Protein 8HM3 (pdb70)

Secondary structure (DSSP, 8-state):
-EEEEE-TTS-EEEEE--TT-BHHHHHHHHHHHH---TTTEEEEETTEE--TTSBTTTTT--TTPEEEEEETTTT-/--EEEEETTEEEEHHHHHHHHHHHHHTT---SS-HHHHHHHHHHHHHHHHHHHHHTT----HHHHHHHHHHHHHHHHHHHSSHHHHHHHHTS-HHHHHHHHHHHHHHHHHHHHHHHHHHSS----HHHHHHHHHTS-GGGPPEE--EEEEEEEEEPPPPPHHHHHHHHHHHHHHHHHHHTTSS-HHHHHHHH-S-HHHHTTTTB---B-GGGS-HHHHHHHHT--SSSPBPPPEEETTEEEEEEEEEEETTEEEEEEEEE-PPPPHHHHHHHHHHHHHHHHHHHTTSS-HHHHHHHH---TTTGGGTTB---TTTSSS-EEGGGS-HHHHHHHTT--TT-BPPPEEEE-TTT--EEEEEEEEEEEE--EE--TTT-HHHHHHHHHHHHHHHHHHHHHHHHHHTS-EEE-GGGTT---SS-SS-----/-EEE-TTS-EEE------TTSTTHHHHHHHHH---TTTEEEEETTEE--TTS-SGGGT--TTPEEEEEETTTT-/--EEEEETTEEEEHHHHHHHHHHHHHTT---SS-HHHHHHHHHHHHHHHHHHHHHTT----HHHHHHHHHHHHHHHHHHHSSHHHHHHHHTS-HHHHHHHHHHHHHHHHHHHHHHHHHHTT----HHHHHHHHHT--GGGPPEE--EEEEEEEEEPPP--HHHHHHHHHHHHHHHHHHHTTSS-HHHHHHHH---HHHHTTTTEEEEEEGGGS-HHHHHHHHT--SSS-BPPPEEETTEEEEEEEEEEETTEEEEEEEEE-PPPPHHHHHHHHHHHHHHHHHHHTTSS-HHHHHHHH---HHHHTTTTB---SSSSSS-EEGGGS-HHHHHHHTT--TT-BPPPEEEE-TTT--EEEEEEEEEEEE--EE--TTT-HHHHHHHHHHHHHHHHHHHHHHHHHHTS-EEE-GGGTT---SS-SS-----

Sequence (1004 aa):
MQVFIKNRYGWTITLEVSPTDTVENVKQKIQDKEGFPPDKIRLIYGGKQMEDGRTLADYNVQKDSTILICIRDVDCMEVVWVIGDEAILKSDVEEARLAALYEGRKFDGDPYCVIPEELAVQKLYMHQAVLDSIEVPEAEVIQRVDYQINNYIQAMGTREKLEEYFNKTSTQIREAMRENARDGLIVQRMQQKLVGDIKVTPAEVRRYFKELPQDSIPYVPTQVEVQIITQQPKIPVAEIEDVKRRLREYTDRINKGESDFSTLALLYSEDRGSAIKGGETGFMGKGQMVPEYANVAFNLQDTKKISKIVESEYGFHIIQLIEKRGDRINTRHILLKPKVSDKELDEANARLDSIANDIRSDKFTFDQAASALSQDKDTRNNHGLMQNPQNQTAKFEMQDLPQEIAKVVDKMNIGEISKAFTMVNPKDGKEVCAIVKLKSRINGHKATITDDYQNLKEIVLDKRREEALQKWIVEKQKHTYVRINPAWQRCDFKYWSHPQFEKVFIKNRYGWTITLEVSPTDTVENVKQKIQDKEGFPPDKIRLIYGGKQMEDGRTLADYNVQKDSTILICIRDVDCMEVVWVIGDEAILKSDVEEARLAALYEGRKFDGDPYCVIPEELAVQKLYMHQAVLDSIEVPEAEVIQRVDYQINNYIQAMGTREKLEEYFNKTSTQIREAMRENARDGLIVQRMQQKLVGDIKVTPAEVRRYFKELPQDSIPYVPTQVEVQIITQQPKIPVAEIEDVKRRLREYTDRINKGESDFSTLALLYSEDRGSAIKGGETGFMGKGQMVPEYANVAFNLQDTKKISKIVESEYGFHIIQLIEKRGDRINTRHILLKPKVSDKELDEANARLDSIANDIRSDKFTFDQAASALSQDKDTRNNHGLMQNPQNQTAKFEMQDLPQEIAKVVDKMNIGEISKAFTMVNPKDGKEVCAIVKLKSRINGHKATITDDYQNLKEIVLDKRREEALQKWIVEKQKHTYVRINPAWQRCDFKYWSHPQFEK

B-factor: mean 54.54, std 22.42, range [19.85, 169.26]

Nearest PDB structures (foldseek):
  8hm3-assembly1_A  TM=1.013E+00  e=3.138E-17  Bacteroides fragilis
  8hm2-assembly2_B  TM=9.654E-01  e=1.287E-14  Bacteroides fragilis
  5xit-assembly2_F  TM=9.876E-01  e=4.037E-12  Mus musculus
  2xk5-assembly1_B  TM=9.477E-01  e=3.532E-12  Homo sapiens
  2n2k-assembly1_A  TM=9.448E-01  e=4.934E-12  Homo sapiens

Organism: Bacteroides fragilis (strain ATCC 25285 / DSM 2151 / CCUG 4856 / JCM 11019 / LMG 10263 / NCTC 9343 / Onslow / VPI 2553 / EN-2) (NCBI:txid272559)

InterPro domains:
  IPR000626 Ubiquitin-like domain [PF00240] (3-72)
  IPR000626 Ubiquitin-like domain [PS50053] (1-72)
  IPR000626 Ubiquitin-like domain [SM00213] (1-72)
  IPR019956 Ubiquitin domain [PR00348] (11-31)
  IPR019956 Ubiquitin domain [PR00348] (32-52)
  IPR019956 Ubiquitin domain [PR00348] (53-74)
  IPR029071 Ubiquitin-like domain superfamily [SSF54236] (1-72)
  IPR050158 Ubiquitin and ubiquitin-like [PTHR10666] (1-71)

Structure (mmCIF, N/CA/C/O backbone):
data_8HM3
#
_entry.id   8HM3
#
_cell.length_a   61.860
_cell.length_b   100.920
_cell.length_c   106.180
_cell.angle_alpha   90.000
_cell.angle_beta   100.463
_cell.angle_gamma   90.000
#
_symmetry.space_group_name_H-M   'P 1 21 1'
#
loop_
_entity.id
_entity.type
_entity.pdbx_description
1 polymer 'Putative ubiquitin'
2 polymer 'Peptidylprolyl isomerase'
3 non-polymer GLYCEROL
4 non-polymer 'SULFATE ION'
5 non-polymer 'MAGNESIUM ION'
6 water water
#
loop_
_atom_site.group_PDB
_atom_site.id
_atom_site.type_symbol
_atom_site.label_atom_id
_atom_site.label_alt_id
_atom_site.label_comp_id
_atom_site.label_asym_id
_atom_site.label_entity_id
_atom_site.label_seq_id
_atom_site.pdbx_PDB_ins_code
_atom_site.Cartn_x
_atom_site.Cartn_y
_atom_site.Cartn_z
_atom_site.occupancy
_atom_site.B_iso_or_equiv
_atom_site.auth_seq_id
_atom_site.auth_comp_id
_atom_site.auth_asym_id
_atom_site.auth_atom_id
_atom_site.pdbx_PDB_model_num
ATOM 1 N N . MET A 1 1 ? -20.63400 45.49000 24.11400 1.000 110.70000 1 MET A N 1
ATOM 2 C CA . MET A 1 1 ? -20.92900 44.34200 23.27000 1.000 110.04000 1 MET A CA 1
ATOM 3 C C . MET A 1 1 ? -20.47400 44.59500 21.81600 1.000 102.88000 1 MET A C 1
ATOM 4 O O . MET A 1 1 ? -21.28300 44.90100 20.93400 1.000 96.59000 1 MET A O 1
ATOM 9 N N . GLN A 1 2 ? -19.16300 44.44900 21.57500 1.000 101.10000 2 GLN A N 1
ATOM 10 C CA . GLN A 1 2 ? -18.50600 44.90800 20.35300 1.000 97.60000 2 GLN A CA 1
ATOM 11 C C . GLN A 1 2 ? -17.74600 43.77700 19.66200 1.000 102.52000 2 GLN A C 1
ATOM 12 O O . GLN A 1 2 ? -17.22500 42.86900 20.31700 1.000 113.63000 2 GLN A O 1
ATOM 18 N N . VAL A 1 3 ? -17.67100 43.86100 18.32900 1.000 88.70000 3 VAL A N 1
ATOM 19 C CA . VAL A 1 3 ? -16.96000 42.92000 17.47000 1.000 77.97000 3 VAL A CA 1
ATOM 20 C C . VAL A 1 3 ? -16.10600 43.72300 16.49200 1.000 75.27000 3 VAL A C 1
ATOM 21 O O . VAL A 1 3 ? -16.29200 44.92900 16.31900 1.000 72.65000 3 VAL A O 1
ATOM 25 N N . PHE A 1 4 ? -15.13900 43.04500 15.86600 1.000 67.88000 4 PHE A N 1
ATOM 26 C CA . PHE A 1 4 ? -14.31800 43.62800 14.80200 1.000 63.87000 4 PHE A CA 1
ATOM 27 C C . PHE A 1 4 ? -14.83800 43.28100 13.40200 1.000 54.76000 4 PHE A C 1
ATOM 28 O O . PHE A 1 4 ? -15.17000 42.12200 13.12500 1.000 49.23000 4 PHE A O 1
ATOM 36 N N . ILE A 1 5 ? -14.90500 44.28600 12.52400 1.000 51.47000 5 ILE A N 1
ATOM 37 C CA . ILE A 1 5 ? -15.13600 44.08500 11.09200 1.000 50.08000 5 ILE A CA 1
ATOM 38 C C . ILE A 1 5 ? -13.83200 44.32800 10.34500 1.000 51.86000 5 ILE A C 1
ATOM 39 O O . ILE A 1 5 ? -13.18100 45.35800 10.54200 1.000 47.22000 5 ILE A O 1
ATOM 44 N N . LYS A 1 6 ? -13.47000 43.39500 9.47100 1.000 46.20000 6 LYS A N 1
ATOM 45 C CA . LYS A 1 6 ? -12.17700 43.35400 8.80200 1.000 47.47000 6 LYS A CA 1
A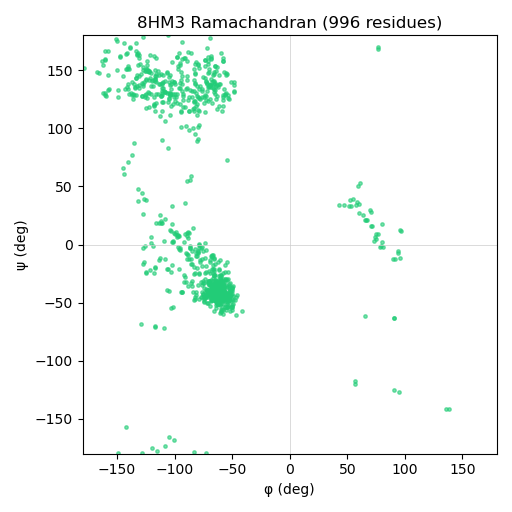TOM 46 C C . LYS A 1 6 ? -12.40200 43.06200 7.32300 1.000 39.90000 6 LYS A C 1
ATOM 47 O O . LYS A 1 6 ? -13.27500 42.25900 6.98800 1.000 39.44000 6 LYS A O 1
ATOM 53 N N . ASN A 1 7 ? -11.67100 43.74900 6.43300 1.000 38.15000 7 ASN A N 1
ATOM 54 C CA . ASN A 1 7 ? -11.55000 43.29000 5.05000 1.000 40.35000 7 ASN A CA 1
ATOM 55 C C . ASN A 1 7 ? -10.13700 42.73800 4.79400 1.000 40.04000 7 ASN A C 1
ATOM 56 O O . ASN A 1 7 ? -9.31200 42.62800 5.70300 1.000 43.77000 7 ASN A O 1
ATOM 61 N N . ARG A 1 8 ? -9.84300 42.41700 3.54100 1.000 39.91000 8 ARG A N 1
ATOM 62 C CA . ARG A 1 8 ? -8.53500 41.81400 3.18000 1.000 51.49000 8 ARG A CA 1
ATOM 63 C C . ARG A 1 8 ? -7.48200 42.88200 2.88400 1.000 52.62000 8 ARG A C 1
ATOM 64 O O . ARG A 1 8 ? -6.40700 42.50200 2.41400 1.000 53.13000 8 ARG A O 1
ATOM 72 N N . TYR A 1 9 ? -7.74700 44.15100 3.18300 1.000 47.04000 9 TYR A N 1
ATOM 73 C CA . TYR A 1 9 ? -6.80900 45.21400 2.74100 1.000 55.68000 9 TYR A CA 1
ATOM 74 C C . TYR A 1 9 ? -6.32500 46.16000 3.85400 1.000 61.09000 9 TYR A C 1
ATOM 75 O O . TYR A 1 9 ? -5.94400 47.28300 3.49600 1.000 71.06000 9 TYR A O 1
ATOM 84 N N . GLY A 1 10 ? -6.28900 45.75200 5.12300 1.000 65.15000 10 GLY A N 1
ATOM 85 C CA . GLY A 1 10 ? -5.70400 46.62000 6.17500 1.000 66.11000 10 GLY A CA 1
ATOM 86 C C . GLY A 1 10 ? -6.74700 47.43600 6.90700 1.000 66.35000 10 GLY A C 1
ATOM 87 O O . GLY A 1 10 ? -6.40200 48.06300 7.91500 1.000 67.84000 10 GLY A O 1
ATOM 88 N N . TRP A 1 11 ? -7.96700 47.46300 6.39500 1.000 59.97000 11 TRP A N 1
ATOM 89 C CA . TRP A 1 11 ? -9.09700 48.13300 7.02700 1.000 54.13000 11 TRP A CA 1
ATOM 90 C C . TRP A 1 11 ? -9.80900 47.26400 8.06800 1.000 51.68000 11 TRP A C 1
ATOM 91 O O . TRP A 1 11 ? -10.17500 46.11800 7.78700 1.000 48.30000 11 TRP A O 1
ATOM 102 N N . THR A 1 12 ? -9.96200 47.79900 9.28200 1.000 51.56000 12 THR A N 1
ATOM 103 C CA . THR A 1 12 ? -10.75000 47.15900 10.33400 1.000 53.92000 12 THR A CA 1
ATOM 104 C C . THR A 1 12 ? -11.37300 48.23200 11.22400 1.000 55.95000 12 THR A C 1
ATOM 105 O O . THR A 1 12 ? -10.69500 49.19000 11.61100 1.000 54.50000 12 THR A O 1
ATOM 109 N N . ILE A 1 13 ? -12.67100 48.08800 11.51000 1.000 57.20000 13 ILE A N 1
ATOM 110 C CA . ILE A 1 13 ? -13.39300 48.91400 12.47300 1.000 54.61000 13 ILE A CA 1
ATOM 111 C C . ILE A 1 13 ? -13.90600 48.03600 13.60200 1.000 57.29000 13 ILE A C 1
ATOM 112 O O . ILE A 1 13 ? -13.99000 46.81800 13.47300 1.000 58.53000 13 ILE A O 1
ATOM 117 N N . THR A 1 14 ? -14.25600 48.68100 14.71700 1.000 65.29000 14 THR A N 1
ATOM 118 C CA . THR A 1 14 ? -15.02900 48.07600 15.79800 1.000 63.62000 14 THR A CA 1
ATOM 119 C C . THR A 1 14 ? -16.46900 48.57500 15.74200 1.000 64.74000 14 THR A C 1
ATOM 120 O O . THR A 1 14 ? -16.70400 49.76500 15.51900 1.000 73.25000 14 THR A O 1
ATOM 124 N N . LEU A 1 15 ? -17.43200 47.66500 15.93400 1.000 70.60000 15 LEU A N 1
ATOM 125 C CA . LEU A 1 15 ? -18.85400 47.97600 15.76700 1.000 63.24000 15 LEU A CA 1
ATOM 126 C C . LEU A 1 15 ? -19.67000 47.43400 16.94300 1.000 78.52000 15 LEU A C 1
ATOM 127 O O . LEU A 1 15 ? -19.61500 46.23500 17.23700 1.000 80.83000 15 LEU A O 1
ATOM 132 N N . GLU A 1 16 ? -20.49000 48.30600 17.55900 1.000 85.47000 16 GLU A N 1
ATOM 133 C CA . GLU A 1 16 ? -21.29900 47.97400 18.74000 1.000 88.04000 16 GLU A CA 1
ATOM 134 C C . GLU A 1 16 ? -22.59400 47.23700 18.37700 1.000 85.14000 16 GLU A C 1
ATOM 135 O O . GLU A 1 16 ? -23.44800 47.76800 17.65500 1.000 76.48000 16 GLU A O 1
ATOM 141 N N . VAL A 1 17 ? -22.74300 46.00900 18.88600 1.000 90.96000 17 VAL A N 1
ATOM 142 C CA . VAL A 1 17 ? -23.83500 45.11900 18.50700 1.000 89.13000 17 VAL A CA 1
ATOM 143 C C . VAL A 1 17 ? -24.46700 44.48900 19.74400 1.000 85.94000 17 VAL A C 1
ATOM 144 O O . VAL A 1 17 ? -23.96600 44.60100 20.86300 1.000 87.24000 17 VAL A O 1
ATOM 148 N N . SER A 1 18 ? -25.56200 43.76500 19.50400 1.000 79.39000 18 SER A N 1
ATOM 149 C CA . SER A 1 18 ? -26.14700 42.89000 20.51000 1.000 87.62000 18 SER A CA 1
ATOM 150 C C . SER A 1 18 ? -26.37800 41.53300 19.85700 1.000 82.29000 18 SER A C 1
ATOM 151 O O . SER A 1 18 ? -26.69900 41.47200 18.66400 1.000 77.15000 18 SER A O 1
ATOM 154 N N . PRO A 1 19 ? -26.21200 40.42800 20.60400 1.000 77.39000 19 PRO A N 1
ATOM 155 C CA . PRO A 1 19 ? -26.49300 39.09900 20.03600 1.000 75.53000 19 PRO A CA 1
ATOM 156 C C . PRO A 1 19 ? -27.88000 38.93300 19.43900 1.000 79.86000 19 PRO A C 1
ATOM 157 O O . PRO A 1 19 ? -28.11300 37.99600 18.67100 1.000 81.00000 19 PRO A O 1
ATOM 161 N N . THR A 1 20 ? -28.76100 39.85000 19.76700 1.000 88.37000 20 THR A N 1
ATOM 162 C CA . THR A 1 20 ? -30.15200 39.78300 19.24000 1.000 89.94000 20 THR A CA 1
ATOM 163 C C . THR A 1 20 ? -30.27000 40.58800 17.94100 1.000 89.89000 20 THR A C 1
ATOM 164 O O . THR A 1 20 ? -31.39000 40.65600 17.39900 1.000 101.47000 20 THR A O 1
ATOM 168 N N . ASP A 1 21 ? -29.16800 41.16800 17.46000 1.000 89.63000 21 ASP A N 1
ATOM 169 C CA . ASP A 1 21 ? -29.20000 41.99900 16.25800 1.000 83.63000 21 ASP A CA 1
ATOM 170 C C . ASP A 1 21 ? -29.29500 41.11700 15.02200 1.000 76.89000 21 ASP A C 1
ATOM 171 O O . ASP A 1 21 ? -28.57800 40.12200 14.90500 1.000 74.84000 21 ASP A O 1
ATOM 176 N N . THR A 1 22 ? -30.21700 41.48100 14.07200 1.000 77.07000 22 THR A N 1
ATOM 177 C CA . THR A 1 22 ? -30.18900 40.73600 12.82800 1.000 77.17000 22 THR A CA 1
ATOM 178 C C . THR A 1 22 ? -28.94900 41.10800 12.00800 1.000 82.99000 22 THR A C 1
ATOM 179 O O . THR A 1 22 ? -28.23100 42.07200 12.29700 1.000 87.86000 22 THR A O 1
ATOM 183 N N . VAL A 1 23 ? -28.71500 40.31900 10.95900 1.000 79.43000 23 VAL A N 1
ATOM 184 C CA . VAL A 1 23 ? -27.54300 40.50200 10.10700 1.000 76.50000 23 VAL A CA 1
ATOM 185 C C . VAL A 1 23 ? -27.68000 41.76800 9.27000 1.000 74.02000 23 VAL A C 1
ATOM 186 O O . VAL A 1 23 ? -26.74800 42.57400 9.17700 1.000 71.49000 23 VAL A O 1
ATOM 190 N N . GLU A 1 24 ? -28.89000 41.97800 8.52000 1.000 78.09000 24 GLU A N 1
ATOM 191 C CA . GLU A 1 24 ? -29.21300 43.20300 7.79700 1.000 80.95000 24 GLU A CA 1
ATOM 192 C C . GLU A 1 24 ? -29.18200 44.44100 8.68900 1.000 77.24000 24 GLU A C 1
ATOM 193 O O . GLU A 1 24 ? -29.11600 45.56200 8.17500 1.000 81.20000 24 GLU A O 1
ATOM 199 N N . ASN A 1 25 ? -29.22800 44.27000 10.01000 1.000 72.68000 25 ASN A N 1
ATOM 200 C CA . ASN A 1 25 ? -29.11100 45.41100 10.90700 1.000 78.58000 25 ASN A CA 1
ATOM 201 C C . ASN A 1 25 ? -27.65200 45.79100 11.13800 1.000 74.95000 25 ASN A C 1
ATOM 202 O O . ASN A 1 25 ? -27.31500 46.98000 11.15800 1.000 75.35000 25 ASN A O 1
ATOM 207 N N . VAL A 1 26 ? -26.72300 44.75700 11.45300 1.000 71.79000 26 VAL A N 1
ATOM 208 C CA . VAL A 1 26 ? -25.29100 45.03800 11.51700 1.000 72.32000 26 VAL A CA 1
ATOM 209 C C . VAL A 1 26 ? -24.83700 45.71400 10.23000 1.000 69.10000 26 VAL A C 1
ATOM 210 O O . VAL A 1 26 ? -24.04200 46.66200 10.25000 1.000 65.04000 26 VAL A O 1
ATOM 214 N N . LYS A 1 27 ? -25.34000 45.23500 9.09000 1.000 65.30000 27 LYS A N 1
ATOM 215 C CA . LYS A 1 27 ? -25.05700 45.87100 7.81100 1.000 65.51000 27 LYS A CA 1
ATOM 216 C C . LYS A 1 27 ? -25.55500 47.31400 7.78800 1.000 69.71000 27 LYS A C 1
ATOM 217 O O . LYS A 1 27 ? -24.99000 48.15100 7.07500 1.000 69.32000 27 LYS A O 1
ATOM 223 N N . GLN A 1 28 ? -26.62600 47.61800 8.53900 1.000 71.90000 28 GLN A N 1
ATOM 224 C CA . GLN A 1 28 ? -27.08400 49.00100 8.67600 1.000 76.75000 28 GLN A CA 1
ATOM 225 C C . GLN A 1 28 ? -26.15500 49.78800 9.59400 1.000 75.76000 28 GLN A C 1
ATOM 226 O O . GLN A 1 28 ? -25.79400 50.93000 9.29400 1.000 76.63000 28 GLN A O 1
ATOM 232 N N . LYS A 1 29 ? -25.76900 49.19100 10.72900 1.000 67.82000 29 LYS A N 1
ATOM 233 C CA . LYS A 1 29 ? -24.81900 49.81400 11.64600 1.000 66.15000 29 LYS A CA 1
ATOM 234 C C . LYS A 1 29 ? -23.50100 50.16000 10.95800 1.000 70.46000 29 LYS A C 1
ATOM 235 O O . LYS A 1 29 ? -22.77200 51.03700 11.43800 1.000 66.08000 29 LYS A O 1
ATOM 241 N N . ILE A 1 30 ? -23.16600 49.48100 9.85700 1.000 72.64000 30 ILE A N 1
ATOM 242 C CA . ILE A 1 30 ? -21.94700 49.81400 9.12400 1.000 68.83000 30 ILE A CA 1
ATOM 243 C C . ILE A 1 30 ? -22.19700 50.99400 8.19300 1.000 69.71000 30 ILE A C 1
ATOM 244 O O . ILE A 1 30 ? -21.40000 51.93900 8.14200 1.000 63.51000 30 ILE A O 1
ATOM 249 N N . GLN A 1 31 ? -23.30800 50.95300 7.44300 1.000 72.71000 31 GLN A N 1
ATOM 250 C CA . GLN A 1 31 ? -23.69800 52.09800 6.62500 1.000 73.20000 31 GLN A CA 1
ATOM 251 C C . GLN A 1 31 ? -23.80800 53.35400 7.47800 1.000 75.77000 31 GLN A C 1
ATOM 252 O O . GLN A 1 31 ? -23.38200 54.43600 7.05800 1.000 77.12000 31 GLN A O 1
ATOM 258 N N . ASP A 1 32 ? -24.39500 53.22600 8.67500 1.000 72.85000 32 ASP A N 1
ATOM 259 C CA . ASP A 1 32 ? -24.50400 54.35300 9.59700 1.000 74.47000 32 ASP A CA 1
ATOM 260 C C . ASP A 1 32 ? -23.14400 54.98400 9.84500 1.000 72.66000 32 ASP A C 1
ATOM 261 O O . ASP A 1 32 ? -23.00300 56.21000 9.83500 1.000 74.60000 32 ASP A O 1
ATOM 266 N N . LYS A 1 33 ? -22.13200 54.15400 10.09200 1.000 65.57000 33 LYS A N 1
ATOM 267 C CA . LYS A 1 33 ? -20.85800 54.62700 10.61200 1.000 77.43000 33 LYS A CA 1
ATOM 268 C C . LYS A 1 33 ? -19.85200 54.95700 9.51600 1.000 74.84000 33 LYS A C 1
ATOM 269 O O . LYS A 1 33 ? -19.02100 55.85500 9.69800 1.000 76.83000 33 LYS A O 1
ATOM 275 N N . GLU A 1 34 ? -19.89200 54.24100 8.39200 1.000 71.95000 34 GLU A N 1
ATOM 276 C CA . GLU A 1 34 ? -18.85400 54.33400 7.36800 1.000 70.83000 34 GLU A CA 1
ATOM 277 C C . GLU A 1 34 ? -19.40400 54.60900 5.96700 1.000 70.01000 34 GLU A C 1
ATOM 278 O O . GLU A 1 34 ? -18.62700 55.01100 5.09000 1.000 64.89000 34 GLU A O 1
ATOM 284 N N . GLY A 1 35 ? -20.70300 54.40300 5.73100 1.000 65.41000 35 GLY A N 1
ATOM 285 C CA . GLY A 1 35 ? -21.39900 54.88900 4.55500 1.000 65.10000 35 GLY A CA 1
ATOM 286 C C . GLY A 1 35 ? -21.56100 53.92200 3.40200 1.000 70.53000 35 GLY A C 1
ATOM 287 O O . GLY A 1 35 ? -21.99600 54.34500 2.32100 1.000 70.30000 35 GLY A O 1
ATOM 288 N N . PHE A 1 36 ? -21.27100 52.62800 3.60600 1.000 66.91000 36 PHE A N 1
ATOM 289 C CA . PHE A 1 36 ? -21.35700 51.64100 2.54100 1.000 68.73000 36 PHE A CA 1
ATOM 290 C C . PHE A 1 36 ? -22.81400 51.18600 2.39400 1.000 71.48000 36 PHE A C 1
ATOM 291 O O . PHE A 1 36 ? -23.54300 51.12500 3.38100 1.000 75.11000 36 PHE A O 1
ATOM 299 N N . PRO A 1 37 ? -23.26200 50.83800 1.18900 1.000 77.45000 37 PRO A N 1
ATOM 300 C CA . PRO A 1 37 ? -24.66200 50.41500 0.99800 1.000 85.03000 37 PRO A CA 1
ATOM 301 C C . PRO A 1 37 ? -24.87700 48.96700 1.39300 1.000 82.36000 37 PRO A C 1
ATOM 302 O O . PRO A 1 37 ? -24.18300 48.06500 0.89700 1.000 80.00000 37 PRO A O 1
ATOM 306 N N . PRO A 1 38 ? -25.87100 48.70100 2.24600 1.000 83.55000 38 PRO A N 1
ATOM 307 C CA . PRO A 1 38 ? -26.01000 47.35800 2.83200 1.000 78.18000 38 PRO A CA 1
ATOM 308 C C . PRO A 1 38 ? -26.52600 46.29900 1.87100 1.000 77.97000 38 PRO A C 1
ATOM 309 O O . PRO A 1 38 ? -26.26800 45.11200 2.10000 1.000 81.82000 38 PRO A O 1
ATOM 313 N N . ASP A 1 39 ? -27.25300 46.66900 0.81500 1.000 83.88000 39 ASP A N 1
ATOM 314 C CA . ASP A 1 39 ? -27.60500 45.69100 -0.21200 1.000 83.54000 39 ASP A CA 1
ATOM 315 C C . ASP A 1 39 ? -26.38000 45.18500 -0.97100 1.000 76.36000 39 ASP A C 1
ATOM 316 O O . ASP A 1 39 ? -26.48800 44.21500 -1.73000 1.000 76.02000 39 ASP A O 1
ATOM 321 N N . LYS A 1 40 ? -25.22500 45.83100 -0.79100 1.000 78.10000 40 LYS A N 1
ATOM 322 C CA . LYS A 1 40 ? -23.97200 45.46800 -1.43200 1.000 74.96000 40 LYS A CA 1
ATOM 323 C C . LYS A 1 40 ? -22.99800 44.80500 -0.46000 1.000 71.66000 40 LYS A C 1
ATOM 324 O O . LYS A 1 40 ? -22.06300 44.13200 -0.90900 1.000 68.10000 40 LYS A O 1
ATOM 330 N N . ILE A 1 41 ? -23.17700 45.02600 0.85100 1.000 65.94000 41 ILE A N 1
ATOM 331 C CA . ILE A 1 41 ? -22.32400 44.44500 1.88200 1.000 64.70000 41 ILE A CA 1
ATOM 332 C C . ILE A 1 41 ? -22.53100 42.93600 1.97500 1.000 72.12000 41 ILE A C 1
ATOM 333 O O . ILE A 1 41 ? -23.66400 42.43100 1.93200 1.000 71.07000 41 ILE A O 1
ATOM 338 N N . ARG A 1 42 ? -21.41600 42.21400 2.10800 1.000 53.86000 42 ARG A N 1
ATOM 339 C CA . ARG A 1 42 ? -21.37600 40.78800 2.40300 1.000 50.78000 42 ARG A CA 1
ATOM 340 C C . ARG A 1 42 ? -20.60700 40.57200 3.70400 1.000 50.92000 42 ARG A C 1
ATOM 341 O O . ARG A 1 42 ? -19.52300 41.13500 3.89000 1.000 50.92000 42 ARG A O 1
ATOM 349 N N . LEU A 1 43 ? -21.19400 39.82100 4.63200 1.000 52.83000 43 LEU A N 1
ATOM 350 C CA . LEU A 1 43 ? -20.55700 39.52800 5.90900 1.000 46.44000 43 LEU A CA 1
ATOM 351 C C . LEU A 1 43 ? -20.31100 38.03100 6.04600 1.000 47.55000 43 LEU A C 1
ATOM 352 O O . LEU A 1 43 ? -21.12200 37.21300 5.60100 1.000 48.62000 43 LEU A O 1
ATOM 357 N N . ILE A 1 44 ? -19.17900 37.67100 6.64800 1.000 49.99000 44 ILE A N 1
ATOM 358 C CA . ILE A 1 44 ? -18.73300 36.28100 6.73300 1.000 46.91000 44 ILE A CA 1
ATOM 359 C C . ILE A 1 44 ? -18.19800 36.02600 8.13200 1.000 43.56000 44 ILE A C 1
ATOM 360 O O . ILE A 1 44 ? -17.37700 36.79900 8.64000 1.000 41.44000 44 ILE A O 1
ATOM 365 N N . TYR A 1 45 ? -18.66500 34.94500 8.75600 1.000 42.59000 45 TYR A N 1
ATOM 366 C CA . TYR A 1 45 ? -18.18900 34.53000 10.07100 1.000 39.43000 45 TYR A CA 1
ATOM 367 C C . TYR A 1 45 ? -17.99600 33.02500 10.06200 1.000 47.59000 45 TYR A C 1
ATOM 368 O O . TYR A 1 45 ? -18.76500 32.31500 9.40700 1.000 45.41000 45 TYR A O 1
ATOM 377 N N . GLY A 1 46 ? -16.91300 32.57200 10.69300 1.000 54.73000 46 GLY A N 1
ATOM 378 C CA . GLY A 1 46 ? -16.49600 31.17100 10.61400 1.000 47.61000 46 GLY A CA 1
ATOM 379 C C . GLY A 1 46 ? -16.58300 30.57800 9.22900 1.000 44.86000 46 GLY A C 1
ATOM 380 O O . GLY A 1 46 ? -16.85800 29.38200 9.08200 1.000 50.11000 46 GLY A O 1
ATOM 381 N N . GLY A 1 47 ? -16.33500 31.38200 8.20400 1.000 46.46000 47 GLY A N 1
ATOM 382 C CA . GLY A 1 47 ? -16.35200 30.90200 6.83700 1.000 42.32000 47 GLY A CA 1
ATOM 383 C C . GLY A 1 47 ? -17.71900 30.77500 6.18800 1.000 44.15000 47 GLY A C 1
ATOM 384 O O . GLY A 1 47 ? -17.78500 30.43600 5.00200 1.000 48.19000 47 GLY A O 1
ATOM 385 N N . LYS A 1 48 ? -18.80900 31.06300 6.90200 1.000 56.40000 48 LYS A N 1
ATOM 386 C CA . LYS A 1 48 ? -20.15300 31.03900 6.33200 1.000 54.13000 48 LYS A CA 1
ATOM 387 C C . LYS A 1 48 ? -20.60300 32.46000 6.01800 1.000 46.43000 48 LYS A C 1
ATOM 388 O O . LYS A 1 48 ? -20.43800 33.36600 6.84000 1.000 49.60000 48 LYS A O 1
ATOM 394 N N . GLN A 1 49 ? -21.27800 32.59000 4.87000 1.000 56.04000 49 GLN A N 1
ATOM 395 C CA . GLN A 1 49 ? -21.87900 33.89600 4.50600 1.000 54.24000 49 GLN A CA 1
ATOM 396 C C . GLN A 1 49 ? -23.11500 34.08300 5.38800 1.000 59.75000 49 GLN A C 1
ATOM 397 O O . GLN A 1 49 ? -23.96700 33.17300 5.40700 1.000 61.30000 49 GLN A O 1
ATOM 403 N N . MET A 1 50 ? -23.20200 35.20600 6.08700 1.000 51.95000 50 MET A N 1
ATOM 404 C CA . MET A 1 50 ? -24.26900 35.51400 7.03000 1.000 58.64000 50 MET A CA 1
ATOM 405 C C . MET A 1 50 ? -25.57000 35.83700 6.28500 1.000 70.48000 50 MET A C 1
ATOM 406 O O . MET A 1 50 ? -25.65200 36.82100 5.53900 1.000 66.89000 50 MET A O 1
ATOM 411 N N . GLU A 1 51 ? -26.57200 34.97300 6.46100 1.000 67.13000 51 GLU A N 1
ATOM 412 C CA . GLU A 1 51 ? -27.91400 35.21000 5.93600 1.000 73.73000 51 GLU A CA 1
ATOM 413 C C . GLU A 1 51 ? -28.54800 36.42900 6.61200 1.000 70.94000 51 GLU A C 1
ATOM 414 O O . GLU A 1 51 ? -28.55600 36.53000 7.84500 1.000 70.78000 51 GLU A O 1
ATOM 420 N N . ASP A 1 52 ? -29.07400 37.35900 5.79500 1.000 70.02000 52 ASP A N 1
ATOM 421 C CA . ASP A 1 52 ? -29.61200 38.62300 6.31200 1.000 77.39000 52 ASP A CA 1
ATOM 422 C C . ASP A 1 52 ? -30.64400 38.41000 7.41300 1.000 78.53000 52 ASP A C 1
ATOM 423 O O . ASP A 1 52 ? -30.61700 39.09400 8.44300 1.000 72.12000 52 ASP A O 1
ATOM 428 N N . GLY A 1 53 ? -31.59000 37.49700 7.19200 1.000 80.46000 53 GLY A N 1
ATOM 429 C CA . GLY A 1 53 ? -32.64600 37.26100 8.15800 1.000 82.34000 53 GLY A CA 1
ATOM 430 C C . GLY A 1 53 ? -32.29200 36.26600 9.24100 1.000 86.34000 53 GLY A C 1
ATOM 431 O O . GLY A 1 53 ? -33.00300 35.27700 9.44700 1.000 103.36000 53 GLY A O 1
ATOM 432 N N . ARG A 1 54 ? -31.19400 36.54000 9.94500 1.000 79.57000 54 ARG A N 1
ATOM 433 C CA . ARG A 1 54 ? -30.75000 35.76000 11.09100 1.000 76.56000 54 ARG A CA 1
ATOM 434 C C . ARG A 1 54 ? -30.02100 36.71600 12.02100 1.000 73.45000 54 ARG A C 1
ATOM 435 O O . ARG A 1 54 ? -29.83200 37.88900 11.70600 1.000 75.24000 54 ARG A O 1
ATOM 443 N N . THR A 1 55 ? -29.61600 36.21600 13.17700 1.000 71.54000 55 THR A N 1
ATOM 444 C CA . THR A 1 55 ? -29.03700 37.06400 14.20700 1.000 76.69000 55 THR A CA 1
ATOM 445 C C . THR A 1 55 ? -27.62800 36.59100 14.55600 1.000 73.23000 55 THR A C 1
ATOM 446 O O . THR A 1 55 ? -27.21400 35.48300 14.20700 1.000 68.01000 55 THR A O 1
ATOM 450 N N . LEU A 1 56 ? -26.87100 37.47700 15.21600 1.000 69.58000 56 LEU A N 1
ATOM 451 C CA . LEU A 1 56 ? -25.51400 37.13300 15.63600 1.000 69.59000 56 LEU A CA 1
ATOM 452 C C . LEU A 1 56 ? -25.51600 35.93400 16.57900 1.000 74.72000 56 LEU A C 1
ATOM 453 O O . LEU A 1 56 ? -24.58200 35.12000 16.55400 1.000 67.22000 56 LEU A O 1
ATOM 458 N N . ALA A 1 57 ? -26.53000 35.83800 17.45000 1.000 76.35000 57 ALA A N 1
ATOM 459 C CA . ALA A 1 57 ? -26.72100 34.64200 18.26400 1.000 74.92000 57 ALA A CA 1
ATOM 460 C C . ALA A 1 57 ? -26.77700 33.40900 17.37500 1.000 67.82000 57 ALA A C 1
ATOM 461 O O . ALA A 1 57 ? -26.10100 32.41100 17.64000 1.000 75.42000 57 ALA A O 1
ATOM 463 N N . ASP A 1 58 ? -27.57800 33.47300 16.30200 1.000 68.32000 58 ASP A N 1
ATOM 464 C CA . ASP A 1 58 ? -27.80000 32.32200 15.42900 1.000 66.91000 58 ASP A CA 1
ATOM 465 C C . ASP A 1 58 ? -26.50800 31.78500 14.82700 1.000 73.84000 58 ASP A C 1
ATOM 466 O O . ASP A 1 58 ? -26.40000 30.58500 14.54600 1.000 81.67000 58 ASP A O 1
ATOM 471 N N . TYR A 1 59 ? -25.52500 32.65800 14.62700 1.000 70.33000 59 TYR A N 1
ATOM 472 C CA . TYR A 1 59 ? -24.20000 32.32100 14.12900 1.000 67.46000 59 TYR A CA 1
ATOM 473 C C . TYR A 1 59 ? -23.18400 32.12100 15.24200 1.000 67.58000 59 TYR A C 1
ATOM 474 O O . TYR A 1 59 ? -22.02800 31.79100 14.95500 1.000 67.91000 59 TYR A O 1
ATOM 483 N N . ASN A 1 60 ? -23.58800 32.36100 16.49400 1.000 70.88000 60 ASN A N 1
ATOM 484 C CA . ASN A 1 60 ? -22.77300 32.16500 17.68700 1.000 68.87000 60 ASN A CA 1
ATOM 485 C C . ASN A 1 60 ? -21.65400 33.19000 17.74900 1.000 70.89000 60 ASN A C 1
ATOM 486 O O . ASN A 1 60 ? -20.57300 32.92700 18.29300 1.000 73.07000 60 ASN A O 1
ATOM 491 N N . VAL A 1 61 ? -21.92400 34.36200 17.17300 1.000 68.71000 61 VAL A N 1
ATOM 492 C CA . VAL A 1 61 ? -20.96500 35.45400 17.18700 1.000 67.97000 61 VAL A CA 1
ATOM 493 C C . VAL A 1 61 ? -20.61600 35.80100 18.62300 1.000 67.60000 61 VAL A C 1
ATOM 494 O O . VAL A 1 61 ? -21.48300 36.17700 19.42100 1.000 66.40000 61 VAL A O 1
ATOM 498 N N . GLN A 1 62 ? -19.32700 35.66000 18.92500 1.000 76.12000 62 GLN A N 1
ATOM 499 C CA . GLN A 1 62 ? -18.85600 35.98200 20.28900 1.000 79.60000 62 GLN A CA 1
ATOM 500 C C . GLN A 1 62 ? -18.36700 37.42700 20.31600 1.000 83.05000 62 GLN A C 1
ATOM 501 O O . GLN A 1 62 ? -18.32900 38.06600 19.24700 1.000 82.52000 62 GLN A O 1
ATOM 507 N N . LYS A 1 63 ? -18.01200 37.91300 21.49900 1.000 82.24000 63 LYS A N 1
ATOM 508 C CA . LYS A 1 63 ? -17.53900 39.27800 21.67600 1.000 83.83000 63 LYS A CA 1
ATOM 509 C C . LYS A 1 63 ? -16.02800 39.32200 21.48800 1.000 81.70000 63 LYS A C 1
ATOM 510 O O . LYS A 1 63 ? -15.31500 38.39900 21.89100 1.000 79.75000 63 LYS A O 1
ATOM 516 N N . ASP A 1 64 ? -15.55400 40.39400 20.84700 1.000 83.04000 64 ASP A N 1
ATOM 517 C CA . ASP A 1 64 ? -14.15900 40.57200 20.43900 1.000 81.60000 64 ASP A CA 1
ATOM 518 C C . ASP A 1 64 ? -13.73500 39.56900 19.36700 1.000 70.11000 64 ASP A C 1
ATOM 519 O O . ASP A 1 64 ? -12.54300 39.29700 19.19300 1.000 60.92000 64 ASP A O 1
ATOM 524 N N . SER A 1 65 ? -14.70600 39.00500 18.66300 1.000 65.32000 65 SER A N 1
ATOM 525 C CA . SER A 1 65 ? -14.49000 38.13900 17.51900 1.000 66.34000 65 SER A CA 1
ATOM 526 C C . SER A 1 65 ? -14.58800 38.96200 16.23400 1.000 63.35000 65 SER A C 1
ATOM 527 O O . SER A 1 65 ? -15.19300 40.04000 16.19700 1.000 60.06000 65 SER A O 1
ATOM 530 N N . THR A 1 66 ? -13.94900 38.45700 15.18200 1.000 60.10000 66 THR A N 1
ATOM 531 C CA . THR A 1 66 ? -13.80100 39.17800 13.92300 1.000 48.55000 66 THR A CA 1
ATOM 532 C C . THR A 1 66 ? -14.80700 38.70400 12.88300 1.000 38.98000 66 THR A C 1
ATOM 533 O O . THR A 1 66 ? -14.93600 37.50300 12.63400 1.000 43.03000 66 THR A O 1
ATOM 537 N N . ILE A 1 67 ? -15.54600 39.65000 12.30600 1.000 42.43000 67 ILE A N 1
ATOM 538 C CA . ILE A 1 67 ? -16.38800 39.40200 11.14100 1.000 33.50000 67 ILE A CA 1
ATOM 539 C C . ILE A 1 67 ? -15.68900 39.94900 9.90000 1.000 43.86000 67 ILE A C 1
ATOM 540 O O . ILE A 1 67 ? -15.10000 41.04100 9.92800 1.000 40.55000 67 ILE A O 1
ATOM 545 N N . LEU A 1 68 ? -15.75200 39.18700 8.80700 1.000 38.77000 68 LEU A N 1
ATOM 546 C CA . LEU A 1 68 ? -15.11900 39.54200 7.54400 1.000 41.80000 68 LEU A CA 1
ATOM 547 C C . LEU A 1 68 ? -16.12100 40.23900 6.63200 1.000 41.34000 68 LEU A C 1
ATOM 548 O O . LEU A 1 68 ? -17.28300 39.83100 6.53300 1.000 37.50000 68 LEU A O 1
ATOM 553 N N . ILE A 1 69 ? -15.66300 41.27900 5.95300 1.000 41.59000 69 ILE A N 1
ATOM 554 C CA . ILE A 1 69 ? -16.50800 42.04400 5.04700 1.000 44.68000 69 ILE A CA 1
ATOM 555 C C . ILE A 1 69 ? -15.88300 42.09900 3.65900 1.000 36.86000 69 ILE A C 1
ATOM 556 O O . ILE A 1 69 ? -14.66400 42.21200 3.51400 1.000 37.47000 69 ILE A O 1
ATOM 561 N N . CYS A 1 70 ? -16.73000 42.00700 2.63900 1.000 46.95000 70 CYS A N 1
ATOM 562 C CA . CYS A 1 70 ? -16.42700 42.47500 1.29700 1.000 43.00000 70 CYS A CA 1
ATOM 563 C C . CYS A 1 70 ? -17.67900 43.15500 0.74400 1.000 48.85000 70 CYS A C 1
ATOM 564 O O . CYS A 1 70 ? -18.75400 43.09500 1.33700 1.000 45.36000 70 CYS A O 1
ATOM 567 N N . ILE A 1 71 ? -17.53500 43.82200 -0.39500 1.000 48.86000 71 ILE A N 1
ATOM 568 C CA . ILE A 1 71 ? -18.60900 44.61400 -0.98000 1.000 50.80000 71 ILE A CA 1
ATOM 569 C C . ILE A 1 71 ? -18.85100 44.16500 -2.41800 1.000 50.48000 71 ILE A C 1
ATOM 570 O O . ILE A 1 71 ? -17.90800 44.09800 -3.21200 1.000 48.06000 71 ILE A O 1
ATOM 575 N N . ARG A 1 72 ? -20.11000 43.83500 -2.73600 1.000 53.64000 72 ARG A N 1
ATOM 576 C CA . ARG A 1 72 ? -20.46800 43.33900 -4.06400 1.000 63.11000 72 ARG A CA 1
ATOM 577 C C . ARG A 1 72 ? -20.06200 44.31600 -5.16000 1.000 57.70000 72 ARG A C 1
ATOM 578 O O . ARG A 1 72 ? -20.34000 45.51600 -5.08600 1.000 57.41000 72 ARG A O 1
ATOM 586 N N . ASP A 1 73 ? -19.37300 43.77600 -6.16900 1.000 58.15000 73 ASP A N 1
ATOM 587 C CA . ASP A 1 73 ? -18.89500 44.47400 -7.36000 1.000 60.76000 73 ASP A CA 1
ATOM 588 C C . ASP A 1 73 ? -17.74300 45.40900 -7.03800 1.000 62.54000 73 ASP A C 1
ATOM 589 O O . ASP A 1 73 ? -17.39900 46.27900 -7.84300 1.000 69.30000 73 ASP A O 1
ATOM 594 N N . VAL A 1 74 ? -17.13200 45.22800 -5.86900 1.000 59.19000 74 VAL A N 1
ATOM 595 C CA . VAL A 1 74 ? -15.87700 45.88100 -5.52500 1.000 54.36000 74 VAL A CA 1
ATOM 596 C C . VAL A 1 74 ? -14.82000 44.80300 -5.32500 1.000 54.30000 74 VAL A C 1
ATOM 597 O O . VAL A 1 74 ? -13.91600 44.64700 -6.15100 1.000 51.41000 74 VAL A O 1
ATOM 601 N N . ASP A 1 75 ? -14.91900 44.04400 -4.23700 1.000 49.26000 75 ASP A N 1
ATOM 602 C CA . ASP A 1 75 ? -13.96700 42.97800 -3.98500 1.000 40.82000 75 ASP A CA 1
ATOM 603 C C . ASP A 1 75 ? -14.60900 41.60100 -3.87600 1.000 47.49000 75 ASP A C 1
ATOM 604 O O . ASP A 1 75 ? -13.89000 40.62300 -3.63100 1.000 51.81000 75 ASP A O 1
ATOM 609 N N . CYS A 1 76 ? -15.93000 41.48900 -4.03700 1.000 44.57000 76 CYS A N 1
ATOM 610 C CA . CYS A 1 76 ? -16.56800 40.17100 -4.17200 1.000 50.18000 76 CYS A CA 1
ATOM 611 C C . CYS A 1 76 ? -17.86300 40.18100 -4.98300 1.000 54.30000 76 CYS A C 1
ATOM 612 O O . CYS A 1 76 ? -18.29500 41.21800 -5.47700 1.000 56.18000 76 CYS A O 1
ATOM 615 N N . MET B 2 1 ? 8.70500 22.22300 0.47000 1.000 52.34000 31 MET B N 1
ATOM 616 C CA . MET B 2 1 ? 8.45000 22.80300 -0.84200 1.000 50.35000 31 MET B CA 1
ATOM 617 C C . MET B 2 1 ? 7.22000 23.69200 -0.87500 1.000 41.78000 31 MET B C 1
ATOM 618 O O . MET B 2 1 ? 6.11000 23.23600 -0.62400 1.000 44.34000 31 MET B O 1
ATOM 623 N N . GLU B 2 2 ? 7.44500 24.96200 -1.21000 1.000 36.11000 32 GLU B N 1
ATOM 624 C CA . GLU B 2 2 ? 6.37100 25.92900 -1.37700 1.000 40.19000 32 GLU B CA 1
ATOM 625 C C . GLU B 2 2 ? 5.77100 25.90300 -2.77000 1.000 31.83000 32 GLU B C 1
ATOM 626 O O . GLU B 2 2 ? 4.69500 26.46800 -2.96800 1.000 31.67000 32 GLU B O 1
ATOM 632 N N . VAL B 2 3 ? 6.42100 25.23100 -3.71600 1.000 32.89000 33 VAL B N 1
ATOM 633 C CA . VAL B 2 3 ? 5.89800 25.08600 -5.07000 1.000 31.65000 33 VAL B CA 1
ATOM 634 C C . VAL B 2 3 ? 4.80700 24.02300 -5.10400 1.000 26.81000 33 VAL B C 1
ATOM 635 O O . VAL B 2 3 ? 5.02600 22.87800 -4.70400 1.000 32.04000 33 VAL B O 1
ATOM 639 N N . VAL B 2 4 ? 3.63800 24.40300 -5.60400 1.000 28.45000 34 VAL B N 1
ATOM 640 C CA . VAL B 2 4 ? 2.51400 23.49000 -5.80400 1.000 27.70000 34 VAL B CA 1
ATOM 641 C C . VAL B 2 4 ? 2.49400 22.90900 -7.21700 1.000 32.28000 34 VAL B C 1
ATOM 642 O O . VAL B 2 4 ? 2.19600 21.72200 -7.39600 1.000 25.03000 34 VAL B O 1
ATOM 646 N N . TRP B 2 5 ? 2.78500 23.74100 -8.23200 1.000 27.52000 35 TRP B N 1
ATOM 647 C CA . TRP B 2 5 ? 2.45800 23.43500 -9.62700 1.000 26.96000 35 TRP B CA 1
ATOM 648 C C . TRP B 2 5 ? 3.33800 24.29700 -10.52600 1.000 26.76000 35 TRP B C 1
ATOM 649 O O . TRP B 2 5 ? 3.40800 25.51400 -10.33400 1.000 30.00000 35 TRP B O 1
ATOM 660 N N . VAL B 2 6 ? 4.02800 23.67800 -11.47700 1.000 28.33000 36 VAL B N 1
ATOM 661 C CA . VAL B 2 6 ? 4.82800 24.39400 -12.47300 1.000 28.04000 36 VAL B CA 1
ATOM 662 C C . VAL B 2 6 ? 4.15000 24.28400 -13.84100 1.000 29.21000 36 VAL B C 1
ATOM 663 O O . VAL B 2 6 ? 3.70000 23.20100 -14.23500 1.000 29.39000 36 VAL B O 1
ATOM 667 N N . ILE B 2 7 ? 4.02000 25.41900 -14.52700 1.000 28.93000 37 ILE B N 1
ATOM 668 C CA . ILE B 2 7 ? 3.56200 25.50700 -15.90900 1.000 24.01000 37 ILE B CA 1
ATOM 669 C C . ILE B 2 7 ? 4.64600 26.25600 -16.68000 1.000 26.59000 37 ILE B C 1
ATOM 670 O O . ILE B 2 7 ? 4.93500 27.42000 -16.37700 1.000 32.84000 37 ILE B O 1
ATOM 675 N N . GLY B 2 8 ? 5.25500 25.60100 -17.66600 1.000 32.87000 38 GLY B N 1
ATOM 676 C CA . GLY B 2 8 ? 6.41100 26.21400 -18.31800 1.000 28.45000 38 GLY B CA 1
ATOM 677 C C . GLY B 2 8 ? 7.48700 26.54000 -17.28900 1.000 39.36000 38 GLY B C 1
ATOM 678 O O . GLY B 2 8 ? 7.95900 25.67000 -16.55000 1.000 32.86000 38 GLY B O 1
ATOM 679 N N . ASP B 2 9 ? 7.83300 27.82900 -17.18800 1.000 37.98000 39 ASP B N 1
ATOM 680 C CA . ASP B 2 9 ? 8.85100 28.27500 -16.19500 1.000 43.66000 39 ASP B CA 1
ATOM 681 C C . ASP B 2 9 ? 8.17700 29.14700 -15.13100 1.000 37.63000 39 ASP B C 1
ATOM 682 O O . ASP B 2 9 ? 8.87600 29.98600 -14.53300 1.000 36.07000 39 ASP B O 1
ATOM 687 N N . GLU B 2 10 ? 6.87400 28.96000 -14.90900 1.000 31.31000 40 GLU B N 1
ATOM 688 C CA . GLU B 2 10 ? 6.12400 29.73300 -13.92600 1.000 36.86000 40 GLU B CA 1
ATOM 689 C C . GLU B 2 10 ? 5.64400 28.81200 -12.80700 1.000 36.26000 40 GLU B C 1
ATOM 690 O O . GLU B 2 10 ? 5.04400 27.76200 -13.06700 1.000 33.38000 40 GLU B O 1
ATOM 696 N N . ALA B 2 11 ? 5.90700 29.19600 -11.56600 1.000 26.19000 41 ALA B N 1
ATOM 697 C CA . ALA B 2 11 ? 5.50900 28.39700 -10.41900 1.000 29.38000 41 ALA B CA 1
ATOM 698 C C . ALA B 2 11 ? 4.25800 28.97600 -9.75400 1.000 33.93000 41 ALA B C 1
ATOM 699 O O . ALA B 2 11 ? 4.08000 30.19800 -9.68300 1.000 33.76000 41 ALA B O 1
ATOM 701 N N . ILE B 2 12 ? 3.37200 28.08800 -9.31600 1.000 33.00000 42 ILE B N 1
ATOM 702 C CA . ILE B 2 12 ? 2.25700 28.42800 -8.43600 1.000 26.60000 42 ILE B CA 1
ATOM 703 C C . ILE B 2 12 ? 2.63800 28.01200 -7.02100 1.000 33.07000 42 ILE B C 1
ATOM 704 O O . ILE B 2 12 ? 2.90400 26.82600 -6.76100 1.000 31.71000 42 ILE B O 1
ATOM 709 N N . LEU B 2 13 ? 2.66200 28.97200 -6.10100 1.000 29.84000 43 LEU B N 1
ATOM 710 C CA . LEU B 2 13 ? 3.11900 28.72400 -4.74200 1.000 31.39000 43 LEU B CA 1
ATOM 711 C C . LEU B 2 13 ? 1.93200 28.47800 -3.80700 1.000 31.24000 43 LEU B C 1
ATOM 712 O O . LEU B 2 13 ? 0.77800 28.81400 -4.10600 1.000 26.87000 43 LEU B O 1
ATOM 717 N N . LYS B 2 14 ? 2.23700 27.87400 -2.65300 1.000 30.14000 44 LYS B N 1
ATOM 718 C CA . LYS B 2 14 ? 1.21000 27.65300 -1.63200 1.000 31.66000 44 LYS B CA 1
ATOM 719 C C . LYS B 2 14 ? 0.54900 28.96200 -1.22100 1.000 25.93000 44 LYS B C 1
ATOM 720 O O . LYS B 2 14 ? -0.65200 28.97800 -0.93700 1.000 24.83000 44 LYS B O 1
ATOM 726 N N . SER B 2 15 ? 1.31200 30.06200 -1.18800 1.000 21.26000 45 SER B N 1
ATOM 727 C CA . SER B 2 15 ? 0.71500 31.35600 -0.87200 1.000 26.56000 45 SER B CA 1
ATOM 728 C C . SER B 2 15 ? -0.28600 31.78700 -1.94400 1.000 27.98000 45 SER B C 1
ATOM 729 O O . SER B 2 15 ? -1.29400 32.42400 -1.61600 1.000 28.93000 45 SER B O 1
ATOM 732 N N . ASP B 2 16 ? -0.02500 31.44800 -3.22200 1.000 27.19000 46 ASP B N 1
ATOM 733 C CA . ASP B 2 16 ? -0.98300 31.73900 -4.29300 1.000 25.75000 46 ASP B CA 1
ATOM 734 C C . ASP B 2 16 ? -2.24900 30.94600 -4.08400 1.000 23.29000 46 ASP B C 1
ATOM 735 O O . ASP B 2 16 ? -3.34500 31.46700 -4.29300 1.000 26.62000 46 ASP B O 1
ATOM 740 N N . VAL B 2 17 ? -2.10600 29.67100 -3.70300 1.000 21.60000 47 VAL B N 1
ATOM 741 C CA . VAL B 2 17 ? -3.26800 28.83500 -3.41700 1.000 23.96000 47 VAL B CA 1
ATOM 742 C C . VAL B 2 17 ? -4.07300 29.43800 -2.27200 1.000 22.88000 47 VAL B C 1
ATOM 743 O O . VAL B 2 17 ? -5.29700 29.57100 -2.36500 1.000 31.87000 47 VAL B O 1
ATOM 747 N N . GLU B 2 18 ? -3.39300 29.84200 -1.18900 1.000 23.87000 48 GLU B N 1
ATOM 748 C CA . GLU B 2 18 ? -4.09500 30.43400 -0.04700 1.000 28.32000 48 GLU B CA 1
ATOM 749 C C . GLU B 2 18 ? -4.87100 31.68500 -0.44600 1.000 26.90000 48 GLU B C 1
ATOM 750 O O . GLU B 2 18 ? -6.01100 31.87400 -0.02300 1.000 26.48000 48 GLU B O 1
ATOM 756 N N . GLU B 2 19 ? -4.26000 32.56000 -1.25000 1.000 30.25000 49 GLU B N 1
ATOM 757 C CA . GLU B 2 19 ? -4.94500 33.78200 -1.65600 1.000 27.22000 49 GLU B CA 1
ATOM 758 C C . GLU B 2 19 ? -6.19500 33.45800 -2.47300 1.000 30.93000 49 GLU B C 1
ATOM 759 O O . GLU B 2 19 ? -7.24800 34.09200 -2.29600 1.000 25.17000 49 GLU B O 1
ATOM 765 N N . ALA B 2 20 ? -6.10300 32.46100 -3.35900 1.000 26.52000 50 ALA B N 1
ATOM 766 C CA . ALA B 2 20 ? -7.24600 32.10800 -4.20000 1.000 29.70000 50 ALA B CA 1
ATOM 767 C C . ALA B 2 20 ? -8.34800 31.45200 -3.37100 1.000 32.52000 50 ALA B C 1
ATOM 768 O O . ALA B 2 20 ? -9.53700 31.62000 -3.67900 1.000 34.68000 50 ALA B O 1
ATOM 770 N N . ARG B 2 21 ? -7.97300 30.72800 -2.30400 1.000 30.20000 51 ARG B N 1
ATOM 771 C CA . ARG B 2 21 ? -8.96600 30.10100 -1.42600 1.000 31.86000 51 ARG B CA 1
ATOM 772 C C . ARG B 2 21 ? -9.69000 31.14800 -0.60400 1.000 29.70000 51 ARG B C 1
ATOM 773 O O . ARG B 2 21 ? -10.89500 31.04800 -0.38800 1.000 31.56000 51 ARG B O 1
ATOM 781 N N . LEU B 2 22 ? -8.95900 32.14000 -0.11200 1.000 24.93000 52 LEU B N 1
ATOM 782 C CA . LEU B 2 22 ? -9.59000 33.23600 0.59700 1.000 27.46000 52 LEU B CA 1
ATOM 783 C C . LEU B 2 22 ? -10.52400 34.02000 -0.32700 1.000 30.77000 52 LEU B C 1
ATOM 784 O O . LEU B 2 22 ? -11.62900 34.40400 0.07700 1.000 34.24000 52 LEU B O 1
ATOM 789 N N . ALA B 2 23 ? -10.08800 34.30400 -1.56100 1.000 32.99000 53 ALA B N 1
ATOM 790 C CA . ALA B 2 23 ? -10.98400 34.95500 -2.51900 1.000 36.54000 53 ALA B CA 1
ATOM 791 C C . ALA B 2 23 ? -12.26400 34.14600 -2.70000 1.000 32.20000 53 ALA B C 1
ATOM 792 O O . ALA B 2 23 ? -13.35900 34.70900 -2.68100 1.000 31.95000 53 ALA B O 1
ATOM 794 N N . ALA B 2 24 ? -12.14300 32.81900 -2.85200 1.000 33.25000 54 ALA B N 1
ATOM 795 C CA . ALA B 2 24 ? -13.32800 31.97000 -2.94800 1.000 27.47000 54 ALA B CA 1
ATOM 796 C C . ALA B 2 24 ? -14.17400 32.07200 -1.68100 1.000 35.82000 54 ALA B C 1
ATOM 797 O O . ALA B 2 24 ? -15.40900 32.07000 -1.75900 1.000 29.17000 54 ALA B O 1
ATOM 799 N N . LEU B 2 25 ? -13.52400 32.16900 -0.50700 1.000 28.85000 55 LEU B N 1
ATOM 800 C CA . LEU B 2 25 ? -14.24500 32.32100 0.75900 1.000 37.27000 55 LEU B CA 1
ATOM 801 C C . LEU B 2 25 ? -15.10800 33.58300 0.76400 1.000 34.55000 55 LEU B C 1
ATOM 802 O O . LEU B 2 25 ? -16.31900 33.50400 0.96900 1.000 32.92000 55 LEU B O 1
ATOM 807 N N . TYR B 2 26 ? -14.49700 34.75900 0.53800 1.000 39.33000 56 TYR B N 1
ATOM 808 C CA . TYR B 2 26 ? -15.24300 36.02100 0.52000 1.000 30.42000 56 TYR B CA 1
ATOM 809 C C . TYR B 2 26 ? -16.33100 36.04400 -0.54900 1.000 44.98000 56 TYR B C 1
ATOM 810 O O . TYR B 2 26 ? -17.37400 36.67500 -0.36000 1.000 51.08000 56 TYR B O 1
ATOM 819 N N . GLU B 2 27 ? -16.10200 35.38500 -1.68900 1.000 36.96000 57 GLU B N 1
ATOM 820 C CA . GLU B 2 27 ? -17.12700 35.27100 -2.71400 1.000 36.12000 57 GLU B CA 1
ATOM 821 C C . GLU B 2 27 ? -18.20800 34.25500 -2.34900 1.000 43.30000 57 GLU B C 1
ATOM 822 O O . GLU B 2 27 ? -19.18200 34.12400 -3.09300 1.000 40.50000 57 GLU B O 1
ATOM 828 N N . GLY B 2 28 ? -18.04200 33.52600 -1.24600 1.000 41.55000 58 GLY B N 1
ATOM 829 C CA . GLY B 2 28 ? -18.95400 32.46600 -0.84600 1.000 38.10000 58 GLY B CA 1
ATOM 830 C C . GLY B 2 28 ? -19.14600 31.34700 -1.84300 1.000 38.64000 58 GLY B C 1
ATOM 831 O O . GLY B 2 28 ? -20.25200 30.80900 -1.96300 1.000 39.20000 58 GLY B O 1
ATOM 832 N N . ARG B 2 29 ? -18.08700 30.96600 -2.54500 1.000 44.47000 59 ARG B N 1
ATOM 833 C CA . ARG B 2 29 ? -18.16500 29.86400 -3.49600 1.000 37.45000 59 ARG B CA 1
ATOM 834 C C . ARG B 2 29 ? -18.44000 28.53900 -2.78800 1.000 39.59000 59 ARG B C 1
ATOM 835 O O . ARG B 2 29 ? -17.88500 28.25500 -1.72700 1.000 36.47000 59 ARG B O 1
ATOM 843 N N . LYS B 2 30 ? -19.27100 27.70100 -3.40100 1.000 46.95000 60 LYS B N 1
ATOM 844 C CA . LYS B 2 30 ? -19.51100 26.34900 -2.91600 1.000 50.21000 60 LYS B CA 1
ATOM 845 C C . LYS B 2 30 ? -18.90900 25.35000 -3.89900 1.000 48.55000 60 LYS B C 1
ATOM 846 O O . LYS B 2 30 ? -19.02300 25.52100 -5.12000 1.000 48.96000 60 LYS B O 1
ATOM 852 N N . PHE B 2 31 ? -18.20800 24.35400 -3.36600 1.000 44.60000 61 PHE B N 1
ATOM 853 C CA . PHE B 2 31 ? -17.37100 23.44700 -4.14200 1.000 49.66000 61 PHE B CA 1
ATOM 854 C C . PHE B 2 31 ? -18.02600 22.06300 -4.15600 1.000 52.93000 61 PHE B C 1
ATOM 855 O O . PHE B 2 31 ? -18.27500 21.49800 -3.08700 1.000 46.07000 61 PHE B O 1
ATOM 863 N N . ASP B 2 32 ? -18.31600 21.51300 -5.34800 1.000 50.87000 62 ASP B N 1
ATOM 864 C CA . ASP B 2 32 ? -18.70600 20.10100 -5.42500 1.000 52.83000 62 ASP B CA 1
ATOM 865 C C . ASP B 2 32 ? -17.52400 19.16900 -5.23500 1.000 51.83000 62 ASP B C 1
ATOM 866 O O . ASP B 2 32 ? -17.68900 18.07200 -4.69000 1.000 57.14000 62 ASP B O 1
ATOM 871 N N . GLY B 2 33 ? -16.33200 19.57100 -5.68500 1.000 53.58000 63 GLY B N 1
ATOM 872 C CA . GLY B 2 33 ? -15.14900 18.76400 -5.49400 1.000 49.17000 63 GLY B CA 1
ATOM 873 C C . GLY B 2 33 ? -14.31900 19.27800 -4.33200 1.000 44.98000 63 GLY B C 1
ATOM 874 O O . GLY B 2 33 ? -14.74400 20.13500 -3.56000 1.000 48.87000 63 GLY B O 1
ATOM 875 N N . ASP B 2 34 ? -13.10100 18.75900 -4.22900 1.000 39.28000 64 ASP B N 1
ATOM 876 C CA . ASP B 2 34 ? -12.21400 19.13900 -3.13400 1.000 34.73000 64 ASP B CA 1
ATOM 877 C C . ASP B 2 34 ? -11.48900 20.44200 -3.46700 1.000 41.77000 64 ASP B C 1
ATOM 878 O O . ASP B 2 34 ? -10.68600 20.46300 -4.40900 1.000 37.65000 64 ASP B O 1
ATOM 883 N N . PRO B 2 35 ? -11.73300 21.54200 -2.72800 1.000 39.04000 65 PRO B N 1
ATOM 884 C CA . PRO B 2 35 ? -11.05400 22.81600 -3.04200 1.000 42.40000 65 PRO B CA 1
ATOM 885 C C . PRO B 2 35 ? -9.53700 22.75300 -2.93300 1.000 34.63000 65 PRO B C 1
ATOM 886 O O . PRO B 2 35 ? -8.84700 23.52000 -3.61600 1.000 41.41000 65 PRO B O 1
ATOM 890 N N . TYR B 2 36 ? -9.00400 21.86700 -2.08900 1.000 41.63000 66 TYR B N 1
ATOM 891 C CA . TYR B 2 36 ? -7.56400 21.61300 -2.04600 1.000 38.67000 66 TYR B CA 1
ATOM 892 C C . TYR B 2 36 ? -7.00500 21.28000 -3.43300 1.000 35.98000 66 TYR B C 1
ATOM 893 O O . TYR B 2 36 ? -5.86200 21.63000 -3.74900 1.000 30.09000 66 TYR B O 1
ATOM 902 N N . CYS B 2 37 ? -7.77700 20.55300 -4.25000 1.000 38.27000 67 CYS B N 1
ATOM 903 C CA . CYS B 2 37 ? -7.37800 20.17200 -5.60500 1.000 37.00000 67 CYS B CA 1
ATOM 904 C C . CYS B 2 37 ? -7.90200 21.15500 -6.64500 1.000 34.33000 67 CYS B C 1
ATOM 905 O O . CYS B 2 37 ? -7.17900 21.51600 -7.58300 1.000 35.72000 67 CYS B O 1
ATOM 908 N N . VAL B 2 38 ? -9.14900 21.60600 -6.49000 1.000 32.58000 68 VAL B N 1
ATOM 909 C CA . VAL B 2 38 ? -9.79900 22.34800 -7.56000 1.000 32.44000 68 VAL B CA 1
ATOM 910 C C . VAL B 2 38 ? -9.09100 23.67700 -7.80300 1.000 39.00000 68 VAL B C 1
ATOM 911 O O . VAL B 2 38 ? -8.92000 24.10100 -8.95700 1.000 36.81000 68 VAL B O 1
ATOM 915 N N . ILE B 2 39 ? -8.66800 24.35400 -6.73300 1.000 33.50000 69 ILE B N 1
ATOM 916 C CA . ILE B 2 39 ? -8.12900 25.70800 -6.84900 1.000 30.73000 69 ILE B CA 1
ATOM 917 C C . ILE B 2 39 ? -6.74900 25.67100 -7.50600 1.000 27.98000 69 ILE B C 1
ATOM 918 O O . ILE B 2 39 ? -6.51600 26.44000 -8.43600 1.000 27.19000 69 ILE B O 1
ATOM 923 N N . PRO B 2 40 ? -5.79000 24.84900 -7.06300 1.000 28.81000 70 PRO B N 1
ATOM 924 C CA . PRO B 2 40 ? -4.48900 24.86300 -7.75500 1.000 30.07000 70 PRO B CA 1
ATOM 925 C C . PRO B 2 40 ? -4.63900 24.55700 -9.22700 1.000 31.20000 70 PRO B C 1
ATOM 926 O O . PRO B 2 40 ? -3.96700 25.19000 -10.04100 1.000 27.05000 70 PRO B O 1
ATOM 930 N N . GLU B 2 41 ? -5.56000 23.64800 -9.58500 1.000 30.80000 71 GLU B N 1
ATOM 931 C CA . GLU B 2 41 ? -5.77300 23.30900 -10.98700 1.000 33.00000 71 GLU B CA 1
ATOM 932 C C . GLU B 2 41 ? -6.28600 24.51600 -11.75400 1.000 28.72000 71 GLU B C 1
ATOM 933 O O . GLU B 2 41 ? -5.84100 24.78700 -12.87500 1.000 33.11000 71 GLU B O 1
ATOM 939 N N . GLU B 2 42 ? -7.21900 25.25700 -11.15600 1.000 25.94000 72 GLU B N 1
ATOM 940 C CA . GLU B 2 42 ? -7.71300 26.47800 -11.78500 1.000 31.92000 72 GLU B CA 1
ATOM 941 C C . GLU B 2 42 ? -6.57800 27.48600 -11.98500 1.000 33.25000 72 GLU B C 1
ATOM 942 O O . GLU B 2 42 ? -6.52500 28.17600 -13.00700 1.000 29.14000 72 GLU B O 1
ATOM 948 N N . LEU B 2 43 ? -5.66600 27.59400 -11.00800 1.000 29.45000 73 LEU B N 1
ATOM 949 C CA . LEU B 2 43 ? -4.52500 28.49000 -11.14900 1.000 27.72000 73 LEU B CA 1
ATOM 950 C C . LEU B 2 43 ? -3.60000 28.02600 -12.28300 1.000 32.01000 73 LEU B C 1
ATOM 951 O O . LEU B 2 43 ? -3.00200 28.85700 -12.98400 1.000 30.35000 73 LEU B O 1
ATOM 956 N N . ALA B 2 44 ? -3.48400 26.70900 -12.48300 1.000 26.52000 74 ALA B N 1
ATOM 957 C CA . ALA B 2 44 ? -2.62900 26.18200 -13.54000 1.000 26.60000 74 ALA B CA 1
ATOM 958 C C . ALA B 2 44 ? -3.27000 26.40600 -14.90400 1.000 28.33000 74 ALA B C 1
ATOM 959 O O . ALA B 2 44 ? -2.59200 26.79600 -15.86000 1.000 29.06000 74 ALA B O 1
ATOM 961 N N . VAL B 2 45 ? -4.58700 26.19800 -14.99500 1.000 26.55000 75 VAL B N 1
ATOM 962 C CA . VAL B 2 45 ? -5.31100 26.46400 -16.23300 1.000 29.05000 75 VAL B CA 1
ATOM 963 C C . VAL B 2 45 ? -5.10800 27.91400 -16.67000 1.000 31.43000 75 VAL B C 1
ATOM 964 O O . VAL B 2 45 ? -4.83900 28.19100 -17.84400 1.000 27.04000 75 VAL B O 1
ATOM 968 N N . GLN B 2 46 ? -5.21300 28.85900 -15.72800 1.000 29.89000 76 GLN B N 1
ATOM 969 C CA . GLN B 2 46 ? -4.94200 30.26000 -16.05000 1.000 34.20000 76 GLN B CA 1
ATOM 970 C C . GLN B 2 46 ? -3.54700 30.43000 -16.65500 1.000 29.15000 76 GLN B C 1
ATOM 971 O O . GLN B 2 46 ? -3.38100 31.17100 -17.62800 1.000 30.92000 76 GLN B O 1
ATOM 977 N N . LYS B 2 47 ? -2.52800 29.78700 -16.06900 1.000 26.64000 77 LYS B N 1
ATOM 978 C CA . LYS B 2 47 ? -1.17400 29.87800 -16.62100 1.000 27.76000 77 LYS B CA 1
ATOM 979 C C . LYS B 2 47 ? -1.08200 29.27800 -18.02400 1.000 29.27000 77 LYS B C 1
ATOM 980 O O . LYS B 2 47 ? -0.36800 29.80900 -18.88200 1.000 31.58000 77 LYS B O 1
ATOM 986 N N . LEU B 2 48 ? -1.83100 28.20900 -18.30000 1.000 28.08000 78 LEU B N 1
ATOM 987 C CA . LEU B 2 48 ? -1.87500 27.68700 -19.66200 1.000 28.60000 78 LEU B CA 1
ATOM 988 C C . LEU B 2 48 ? -2.39400 28.73900 -20.64000 1.000 32.07000 78 LEU B C 1
ATOM 989 O O . LEU B 2 48 ? -1.79400 28.95700 -21.70200 1.000 29.57000 78 LEU B O 1
ATOM 994 N N . TYR B 2 49 ? -3.49400 29.42900 -20.29300 1.000 27.70000 79 TYR B N 1
ATOM 995 C CA . TYR B 2 49 ? -4.00200 30.46900 -21.19100 1.000 26.37000 79 TYR B CA 1
ATOM 996 C C . TYR B 2 49 ? -2.97400 31.57000 -21.42800 1.000 25.91000 79 TYR B C 1
ATOM 997 O O . TYR B 2 49 ? -2.77100 31.99100 -22.57100 1.000 33.82000 79 TYR B O 1
ATOM 1006 N N . MET B 2 50 ? -2.32000 32.04700 -20.36500 1.000 24.82000 80 MET B N 1
ATOM 1007 C CA . MET B 2 50 ? -1.33800 33.11300 -20.52200 1.000 23.99000 80 MET B CA 1
ATOM 1008 C C . MET B 2 50 ? -0.15700 32.62400 -21.36200 1.000 25.67000 80 MET B C 1
ATOM 1009 O O . MET B 2 50 ? 0.40000 33.37500 -22.16800 1.000 29.15000 80 MET B O 1
ATOM 1014 N N . HIS B 2 51 ? 0.24300 31.36700 -21.14500 1.000 29.70000 81 HIS B N 1
ATOM 1015 C CA . HIS B 2 51 ? 1.33800 30.74500 -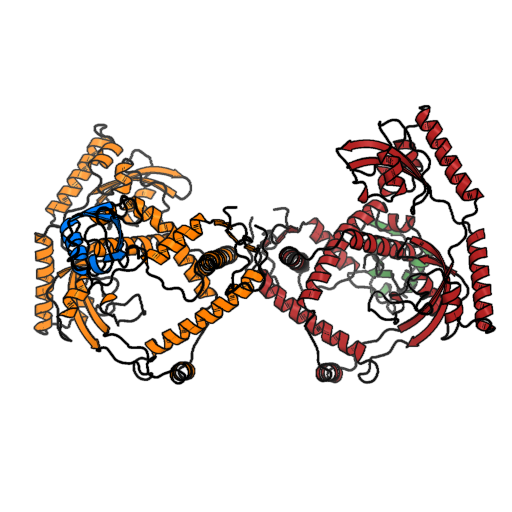21.87900 1.000 29.88000 81 HIS B CA 1
ATOM 1016 C C . HIS B 2 51 ? 1.04700 30.71200 -23.37700 1.000 31.88000 81 HIS B C 1
ATOM 1017 O O . HIS B 2 51 ? 1.87400 31.14300 -24.19300 1.000 29.48000 81 HIS B O 1
ATOM 1024 N N . GLN B 2 52 ? -0.13400 30.19700 -23.75500 1.000 29.92000 82 GLN B N 1
ATOM 1025 C CA . GLN B 2 52 ? -0.53800 30.23400 -25.15600 1.000 28.50000 82 GLN B CA 1
ATOM 1026 C C . GLN B 2 52 ? -0.57800 31.65900 -25.68900 1.000 34.96000 82 GLN B C 1
ATOM 1027 O O . GLN B 2 52 ? -0.29400 31.89000 -26.87300 1.000 31.54000 82 GLN B O 1
ATOM 1033 N N . ALA B 2 53 ? -0.95600 32.62800 -24.84500 1.000 29.83000 83 ALA B N 1
ATOM 1034 C CA . ALA B 2 53 ? -1.06600 34.00100 -25.33100 1.000 30.19000 83 ALA B CA 1
ATOM 1035 C C . ALA B 2 53 ? 0.30300 34.56600 -25.66700 1.000 28.96000 83 ALA B C 1
ATOM 1036 O O . ALA B 2 53 ? 0.44200 35.33600 -26.62600 1.000 34.02000 83 ALA B O 1
ATOM 1038 N N . VAL B 2 54 ? 1.32900 34.17900 -24.90700 1.000 29.19000 84 VAL B N 1
ATOM 1039 C CA . VAL B 2 54 ? 2.69500 34.54400 -25.27500 1.000 32.37000 84 VAL B CA 1
ATOM 1040 C C . VAL B 2 54 ? 3.06100 33.94100 -26.63100 1.000 31.50000 84 VAL B C 1
ATOM 1041 O O . VAL B 2 54 ? 3.53900 34.64500 -27.52300 1.000 37.29000 84 VAL B O 1
ATOM 1045 N N . LEU B 2 55 ? 2.78500 32.64500 -26.82800 1.000 29.36000 85 LEU B N 1
ATOM 1046 C CA . LEU B 2 55 ? 3.13100 31.98300 -28.08900 1.000 31.43000 85 LEU B CA 1
ATOM 1047 C C . LEU B 2 55 ? 2.41200 32.61800 -29.27800 1.000 39.11000 85 LEU B C 1
ATOM 1048 O O . LEU B 2 55 ? 2.96500 32.66000 -30.38100 1.000 38.43000 85 LEU B O 1
ATOM 1053 N N . ASP B 2 56 ? 1.18800 33.11600 -29.07900 1.000 35.59000 86 ASP B N 1
ATOM 1054 C CA . ASP B 2 56 ? 0.36300 33.63900 -30.16000 1.000 31.69000 86 ASP B CA 1
ATOM 1055 C C . ASP B 2 56 ? 0.44400 35.16000 -30.25100 1.000 31.47000 86 ASP B C 1
ATOM 1056 O O . ASP B 2 56 ? -0.30700 35.77100 -31.01500 1.000 35.98000 86 ASP B O 1
ATOM 1061 N N . SER B 2 57 ? 1.34300 35.78100 -29.48700 1.000 33.66000 87 SER B N 1
ATOM 1062 C CA . SER B 2 57 ? 1.51100 37.23600 -29.49000 1.000 43.72000 87 SER B CA 1
ATOM 1063 C C . SER B 2 57 ? 0.18100 37.95200 -29.25100 1.000 49.16000 87 SER B C 1
ATOM 1064 O O . SER B 2 57 ? -0.07700 39.01400 -29.82100 1.000 52.36000 87 SER B O 1
ATOM 1067 N N . ILE B 2 58 ? -0.66100 37.40200 -28.37800 1.000 39.24000 88 ILE B N 1
ATOM 1068 C CA . ILE B 2 58 ? -1.89700 38.09500 -28.03700 1.000 42.17000 88 ILE B CA 1
ATOM 1069 C C . ILE B 2 58 ? -1.59100 39.18100 -27.02000 1.000 57.94000 88 ILE B C 1
ATOM 1070 O O . ILE B 2 58 ? -1.14800 38.90300 -25.90100 1.000 60.39000 88 ILE B O 1
ATOM 1075 N N . GLU B 2 59 ? -1.80900 40.42500 -27.42600 1.000 57.84000 89 GLU B N 1
ATOM 1076 C CA . GLU B 2 59 ? -1.48200 41.58600 -26.62600 1.000 62.17000 89 GLU B CA 1
ATOM 1077 C C . GLU B 2 59 ? -2.71400 42.47400 -26.52200 1.000 59.67000 89 GLU B C 1
ATOM 1078 O O . GLU B 2 59 ? -3.59600 42.45500 -27.38900 1.000 52.66000 89 GLU B O 1
ATOM 1084 N N . VAL B 2 60 ? -2.77400 43.22100 -25.42700 1.000 59.93000 90 VAL B N 1
ATOM 1085 C CA . VAL B 2 60 ? -3.86700 44.13600 -25.12000 1.000 60.50000 90 VAL B CA 1
ATOM 1086 C C . VAL B 2 60 ? -3.30100 45.54700 -25.09300 1.000 53.70000 90 VAL B C 1
ATOM 1087 O O . VAL B 2 60 ? -2.39100 45.82800 -24.30500 1.000 60.20000 90 VAL B O 1
ATOM 1091 N N . PRO B 2 61 ? -3.80100 46.47500 -25.91200 1.000 56.17000 91 PRO B N 1
ATOM 1092 C CA . PRO B 2 61 ? -3.24400 47.83200 -25.89400 1.000 57.62000 91 PRO B CA 1
ATOM 1093 C C . PRO B 2 61 ? -3.44400 48.46700 -24.52700 1.000 60.76000 91 PRO B C 1
ATOM 1094 O O . PRO B 2 61 ? -4.51700 48.36400 -23.93400 1.000 57.78000 91 PRO B O 1
ATOM 1098 N N . GLU B 2 62 ? -2.38800 49.12300 -24.03100 1.000 62.74000 92 GLU B N 1
ATOM 1099 C CA . GLU B 2 62 ? -2.45500 49.75900 -22.72000 1.000 59.19000 92 GLU B CA 1
ATOM 1100 C C . GLU B 2 62 ? -3.69200 50.63100 -22.59100 1.000 62.42000 92 GLU B C 1
ATOM 1101 O O . GLU B 2 62 ? -4.30900 50.69000 -21.52000 1.000 66.34000 92 GLU B O 1
ATOM 1107 N N . ALA B 2 63 ? -4.07900 51.30400 -23.68000 1.000 57.76000 93 ALA B N 1
ATOM 1108 C CA . ALA B 2 63 ? -5.28400 52.12600 -23.67400 1.000 58.03000 93 ALA B CA 1
ATOM 1109 C C . ALA B 2 63 ? -6.47200 51.35900 -23.11100 1.000 53.82000 93 ALA B C 1
ATOM 1110 O O . ALA B 2 63 ? -7.16500 51.85200 -22.21700 1.000 59.00000 93 ALA B O 1
ATOM 1112 N N . GLU B 2 64 ? -6.72900 50.15100 -23.63600 1.000 52.00000 94 GLU B N 1
ATOM 1113 C CA . GLU B 2 64 ? -7.91800 49.38900 -23.25200 1.000 56.39000 94 GLU B CA 1
ATOM 1114 C C . GLU B 2 64 ? -7.86200 48.98700 -21.78000 1.000 54.80000 94 GLU B C 1
ATOM 1115 O O . GLU B 2 64 ? -8.90600 48.87300 -21.12900 1.000 55.00000 94 GLU B O 1
ATOM 1121 N N . VAL B 2 65 ? -6.65400 48.74800 -21.26100 1.000 50.68000 95 VAL B N 1
ATOM 1122 C CA . VAL B 2 65 ? -6.46300 48.36700 -19.86400 1.000 54.55000 95 VAL B CA 1
ATOM 1123 C C . VAL B 2 65 ? -6.84200 49.51700 -18.93800 1.000 57.52000 95 VAL B C 1
ATOM 1124 O O . VAL B 2 65 ? -7.51600 49.32500 -17.91400 1.000 46.08000 95 VAL B O 1
ATOM 1128 N N . ILE B 2 66 ? -6.36300 50.72200 -19.26500 1.000 53.99000 96 ILE B N 1
ATOM 1129 C CA . ILE B 2 66 ? -6.61700 51.90900 -18.45800 1.000 53.89000 96 ILE B CA 1
ATOM 1130 C C . ILE B 2 66 ? -8.09700 52.25700 -18.48300 1.000 50.32000 96 ILE B C 1
ATOM 1131 O O . ILE B 2 66 ? -8.66400 52.69300 -17.47300 1.000 49.31000 96 ILE B O 1
ATOM 1136 N N . GLN B 2 67 ? -8.74400 52.06900 -19.64100 1.000 54.35000 97 GLN B N 1
ATOM 1137 C CA . GLN B 2 67 ? -10.18900 52.27300 -19.74200 1.000 45.83000 97 GLN B CA 1
ATOM 1138 C C . GLN B 2 67 ? -10.96200 51.31400 -18.83700 1.000 51.55000 97 GLN B C 1
ATOM 1139 O O . GLN B 2 67 ? -11.94600 51.71600 -18.20100 1.000 45.86000 97 GLN B O 1
ATOM 1145 N N . ARG B 2 68 ? -10.56200 50.03400 -18.79100 1.000 43.82000 98 ARG B N 1
ATOM 1146 C CA . ARG B 2 68 ? -11.25500 49.08800 -17.91700 1.000 45.58000 98 ARG B CA 1
ATOM 1147 C C . ARG B 2 68 ? -11.03100 49.46800 -16.45000 1.000 44.67000 98 ARG B C 1
ATOM 1148 O O . ARG B 2 68 ? -11.97600 49.49300 -15.65100 1.000 47.88000 98 ARG B O 1
ATOM 1156 N N . VAL B 2 69 ? -9.77700 49.77600 -16.08400 1.000 35.76000 99 VAL B N 1
ATOM 1157 C CA . VAL B 2 69 ? -9.45800 50.21500 -14.72700 1.000 40.59000 99 VAL B CA 1
ATOM 1158 C C . VAL B 2 69 ? -10.32300 51.41100 -14.33300 1.000 47.87000 99 VAL B C 1
ATOM 1159 O O . VAL B 2 69 ? -10.97000 51.40200 -13.28000 1.000 39.59000 99 VAL B O 1
ATOM 1163 N N . ASP B 2 70 ? -10.32200 52.47100 -15.15800 1.000 44.77000 100 ASP B N 1
ATOM 1164 C CA . ASP B 2 70 ? -11.12600 53.65400 -14.83700 1.000 49.76000 100 ASP B CA 1
ATOM 1165 C C . ASP B 2 70 ? -12.60700 53.29600 -14.70400 1.000 51.24000 100 ASP B C 1
ATOM 1166 O O . ASP B 2 70 ? -13.30300 53.79200 -13.80800 1.000 44.51000 100 ASP B O 1
ATOM 1171 N N . TYR B 2 71 ? -13.10400 52.42900 -15.58200 1.000 45.99000 101 TYR B N 1
ATOM 1172 C CA . TYR B 2 71 ? -14.48800 51.97900 -15.47600 1.000 47.51000 101 TYR B CA 1
ATOM 1173 C C . TYR B 2 71 ? -14.74700 51.31900 -14.11300 1.000 47.08000 101 TYR B C 1
ATOM 1174 O O . TYR B 2 71 ? -15.72600 51.63900 -13.42900 1.000 43.98000 101 TYR B O 1
ATOM 1183 N N . GLN B 2 72 ? -13.87200 50.39500 -13.70300 1.000 41.97000 102 GLN B N 1
ATOM 1184 C CA . GLN B 2 72 ? -14.02900 49.71700 -12.41300 1.000 46.38000 102 GLN B CA 1
ATOM 1185 C C . GLN B 2 72 ? -13.97300 50.70400 -11.24300 1.000 49.59000 102 GLN B C 1
ATOM 1186 O O . GLN B 2 72 ? -14.82300 50.66700 -10.34500 1.000 44.75000 102 GLN B O 1
ATOM 1192 N N . ILE B 2 73 ? -12.96700 51.58100 -11.25200 1.000 41.81000 103 ILE B N 1
ATOM 1193 C CA . ILE B 2 73 ? -12.81600 52.57800 -10.15000 1.000 45.98000 103 ILE B CA 1
ATOM 1194 C C . ILE B 2 73 ? -14.12800 53.35300 -10.00400 1.000 50.05000 103 ILE B C 1
ATOM 1195 O O . ILE B 2 73 ? -14.59200 53.51900 -8.85900 1.000 55.87000 103 ILE B O 1
ATOM 1200 N N . ASN B 2 74 ? -14.70300 53.80500 -11.12100 1.000 46.35000 104 ASN B N 1
ATOM 1201 C CA . ASN B 2 74 ? -15.94700 54.56800 -11.08800 1.000 50.15000 104 ASN B CA 1
ATOM 1202 C C . ASN B 2 74 ? -17.09100 53.73400 -10.52900 1.000 50.35000 104 ASN B C 1
ATOM 1203 O O . ASN B 2 74 ? -17.90600 54.23300 -9.74500 1.000 52.21000 104 ASN B O 1
ATOM 1208 N N . ASN B 2 75 ? -17.20700 52.47400 -10.96200 1.000 50.15000 105 ASN B N 1
ATOM 1209 C CA . ASN B 2 75 ? -18.16400 51.57600 -10.32000 1.000 53.53000 105 ASN B CA 1
ATOM 1210 C C . ASN B 2 75 ? -17.86500 51.43600 -8.83100 1.000 55.16000 105 ASN B C 1
ATOM 1211 O O . ASN B 2 75 ? -18.78700 51.44500 -8.00700 1.000 57.31000 105 ASN B O 1
ATOM 1216 N N . TYR B 2 76 ? -16.58000 51.31900 -8.46500 1.000 53.57000 106 TYR B N 1
ATOM 1217 C CA . TYR B 2 76 ? -16.20400 51.21100 -7.05100 1.000 57.26000 106 TYR B CA 1
ATOM 1218 C C . TYR B 2 76 ? -16.66700 52.42500 -6.25500 1.000 58.33000 106 TYR B C 1
ATOM 1219 O O . TYR B 2 76 ? -17.15900 52.28300 -5.13200 1.000 51.90000 106 TYR B O 1
ATOM 1228 N N . ILE B 2 77 ? -16.49300 53.62800 -6.80800 1.000 56.80000 107 ILE B N 1
ATOM 1229 C CA . ILE B 2 77 ? -16.89600 54.84000 -6.09700 1.000 58.94000 107 ILE B CA 1
ATOM 1230 C C . ILE B 2 77 ? -18.41400 54.88200 -5.93600 1.000 58.65000 107 ILE B C 1
ATOM 1231 O O . ILE B 2 77 ? -18.92500 55.28100 -4.88400 1.000 63.71000 107 ILE B O 1
ATOM 1236 N N . GLN B 2 78 ? -19.15100 54.44700 -6.96300 1.000 59.64000 108 GLN B N 1
ATOM 1237 C CA . GLN B 2 78 ? -20.60600 54.31700 -6.87000 1.000 66.28000 108 GLN B CA 1
ATOM 1238 C C . GLN B 2 78 ? -20.99900 53.38700 -5.73000 1.000 67.55000 108 GLN B C 1
ATOM 1239 O O . GLN B 2 78 ? -21.88400 53.69600 -4.92200 1.000 66.59000 108 GLN B O 1
ATOM 1245 N N . ALA B 2 79 ? -20.35300 52.22400 -5.66800 1.000 73.57000 109 ALA B N 1
ATOM 1246 C CA . ALA B 2 79 ? -20.66700 51.26400 -4.62300 1.000 71.58000 109 ALA B CA 1
ATOM 1247 C C . ALA B 2 79 ? -20.29100 51.81100 -3.25800 1.000 65.68000 109 ALA B C 1
ATOM 1248 O O . ALA B 2 79 ? -21.00900 51.59400 -2.28900 1.000 72.81000 109 ALA B O 1
ATOM 1250 N N . MET B 2 80 ? -19.18000 52.52600 -3.15500 1.000 58.09000 110 MET B N 1
ATOM 1251 C CA . MET B 2 80 ? -18.68400 52.94800 -1.85400 1.000 61.24000 110 MET B CA 1
ATOM 1252 C C . MET B 2 80 ? -19.25100 54.29500 -1.43300 1.000 69.78000 110 MET B C 1
ATOM 1253 O O . MET B 2 80 ? -19.03300 54.72000 -0.29400 1.000 75.48000 110 MET B O 1
ATOM 1258 N N . GLY B 2 81 ? -19.96300 54.97000 -2.33300 1.000 79.20000 111 GLY B N 1
ATOM 1259 C CA . GLY B 2 81 ? -20.44400 56.32000 -2.11500 1.000 73.41000 111 GLY B CA 1
ATOM 1260 C C . GLY B 2 81 ? -19.47300 57.38600 -2.58500 1.000 66.99000 111 GLY B C 1
ATOM 1261 O O . GLY B 2 81 ? -19.77900 58.13500 -3.52300 1.000 66.85000 111 GLY B O 1
ATOM 1262 N N . THR B 2 82 ? -18.28700 57.45000 -1.97400 1.000 64.01000 112 THR B N 1
ATOM 1263 C CA . THR B 2 82 ? -17.31900 58.49400 -2.28200 1.000 69.17000 112 THR B CA 1
ATOM 1264 C C . THR B 2 82 ? -15.94600 57.89400 -2.55400 1.000 71.35000 112 THR B C 1
ATOM 1265 O O . THR B 2 82 ? -15.62200 56.79500 -2.09200 1.000 75.71000 112 THR B O 1
ATOM 1269 N N . ARG B 2 83 ? -15.14800 58.64100 -3.32600 1.000 68.65000 113 ARG B N 1
ATOM 1270 C CA . ARG B 2 83 ? -13.73200 58.33700 -3.51300 1.000 67.08000 113 ARG B CA 1
ATOM 1271 C C . ARG B 2 83 ? -13.00700 58.16700 -2.18200 1.000 66.51000 113 ARG B C 1
ATOM 1272 O O . ARG B 2 83 ? -12.14600 57.29000 -2.04100 1.000 63.40000 113 ARG B O 1
ATOM 1280 N N . GLU B 2 84 ? -13.33300 59.01100 -1.20000 1.000 68.10000 114 GLU B N 1
ATOM 1281 C CA . GLU B 2 84 ? -12.59100 59.03200 0.05800 1.000 70.15000 114 GLU B CA 1
ATOM 1282 C C . GLU B 2 84 ? -12.78900 57.73700 0.84500 1.000 71.45000 114 GLU B C 1
ATOM 1283 O O . GLU B 2 84 ? -11.84700 57.23800 1.47200 1.000 67.06000 114 GLU B O 1
ATOM 1289 N N . LYS B 2 85 ? -14.00800 57.18000 0.82300 1.000 67.35000 115 LYS B N 1
ATOM 1290 C CA . LYS B 2 85 ? -14.25200 55.86500 1.41600 1.000 69.62000 115 LYS B CA 1
ATOM 1291 C C . LYS B 2 85 ? -13.46300 54.78000 0.68500 1.000 70.58000 115 LYS B C 1
ATOM 1292 O O . LYS B 2 85 ? -12.74000 53.99700 1.31600 1.000 65.77000 115 LYS B O 1
ATOM 1298 N N . LEU B 2 86 ? -13.58900 54.72400 -0.65200 1.000 69.48000 116 LEU B N 1
ATOM 1299 C CA . LEU B 2 86 ? -12.87100 53.73300 -1.45600 1.000 61.32000 116 LEU B CA 1
ATOM 1300 C C . LEU B 2 86 ? -11.40400 53.68400 -1.06400 1.000 56.28000 116 LEU B C 1
ATOM 1301 O O . LEU B 2 86 ? -10.83600 52.60800 -0.85000 1.000 56.52000 116 LEU B O 1
ATOM 1306 N N . GLU B 2 87 ? -10.78400 54.86000 -0.96100 1.000 62.07000 117 GLU B N 1
ATOM 1307 C CA . GLU B 2 87 ? -9.39600 54.96900 -0.53500 1.000 60.20000 117 GLU B CA 1
ATOM 1308 C C . GLU B 2 87 ? -9.18200 54.39800 0.86400 1.000 57.42000 117 GLU B C 1
ATOM 1309 O O . GLU B 2 87 ? -8.15600 53.75900 1.12400 1.000 60.03000 117 GLU B O 1
ATOM 1315 N N . GLU B 2 88 ? -10.12800 54.62800 1.78600 1.000 62.90000 118 GLU B N 1
ATOM 1316 C CA . GLU B 2 88 ? -9.98300 54.09900 3.14600 1.000 70.84000 118 GLU B CA 1
ATOM 1317 C C . GLU B 2 88 ? -10.08600 52.58000 3.15700 1.000 57.75000 118 GLU B C 1
ATOM 1318 O O . GLU B 2 88 ? -9.33500 51.90100 3.87000 1.000 52.66000 118 GLU B O 1
ATOM 1324 N N . TYR B 2 89 ? -11.03700 52.04800 2.38500 1.000 52.19000 119 TYR B N 1
ATOM 1325 C CA . TYR B 2 89 ? -11.33100 50.61800 2.36300 1.000 57.13000 119 TYR B CA 1
ATOM 1326 C C . TYR B 2 89 ? -10.15700 49.80700 1.83400 1.000 53.95000 119 TYR B C 1
ATOM 1327 O O . TYR B 2 89 ? -9.77600 48.78500 2.42100 1.000 52.65000 119 TYR B O 1
ATOM 1336 N N . PHE B 2 90 ? -9.59200 50.22500 0.69900 1.000 56.68000 120 PHE B N 1
ATOM 1337 C CA . PHE B 2 90 ? -8.37700 49.59400 0.20100 1.000 52.26000 120 PHE B CA 1
ATOM 1338 C C . PHE B 2 90 ? -7.15300 50.08000 0.95100 1.000 54.10000 120 PHE B C 1
ATOM 1339 O O . PHE B 2 90 ? -6.09300 49.44000 0.86600 1.000 58.01000 120 PHE B O 1
ATOM 1347 N N . ASN B 2 91 ? -7.29700 51.18500 1.69500 1.000 52.76000 121 ASN B N 1
ATOM 1348 C CA . ASN B 2 91 ? -6.22000 51.79600 2.47200 1.000 56.70000 121 ASN B CA 1
ATOM 1349 C C . ASN B 2 91 ? -5.07200 52.23000 1.54500 1.000 61.19000 121 ASN B C 1
ATOM 1350 O O . ASN B 2 91 ? -3.90900 51.86100 1.72200 1.000 60.29000 121 ASN B O 1
ATOM 1355 N N . LYS B 2 92 ? -5.43400 53.00600 0.52200 1.000 63.72000 122 LYS B N 1
ATOM 1356 C CA . LYS B 2 92 ? -4.55100 53.38900 -0.57600 1.000 56.04000 122 LYS B CA 1
ATOM 1357 C C . LYS B 2 92 ? -5.17700 54.59500 -1.26500 1.000 49.27000 122 LYS B C 1
ATOM 1358 O O . LYS B 2 92 ? -6.39500 54.77200 -1.22800 1.000 53.56000 122 LYS B O 1
ATOM 1364 N N . THR B 2 93 ? -4.34700 55.40700 -1.92200 1.000 57.53000 123 THR B N 1
ATOM 1365 C CA . THR B 2 93 ? -4.87800 56.50100 -2.72800 1.000 55.84000 123 THR B CA 1
ATOM 1366 C C . THR B 2 93 ? -5.48700 55.95600 -4.01400 1.000 55.35000 123 THR B C 1
ATOM 1367 O O . THR B 2 93 ? -5.16700 54.84900 -4.46200 1.000 51.39000 123 THR B O 1
ATOM 1371 N N . SER B 2 94 ? -6.38100 56.75100 -4.61200 1.000 50.53000 124 SER B N 1
ATOM 1372 C CA . SER B 2 94 ? -6.95600 56.38400 -5.90400 1.000 52.56000 124 SER B CA 1
ATOM 1373 C C . SER B 2 94 ? -5.89000 56.04000 -6.93900 1.000 54.58000 124 SER B C 1
ATOM 1374 O O . SER B 2 94 ? -6.10800 55.17000 -7.79000 1.000 48.34000 124 SER B O 1
ATOM 1377 N N . THR B 2 95 ? -4.73000 56.69200 -6.88300 1.000 51.81000 125 THR B N 1
ATOM 1378 C CA . THR B 2 95 ? -3.73500 56.39900 -7.90200 1.000 55.90000 125 THR B CA 1
ATOM 1379 C C . THR B 2 95 ? -2.98100 55.10900 -7.57400 1.000 56.69000 125 THR B C 1
ATOM 1380 O O . THR B 2 95 ? -2.58700 54.37500 -8.49000 1.000 56.83000 125 THR B O 1
ATOM 1384 N N . GLN B 2 96 ? -2.73700 54.83400 -6.28400 1.000 49.83000 126 GLN B N 1
ATOM 1385 C CA . GLN B 2 96 ? -2.18100 53.53800 -5.89600 1.000 54.42000 126 GLN B CA 1
ATOM 1386 C C . GLN B 2 96 ? -3.11000 52.40200 -6.30300 1.000 51.07000 126 GLN B C 1
ATOM 1387 O O . GLN B 2 96 ? -2.65700 51.35500 -6.77500 1.000 51.31000 126 GLN B O 1
ATOM 1393 N N . ILE B 2 97 ? -4.41800 52.60100 -6.14100 1.000 48.01000 127 ILE B N 1
ATOM 1394 C CA . ILE B 2 97 ? -5.39100 51.57400 -6.50400 1.000 52.61000 127 ILE B CA 1
ATOM 1395 C C . ILE B 2 97 ? -5.36400 51.32800 -8.01200 1.000 48.09000 127 ILE B C 1
ATOM 1396 O O . ILE B 2 97 ? -5.39200 50.17900 -8.46600 1.000 48.29000 127 ILE B O 1
ATOM 1401 N N . ARG B 2 98 ? -5.31700 52.40700 -8.80700 1.000 47.77000 128 ARG B N 1
ATOM 1402 C CA . ARG B 2 98 ? -5.25300 52.28700 -10.26500 1.000 52.36000 128 ARG B CA 1
ATOM 1403 C C . ARG B 2 98 ? -4.05300 51.44700 -10.69600 1.000 45.48000 128 ARG B C 1
ATOM 1404 O O . ARG B 2 98 ? -4.17200 50.56900 -11.56000 1.000 42.67000 128 ARG B O 1
ATOM 1412 N N . GLU B 2 99 ? -2.88700 51.70500 -10.09100 1.000 52.03000 129 GLU B N 1
ATOM 1413 C CA . GLU B 2 99 ? -1.68000 50.92200 -10.35800 1.000 52.44000 129 GLU B CA 1
ATOM 1414 C C . GLU B 2 99 ? -1.88800 49.44100 -10.05700 1.000 51.76000 129 GLU B C 1
ATOM 1415 O O . GLU B 2 99 ? -1.56900 48.57600 -10.88200 1.000 50.84000 129 GLU B O 1
ATOM 1421 N N . ALA B 2 100 ? -2.39300 49.12500 -8.86100 1.000 49.39000 130 ALA B N 1
ATOM 1422 C CA . ALA B 2 100 ? -2.58300 47.72700 -8.48300 1.000 52.78000 130 ALA B CA 1
ATOM 1423 C C . ALA B 2 100 ? -3.55900 47.03700 -9.42600 1.000 43.91000 130 ALA B C 1
ATOM 1424 O O . ALA B 2 100 ? -3.36800 45.87800 -9.80300 1.000 53.01000 130 ALA B O 1
ATOM 1426 N N . MET B 2 101 ? -4.61300 47.74100 -9.82100 1.000 41.30000 131 MET B N 1
ATOM 1427 C CA . MET B 2 101 ? -5.66500 47.13100 -10.61800 1.000 46.85000 131 MET B CA 1
ATOM 1428 C C . MET B 2 101 ? -5.25000 46.85000 -12.05300 1.000 46.61000 131 MET B C 1
ATOM 1429 O O . MET B 2 101 ? -5.92100 46.05900 -12.72000 1.000 48.51000 131 MET B O 1
ATOM 1434 N N . ARG B 2 102 ? -4.19000 47.48900 -12.56300 1.000 42.47000 132 ARG B N 1
ATOM 1435 C CA . ARG B 2 102 ? -3.92100 47.37400 -13.99400 1.000 52.88000 132 ARG B CA 1
ATOM 1436 C C . ARG B 2 102 ? -3.41500 45.97800 -14.36600 1.000 49.46000 132 ARG B C 1
ATOM 1437 O O . ARG B 2 102 ? -3.83200 45.43200 -15.39300 1.000 44.95000 132 ARG B O 1
ATOM 1445 N N . GLU B 2 103 ? -2.51100 45.39100 -13.56600 1.000 51.44000 133 GLU B N 1
ATOM 1446 C CA . GLU B 2 103 ? -2.06200 44.01900 -13.82000 1.000 56.90000 133 GLU B CA 1
ATOM 1447 C C . GLU B 2 103 ? -3.24500 43.07100 -14.01300 1.000 58.46000 133 GLU B C 1
ATOM 1448 O O . GLU B 2 103 ? -3.35300 42.39700 -15.04600 1.000 51.35000 133 GLU B O 1
ATOM 1454 N N . ASN B 2 104 ? -4.15000 43.02200 -13.02400 1.000 52.15000 134 ASN B N 1
ATOM 1455 C CA . ASN B 2 104 ? -5.29000 42.10300 -13.07400 1.000 51.48000 134 ASN B CA 1
ATOM 1456 C C . ASN B 2 104 ? -6.19300 42.38900 -14.26000 1.000 42.82000 134 ASN B C 1
ATOM 1457 O O . ASN B 2 104 ? -6.77100 41.46700 -14.84300 1.000 44.37000 134 ASN B O 1
ATOM 1462 N N . ALA B 2 105 ? -6.36400 43.66200 -14.61100 1.000 43.93000 135 ALA B N 1
ATOM 1463 C CA . ALA B 2 105 ? -7.23200 43.98700 -15.73600 1.000 47.24000 135 ALA B CA 1
ATOM 1464 C C . ALA B 2 105 ? -6.60200 43.53100 -17.05000 1.000 43.20000 135 ALA B C 1
ATOM 1465 O O . ALA B 2 105 ? -7.29900 42.99900 -17.92300 1.000 38.98000 135 ALA B O 1
ATOM 1467 N N . ARG B 2 106 ? -5.29000 43.74400 -17.20800 1.000 42.13000 136 ARG B N 1
ATOM 1468 C CA . ARG B 2 106 ? -4.58500 43.30800 -18.40800 1.000 37.43000 136 ARG B CA 1
ATOM 1469 C C . ARG B 2 106 ? -4.70500 41.79900 -18.58500 1.000 38.70000 136 ARG B C 1
ATOM 1470 O O . ARG B 2 106 ? -5.10400 41.31300 -19.65200 1.000 34.85000 136 ARG B O 1
ATOM 1478 N N . ASP B 2 107 ? -4.29600 41.04300 -17.55400 1.000 42.17000 137 ASP B N 1
ATOM 1479 C CA . ASP B 2 107 ? -4.34000 39.58100 -17.58900 1.000 39.91000 137 ASP B CA 1
ATOM 1480 C C . ASP B 2 107 ? -5.74000 39.06300 -17.90000 1.000 40.07000 137 ASP B C 1
ATOM 1481 O O . ASP B 2 107 ? -5.89800 38.16200 -18.72900 1.000 38.25000 137 ASP B O 1
ATOM 1486 N N . GLY B 2 108 ? -6.76100 39.58500 -17.19800 1.000 35.34000 138 GLY B N 1
ATOM 1487 C CA . GLY B 2 108 ? -8.14500 39.26200 -17.52700 1.000 30.20000 138 GLY B CA 1
ATOM 1488 C C . GLY B 2 108 ? -8.46500 39.44800 -19.00400 1.000 39.84000 138 GLY B C 1
ATOM 1489 O O . GLY B 2 108 ? -9.09700 38.59300 -19.63100 1.000 35.19000 138 GLY B O 1
ATOM 1490 N N . LEU B 2 109 ? -8.04600 40.58400 -19.57900 1.000 33.38000 139 LEU B N 1
ATOM 1491 C CA . LEU B 2 109 ? -8.30700 40.87300 -20.99000 1.000 36.94000 139 LEU B CA 1
ATOM 1492 C C . LEU B 2 109 ? -7.47000 39.98300 -21.91600 1.000 39.08000 139 LEU B C 1
ATOM 1493 O O . LEU B 2 109 ? -7.92000 39.62900 -23.00900 1.000 34.64000 139 LEU B O 1
ATOM 1498 N N . ILE B 2 110 ? -6.25700 39.60700 -21.49700 1.000 38.89000 140 ILE B N 1
ATOM 1499 C CA . ILE B 2 110 ? -5.45700 38.67500 -22.29100 1.000 42.89000 140 ILE B CA 1
ATOM 1500 C C . ILE B 2 110 ? -6.14800 37.31600 -22.36400 1.000 37.01000 140 ILE B C 1
ATOM 1501 O O . ILE B 2 110 ? -6.28800 36.72400 -23.44300 1.000 31.43000 140 ILE B O 1
ATOM 1506 N N . VAL B 2 111 ? -6.57300 36.79300 -21.20800 1.000 30.59000 141 VAL B N 1
ATOM 1507 C CA . VAL B 2 111 ? -7.20200 35.47800 -21.18800 1.000 31.13000 141 VAL B CA 1
ATOM 1508 C C . VAL B 2 111 ? -8.46300 35.49500 -22.04200 1.000 36.96000 141 VAL B C 1
ATOM 1509 O O . VAL B 2 111 ? -8.73900 34.54800 -22.79000 1.000 33.72000 141 VAL B O 1
ATOM 1513 N N . GLN B 2 112 ? -9.24700 36.57000 -21.94100 1.000 31.48000 142 GLN B N 1
ATOM 1514 C CA . GLN B 2 112 ? -10.47500 36.65900 -22.72000 1.000 40.77000 142 GLN B CA 1
ATOM 1515 C C . GLN B 2 112 ? -10.17300 36.65600 -24.22100 1.000 40.52000 142 GLN B C 1
ATOM 1516 O O . GLN B 2 112 ? -10.82400 35.93800 -24.98900 1.000 38.08000 142 GLN B O 1
ATOM 1522 N N . ARG B 2 113 ? -9.16700 37.42800 -24.65700 1.000 34.33000 143 ARG B N 1
ATOM 1523 C CA . ARG B 2 113 ? -8.78300 37.38800 -26.06900 1.000 42.75000 143 ARG B CA 1
ATOM 1524 C C . ARG B 2 113 ? -8.26900 36.00300 -26.46900 1.000 40.43000 143 ARG B C 1
ATOM 1525 O O . ARG B 2 113 ? -8.65800 35.47100 -27.51700 1.000 36.10000 143 ARG B O 1
ATOM 1533 N N . MET B 2 114 ? -7.43500 35.38100 -25.62900 1.000 33.59000 144 MET B N 1
ATOM 1534 C CA . MET B 2 114 ? -6.98500 34.02100 -25.92800 1.000 33.17000 144 MET B CA 1
ATOM 1535 C C . MET B 2 114 ? -8.17400 33.07400 -26.10100 1.000 35.35000 144 MET B C 1
ATOM 1536 O O . MET B 2 114 ? -8.20800 32.27100 -27.04000 1.000 31.44000 144 MET B O 1
ATOM 1541 N N . GLN B 2 115 ? -9.16400 33.15500 -25.20000 1.000 29.54000 145 GLN B N 1
ATOM 1542 C CA . GLN B 2 115 ? -10.29700 32.23500 -25.26600 1.000 38.22000 145 GLN B CA 1
ATOM 1543 C C . GLN B 2 115 ? -11.17200 32.49300 -26.49700 1.000 40.81000 145 GLN B C 1
ATOM 1544 O O . GLN B 2 115 ? -11.63900 31.54200 -27.13300 1.000 40.32000 145 GLN B O 1
ATOM 1550 N N . GLN B 2 116 ? -11.38700 33.76600 -26.86200 1.000 40.89000 146 GLN B N 1
ATOM 1551 C CA . GLN B 2 116 ? -12.19000 34.08100 -28.04600 1.000 43.01000 146 GLN B CA 1
ATOM 1552 C C . GLN B 2 116 ? -11.54400 33.50600 -29.29600 1.000 47.16000 146 GLN B C 1
ATOM 1553 O O . GLN B 2 116 ? -12.23200 32.95900 -30.17300 1.000 43.46000 146 GLN B O 1
ATOM 1559 N N . LYS B 2 117 ? -10.21500 33.62900 -29.38900 1.000 35.09000 147 LYS B N 1
ATOM 1560 C CA . LYS B 2 117 ? -9.47000 33.04200 -30.49400 1.000 39.97000 147 LYS B CA 1
ATOM 1561 C C . LYS B 2 117 ? -9.68700 31.53900 -30.54800 1.000 40.83000 147 LYS B C 1
ATOM 1562 O O . LYS B 2 117 ? -10.00500 30.98100 -31.60400 1.000 45.95000 147 LYS B O 1
ATOM 1568 N N . LEU B 2 118 ? -9.57500 30.87600 -29.40100 1.000 37.85000 148 LEU B N 1
ATOM 1569 C CA . LEU B 2 118 ? -9.65600 29.42500 -29.37200 1.000 38.52000 148 LEU B CA 1
ATOM 1570 C C . LEU B 2 118 ? -11.06000 28.93400 -29.71000 1.000 46.24000 148 LEU B C 1
ATOM 1571 O O . LEU B 2 118 ? -11.20500 27.89000 -30.35800 1.000 37.21000 148 LEU B O 1
ATOM 1576 N N . VAL B 2 119 ? -12.08800 29.62200 -29.19600 1.000 38.40000 149 VAL B N 1
ATOM 1577 C CA . VAL B 2 119 ? -13.47800 29.09000 -29.34600 1.000 45.65000 149 VAL B CA 1
ATOM 1578 C C . VAL B 2 119 ? -14.44000 30.17300 -29.85300 1.000 56.50000 149 VAL B C 1
ATOM 1579 O O . VAL B 2 119 ? -15.61000 30.18300 -29.42000 1.000 50.38000 149 VAL B O 1
ATOM 1583 N N . GLY B 2 120 ? -13.98600 31.03800 -30.76000 1.000 57.39000 150 GLY B N 1
ATOM 1584 C CA . GLY B 2 120 ? -14.88400 32.02600 -31.33700 1.000 57.16000 150 GLY B CA 1
ATOM 1585 C C . GLY B 2 120 ? -15.67200 31.60300 -32.54800 1.000 59.81000 150 GLY B C 1
ATOM 1586 O O . GLY B 2 120 ? -16.61600 32.30600 -32.90900 1.000 63.15000 150 GLY B O 1
ATOM 1587 N N . ASP B 2 121 ? -15.34600 30.48000 -33.17400 1.000 61.92000 151 ASP B N 1
ATOM 1588 C CA . ASP B 2 121 ? -16.03900 30.08000 -34.38700 1.000 67.05000 151 ASP B CA 1
ATOM 1589 C C . ASP B 2 121 ? -17.16600 29.09500 -34.09900 1.000 76.19000 151 ASP B C 1
ATOM 1590 O O . ASP B 2 121 ? -17.77000 28.55800 -35.03600 1.000 79.29000 151 ASP B O 1
ATOM 1595 N N . ILE B 2 122 ? -17.45400 28.85700 -32.81900 1.000 64.72000 152 ILE B N 1
ATOM 1596 C CA . ILE B 2 122 ? -18.53900 27.97400 -32.40100 1.000 58.87000 152 ILE B CA 1
ATOM 1597 C C . ILE B 2 122 ? -19.87900 28.65000 -32.66800 1.000 58.91000 152 ILE B C 1
ATOM 1598 O O . ILE B 2 122 ? -20.09300 29.80600 -32.29100 1.000 57.97000 152 ILE B O 1
ATOM 1603 N N . LYS B 2 123 ? -20.76800 27.94900 -33.36800 1.000 54.14000 153 LYS B N 1
ATOM 1604 C CA . LYS B 2 123 ? -22.09400 28.43900 -33.70500 1.000 55.94000 153 LYS B CA 1
ATOM 1605 C C . LYS B 2 123 ? -23.12000 27.43500 -33.19000 1.000 53.63000 153 LYS B C 1
ATOM 1606 O O . LYS B 2 123 ? -22.80000 26.26300 -32.99600 1.000 44.74000 153 LYS B O 1
ATOM 1612 N N . VAL B 2 124 ? -24.34300 27.90000 -32.91600 1.000 46.39000 154 VAL B N 1
ATOM 1613 C CA . VAL B 2 124 ? -25.44700 26.99700 -32.60000 1.000 50.41000 154 VAL B CA 1
ATOM 1614 C C . VAL B 2 124 ? -26.65600 27.32800 -33.47200 1.000 44.50000 154 VAL B C 1
ATOM 1615 O O . VAL B 2 124 ? -26.90700 28.49100 -33.81100 1.000 33.80000 154 VAL B O 1
ATOM 1619 N N . THR B 2 125 ? -27.46900 26.22400 -33.83900 1.000 39.16000 155 THR B N 1
ATOM 1620 C CA . THR B 2 125 ? -28.69700 26.41300 -34.61200 1.000 38.45000 155 THR B CA 1
ATOM 1621 C C . THR B 2 125 ? -29.91400 26.45700 -33.69000 1.000 39.87000 155 THR B C 1
ATOM 1622 O O . THR B 2 125 ? -29.88100 25.90900 -32.58100 1.000 39.73000 155 THR B O 1
ATOM 1626 N N . PRO B 2 126 ? -30.98600 27.13800 -34.11300 1.000 39.27000 156 PRO B N 1
ATOM 1627 C CA . PRO B 2 126 ? -32.24900 27.04900 -33.36100 1.000 35.02000 156 PRO B CA 1
ATOM 1628 C C . PRO B 2 126 ? -32.63600 25.62600 -32.99300 1.000 32.20000 156 PRO B C 1
ATOM 1629 O O . PRO B 2 126 ? -33.04000 25.38000 -31.85000 1.000 33.39000 156 PRO B O 1
ATOM 1633 N N . ALA B 2 127 ? -32.52700 24.68200 -33.93000 1.000 30.53000 157 ALA B N 1
ATOM 1634 C CA . ALA B 2 127 ? -32.86200 23.29800 -33.61900 1.000 33.41000 157 ALA B CA 1
ATOM 1635 C C . ALA B 2 127 ? -32.03000 22.78600 -32.44700 1.000 34.46000 157 ALA B C 1
ATOM 1636 O O . ALA B 2 127 ? -32.54600 22.08500 -31.57300 1.000 36.21000 157 ALA B O 1
ATOM 1638 N N . GLU B 2 128 ? -30.73900 23.13600 -32.41700 1.000 38.07000 158 GLU B N 1
ATOM 1639 C CA . GLU B 2 128 ? -29.85200 22.72600 -31.33300 1.000 38.67000 158 GLU B CA 1
ATOM 1640 C C . GLU B 2 128 ? -30.28100 23.34100 -30.00400 1.000 36.77000 158 GLU B C 1
ATOM 1641 O O . GLU B 2 128 ? -30.22800 22.67200 -28.96800 1.000 38.14000 158 GLU B O 1
ATOM 1647 N N . VAL B 2 129 ? -30.69700 24.61600 -30.01700 1.000 34.01000 159 VAL B N 1
ATOM 1648 C CA . VAL B 2 129 ? -31.15300 25.28100 -28.79500 1.000 36.42000 159 VAL B CA 1
ATOM 1649 C C . VAL B 2 129 ? -32.39000 24.58200 -28.24500 1.000 40.41000 159 VAL B C 1
ATOM 1650 O O . VAL B 2 129 ? -32.45700 24.23400 -27.05900 1.000 44.80000 159 VAL B O 1
ATOM 1654 N N . ARG B 2 130 ? -33.39100 24.37400 -29.10600 1.000 40.35000 160 ARG B N 1
ATOM 1655 C CA . ARG B 2 130 ? -34.60700 23.66600 -28.72000 1.000 41.55000 160 ARG B CA 1
ATOM 1656 C C . ARG B 2 130 ? -34.27800 22.32400 -28.08500 1.000 44.17000 160 ARG B C 1
ATOM 1657 O O . ARG B 2 130 ? -34.83900 21.96100 -27.04400 1.000 43.15000 160 ARG B O 1
ATOM 1665 N N . ARG B 2 131 ? -33.35700 21.57900 -28.70500 1.000 39.77000 161 ARG B N 1
ATOM 1666 C CA . ARG B 2 131 ? -32.99100 20.25200 -28.21500 1.000 43.21000 161 ARG B CA 1
ATOM 1667 C C . ARG B 2 131 ? -32.40800 20.33900 -26.80900 1.000 57.33000 161 ARG B C 1
ATOM 1668 O O . ARG B 2 131 ? -32.82300 19.60800 -25.90000 1.000 56.46000 161 ARG B O 1
ATOM 1676 N N . TYR B 2 132 ? -31.44100 21.23800 -26.61500 1.000 45.29000 162 TYR B N 1
ATOM 1677 C CA . TYR B 2 132 ? -30.80200 21.38600 -25.31500 1.000 53.98000 162 TYR B CA 1
ATOM 1678 C C . TYR B 2 132 ? -31.84700 21.53800 -24.21900 1.000 58.69000 162 TYR B C 1
ATOM 1679 O O . TYR B 2 132 ? -31.72900 20.95400 -23.13700 1.000 65.07000 162 TYR B O 1
ATOM 1688 N N . PHE B 2 133 ? -32.86700 22.34500 -24.47400 1.000 56.75000 163 PHE B N 1
ATOM 1689 C CA . PHE B 2 133 ? -33.86100 22.60900 -23.44400 1.000 61.95000 163 PHE B CA 1
ATOM 1690 C C . PHE B 2 133 ? -34.94000 21.53300 -23.37100 1.000 69.80000 163 PHE B C 1
ATOM 1691 O O . PHE B 2 133 ? -35.38100 21.17900 -22.27000 1.000 74.06000 163 PHE B O 1
ATOM 1699 N N . LYS B 2 134 ? -35.42500 21.03700 -24.51500 1.000 65.76000 164 LYS B N 1
ATOM 1700 C CA . LYS B 2 134 ? -36.38100 19.93300 -24.47000 1.000 75.13000 164 LYS B CA 1
ATOM 1701 C C . LYS B 2 134 ? -35.84300 18.82300 -23.56600 1.000 76.63000 164 LYS B C 1
ATOM 1702 O O . LYS B 2 134 ? -36.59700 18.20300 -22.80500 1.000 79.03000 164 LYS B O 1
ATOM 1708 N N . GLU B 2 135 ? -34.52600 18.59000 -23.62300 1.000 79.79000 165 GLU B N 1
ATOM 1709 C CA . GLU B 2 135 ? -33.82800 17.50400 -22.93100 1.000 79.29000 165 GLU B CA 1
ATOM 1710 C C . GLU B 2 135 ? -33.37800 17.92500 -21.52100 1.000 80.54000 165 GLU B C 1
ATOM 1711 O O . GLU B 2 135 ? -32.18500 17.88300 -21.20100 1.000 81.38000 165 GLU B O 1
ATOM 1717 N N . LEU B 2 136 ? -34.31200 18.40700 -20.69500 1.000 79.95000 166 LEU B N 1
ATOM 1718 C CA . LEU B 2 136 ? -33.95300 18.74600 -19.28600 1.000 81.21000 166 LEU B CA 1
ATOM 1719 C C . LEU B 2 136 ? -35.22400 18.80500 -18.43100 1.000 88.27000 166 LEU B C 1
ATOM 1720 O O . LEU B 2 136 ? -36.32300 18.83600 -19.01800 1.000 78.43000 166 LEU B O 1
ATOM 1725 N N . PRO B 2 137 ? -35.13700 18.82700 -17.08100 1.000 93.65000 167 PRO B N 1
ATOM 1726 C CA . PRO B 2 137 ? -36.34200 18.75400 -16.23500 1.000 100.80000 167 PRO B CA 1
ATOM 1727 C C . PRO B 2 137 ? -37.23200 19.99100 -16.27700 1.000 104.20000 167 PRO B C 1
ATOM 1728 O O . PRO B 2 137 ? -36.93800 21.02500 -16.88700 1.000 99.03000 167 PRO B O 1
ATOM 1732 N N . GLN B 2 138 ? -38.34700 19.90500 -15.55100 1.000 111.72000 168 GLN B N 1
ATOM 1733 C CA . GLN B 2 138 ? -39.29600 21.04600 -15.52600 1.000 123.70000 168 GLN B CA 1
ATOM 1734 C C . GLN B 2 138 ? -38.71400 22.19200 -14.69500 1.000 140.44000 168 GLN B C 1
ATOM 1735 O O . GLN B 2 138 ? -38.76900 23.34100 -15.16800 1.000 151.95000 168 GLN B O 1
ATOM 1741 N N . ASP B 2 139 ? -38.15300 21.90000 -13.51800 1.000 141.23000 169 ASP B N 1
ATOM 1742 C CA . ASP B 2 139 ? -37.71700 22.99500 -12.66100 1.000 130.94000 169 ASP B CA 1
ATOM 1743 C C . ASP B 2 139 ? -36.44800 23.68000 -13.16200 1.000 121.36000 169 ASP B C 1
ATOM 1744 O O . ASP B 2 139 ? -35.96100 24.60800 -12.50500 1.000 124.64000 169 ASP B O 1
ATOM 1749 N N . SER B 2 140 ? -35.89600 23.24900 -14.29800 1.000 110.55000 170 SER B N 1
ATOM 1750 C CA . SER B 2 140 ? -34.63300 23.76300 -14.80800 1.000 101.62000 170 SER B CA 1
ATOM 1751 C C . SER B 2 140 ? -34.82000 24.63700 -16.04600 1.000 95.29000 170 SER B C 1
ATOM 1752 O O . SER B 2 140 ? -33.89200 24.77900 -16.85200 1.000 79.72000 170 SER B O 1
ATOM 1755 N N . ILE B 2 141 ? -36.01200 25.18900 -16.23500 1.000 100.52000 171 ILE B N 1
ATOM 1756 C CA . ILE B 2 141 ? -36.23300 26.19300 -17.28000 1.000 93.99000 171 ILE B CA 1
ATOM 1757 C C . ILE B 2 141 ? -35.65400 27.52200 -16.80000 1.000 83.23000 171 ILE B C 1
ATOM 1758 O O . ILE B 2 141 ? -35.88800 27.90400 -15.64200 1.000 78.68000 171 ILE B O 1
ATOM 1763 N N . PRO B 2 142 ? -34.86400 28.22500 -17.61300 1.000 68.88000 172 PRO B N 1
ATOM 1764 C CA . PRO B 2 142 ? -34.30900 29.51200 -17.16000 1.000 60.17000 172 PRO B CA 1
ATOM 1765 C C . PRO B 2 142 ? -35.37500 30.60300 -17.08200 1.000 55.04000 172 PRO B C 1
ATOM 1766 O O . PRO B 2 142 ? -36.19600 30.76500 -17.99000 1.000 56.53000 172 PRO B O 1
ATOM 1770 N N . TYR B 2 143 ? -35.38300 31.30900 -15.95200 1.000 57.83000 173 TYR B N 1
ATOM 1771 C CA . TYR B 2 143 ? -36.20500 32.49600 -15.73600 1.000 55.97000 173 TYR B CA 1
ATOM 1772 C C . TYR B 2 143 ? -35.53800 33.72300 -16.34700 1.000 49.11000 173 TYR B C 1
ATOM 1773 O O . TYR B 2 143 ? -34.34800 33.96200 -16.12900 1.000 52.97000 173 TYR B O 1
ATOM 1782 N N . VAL B 2 144 ? -36.28900 34.48500 -17.14000 1.000 48.65000 174 VAL B N 1
ATOM 1783 C CA . VAL B 2 144 ? -35.82300 35.75000 -17.68800 1.000 42.58000 174 VAL B CA 1
ATOM 1784 C C . VAL B 2 144 ? -36.30000 36.86800 -16.73500 1.000 48.45000 174 VAL B C 1
ATOM 1785 O O . VAL B 2 144 ? -37.51700 37.08300 -16.63200 1.000 41.11000 174 VAL B O 1
ATOM 1789 N N . PRO B 2 145 ? -35.39300 37.56500 -16.05200 1.000 44.56000 175 PRO B N 1
ATOM 1790 C CA . PRO B 2 145 ? -35.84100 38.62300 -15.13200 1.000 47.44000 175 PRO B CA 1
ATOM 1791 C C . PRO B 2 145 ? -36.43400 39.79300 -15.90500 1.000 47.43000 175 PRO B C 1
ATOM 1792 O O . PRO B 2 145 ? -36.23400 39.94100 -17.11100 1.000 45.76000 175 PRO B O 1
ATOM 1796 N N . THR B 2 146 ? -37.19500 40.62100 -15.19000 1.000 49.90000 176 THR B N 1
ATOM 1797 C CA . THR B 2 146 ? -37.68000 41.87800 -15.75200 1.000 44.75000 176 THR B CA 1
ATOM 1798 C C . THR B 2 146 ? -36.53800 42.63500 -16.42500 1.000 49.19000 176 THR B C 1
ATOM 1799 O O . THR B 2 146 ? -35.45600 42.80200 -15.84700 1.000 55.21000 176 THR B O 1
ATOM 1803 N N . GLN B 2 147 ? -36.82200 43.08600 -17.64200 1.000 52.70000 177 GLN B N 1
ATOM 1804 C CA . GLN B 2 147 ? -35.81400 43.82300 -18.42800 1.000 55.96000 177 GLN B CA 1
ATOM 1805 C C . GLN B 2 147 ? -36.45900 45.08200 -18.99900 1.000 52.95000 177 GLN B C 1
ATOM 1806 O O . GLN B 2 147 ? -37.59200 45.00400 -19.48300 1.000 51.38000 177 GLN B O 1
ATOM 1812 N N . VAL B 2 148 ? -35.74400 46.19300 -18.92900 1.000 53.92000 178 VAL B N 1
ATOM 1813 C CA . VAL B 2 148 ? -36.23800 47.47100 -19.41400 1.000 48.58000 178 VAL B CA 1
ATOM 1814 C C . VAL B 2 148 ? -35.34400 47.94300 -20.54400 1.000 47.32000 178 VAL B C 1
ATOM 1815 O O . VAL B 2 148 ? -34.16500 47.59800 -20.60500 1.000 51.83000 178 VAL B O 1
ATOM 1819 N N . GLU B 2 149 ? -35.93100 48.69400 -21.47000 1.000 43.90000 179 GLU B N 1
ATOM 1820 C CA . GLU B 2 149 ? -35.19600 49.55200 -22.38600 1.000 39.62000 179 GLU B CA 1
ATOM 1821 C C . GLU B 2 149 ? -35.35000 51.00800 -21.94200 1.000 46.30000 179 GLU B C 1
ATOM 1822 O O . GLU B 2 149 ? -36.43000 51.42400 -21.50900 1.000 41.96000 179 GLU B O 1
ATOM 1828 N N . VAL B 2 150 ? -34.25900 51.77600 -22.02400 1.000 46.95000 180 VAL B N 1
ATOM 1829 C CA . VAL B 2 150 ? -34.19600 53.12900 -21.47000 1.000 35.11000 180 VAL B CA 1
ATOM 1830 C C . VAL B 2 150 ? -33.51700 54.06000 -22.46900 1.000 41.35000 180 VAL B C 1
ATOM 1831 O O . VAL B 2 150 ? -32.43900 53.74500 -22.98900 1.000 36.40000 180 VAL B O 1
ATOM 1835 N N . GLN B 2 151 ? -34.15300 55.19900 -22.74500 1.000 38.79000 181 GLN B N 1
ATOM 1836 C CA . GLN B 2 151 ? -33.55000 56.28400 -23.51200 1.000 35.60000 181 GLN B CA 1
ATOM 1837 C C . GLN B 2 151 ? -33.14300 57.41600 -22.56600 1.000 33.57000 181 GLN B C 1
ATOM 1838 O O . GLN B 2 151 ? -33.79500 57.66700 -21.54700 1.000 30.57000 181 GLN B O 1
ATOM 1844 N N . ILE B 2 152 ? -32.04100 58.08400 -22.88900 1.000 29.53000 182 ILE B N 1
ATOM 1845 C CA . ILE B 2 152 ? -31.44900 59.07500 -21.99800 1.000 28.52000 182 ILE B CA 1
ATOM 1846 C C . ILE B 2 152 ? -31.12400 60.33400 -22.79300 1.000 33.15000 182 ILE B C 1
ATOM 1847 O O . ILE B 2 152 ? -30.86300 60.26400 -23.99700 1.000 34.79000 182 ILE B O 1
ATOM 1852 N N . ILE B 2 153 ? -31.25600 61.49200 -22.14400 1.000 31.07000 183 ILE B N 1
ATOM 1853 C CA . ILE B 2 153 ? -30.70500 62.75500 -22.63000 1.000 37.74000 183 ILE B CA 1
ATOM 1854 C C . ILE B 2 153 ? -29.84100 63.33400 -21.51100 1.000 33.52000 183 ILE B C 1
ATOM 1855 O O . ILE B 2 153 ? -30.28700 63.41000 -20.36300 1.000 34.43000 183 ILE B O 1
ATOM 1860 N N . THR B 2 154 ? -28.59600 63.70100 -21.82700 1.000 35.08000 184 THR B N 1
ATOM 1861 C CA . THR B 2 154 ? -27.67300 64.17900 -20.80400 1.000 36.79000 184 THR B CA 1
ATOM 1862 C C . THR B 2 154 ? -27.17800 65.57100 -21.15300 1.000 40.24000 184 THR B C 1
ATOM 1863 O O . THR B 2 154 ? -27.04300 65.92700 -22.33000 1.000 40.74000 184 THR B O 1
ATOM 1867 N N . GLN B 2 155 ? -26.90300 66.36000 -20.11700 1.000 38.86000 185 GLN B N 1
ATOM 1868 C CA . GLN B 2 155 ? -26.22200 67.63300 -20.29700 1.000 44.76000 185 GLN B CA 1
ATOM 1869 C C . GLN B 2 155 ? -25.26000 67.89100 -19.14900 1.000 46.38000 185 GLN B C 1
ATOM 1870 O O . GLN B 2 155 ? -25.61600 67.72500 -17.98000 1.000 38.41000 185 GLN B O 1
ATOM 1876 N N . GLN B 2 156 ? -24.05600 68.30500 -19.50800 1.000 40.83000 186 GLN B N 1
ATOM 1877 C CA . GLN B 2 156 ? -23.06600 68.74200 -18.54600 1.000 51.61000 186 GLN B CA 1
ATOM 1878 C C . GLN B 2 156 ? -23.53800 70.04900 -17.92000 1.000 43.29000 186 GLN B C 1
ATOM 1879 O O . GLN B 2 156 ? -24.12100 70.88400 -18.61700 1.000 43.59000 186 GLN B O 1
ATOM 1885 N N . PRO B 2 157 ? -23.31600 70.25900 -16.62600 1.000 41.24000 187 PRO B N 1
ATOM 1886 C CA . PRO B 2 157 ? -23.57900 71.58600 -16.05900 1.000 39.53000 187 PRO B CA 1
ATOM 1887 C C . PRO B 2 157 ? -22.63900 72.60900 -16.68500 1.000 43.34000 187 PRO B C 1
ATOM 1888 O O . PRO B 2 157 ? -21.52400 72.28200 -17.09300 1.000 36.28000 187 PRO B O 1
ATOM 1892 N N . LYS B 2 158 ? -23.11700 73.84800 -16.78700 1.000 37.11000 188 LYS B N 1
ATOM 1893 C CA . LYS B 2 158 ? -22.33800 74.95900 -17.32600 1.000 40.79000 188 LYS B CA 1
ATOM 1894 C C . LYS B 2 158 ? -21.46700 75.58100 -16.23100 1.000 40.22000 188 LYS B C 1
ATOM 1895 O O . LYS B 2 158 ? -21.96000 75.89500 -15.14500 1.000 42.46000 188 LYS B O 1
ATOM 1901 N N . ILE B 2 159 ? -20.18500 75.78800 -16.52700 1.000 44.53000 189 ILE B N 1
ATOM 1902 C CA . ILE B 2 159 ? -19.25900 76.48300 -15.62900 1.000 33.66000 189 ILE B CA 1
ATOM 1903 C C . ILE B 2 159 ? -19.40400 77.98500 -15.81500 1.000 36.25000 189 ILE B C 1
ATOM 1904 O O . ILE B 2 159 ? -19.25600 78.46800 -16.94600 1.000 38.44000 189 ILE B O 1
ATOM 1909 N N . PRO B 2 160 ? -19.69200 78.76100 -14.77000 1.000 36.85000 190 PRO B N 1
ATOM 1910 C CA . PRO B 2 160 ? -19.79700 80.22000 -14.95700 1.000 43.15000 190 PRO B CA 1
ATOM 1911 C C . PRO B 2 160 ? -18.47500 80.82000 -15.44800 1.000 43.20000 190 PRO B C 1
ATOM 1912 O O . PRO B 2 160 ? -17.38300 80.37600 -15.06400 1.000 39.19000 190 PRO B O 1
ATOM 1916 N N . VAL B 2 161 ? -18.58900 81.86000 -16.29200 1.000 43.52000 191 VAL B N 1
ATOM 1917 C CA . VAL B 2 161 ? -17.41300 82.50000 -16.89000 1.000 36.41000 191 VAL B CA 1
ATOM 1918 C C . VAL B 2 161 ? -16.43800 82.97400 -15.82000 1.000 42.00000 191 VAL B C 1
ATOM 1919 O O . VAL B 2 161 ? -15.21900 82.85900 -15.98300 1.000 39.29000 191 VAL B O 1
ATOM 1923 N N . ALA B 2 162 ? -16.95800 83.54700 -14.72600 1.000 33.15000 192 ALA B N 1
ATOM 1924 C CA . ALA B 2 162 ? -16.09500 84.07400 -13.67500 1.000 38.76000 192 ALA B CA 1
ATOM 1925 C C . ALA B 2 162 ? -15.21600 82.98500 -13.05900 1.000 42.24000 192 ALA B C 1
ATOM 1926 O O . ALA B 2 162 ? -14.10700 83.27300 -12.59100 1.000 32.30000 192 ALA B O 1
ATOM 1928 N N . GLU B 2 163 ? -15.70800 81.74300 -13.01900 1.000 39.72000 193 GLU B N 1
ATOM 1929 C CA . GLU B 2 163 ? -14.94400 80.63900 -12.45200 1.000 36.81000 193 GLU B CA 1
ATOM 1930 C C . GLU B 2 163 ? -13.84600 80.19000 -13.41100 1.000 33.74000 193 GLU B C 1
ATOM 1931 O O . GLU B 2 163 ? -12.71000 79.95900 -12.98400 1.000 36.02000 193 GLU B O 1
ATOM 1937 N N . ILE B 2 164 ? -14.15700 80.09400 -14.71000 1.000 33.57000 194 ILE B N 1
ATOM 1938 C CA . ILE B 2 164 ? -13.13200 79.77300 -15.70000 1.000 32.54000 194 ILE B CA 1
ATOM 1939 C C . ILE B 2 164 ? -12.05200 80.83700 -15.67900 1.000 41.08000 194 ILE B C 1
ATOM 1940 O O . ILE B 2 164 ? -10.85100 80.54100 -15.78800 1.000 36.99000 194 ILE B O 1
ATOM 1945 N N . GLU B 2 165 ? -12.47800 82.09100 -15.53300 1.000 33.81000 195 GLU B N 1
ATOM 1946 C CA . GLU B 2 165 ? -11.51800 83.21600 -15.52100 1.000 38.86000 195 GLU B CA 1
ATOM 1947 C C . GLU B 2 165 ? -10.63200 83.12400 -14.27600 1.000 37.55000 195 GLU B C 1
ATOM 1948 O O . GLU B 2 165 ? -9.44900 83.43400 -14.38800 1.000 35.45000 195 GLU B O 1
ATOM 1954 N N . ASP B 2 166 ? -11.20900 82.71300 -13.14900 1.000 31.07000 196 ASP B N 1
ATOM 1955 C CA . ASP B 2 166 ? -10.42200 82.60900 -11.92200 1.000 37.49000 196 ASP B CA 1
ATOM 1956 C C . ASP B 2 166 ? -9.33900 81.54500 -12.06400 1.000 33.27000 196 ASP B C 1
ATOM 1957 O O . ASP B 2 166 ? -8.22200 81.71500 -11.56100 1.000 37.04000 196 ASP B O 1
ATOM 1962 N N . VAL B 2 167 ? -9.66300 80.43800 -12.73400 1.000 29.23000 197 VAL B N 1
ATOM 1963 C CA . VAL B 2 167 ? -8.68000 79.38900 -12.97600 1.000 29.10000 197 VAL B CA 1
ATOM 1964 C C . VAL B 2 167 ? -7.55100 79.91800 -13.85600 1.000 34.82000 197 VAL B C 1
ATOM 1965 O O . VAL B 2 167 ? -6.36600 79.74400 -13.54300 1.000 30.77000 197 VAL B O 1
ATOM 1969 N N . LYS B 2 168 ? -7.91000 80.57000 -14.97100 1.000 31.38000 198 LYS B N 1
ATOM 1970 C CA . LYS B 2 168 ? -6.92200 81.11800 -15.89600 1.000 33.24000 198 LYS B CA 1
ATOM 1971 C C . LYS B 2 168 ? -6.04700 82.17500 -15.21600 1.000 35.03000 198 LYS B C 1
ATOM 1972 O O . LYS B 2 168 ? -4.83800 82.24000 -15.46500 1.000 36.17000 198 LYS B O 1
ATOM 1978 N N . ARG B 2 169 ? -6.64900 83.02600 -14.37800 1.000 35.63000 199 ARG B N 1
ATOM 1979 C CA . ARG B 2 16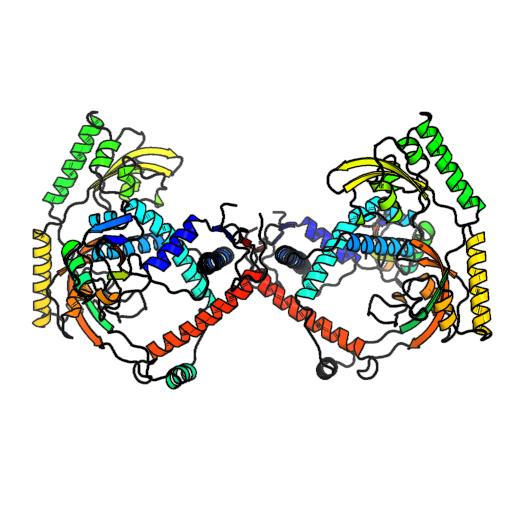9 ? -5.89800 84.00900 -13.59100 1.000 38.68000 199 ARG B CA 1
ATOM 1980 C C . ARG B 2 169 ? -4.79400 83.34500 -12.76700 1.000 36.55000 199 ARG B C 1
ATOM 1981 O O . ARG B 2 169 ? -3.63400 83.77600 -12.79400 1.000 35.49000 199 ARG B O 1
ATOM 1989 N N . ARG B 2 170 ? -5.14800 82.30200 -12.00600 1.000 31.76000 200 ARG B N 1
ATOM 1990 C CA . ARG B 2 170 ? -4.16200 81.63300 -11.16600 1.000 29.84000 200 ARG B CA 1
ATOM 1991 C C . ARG B 2 170 ? -3.04400 81.02200 -12.00000 1.000 33.50000 200 ARG B C 1
ATOM 1992 O O . ARG B 2 170 ? -1.86400 81.12500 -11.63000 1.000 28.45000 200 ARG B O 1
ATOM 2000 N N . LEU B 2 171 ? -3.39300 80.40000 -13.13900 1.000 27.76000 201 LEU B N 1
ATOM 2001 C CA . LEU B 2 171 ? -2.38200 79.75600 -13.97400 1.000 28.38000 201 LEU B CA 1
ATOM 2002 C C . LEU B 2 171 ? -1.43100 80.78100 -14.58400 1.000 26.52000 201 LEU B C 1
ATOM 2003 O O . LEU B 2 171 ? -0.23100 80.51400 -14.69900 1.000 26.45000 201 LEU B O 1
ATOM 2008 N N . ARG B 2 172 ? -1.93500 81.96600 -14.95600 1.000 28.74000 202 ARG B N 1
ATOM 2009 C CA . ARG B 2 172 ? -1.02300 83.02100 -15.41700 1.000 34.65000 202 ARG B CA 1
ATOM 2010 C C . ARG B 2 172 ? -0.14300 83.54500 -14.27200 1.000 29.03000 202 ARG B C 1
ATOM 2011 O O . ARG B 2 172 ? 1.02200 83.88200 -14.49900 1.000 34.50000 202 ARG B O 1
ATOM 2019 N N . GLU B 2 173 ? -0.68300 83.61300 -13.04500 1.000 30.87000 203 GLU B N 1
ATOM 2020 C CA . GLU B 2 173 ? 0.10200 84.02800 -11.88000 1.000 29.89000 203 GLU B CA 1
ATOM 2021 C C . GLU B 2 173 ? 1.16900 82.99400 -11.53100 1.000 25.61000 203 GLU B C 1
ATOM 2022 O O . GLU B 2 173 ? 2.32600 83.34900 -11.29600 1.000 26.67000 203 GLU B O 1
ATOM 2028 N N . TYR B 2 174 ? 0.80100 81.70700 -11.47600 1.000 26.66000 204 TYR B N 1
ATOM 2029 C CA . TYR B 2 174 ? 1.82000 80.67400 -11.30200 1.000 26.62000 204 TYR B CA 1
ATOM 2030 C C . TYR B 2 174 ? 2.88100 80.78300 -12.40100 1.000 30.47000 204 TYR B C 1
ATOM 2031 O O . TYR B 2 174 ? 4.08900 80.76700 -12.12300 1.000 26.00000 204 TYR B O 1
ATOM 2040 N N . THR B 2 175 ? 2.44000 80.92200 -13.65800 1.000 25.54000 205 THR B N 1
ATOM 2041 C CA . THR B 2 175 ? 3.37800 81.06100 -14.76600 1.000 28.08000 205 THR B CA 1
ATOM 2042 C C . THR B 2 175 ? 4.31600 82.24300 -14.53100 1.000 30.45000 205 THR B C 1
ATOM 2043 O O . THR B 2 175 ? 5.53300 82.13400 -14.71000 1.000 29.80000 205 THR B O 1
ATOM 2047 N N . ASP B 2 176 ? 3.75200 83.39200 -14.14600 1.000 25.93000 206 ASP B N 1
ATOM 2048 C CA . ASP B 2 176 ? 4.55000 84.59500 -13.94600 1.000 26.29000 206 ASP B CA 1
ATOM 2049 C C . ASP B 2 176 ? 5.58100 84.38400 -12.84100 1.000 31.87000 206 ASP B C 1
ATOM 2050 O O . ASP B 2 176 ? 6.77000 84.67300 -13.02200 1.000 36.48000 206 ASP B O 1
ATOM 2055 N N . ARG B 2 177 ? 5.14600 83.88300 -11.68400 1.000 27.34000 207 ARG B N 1
ATOM 2056 C CA . ARG B 2 177 ? 6.07800 83.76300 -10.57300 1.000 27.80000 207 ARG B CA 1
ATOM 2057 C C . ARG B 2 177 ? 7.17800 82.75800 -10.87000 1.000 29.85000 207 ARG B C 1
ATOM 2058 O O . ARG B 2 177 ? 8.31300 82.95900 -10.43400 1.000 30.12000 207 ARG B O 1
ATOM 2066 N N . ILE B 2 178 ? 6.87100 81.66000 -11.57900 1.000 28.81000 208 ILE B N 1
ATOM 2067 C CA . ILE B 2 178 ? 7.93200 80.70300 -11.89300 1.000 25.64000 208 ILE B CA 1
ATOM 2068 C C . ILE B 2 178 ? 8.93000 81.32200 -12.86400 1.000 30.63000 208 ILE B C 1
ATOM 2069 O O . ILE B 2 178 ? 10.15000 81.17900 -12.68800 1.000 31.17000 208 ILE B O 1
ATOM 2074 N N . ASN B 2 179 ? 8.43100 82.04100 -13.87900 1.000 28.72000 209 ASN B N 1
ATOM 2075 C CA . ASN B 2 179 ? 9.31700 82.68000 -14.85300 1.000 33.44000 209 ASN B CA 1
ATOM 2076 C C . ASN B 2 179 ? 10.25300 83.65900 -14.17100 1.000 32.01000 209 ASN B C 1
ATOM 2077 O O . ASN B 2 179 ? 11.41900 83.76600 -14.54500 1.000 28.11000 209 ASN B O 1
ATOM 2082 N N . LYS B 2 180 ? 9.75500 84.37300 -13.16000 1.000 34.27000 210 LYS B N 1
ATOM 2083 C CA . LYS B 2 180 ? 10.49300 85.43700 -12.50600 1.000 29.47000 210 LYS B CA 1
ATOM 2084 C C . LYS B 2 180 ? 11.35000 84.94200 -11.34700 1.000 34.84000 210 LYS B C 1
ATOM 2085 O O . LYS B 2 180 ? 11.96200 85.76700 -10.66700 1.000 28.78000 210 LYS B O 1
ATOM 2091 N N . GLY B 2 181 ? 11.42700 83.62400 -11.12300 1.000 28.93000 211 GLY B N 1
ATOM 2092 C CA . GLY B 2 181 ? 12.24700 83.05100 -10.06500 1.000 32.31000 211 GLY B CA 1
ATOM 2093 C C . GLY B 2 181 ? 11.67600 83.16100 -8.66300 1.000 35.39000 211 GLY B C 1
ATOM 2094 O O . GLY B 2 181 ? 12.38700 82.85300 -7.70200 1.000 39.99000 211 GLY B O 1
ATOM 2095 N N . GLU B 2 182 ? 10.41700 83.59000 -8.52100 1.000 29.35000 212 GLU B N 1
ATOM 2096 C CA . GLU B 2 182 ? 9.73400 83.79700 -7.24300 1.000 32.89000 212 GLU B CA 1
ATOM 2097 C C . GLU B 2 182 ? 9.14600 82.52300 -6.64300 1.000 40.69000 212 GLU B C 1
ATOM 2098 O O . GLU B 2 182 ? 8.93200 82.46900 -5.42100 1.000 36.95000 212 GLU B O 1
ATOM 2104 N N . SER B 2 183 ? 8.85500 81.54200 -7.50400 1.000 36.80000 213 SER B N 1
ATOM 2105 C CA . SER B 2 183 ? 8.30200 80.23800 -7.05200 1.000 32.73000 213 SER B CA 1
ATOM 2106 C C . SER B 2 183 ? 8.77600 79.15700 -8.02700 1.000 32.09000 213 SER B C 1
ATOM 2107 O O . SER B 2 183 ? 8.99400 79.49400 -9.20700 1.000 32.50000 213 SER B O 1
ATOM 2110 N N . ASP B 2 184 ? 8.93900 77.91500 -7.56300 1.000 40.42000 214 ASP B N 1
ATOM 2111 C CA . ASP B 2 184 ? 9.45600 76.88700 -8.44200 1.000 36.62000 214 ASP B CA 1
ATOM 2112 C C . ASP B 2 184 ? 8.21300 76.09500 -8.83400 1.000 33.32000 214 ASP B C 1
ATOM 2113 O O . ASP B 2 184 ? 7.16600 76.12900 -8.16300 1.000 28.62000 214 ASP B O 1
ATOM 2118 N N . PHE B 2 185 ? 8.33300 75.41800 -9.97900 1.000 26.01000 215 PHE B N 1
ATOM 2119 C CA . PHE B 2 185 ? 7.19800 74.69800 -10.54200 1.000 29.79000 215 PHE B CA 1
ATOM 2120 C C . PHE B 2 185 ? 6.70600 73.61700 -9.58600 1.000 28.79000 215 PHE B C 1
ATOM 2121 O O . PHE B 2 185 ? 5.49300 73.47000 -9.38300 1.000 31.10000 215 PHE B O 1
ATOM 2129 N N . SER B 2 186 ? 7.63600 72.85900 -8.98300 1.000 28.07000 216 SER B N 1
ATOM 2130 C CA . SER B 2 186 ? 7.25600 71.73000 -8.13900 1.000 31.29000 216 SER B CA 1
ATOM 2131 C C . SER B 2 186 ? 6.49500 72.18400 -6.89600 1.000 26.66000 216 SER B C 1
ATOM 2132 O O . SER B 2 186 ? 5.53200 71.52900 -6.49500 1.000 32.31000 216 SER B O 1
ATOM 2135 N N . THR B 2 187 ? 6.90400 73.30200 -6.28000 1.000 29.54000 217 THR B N 1
ATOM 2136 C CA . THR B 2 187 ? 6.21600 73.80000 -5.08800 1.000 28.33000 217 THR B CA 1
ATOM 2137 C C . THR B 2 187 ? 4.79000 74.22800 -5.42100 1.000 28.13000 217 THR B C 1
ATOM 2138 O O . THR B 2 187 ? 3.84400 73.90600 -4.69100 1.000 27.65000 217 THR B O 1
ATOM 2142 N N . LEU B 2 188 ? 4.61400 74.95500 -6.51800 1.000 25.96000 218 LEU B N 1
ATOM 2143 C CA . LEU B 2 188 ? 3.26400 75.34900 -6.89300 1.000 27.20000 218 LEU B CA 1
ATOM 2144 C C . LEU B 2 188 ? 2.40000 74.13900 -7.26000 1.000 24.36000 218 LEU B C 1
ATOM 2145 O O . LEU B 2 188 ? 1.19800 74.12500 -6.97200 1.000 24.19000 218 LEU B O 1
ATOM 2150 N N . ALA B 2 189 ? 2.98300 73.10800 -7.85400 1.000 24.20000 219 ALA B N 1
ATOM 2151 C CA . ALA B 2 189 ? 2.20400 71.90500 -8.14700 1.000 23.83000 219 ALA B CA 1
ATOM 2152 C C . ALA B 2 189 ? 1.81200 71.17200 -6.86500 1.000 24.97000 219 ALA B C 1
ATOM 2153 O O . ALA B 2 189 ? 0.65700 70.74400 -6.71700 1.000 29.21000 219 ALA B O 1
ATOM 2155 N N . LEU B 2 190 ? 2.77100 70.99000 -5.94300 1.000 24.82000 220 LEU B N 1
ATOM 2156 C CA . LEU B 2 190 ? 2.48100 70.41500 -4.62600 1.000 25.66000 220 LEU B CA 1
ATOM 2157 C C . LEU B 2 190 ? 1.36000 71.17600 -3.93200 1.000 29.79000 220 LEU B C 1
ATOM 2158 O O . LEU B 2 190 ? 0.40700 70.57400 -3.42900 1.000 24.53000 220 LEU B O 1
ATOM 2163 N N . LEU B 2 191 ? 1.44400 72.51000 -3.91900 1.000 23.73000 221 LEU B N 1
ATOM 2164 C CA . LEU B 2 191 ? 0.42500 73.29300 -3.23200 1.000 25.90000 221 LEU B CA 1
ATOM 2165 C C . LEU B 2 191 ? -0.92000 73.23900 -3.94400 1.000 30.60000 221 LEU B C 1
ATOM 2166 O O . LEU B 2 191 ? -1.96000 73.13000 -3.28200 1.000 32.12000 221 LEU B O 1
ATOM 2171 N N . TYR B 2 192 ? -0.93700 73.33900 -5.28300 1.000 24.73000 222 TYR B N 1
ATOM 2172 C CA . TYR B 2 192 ? -2.16100 73.73300 -5.97300 1.000 25.10000 222 TYR B CA 1
ATOM 2173 C C . TYR B 2 192 ? -2.65700 72.77000 -7.05200 1.000 27.18000 222 TYR B C 1
ATOM 2174 O O . TYR B 2 192 ? -3.85000 72.80200 -7.35700 1.000 33.09000 222 TYR B O 1
ATOM 2183 N N . SER B 2 193 ? -1.80400 71.94200 -7.64800 1.000 24.32000 223 SER B N 1
ATOM 2184 C CA . SER B 2 193 ? -2.28400 71.04900 -8.69300 1.000 26.06000 223 SER B CA 1
ATOM 2185 C C . SER B 2 193 ? -3.35200 70.11100 -8.15600 1.000 26.26000 223 SER B C 1
ATOM 2186 O O . SER B 2 193 ? -3.22900 69.57100 -7.06200 1.000 26.01000 223 SER B O 1
ATOM 2189 N N . GLU B 2 194 ? -4.40500 69.90300 -8.94600 1.000 32.21000 224 GLU B N 1
ATOM 2190 C CA . GLU B 2 194 ? -5.48500 69.00300 -8.56300 1.000 34.08000 224 GLU B CA 1
ATOM 2191 C C . GLU B 2 194 ? -5.39400 67.63900 -9.24200 1.000 37.78000 224 GLU B C 1
ATOM 2192 O O . GLU B 2 194 ? -6.26900 66.79500 -9.02200 1.000 37.58000 224 GLU B O 1
ATOM 2198 N N . ASP B 2 195 ? -4.36000 67.40200 -10.05100 1.000 34.68000 225 ASP B N 1
ATOM 2199 C CA . ASP B 2 195 ? -3.97900 66.03800 -10.43300 1.000 36.41000 225 ASP B CA 1
ATOM 2200 C C . ASP B 2 195 ? -3.18900 65.41900 -9.28100 1.000 38.65000 225 ASP B C 1
ATOM 2201 O O . ASP B 2 195 ? -1.96400 65.56400 -9.19300 1.000 37.33000 225 ASP B O 1
ATOM 2206 N N . ARG B 2 196 ? -3.91500 64.75600 -8.37100 1.000 39.01000 226 ARG B N 1
ATOM 2207 C CA . ARG B 2 196 ? -3.34200 64.24100 -7.12400 1.000 52.02000 226 ARG B CA 1
ATOM 2208 C C . ARG B 2 196 ? -2.10000 63.37900 -7.35800 1.000 47.86000 226 ARG B C 1
ATOM 2209 O O . ARG B 2 196 ? -1.07900 63.53500 -6.66600 1.000 39.20000 226 ARG B O 1
ATOM 2217 N N . GLY B 2 197 ? -2.16900 62.48700 -8.35100 1.000 42.73000 227 GLY B N 1
ATOM 2218 C CA . GLY B 2 197 ? -1.08600 61.54700 -8.59400 1.000 43.83000 227 GLY B CA 1
ATOM 2219 C C . GLY B 2 197 ? 0.21800 62.19400 -9.02400 1.000 46.36000 227 GLY B C 1
ATOM 2220 O O . GLY B 2 197 ? 1.29700 61.70200 -8.68500 1.000 45.31000 227 GLY B O 1
ATOM 2221 N N . SER B 2 198 ? 0.14800 63.26800 -9.81000 1.000 36.05000 228 SER B N 1
ATOM 2222 C CA . SER B 2 198 ? 1.37800 63.93100 -10.21300 1.000 31.84000 228 SER B CA 1
ATOM 2223 C C . SER B 2 198 ? 1.76800 65.04200 -9.23900 1.000 34.53000 228 SER B C 1
ATOM 2224 O O . SER B 2 198 ? 2.96500 65.33400 -9.09100 1.000 32.96000 228 SER B O 1
ATOM 2227 N N . ALA B 2 199 ? 0.78500 65.65600 -8.56300 1.000 32.35000 229 ALA B N 1
ATOM 2228 C CA . ALA B 2 199 ? 1.06300 66.78000 -7.67400 1.000 30.66000 229 ALA B CA 1
ATOM 2229 C C . ALA B 2 199 ? 2.07800 66.39500 -6.59900 1.000 36.33000 229 ALA B C 1
ATOM 2230 O O . ALA B 2 199 ? 3.00100 67.16800 -6.30900 1.000 31.21000 229 ALA B O 1
ATOM 2232 N N . ILE B 2 200 ? 1.93200 65.19800 -6.00300 1.000 33.07000 230 ILE B N 1
ATOM 2233 C CA . ILE B 2 200 ? 2.80200 64.78700 -4.89700 1.000 26.67000 230 ILE B CA 1
ATOM 2234 C C . ILE B 2 200 ? 4.21600 64.54600 -5.38800 1.000 39.02000 230 ILE B C 1
ATOM 2235 O O . ILE B 2 200 ? 5.15800 64.46900 -4.58100 1.000 43.36000 230 ILE B O 1
ATOM 2240 N N . LYS B 2 201 ? 4.39300 64.43400 -6.70500 1.000 34.54000 231 LYS B N 1
ATOM 2241 C CA . LYS B 2 201 ? 5.70200 64.31200 -7.31600 1.000 32.02000 231 LYS B CA 1
ATOM 2242 C C . LYS B 2 201 ? 6.13300 65.64200 -7.92500 1.000 24.62000 231 LYS B C 1
ATOM 2243 O O . LYS B 2 201 ? 6.84300 65.67500 -8.92900 1.000 34.54000 231 LYS B O 1
ATOM 2249 N N . GLY B 2 202 ? 5.71800 66.74700 -7.30500 1.000 32.11000 232 GLY B N 1
ATOM 2250 C CA . GLY B 2 202 ? 5.93400 68.09600 -7.82900 1.000 31.03000 232 GLY B CA 1
ATOM 2251 C C . GLY B 2 202 ? 5.45200 68.31500 -9.24800 1.000 34.67000 232 GLY B C 1
ATOM 2252 O O . GLY B 2 202 ? 6.04300 69.12100 -9.97900 1.000 25.89000 232 GLY B O 1
ATOM 2253 N N . GLY B 2 203 ? 4.36400 67.63800 -9.64500 1.000 26.55000 233 GLY B N 1
ATOM 2254 C CA . GLY B 2 203 ? 3.77300 67.78800 -10.96100 1.000 30.18000 233 GLY B CA 1
ATOM 2255 C C . GLY B 2 203 ? 4.24600 66.78300 -12.00300 1.000 28.17000 233 GLY B C 1
ATOM 2256 O O . GLY B 2 203 ? 3.66400 66.72600 -13.08600 1.000 29.39000 233 GLY B O 1
ATOM 2257 N N . GLU B 2 204 ? 5.24700 65.96300 -11.69100 1.000 28.87000 234 GLU B N 1
ATOM 2258 C CA . GLU B 2 204 ? 5.87300 65.08900 -12.68900 1.000 34.00000 234 GLU B CA 1
ATOM 2259 C C . GLU B 2 204 ? 4.95800 63.92400 -13.08500 1.000 34.89000 234 GLU B C 1
ATOM 2260 O O . GLU B 2 204 ? 4.51000 63.15500 -12.23100 1.000 33.79000 234 GLU B O 1
ATOM 2266 N N . THR B 2 205 ? 4.69600 63.79700 -14.39100 1.000 32.16000 235 THR B N 1
ATOM 2267 C CA . THR B 2 205 ? 3.85600 62.73600 -14.93900 1.000 33.95000 235 THR B CA 1
ATOM 2268 C C . THR B 2 205 ? 4.57200 61.39500 -15.05600 1.000 49.15000 235 THR B C 1
ATOM 2269 O O . THR B 2 205 ? 3.90900 60.34800 -15.07000 1.000 46.79000 235 THR B O 1
ATOM 2273 N N . GLY B 2 206 ? 5.90500 61.40200 -15.16600 1.000 47.59000 236 GLY B N 1
ATOM 2274 C CA . GLY B 2 206 ? 6.66500 60.25000 -15.63200 1.000 36.67000 236 GLY B CA 1
ATOM 2275 C C . GLY B 2 206 ? 6.57400 60.08000 -17.13600 1.000 34.42000 236 GLY B C 1
ATOM 2276 O O . GLY B 2 206 ? 5.77200 60.76300 -17.77500 1.000 39.75000 236 GLY B O 1
ATOM 2277 N N . PHE B 2 207 ? 7.38100 59.18900 -17.72400 1.000 37.87000 237 PHE B N 1
ATOM 2278 C CA . PHE B 2 207 ? 7.47100 59.13400 -19.17800 1.000 45.89000 237 PHE B CA 1
ATOM 2279 C C . PHE B 2 207 ? 6.17700 58.57200 -19.77400 1.000 51.18000 237 PHE B C 1
ATOM 2280 O O . PHE B 2 207 ? 5.50900 57.72500 -19.17300 1.000 52.67000 237 PHE B O 1
ATOM 2288 N N . MET B 2 208 ? 5.83400 59.05100 -20.97300 1.000 44.04000 238 MET B N 1
ATOM 2289 C CA . MET B 2 208 ? 4.52200 58.82100 -21.56800 1.000 47.00000 238 MET B CA 1
ATOM 2290 C C . MET B 2 208 ? 4.63700 58.99000 -23.07500 1.000 51.42000 238 MET B C 1
ATOM 2291 O O . MET B 2 208 ? 5.24000 59.96500 -23.54200 1.000 43.32000 238 MET B O 1
ATOM 2296 N N . GLY B 2 209 ? 4.06900 58.04000 -23.82700 1.000 60.24000 239 GLY B N 1
ATOM 2297 C CA . GLY B 2 209 ? 3.97500 58.17700 -25.28000 1.000 46.81000 239 GLY B CA 1
ATOM 2298 C C . GLY B 2 209 ? 2.80300 59.04600 -25.69700 1.000 49.02000 239 GLY B C 1
ATOM 2299 O O . GLY B 2 209 ? 1.83000 59.19800 -24.96400 1.000 59.69000 239 GLY B O 1
ATOM 2300 N N . LYS B 2 210 ? 2.89600 59.62100 -26.90500 1.000 51.85000 240 LYS B N 1
ATOM 2301 C CA . LYS B 2 210 ? 1.91600 60.62300 -27.34800 1.000 61.11000 240 LYS B CA 1
ATOM 2302 C C . LYS B 2 210 ? 0.48000 60.12100 -27.26600 1.000 65.05000 240 LYS B C 1
ATOM 2303 O O . LYS B 2 210 ? -0.43600 60.88300 -26.92400 1.000 68.11000 240 LYS B O 1
ATOM 2309 N N . GLY B 2 211 ? 0.26200 58.84300 -27.56600 1.000 64.73000 241 GLY B N 1
ATOM 2310 C CA . GLY B 2 211 ? -1.09200 58.30500 -27.58400 1.000 73.00000 241 GLY B CA 1
ATOM 2311 C C . GLY B 2 211 ? -1.64400 57.97800 -26.22200 1.000 66.81000 241 GLY B C 1
ATOM 2312 O O . GLY B 2 211 ? -2.82500 57.64700 -26.09900 1.000 69.37000 241 GLY B O 1
ATOM 2313 N N . GLN B 2 212 ? -0.79800 58.07900 -25.20100 1.000 59.63000 242 GLN B N 1
ATOM 2314 C CA . GLN B 2 212 ? -1.10700 57.75800 -23.81800 1.000 56.21000 242 GLN B CA 1
ATOM 2315 C C . GLN B 2 212 ? -1.52700 59.01000 -23.03900 1.000 57.49000 242 GLN B C 1
ATOM 2316 O O . GLN B 2 212 ? -1.90400 58.91600 -21.86400 1.000 49.72000 242 GLN B O 1
ATOM 2322 N N . MET B 2 213 ? -1.48000 60.17100 -23.69300 1.000 61.04000 243 MET B N 1
ATOM 2323 C CA . MET B 2 213 ? -1.87900 61.46900 -23.16400 1.000 54.37000 243 MET B CA 1
ATOM 2324 C C . MET B 2 213 ? -3.15200 61.90000 -23.87500 1.000 43.23000 243 MET B C 1
ATOM 2325 O O . MET B 2 213 ? -3.33200 61.60100 -25.05900 1.000 66.82000 243 MET B O 1
ATOM 2330 N N . VAL B 2 214 ? -4.03700 62.59900 -23.17700 1.000 43.51000 244 VAL B N 1
ATOM 2331 C CA . VAL B 2 214 ? -5.17300 63.21900 -23.86000 1.000 43.31000 244 VAL B CA 1
ATOM 2332 C C . VAL B 2 214 ? -4.62800 64.14200 -24.95000 1.000 47.08000 244 VAL B C 1
ATOM 2333 O O . VAL B 2 214 ? -3.52800 64.69200 -24.80900 1.000 42.83000 244 VAL B O 1
ATOM 2337 N N . PRO B 2 215 ? -5.33800 64.32400 -26.06500 1.000 51.55000 245 PRO B N 1
ATOM 2338 C CA . PRO B 2 215 ? -4.68300 64.92700 -27.23900 1.000 51.47000 245 PRO B CA 1
ATOM 2339 C C . PRO B 2 215 ? -4.30600 66.38400 -27.04300 1.000 43.07000 245 PRO B C 1
ATOM 2340 O O . PRO B 2 215 ? -3.25500 66.80800 -27.54600 1.000 42.45000 245 PRO B O 1
ATOM 2344 N N . GLU B 2 216 ? -5.13500 67.16700 -26.33700 1.000 43.08000 246 GLU B N 1
ATOM 2345 C CA . GLU B 2 216 ? -4.83200 68.58600 -26.14400 1.000 42.47000 246 GLU B CA 1
ATOM 2346 C C . GLU B 2 216 ? -3.50300 68.75900 -25.41300 1.000 47.11000 246 GLU B C 1
ATOM 2347 O O . GLU B 2 216 ? -2.74000 69.68900 -25.70100 1.000 44.97000 246 GLU B O 1
ATOM 2353 N N . TYR B 2 217 ? -3.21000 67.85400 -24.47300 1.000 41.61000 247 TYR B N 1
ATOM 2354 C CA . TYR B 2 217 ? -1.97000 67.87800 -23.70100 1.000 44.76000 247 TYR B CA 1
ATOM 2355 C C . TYR B 2 217 ? -0.79500 67.41700 -24.56200 1.000 44.83000 247 TYR B C 1
ATOM 2356 O O . TYR B 2 217 ? 0.27400 68.03800 -24.55900 1.000 40.17000 247 TYR B O 1
ATOM 2365 N N . ALA B 2 218 ? -0.98800 66.32000 -25.30600 1.000 43.76000 248 ALA B N 1
ATOM 2366 C CA . ALA B 2 218 ? 0.05000 65.79400 -26.18900 1.000 43.01000 248 ALA B CA 1
ATOM 2367 C C . ALA B 2 218 ? 0.50100 66.85300 -27.18700 1.000 40.04000 248 ALA B C 1
ATOM 2368 O O . ALA B 2 218 ? 1.69800 67.12200 -27.31600 1.000 50.91000 248 ALA B O 1
ATOM 2370 N N . ASN B 2 219 ? -0.44600 67.44200 -27.92400 1.000 42.88000 249 ASN B N 1
ATOM 2371 C CA . ASN B 2 219 ? -0.15900 68.55600 -28.82400 1.000 54.62000 249 ASN B CA 1
ATOM 2372 C C . ASN B 2 219 ? 0.80800 69.54900 -28.18500 1.000 56.12000 249 ASN B C 1
ATOM 2373 O O . ASN B 2 219 ? 1.87500 69.84700 -28.73400 1.000 47.82000 249 ASN B O 1
ATOM 2378 N N . VAL B 2 220 ? 0.43700 70.07500 -27.01700 1.000 45.34000 250 VAL B N 1
ATOM 2379 C CA . VAL B 2 220 ? 1.22200 71.14700 -26.43000 1.000 41.83000 250 VAL B CA 1
ATOM 2380 C C . VAL B 2 220 ? 2.55700 70.62700 -25.90900 1.000 43.33000 250 VAL B C 1
ATOM 2381 O O . VAL B 2 220 ? 3.60000 71.26400 -26.10300 1.000 40.69000 250 VAL B O 1
ATOM 2385 N N . ALA B 2 221 ? 2.55800 69.44100 -25.29900 1.000 36.94000 251 ALA B N 1
ATOM 2386 C CA . ALA B 2 221 ? 3.75800 68.94500 -24.63200 1.000 38.15000 251 ALA B CA 1
ATOM 2387 C C . ALA B 2 221 ? 4.87900 68.60000 -25.60800 1.000 42.71000 251 ALA B C 1
ATOM 2388 O O . ALA B 2 221 ? 6.05800 68.77900 -25.27800 1.000 42.31000 251 ALA B O 1
ATOM 2390 N N . PHE B 2 222 ? 4.55600 68.07000 -26.79100 1.000 46.19000 252 PHE B N 1
ATOM 2391 C CA . PHE B 2 222 ? 5.62300 67.67300 -27.70600 1.000 43.12000 252 PHE B CA 1
ATOM 2392 C C . PHE B 2 222 ? 6.17400 68.85400 -28.49400 1.000 43.94000 252 PHE B C 1
ATOM 2393 O O . PHE B 2 222 ? 7.21400 68.71500 -29.14400 1.000 50.92000 252 PHE B O 1
ATOM 2401 N N . ASN B 2 223 ? 5.55100 70.02500 -28.37900 1.000 44.96000 253 ASN B N 1
ATOM 2402 C CA . ASN B 2 223 ? 6.02200 71.25200 -29.00700 1.000 39.57000 253 ASN B CA 1
ATOM 2403 C C . ASN B 2 223 ? 6.96700 72.02200 -28.11300 1.000 45.20000 253 ASN B C 1
ATOM 2404 O O . ASN B 2 223 ? 7.56900 73.00300 -28.57000 1.000 39.66000 253 ASN B O 1
ATOM 2409 N N . LEU B 2 224 ? 7.12700 71.58100 -26.86600 1.000 37.76000 254 LEU B N 1
ATOM 2410 C CA . LEU B 2 224 ? 8.00900 72.26300 -25.92900 1.000 41.93000 254 LEU B CA 1
ATOM 2411 C C . LEU B 2 224 ? 9.46800 71.98600 -26.28400 1.000 38.34000 254 LEU B C 1
ATOM 2412 O O . LEU B 2 224 ? 9.86200 70.83200 -26.45200 1.000 35.49000 254 LEU B O 1
ATOM 2417 N N . GLN B 2 225 ? 10.25600 73.06000 -26.40100 1.000 36.26000 255 GLN B N 1
ATOM 2418 C CA . GLN B 2 225 ? 11.60300 73.06900 -26.96500 1.000 47.71000 255 GLN B CA 1
ATOM 2419 C C . GLN B 2 225 ? 12.70500 72.96600 -25.92100 1.000 45.91000 255 GLN B C 1
ATOM 2420 O O . GLN B 2 225 ? 13.84200 72.63200 -26.27800 1.000 44.82000 255 GLN B O 1
ATOM 2426 N N . ASP B 2 226 ? 12.42200 73.30000 -24.66000 1.000 33.84000 256 ASP B N 1
ATOM 2427 C CA . ASP B 2 226 ? 13.42400 73.23500 -23.60600 1.000 35.70000 256 ASP B CA 1
ATOM 2428 C C . ASP B 2 226 ? 12.72600 72.94700 -22.27700 1.000 38.43000 256 ASP B C 1
ATOM 2429 O O . ASP B 2 226 ? 11.50000 72.82900 -22.21200 1.000 36.41000 256 ASP B O 1
ATOM 2434 N N . THR B 2 227 ? 13.52200 72.78600 -21.21600 1.000 31.99000 257 THR B N 1
ATOM 2435 C CA . THR B 2 227 ? 13.01500 72.44700 -19.89200 1.000 30.11000 257 THR B CA 1
ATOM 2436 C C . THR B 2 227 ? 12.71300 73.67900 -19.03500 1.000 31.84000 257 THR B C 1
ATOM 2437 O O . THR B 2 227 ? 12.46100 73.53200 -17.83500 1.000 33.68000 257 THR B O 1
ATOM 2441 N N . LYS B 2 228 ? 12.74900 74.87500 -19.61400 1.000 31.58000 258 LYS B N 1
ATOM 2442 C CA . LYS B 2 228 ? 12.48500 76.12100 -18.90500 1.000 38.79000 258 LYS B CA 1
ATOM 2443 C C . LYS B 2 228 ? 11.11400 76.69300 -19.23500 1.000 35.46000 258 LYS B C 1
ATOM 2444 O O . LYS B 2 228 ? 10.43900 77.22000 -18.34200 1.000 36.70000 258 LYS B O 1
ATOM 2450 N N . LYS B 2 229 ? 10.73800 76.60300 -20.51300 1.000 34.15000 259 LYS B N 1
ATOM 2451 C CA . LYS B 2 229 ? 9.48500 77.24500 -20.98600 1.000 32.78000 259 LYS B CA 1
ATOM 2452 C C . LYS B 2 229 ? 8.23300 76.62300 -20.37600 1.000 36.27000 259 LYS B C 1
ATOM 2453 O O . LYS B 2 229 ? 8.14000 75.38400 -20.33600 1.000 30.77000 259 LYS B O 1
ATOM 2459 N N . ILE B 2 230 ? 7.31300 77.46400 -19.90800 1.000 26.60000 260 ILE B N 1
ATOM 2460 C CA . ILE B 2 230 ? 6.02700 76.98400 -19.43800 1.000 25.19000 260 ILE B CA 1
ATOM 2461 C C . ILE B 2 230 ? 5.04000 77.17500 -20.57800 1.000 33.23000 260 ILE B C 1
ATOM 2462 O O . ILE B 2 230 ? 4.98300 78.25200 -21.18500 1.000 31.74000 260 ILE B O 1
ATOM 2467 N N . SER B 2 231 ? 4.30900 76.10800 -20.90300 1.000 28.45000 261 SER B N 1
ATOM 2468 C CA . SER B 2 231 ? 3.30800 76.12000 -21.95700 1.000 23.67000 261 SER B CA 1
ATOM 2469 C C . SER B 2 231 ? 2.25300 77.18200 -21.69300 1.000 31.96000 261 SER B C 1
ATOM 2470 O O . SER B 2 231 ? 2.06900 77.65900 -20.55800 1.000 34.08000 261 SER B O 1
ATOM 2473 N N . LYS B 2 232 ? 1.58000 77.57600 -22.77600 1.000 30.30000 262 LYS B N 1
ATOM 2474 C CA . LYS B 2 232 ? 0.31600 78.29100 -22.67900 1.000 34.42000 262 LYS B CA 1
ATOM 2475 C C . LYS B 2 232 ? -0.71200 77.47000 -21.89900 1.000 27.06000 262 LYS B C 1
ATOM 2476 O O . LYS B 2 232 ? -0.60400 76.24900 -21.77800 1.000 25.61000 262 LYS B O 1
ATOM 2482 N N . ILE B 2 233 ? -1.74100 78.16300 -21.39800 1.000 28.51000 263 ILE B N 1
ATOM 2483 C CA . ILE B 2 233 ? -2.86800 77.48600 -20.75500 1.000 32.01000 263 ILE B CA 1
ATOM 2484 C C . ILE B 2 233 ? -3.59100 76.62100 -21.78600 1.000 34.23000 263 ILE B C 1
ATOM 2485 O O . ILE B 2 233 ? -4.00300 77.10300 -22.85000 1.000 34.71000 263 ILE B O 1
ATOM 2490 N N . VAL B 2 234 ? -3.74100 75.33400 -21.48400 1.000 34.37000 264 VAL B N 1
ATOM 2491 C CA . VAL B 2 234 ? -4.37000 74.38300 -22.38900 1.000 33.69000 264 VAL B CA 1
ATOM 2492 C C . VAL B 2 234 ? -5.45500 73.63000 -21.63000 1.000 36.72000 264 VAL B C 1
ATOM 2493 O O . VAL B 2 234 ? -5.21500 73.12400 -20.52500 1.000 31.72000 264 VAL B O 1
ATOM 2497 N N . GLU B 2 235 ? -6.66600 73.62000 -22.19700 1.000 34.89000 265 GLU B N 1
ATOM 2498 C CA . GLU B 2 235 ? -7.81600 72.91200 -21.64700 1.000 29.72000 265 GLU B CA 1
ATOM 2499 C C . GLU B 2 235 ? -7.89200 71.48100 -22.16600 1.000 33.61000 265 GLU B C 1
ATOM 2500 O O . GLU B 2 235 ? -7.73300 71.23600 -23.36600 1.000 46.49000 265 GLU B O 1
ATOM 2506 N N . SER B 2 236 ? -8.14300 70.54700 -21.25900 1.000 31.52000 266 SER B N 1
ATOM 2507 C CA . SER B 2 236 ? -8.38400 69.14100 -21.54600 1.000 33.31000 266 SER B CA 1
ATOM 2508 C C . SER B 2 236 ? -9.69300 68.73000 -20.87000 1.000 32.04000 266 SER B C 1
ATOM 2509 O O . SER B 2 236 ? -10.35400 69.53500 -20.21000 1.000 37.76000 266 SER B O 1
ATOM 2512 N N . GLU B 2 237 ? -10.08800 67.47000 -21.05000 1.000 35.24000 267 GLU B N 1
ATOM 2513 C CA . GLU B 2 237 ? -11.26100 66.97900 -20.33400 1.000 40.97000 267 GLU B CA 1
ATOM 2514 C C . GLU B 2 237 ? -11.06100 67.02500 -18.82900 1.000 45.64000 267 GLU B C 1
ATOM 2515 O O . GLU B 2 237 ? -12.05200 67.04400 -18.08700 1.000 43.42000 267 GLU B O 1
ATOM 2521 N N . TYR B 2 238 ? -9.80000 67.06800 -18.35800 1.000 41.63000 268 TYR B N 1
ATOM 2522 C CA . TYR B 2 238 ? -9.53700 67.09400 -16.92000 1.000 30.54000 268 TYR B CA 1
ATOM 2523 C C . TYR B 2 238 ? -9.59000 68.50100 -16.34100 1.000 28.25000 268 TYR B C 1
ATOM 2524 O O . TYR B 2 238 ? -9.65700 68.64700 -15.11800 1.000 37.41000 268 TYR B O 1
ATOM 2533 N N . GLY B 2 239 ? -9.51300 69.53400 -17.17200 1.000 31.27000 269 GLY B N 1
ATOM 2534 C CA . GLY B 2 239 ? -9.47400 70.89900 -16.67600 1.000 28.41000 269 GLY B CA 1
ATOM 2535 C C . GLY B 2 239 ? -8.42700 71.73600 -17.38600 1.000 33.82000 269 GLY B C 1
ATOM 2536 O O . GLY B 2 239 ? -8.25500 71.58500 -18.59900 1.000 31.95000 269 GLY B O 1
ATOM 2537 N N . PHE B 2 240 ? -7.73100 72.62300 -16.66600 1.000 29.88000 270 PHE B N 1
ATOM 2538 C CA . PHE B 2 240 ? -6.77300 73.55100 -17.26600 1.000 27.32000 270 PHE B CA 1
ATOM 2539 C C . PHE B 2 240 ? -5.35200 73.28600 -16.75900 1.000 31.14000 270 PHE B C 1
ATOM 2540 O O . PHE B 2 240 ? -5.12800 73.16700 -15.54400 1.000 27.54000 270 PHE B O 1
ATOM 2548 N N . HIS B 2 241 ? -4.40800 73.16600 -17.70700 1.000 27.64000 271 HIS B N 1
ATOM 2549 C CA . HIS B 2 241 ? -3.01200 72.81100 -17.49000 1.000 26.62000 271 HIS B CA 1
ATOM 2550 C C . HIS B 2 241 ? -2.06900 73.94200 -17.87900 1.000 32.02000 271 HIS B C 1
ATOM 2551 O O . HIS B 2 241 ? -2.32500 74.67800 -18.84000 1.000 30.22000 271 HIS B O 1
ATOM 2558 N N . ILE B 2 242 ? -0.95100 74.04700 -17.15100 1.000 26.13000 272 ILE B N 1
ATOM 2559 C CA . ILE B 2 242 ? 0.30500 74.57600 -17.68000 1.000 24.53000 272 ILE B CA 1
ATOM 2560 C C . ILE B 2 242 ? 1.35500 73.47200 -17.56500 1.000 24.49000 272 ILE B C 1
ATOM 2561 O O . ILE B 2 242 ? 1.37200 72.72600 -16.57900 1.000 23.84000 272 ILE B O 1
ATOM 2566 N N . ILE B 2 243 ? 2.21200 73.35800 -18.58300 1.000 26.80000 273 ILE B N 1
ATOM 2567 C CA . ILE B 2 243 ? 3.08600 72.20300 -18.78400 1.000 23.89000 273 ILE B CA 1
ATOM 2568 C C . ILE B 2 243 ? 4.52200 72.67200 -18.95200 1.000 23.18000 273 ILE B C 1
ATOM 2569 O O . ILE B 2 243 ? 4.78800 73.67600 -19.62700 1.000 24.77000 273 ILE B O 1
ATOM 2574 N N . GLN B 2 244 ? 5.44400 71.95000 -18.32300 1.000 25.94000 274 GLN B N 1
ATOM 2575 C CA . GLN B 2 244 ? 6.87300 72.15000 -18.53300 1.000 30.23000 274 GLN B CA 1
ATOM 2576 C C . GLN B 2 244 ? 7.52800 70.81800 -18.88900 1.000 28.47000 274 GLN B C 1
ATOM 2577 O O . GLN B 2 244 ? 7.26000 69.78500 -18.25900 1.000 23.69000 274 GLN B O 1
ATOM 2583 N N . LEU B 2 245 ? 8.40100 70.86000 -19.89000 1.000 29.04000 275 LEU B N 1
ATOM 2584 C CA . LEU B 2 245 ? 9.16600 69.68700 -20.29900 1.000 29.81000 275 LEU B CA 1
ATOM 2585 C C . LEU B 2 245 ? 10.20100 69.30200 -19.24300 1.000 30.35000 275 LEU B C 1
ATOM 2586 O O . LEU B 2 245 ? 10.89100 70.16100 -18.68500 1.000 29.89000 275 LEU B O 1
ATOM 2591 N N . ILE B 2 246 ? 10.31300 67.99600 -18.97100 1.000 31.37000 276 ILE B N 1
ATOM 2592 C CA . ILE B 2 246 ? 11.42900 67.47400 -18.18000 1.000 25.90000 276 ILE B CA 1
ATOM 2593 C C . ILE B 2 246 ? 12.45800 66.81500 -19.09000 1.000 31.76000 276 ILE B C 1
ATOM 2594 O O . ILE B 2 246 ? 13.64700 67.14800 -19.04300 1.000 36.61000 276 ILE B O 1
ATOM 2599 N N . GLU B 2 247 ? 12.07500 65.88000 -19.90500 1.000 30.16000 277 GLU B N 1
ATOM 2600 C CA . GLU B 2 247 ? 13.03300 65.09700 -20.68000 1.000 34.32000 277 GLU B CA 1
ATOM 2601 C C . GLU B 2 247 ? 12.32900 64.41700 -21.84400 1.000 33.67000 277 GLU B C 1
ATOM 2602 O O . GLU B 2 247 ? 11.26300 63.82400 -21.65700 1.000 33.12000 277 GLU B O 1
ATOM 2608 N N . LYS B 2 248 ? 12.89300 64.55200 -23.04300 1.000 35.90000 278 LYS B N 1
ATOM 2609 C CA . LYS B 2 248 ? 12.54900 63.68800 -24.17600 1.000 36.89000 278 LYS B CA 1
ATOM 2610 C C . LYS B 2 248 ? 13.54900 62.54200 -24.17000 1.000 36.76000 278 LYS B C 1
ATOM 2611 O O . LYS B 2 248 ? 14.75200 62.76100 -24.29300 1.000 46.58000 278 LYS B O 1
ATOM 2617 N N . ARG B 2 249 ? 13.06300 61.31600 -24.01400 1.000 44.25000 279 ARG B N 1
ATOM 2618 C CA . ARG B 2 249 ? 13.93600 60.15000 -23.90700 1.000 39.43000 279 ARG B CA 1
ATOM 2619 C C . ARG B 2 249 ? 13.37200 59.03900 -24.78400 1.000 50.69000 279 ARG B C 1
ATOM 2620 O O . ARG B 2 249 ? 12.55700 58.22800 -24.33300 1.000 56.93000 279 ARG B O 1
ATOM 2628 N N . GLY B 2 250 ? 13.74000 59.02500 -26.04400 1.000 57.30000 280 GLY B N 1
ATOM 2629 C CA . GLY B 2 250 ? 13.24300 58.09200 -27.04300 1.000 56.62000 280 GLY B CA 1
ATOM 2630 C C . GLY B 2 250 ? 12.08600 58.69500 -27.79900 1.000 63.23000 280 GLY B C 1
ATOM 2631 O O . GLY B 2 250 ? 12.19300 59.79600 -28.33300 1.000 61.92000 280 GLY B O 1
ATOM 2632 N N . ASP B 2 251 ? 10.97700 57.96900 -27.83700 1.000 77.49000 281 ASP B N 1
ATOM 2633 C CA . ASP B 2 251 ? 9.74600 58.42400 -28.45900 1.000 74.32000 281 ASP B CA 1
ATOM 2634 C C . ASP B 2 251 ? 8.77900 59.02500 -27.43900 1.000 65.32000 281 ASP B C 1
ATOM 2635 O O . ASP B 2 251 ? 7.71100 59.52200 -27.81800 1.000 59.22000 281 ASP B O 1
ATOM 2640 N N . ARG B 2 252 ? 9.12000 58.98200 -26.16100 1.000 62.37000 282 ARG B N 1
ATOM 2641 C CA . ARG B 2 252 ? 8.29800 59.34000 -25.01300 1.000 61.84000 282 ARG B CA 1
ATOM 2642 C C . ARG B 2 252 ? 8.83900 60.57500 -24.29200 1.000 50.73000 282 ARG B C 1
ATOM 2643 O O . ARG B 2 252 ? 10.05500 60.80400 -24.26300 1.000 51.69000 282 ARG B O 1
ATOM 2651 N N . ILE B 2 253 ? 7.93700 61.39600 -23.74400 1.000 46.82000 283 ILE B N 1
ATOM 2652 C CA . ILE B 2 253 ? 8.31500 62.59600 -22.99900 1.000 39.95000 283 ILE B CA 1
ATOM 2653 C C . ILE B 2 253 ? 7.83100 62.50700 -21.55700 1.000 43.00000 283 ILE B C 1
ATOM 2654 O O . ILE B 2 253 ? 6.75600 61.97000 -21.27700 1.000 46.77000 283 ILE B O 1
ATOM 2659 N N . ASN B 2 254 ? 8.71300 63.02600 -20.64400 1.000 37.45000 284 ASN B N 1
ATOM 2660 C CA . ASN B 2 254 ? 8.37400 63.25300 -19.24600 1.000 34.00000 284 ASN B CA 1
ATOM 2661 C C . ASN B 2 254 ? 8.13500 64.74800 -19.05900 1.000 33.73000 284 ASN B C 1
ATOM 2662 O O . ASN B 2 254 ? 8.94000 65.56400 -19.51700 1.000 29.87000 284 ASN B O 1
ATOM 2667 N N . THR B 2 255 ? 7.00700 65.10700 -18.45200 1.000 26.10000 285 THR B N 1
ATOM 2668 C CA . THR B 2 255 ? 6.66600 66.50100 -18.20300 1.000 26.02000 285 THR B CA 1
ATOM 2669 C C . THR B 2 255 ? 6.19200 66.64800 -16.76900 1.000 27.78000 285 THR B C 1
ATOM 2670 O O . THR B 2 255 ? 5.90600 65.66500 -16.08400 1.000 29.54000 285 THR B O 1
ATOM 2674 N N . ARG B 2 256 ? 6.10900 67.89600 -16.32300 1.000 26.71000 286 ARG B N 1
ATOM 2675 C CA . ARG B 2 256 ? 5.41200 68.24500 -15.09600 1.000 26.57000 286 ARG B CA 1
ATOM 2676 C C . ARG B 2 256 ? 4.31900 69.26400 -15.42600 1.000 28.40000 286 ARG B C 1
ATOM 2677 O O . ARG B 2 256 ? 4.44700 70.06200 -16.36900 1.000 26.42000 286 ARG B O 1
ATOM 2685 N N . HIS B 2 257 ? 3.22700 69.23400 -14.66500 1.000 27.10000 287 HIS B N 1
ATOM 2686 C CA . HIS B 2 257 ? 2.12800 70.13300 -14.97600 1.000 25.46000 287 HIS B CA 1
ATOM 2687 C C . HIS B 2 257 ? 1.42600 70.53800 -13.69100 1.000 28.78000 287 HIS B C 1
ATOM 2688 O O . HIS B 2 257 ? 1.60800 69.93100 -12.63200 1.000 23.12000 287 HIS B O 1
ATOM 2695 N N . ILE B 2 258 ? 0.66700 71.62600 -13.79700 1.000 27.21000 288 ILE B N 1
ATOM 2696 C CA . ILE B 2 258 ? -0.27500 72.06200 -12.77000 1.000 28.65000 288 ILE B CA 1
ATOM 2697 C C . ILE B 2 258 ? -1.66500 72.03800 -13.39500 1.000 26.80000 288 ILE B C 1
ATOM 2698 O O . ILE B 2 258 ? -1.90300 72.68600 -14.41900 1.000 26.77000 288 ILE B O 1
ATOM 2703 N N . LEU B 2 259 ? -2.55500 71.25300 -12.80500 1.000 31.76000 289 LEU B N 1
ATOM 2704 C CA . LEU B 2 259 ? -3.93100 71.10200 -13.25100 1.000 30.47000 289 LEU B CA 1
ATOM 2705 C C . LEU B 2 259 ? -4.86000 71.83700 -12.29200 1.000 30.31000 289 LEU B C 1
ATOM 2706 O O . LEU B 2 259 ? -4.86300 71.54600 -11.09400 1.000 28.57000 289 LEU B O 1
ATOM 2711 N N . LEU B 2 260 ? -5.64500 72.77800 -12.82100 1.000 28.25000 290 LEU B N 1
ATOM 2712 C CA . LEU B 2 260 ? -6.72800 73.41800 -12.08200 1.000 29.59000 290 LEU B CA 1
ATOM 2713 C C . LEU B 2 260 ? -8.07100 73.03000 -12.69600 1.000 31.68000 290 LEU B C 1
ATOM 2714 O O . LEU B 2 260 ? -8.21600 72.97500 -13.92200 1.000 31.75000 290 LEU B O 1
ATOM 2719 N N . LYS B 2 261 ? -9.04100 72.74200 -11.82800 1.000 32.93000 291 LYS B N 1
ATOM 2720 C CA . LYS B 2 261 ? -10.37400 72.27500 -12.20800 1.000 36.07000 291 LYS B CA 1
ATOM 2721 C C . LYS B 2 261 ? -11.37300 73.37300 -11.89200 1.000 29.53000 291 LYS B C 1
ATOM 2722 O O . LYS B 2 261 ? -11.46300 73.78000 -10.72600 1.000 34.47000 291 LYS B O 1
ATOM 2728 N N . PRO B 2 262 ? -12.14700 73.86800 -12.84700 1.000 40.21000 292 PRO B N 1
ATOM 2729 C CA . PRO B 2 262 ? -13.24300 74.78000 -12.49600 1.000 32.99000 292 PRO B CA 1
ATOM 2730 C C . PRO B 2 262 ? -14.29500 74.07100 -11.65800 1.000 33.53000 292 PRO B C 1
ATOM 2731 O O . PRO B 2 262 ? -14.61600 72.90800 -11.89900 1.000 37.26000 292 PRO B O 1
ATOM 2735 N N . LYS B 2 263 ? -14.80000 74.77200 -10.63800 1.000 35.28000 293 LYS B N 1
ATOM 2736 C CA . LYS B 2 263 ? -15.77300 74.19300 -9.71000 1.000 41.05000 293 LYS B CA 1
ATOM 2737 C C . LYS B 2 263 ? -17.18000 74.15400 -10.31000 1.000 45.00000 293 LYS B C 1
ATOM 2738 O O . LYS B 2 263 ? -17.62900 75.11400 -10.94700 1.000 39.36000 293 LYS B O 1
ATOM 2744 N N . VAL B 2 264 ? -17.86600 73.02400 -10.12400 1.000 48.12000 294 VAL B N 1
ATOM 2745 C CA . VAL B 2 264 ? -19.31200 72.92200 -10.31500 1.000 43.36000 294 VAL B CA 1
ATOM 2746 C C . VAL B 2 264 ? -20.00700 73.03700 -8.96300 1.000 44.97000 294 VAL B C 1
ATOM 2747 O O . VAL B 2 264 ? -19.75900 72.22800 -8.06300 1.000 50.72000 294 VAL B O 1
ATOM 2751 N N . SER B 2 265 ? -20.89500 74.01300 -8.81300 1.000 42.00000 295 SER B N 1
ATOM 2752 C CA . SER B 2 265 ? -21.70700 74.14000 -7.60500 1.000 50.03000 295 SER B CA 1
ATOM 2753 C C . SER B 2 265 ? -23.08500 73.49200 -7.78300 1.000 41.62000 295 SER B C 1
ATOM 2754 O O . SER B 2 265 ? -23.53300 73.21200 -8.89900 1.000 42.94000 295 SER B O 1
ATOM 2757 N N . ASP B 2 266 ? -23.76500 73.28800 -6.64700 1.000 43.77000 296 ASP B N 1
ATOM 2758 C CA . ASP B 2 266 ? -25.19900 72.99100 -6.64200 1.000 46.23000 296 ASP B CA 1
ATOM 2759 C C . ASP B 2 266 ? -25.99400 73.96700 -7.51100 1.000 39.07000 296 ASP B C 1
ATOM 2760 O O . ASP B 2 266 ? -26.98800 73.58300 -8.13900 1.000 39.19000 296 ASP B O 1
ATOM 2765 N N . LYS B 2 267 ? -25.59700 75.23400 -7.54500 1.000 37.60000 297 LYS B N 1
ATOM 2766 C CA . LYS B 2 267 ? -26.35400 76.19100 -8.34300 1.000 37.73000 297 LYS B CA 1
ATOM 2767 C C . LYS B 2 267 ? -26.34600 75.78700 -9.82000 1.000 41.78000 297 LYS B C 1
ATOM 2768 O O . LYS B 2 267 ? -27.38300 75.83800 -10.49700 1.000 39.47000 297 LYS B O 1
ATOM 2774 N N . GLU B 2 268 ? -25.18700 75.37700 -10.34500 1.000 40.19000 298 GLU B N 1
ATOM 2775 C CA . GLU B 2 268 ? -25.13900 75.01500 -11.75700 1.000 38.31000 298 GLU B CA 1
ATOM 2776 C C . GLU B 2 268 ? -25.77500 73.65100 -12.01700 1.000 33.57000 298 GLU B C 1
ATOM 2777 O O . GLU B 2 268 ? -26.35000 73.43600 -13.09000 1.000 36.76000 298 GLU B O 1
ATOM 2783 N N . LEU B 2 269 ? -25.69000 72.72800 -11.05400 1.000 32.46000 299 LEU B N 1
ATOM 2784 C CA . LEU B 2 269 ? -26.38800 71.45300 -11.18800 1.000 40.57000 299 LEU B CA 1
ATOM 2785 C C . LEU B 2 269 ? -27.90200 71.66100 -11.24000 1.000 38.69000 299 LEU B C 1
ATOM 2786 O O . LEU B 2 269 ? -28.59100 71.05500 -12.07000 1.000 31.80000 299 LEU B O 1
ATOM 2791 N N . ASP B 2 270 ? -28.42800 72.53100 -10.36100 1.000 36.08000 300 ASP B N 1
ATOM 2792 C CA . ASP B 2 270 ? -29.85300 72.85100 -10.35600 1.000 37.46000 300 ASP B CA 1
ATOM 2793 C C . ASP B 2 270 ? -30.29400 73.47400 -11.67500 1.000 32.03000 300 ASP B C 1
ATOM 2794 O O . ASP B 2 270 ? -31.33000 73.09300 -12.22900 1.000 32.88000 300 ASP B O 1
ATOM 2799 N N . GLU B 2 271 ? -29.50000 74.41600 -12.20000 1.000 36.91000 301 GLU B N 1
ATOM 2800 C CA . GLU B 2 271 ? -29.82400 75.09600 -13.45500 1.000 39.32000 301 GLU B CA 1
ATOM 2801 C C . GLU B 2 271 ? -29.80600 74.12100 -14.63500 1.000 38.55000 301 GLU B C 1
ATOM 2802 O O . GLU B 2 271 ? -30.63000 74.22900 -15.55300 1.000 35.51000 301 GLU B O 1
ATOM 2808 N N . ALA B 2 272 ? -28.86200 73.17500 -14.63800 1.000 34.58000 302 ALA B N 1
ATOM 2809 C CA . ALA B 2 272 ? -28.80500 72.18700 -15.71100 1.000 36.13000 302 ALA B CA 1
ATOM 2810 C C . ALA B 2 272 ? -30.00900 71.25400 -15.64700 1.000 30.43000 302 ALA B C 1
ATOM 2811 O O . ALA B 2 272 ? -30.66200 70.99600 -16.66900 1.000 28.33000 302 ALA B O 1
ATOM 2813 N N . ASN B 2 273 ? -30.32100 70.73900 -14.45400 1.000 29.60000 303 ASN B N 1
ATOM 2814 C CA . ASN B 2 273 ? -31.53300 69.93300 -14.30400 1.000 32.03000 303 ASN B CA 1
ATOM 2815 C C . ASN B 2 273 ? -32.79100 70.71400 -14.71100 1.000 33.65000 303 ASN B C 1
ATOM 2816 O O . ASN B 2 273 ? -33.74600 70.12000 -15.22600 1.000 33.91000 303 ASN B O 1
ATOM 2821 N N . ALA B 2 274 ? -32.80900 72.03800 -14.50700 1.000 30.75000 304 ALA B N 1
ATOM 2822 C CA . ALA B 2 274 ? -33.97700 72.82600 -14.89900 1.000 34.01000 304 ALA B CA 1
ATOM 2823 C C . ALA B 2 274 ? -34.10200 72.93900 -16.42100 1.000 33.13000 304 ALA B C 1
ATOM 2824 O O . ALA B 2 274 ? -35.21500 72.87400 -16.95800 1.000 34.34000 304 ALA B O 1
ATOM 2826 N N . ARG B 2 275 ? -32.98000 73.10800 -17.13400 1.000 30.92000 305 ARG B N 1
ATOM 2827 C CA . ARG B 2 275 ? -33.02300 73.09100 -18.59700 1.000 28.25000 305 ARG B CA 1
ATOM 2828 C C . ARG B 2 275 ? -33.53200 71.74700 -19.10600 1.000 29.20000 305 ARG B C 1
ATOM 2829 O O . ARG B 2 275 ? -34.31000 71.68700 -20.06800 1.000 31.79000 305 ARG B O 1
ATOM 2837 N N . LEU B 2 276 ? -33.09200 70.65100 -18.47300 1.000 27.13000 306 LEU B N 1
ATOM 2838 C CA . LEU B 2 276 ? -33.57200 69.32800 -18.85700 1.000 28.13000 306 LEU B CA 1
ATOM 2839 C C . LEU B 2 276 ? -35.05100 69.13400 -18.50200 1.000 25.95000 306 LEU B C 1
ATOM 2840 O O . LEU B 2 276 ? -35.79800 68.51200 -19.26800 1.000 26.24000 306 LEU B O 1
ATOM 2845 N N . ASP B 2 277 ? -35.50000 69.63900 -17.34400 1.000 28.05000 307 ASP B N 1
ATOM 2846 C CA . ASP B 2 277 ? -36.93300 69.52700 -17.02200 1.000 27.73000 307 ASP B CA 1
ATOM 2847 C C . ASP B 2 277 ? -37.79000 70.32600 -18.00700 1.000 26.83000 307 ASP B C 1
ATOM 2848 O O . ASP B 2 277 ? -38.90100 69.91300 -18.34700 1.000 22.92000 307 ASP B O 1
ATOM 2853 N N . SER B 2 278 ? -37.27600 71.46400 -18.48600 1.000 27.78000 308 SER B N 1
ATOM 2854 C CA . SER B 2 278 ? -37.96300 72.23500 -19.51500 1.000 25.40000 308 SER B CA 1
ATOM 2855 C C . SER B 2 278 ? -38.03700 71.46900 -20.83600 1.000 30.31000 308 SER B C 1
ATOM 2856 O O . SER B 2 278 ? -39.07400 71.48400 -21.51000 1.000 30.88000 308 SER B O 1
ATOM 2859 N N . ILE B 2 279 ? -36.93200 70.82700 -21.24100 1.000 27.27000 309 ILE B N 1
ATOM 2860 C CA . ILE B 2 279 ? -36.94900 69.94900 -22.40900 1.000 30.98000 309 ILE B CA 1
ATOM 2861 C C . ILE B 2 279 ? -37.99000 68.84500 -22.22700 1.000 30.01000 309 ILE B C 1
ATOM 2862 O O . ILE B 2 279 ? -38.77000 68.54500 -23.14100 1.000 30.28000 309 ILE B O 1
ATOM 2867 N N . ALA B 2 280 ? -38.00400 68.21100 -21.05000 1.000 26.39000 310 ALA B N 1
ATOM 2868 C CA . ALA B 2 280 ? -38.98100 67.15800 -20.80300 1.000 26.65000 310 ALA B CA 1
ATOM 2869 C C . ALA B 2 280 ? -40.39500 67.70400 -20.95600 1.000 30.93000 310 ALA B C 1
ATOM 2870 O O . ALA B 2 280 ? -41.27300 67.03400 -21.51300 1.000 29.29000 310 ALA B O 1
ATOM 2872 N N . ASN B 2 281 ? -40.62400 68.93300 -20.48100 1.000 27.74000 311 ASN B N 1
ATOM 2873 C CA . ASN B 2 281 ? -41.95600 69.51900 -20.55600 1.000 25.88000 311 ASN B CA 1
ATOM 2874 C C . ASN B 2 281 ? -42.37200 69.74800 -22.00700 1.000 28.63000 311 ASN B C 1
ATOM 2875 O O . ASN B 2 281 ? -43.52800 69.50400 -22.37200 1.000 27.61000 311 ASN B O 1
ATOM 2880 N N . ASP B 2 282 ? -41.43100 70.16700 -22.86400 1.000 29.18000 312 ASP B N 1
ATOM 2881 C CA . ASP B 2 282 ? -41.75900 70.30100 -24.27900 1.000 29.48000 312 ASP B CA 1
ATOM 2882 C C . ASP B 2 282 ? -42.09700 68.95400 -24.89600 1.000 30.75000 312 ASP B C 1
ATOM 2883 O O . ASP B 2 282 ? -42.95900 68.88200 -25.78400 1.000 32.76000 312 ASP B O 1
ATOM 2888 N N . ILE B 2 283 ? -41.44200 67.88000 -24.45400 1.000 26.42000 313 ILE B N 1
ATOM 2889 C CA . ILE B 2 283 ? -41.74600 66.57400 -25.03600 1.000 31.69000 313 ILE B CA 1
ATOM 2890 C C . ILE B 2 283 ? -43.12400 66.11200 -24.56600 1.000 33.85000 313 ILE B C 1
ATOM 2891 O O . ILE B 2 283 ? -43.91400 65.54700 -25.34000 1.000 31.35000 313 ILE B O 1
ATOM 2896 N N . ARG B 2 284 ? -43.43800 66.34600 -23.28800 1.000 29.45000 314 ARG B N 1
ATOM 2897 C CA . ARG B 2 284 ? -44.76000 65.99300 -22.78300 1.000 33.66000 314 ARG B CA 1
ATOM 2898 C C . ARG B 2 284 ? -45.83000 66.80900 -23.49300 1.000 32.94000 314 ARG B C 1
ATOM 2899 O O . ARG B 2 284 ? -46.94100 66.31600 -23.70500 1.000 29.02000 314 ARG B O 1
ATOM 2907 N N . SER B 2 285 ? -45.49800 68.04300 -23.89500 1.000 28.07000 315 SER B N 1
ATOM 2908 C CA . SER B 2 285 ? -46.39600 68.89000 -24.67100 1.000 26.37000 315 SER B CA 1
ATOM 2909 C C . SER B 2 285 ? -46.46800 68.48600 -26.14800 1.000 31.31000 315 SER B C 1
ATOM 2910 O O . SER B 2 285 ? -47.24300 69.07900 -26.89900 1.000 36.90000 315 SER B O 1
ATOM 2913 N N . ASP B 2 286 ? -45.68400 67.49000 -26.57100 1.000 35.13000 316 ASP B N 1
ATOM 2914 C CA . ASP B 2 286 ? -45.56500 67.08500 -27.97400 1.000 31.68000 316 ASP B CA 1
ATOM 2915 C C . ASP B 2 286 ? -45.11800 68.23900 -28.87400 1.000 31.07000 316 ASP B C 1
ATOM 2916 O O . ASP B 2 286 ? -45.53600 68.34700 -30.02400 1.000 32.67000 316 ASP B O 1
ATOM 2921 N N . LYS B 2 287 ? -44.27500 69.13000 -28.35300 1.000 31.71000 317 LYS B N 1
ATOM 2922 C CA . LYS B 2 287 ? -43.60500 70.05500 -29.26100 1.000 32.94000 317 LYS B CA 1
ATOM 2923 C C . LYS B 2 287 ? -42.61100 69.31500 -30.15800 1.000 33.11000 317 LYS B C 1
ATOM 2924 O O . LYS B 2 287 ? -42.39400 69.72800 -31.30000 1.000 31.82000 317 LYS B O 1
ATOM 2930 N N . PHE B 2 288 ? -41.96900 68.26200 -29.64300 1.000 28.51000 318 PHE B N 1
ATOM 2931 C CA . PHE B 2 288 ? -41.06700 67.38500 -30.38800 1.000 31.45000 318 PHE B CA 1
ATOM 2932 C C . PHE B 2 288 ? -40.99800 66.04300 -29.64900 1.000 30.59000 318 PHE B C 1
ATOM 2933 O O . PHE B 2 288 ? -41.48200 65.91200 -28.52300 1.000 30.91000 318 PHE B O 1
ATOM 2941 N N . THR B 2 289 ? -40.45000 65.02600 -30.30300 1.000 28.70000 319 THR B N 1
ATOM 2942 C CA . THR B 2 289 ? -40.37500 63.73300 -29.63000 1.000 27.64000 319 THR B CA 1
ATOM 2943 C C . THR B 2 289 ? -39.09700 63.57200 -28.79600 1.000 27.76000 319 THR B C 1
ATOM 2944 O O . THR B 2 289 ? -38.13400 64.33100 -28.93500 1.000 29.58000 319 THR B O 1
ATOM 2948 N N . PHE B 2 290 ? -39.10200 62.55700 -27.91700 1.000 25.86000 320 PHE B N 1
ATOM 2949 C CA . PHE B 2 290 ? -37.88800 62.21700 -27.16500 1.000 25.03000 320 PHE B CA 1
ATOM 2950 C C . PHE B 2 290 ? -36.74300 61.83000 -28.11000 1.000 29.19000 320 PHE B C 1
ATOM 2951 O O . PHE B 2 290 ? -35.58200 62.18800 -27.87000 1.000 32.21000 320 PHE B O 1
ATOM 2959 N N . ASP B 2 291 ? -37.05100 61.09000 -29.18200 1.000 29.50000 321 ASP B N 1
ATOM 2960 C CA . ASP B 2 291 ? -36.02400 60.70600 -30.15200 1.000 36.48000 321 ASP B CA 1
ATOM 2961 C C . ASP B 2 291 ? -35.34900 61.94600 -30.72700 1.000 35.44000 321 ASP B C 1
ATOM 2962 O O . ASP B 2 291 ? -34.11800 62.03100 -30.78300 1.000 36.63000 321 ASP B O 1
ATOM 2967 N N . GLN B 2 292 ? -36.15200 62.92900 -31.13700 1.000 28.92000 322 GLN B N 1
ATOM 2968 C CA . GLN B 2 292 ? -35.60000 64.13300 -31.74000 1.000 35.04000 322 GLN B CA 1
ATOM 2969 C C . GLN B 2 292 ? -34.80900 64.91800 -30.70600 1.000 28.96000 322 GLN B C 1
ATOM 2970 O O . GLN B 2 292 ? -33.74800 65.46600 -31.01700 1.000 37.07000 322 GLN B O 1
ATOM 2976 N N . ALA B 2 293 ? -35.32000 64.99000 -29.47000 1.000 35.21000 323 ALA B N 1
ATOM 2977 C CA . ALA B 2 293 ? -34.63100 65.72700 -28.41700 1.000 29.69000 323 ALA B CA 1
ATOM 2978 C C . ALA B 2 293 ? -33.28300 65.09700 -28.10300 1.000 28.00000 323 ALA B C 1
ATOM 2979 O O . ALA B 2 293 ? -32.29800 65.80900 -27.91200 1.000 33.45000 323 ALA B O 1
ATOM 2981 N N . ALA B 2 294 ? -33.20700 63.76400 -28.07400 1.000 28.16000 324 ALA B N 1
ATOM 2982 C CA . ALA B 2 294 ? -31.92100 63.11100 -27.83500 1.000 28.48000 324 ALA B CA 1
ATOM 2983 C C . ALA B 2 294 ? -30.94900 63.39200 -28.98000 1.000 33.60000 324 ALA B C 1
ATOM 2984 O O . ALA B 2 294 ? -29.78800 63.74800 -28.75100 1.000 35.71000 324 ALA B O 1
ATOM 2986 N N . SER B 2 295 ? -31.41700 63.27700 -30.22800 1.000 31.60000 325 SER B N 1
ATOM 2987 C CA . SER B 2 295 ? -30.50000 63.39000 -31.36200 1.000 39.74000 325 SER B CA 1
ATOM 2988 C C . SER B 2 295 ? -29.99100 64.82200 -31.52000 1.000 36.37000 325 SER B C 1
ATOM 2989 O O . SER B 2 295 ? -28.84600 65.03800 -31.92700 1.000 42.36000 325 SER B O 1
ATOM 2992 N N . ALA B 2 296 ? -30.83200 65.80900 -31.21400 1.000 33.42000 326 ALA B N 1
ATOM 2993 C CA . ALA B 2 296 ? -30.51300 67.22700 -31.32700 1.000 30.50000 326 ALA B CA 1
ATOM 2994 C C . ALA B 2 296 ? -29.86300 67.81000 -30.07300 1.000 36.26000 326 ALA B C 1
ATOM 2995 O O . ALA B 2 296 ? -29.03100 68.71000 -30.17800 1.000 41.78000 326 ALA B O 1
ATOM 2997 N N . LEU B 2 297 ? -30.26200 67.37000 -28.87800 1.000 34.01000 327 LEU B N 1
ATOM 2998 C CA . LEU B 2 297 ? -29.96300 68.10400 -27.65600 1.000 35.95000 327 LEU B CA 1
ATOM 2999 C C . LEU B 2 297 ? -29.07800 67.35000 -26.66700 1.000 35.58000 327 LEU B C 1
ATOM 3000 O O . LEU B 2 297 ? -28.50700 67.98500 -25.77800 1.000 35.79000 327 LEU B O 1
ATOM 3005 N N . SER B 2 298 ? -28.99100 66.02600 -26.75700 1.000 35.52000 328 SER B N 1
ATOM 3006 C CA . SER B 2 298 ? -28.22100 65.24900 -25.78900 1.000 37.55000 328 SER B CA 1
ATOM 3007 C C . SER B 2 298 ? -26.71500 65.40200 -26.00500 1.000 42.14000 328 SER B C 1
ATOM 3008 O O . SER B 2 298 ? -26.24200 65.49200 -27.13500 1.000 39.78000 328 SER B O 1
ATOM 3011 N N . GLN B 2 299 ? -25.95500 65.43000 -24.91000 1.000 39.80000 329 GLN B N 1
ATOM 3012 C CA . GLN B 2 299 ? -24.50300 65.41100 -24.98800 1.000 43.53000 329 GLN B CA 1
ATOM 3013 C C . GLN B 2 299 ? -23.92100 64.02000 -24.76700 1.000 46.22000 329 GLN B C 1
ATOM 3014 O O . GLN B 2 299 ? -22.70400 63.88600 -24.63000 1.000 49.90000 329 GLN B O 1
ATOM 3020 N N . ASP B 2 300 ? -24.74900 62.98000 -24.74700 1.000 38.55000 330 ASP B N 1
ATOM 3021 C CA . ASP B 2 300 ? -24.23900 61.63400 -24.49800 1.000 43.09000 330 ASP B CA 1
ATOM 3022 C C . ASP B 2 300 ? -23.72800 61.04200 -25.80600 1.000 46.21000 330 ASP B C 1
ATOM 3023 O O . ASP B 2 300 ? -24.50600 60.54600 -26.62400 1.000 46.24000 330 ASP B O 1
ATOM 3028 N N . LYS B 2 301 ? -22.39600 61.08800 -25.98600 1.000 44.33000 331 LYS B N 1
ATOM 3029 C CA . LYS B 2 301 ? -21.76600 60.64800 -27.22900 1.000 45.77000 331 LYS B CA 1
ATOM 3030 C C . LYS B 2 301 ? -22.18900 59.23800 -27.60300 1.000 45.25000 331 LYS B C 1
ATOM 3031 O O . LYS B 2 301 ? -22.43100 58.95200 -28.77800 1.000 47.97000 331 LYS B O 1
ATOM 3037 N N . ASP B 2 302 ? -22.24600 58.33200 -26.61600 1.000 41.34000 332 ASP B N 1
ATOM 3038 C CA . ASP B 2 302 ? -22.51600 56.92200 -26.89700 1.000 45.64000 332 ASP B CA 1
ATOM 3039 C C . ASP B 2 302 ? -23.91300 56.68700 -27.46300 1.000 46.26000 332 ASP B C 1
ATOM 3040 O O . ASP B 2 302 ? -24.08400 55.77900 -28.27900 1.000 42.84000 332 ASP B O 1
ATOM 3045 N N . THR B 2 303 ? -24.91700 57.49000 -27.07400 1.000 41.82000 333 THR B N 1
ATOM 3046 C CA . THR B 2 303 ? -26.30600 57.19600 -27.42300 1.000 46.03000 333 THR B CA 1
ATOM 3047 C C . THR B 2 303 ? -26.97800 58.24300 -28.30100 1.000 42.19000 333 THR B C 1
ATOM 3048 O O . THR B 2 303 ? -27.98400 57.91800 -28.94300 1.000 42.45000 333 THR B O 1
ATOM 3052 N N . ARG B 2 304 ? -26.46000 59.47500 -28.35800 1.000 44.09000 334 ARG B N 1
ATOM 3053 C CA . ARG B 2 304 ? -27.15200 60.54700 -29.07200 1.000 37.94000 334 ARG B CA 1
ATOM 3054 C C . ARG B 2 304 ? -27.36300 60.24900 -30.56100 1.000 45.91000 334 ARG B C 1
ATOM 3055 O O . ARG B 2 304 ? -28.29600 60.79000 -31.16700 1.000 44.99000 334 ARG B O 1
ATOM 3063 N N . ASN B 2 305 ? -26.52000 59.42300 -31.18100 1.000 48.14000 335 ASN B N 1
ATOM 3064 C CA . ASN B 2 305 ? -26.73900 59.11000 -32.59500 1.000 47.93000 335 ASN B CA 1
ATOM 3065 C C . ASN B 2 305 ? -27.77400 58.00300 -32.82000 1.000 48.03000 335 ASN B C 1
ATOM 3066 O O . ASN B 2 305 ? -28.09300 57.70800 -33.97800 1.000 52.77000 335 ASN B O 1
ATOM 3071 N N . ASN B 2 306 ? -28.30400 57.38300 -31.76400 1.000 43.24000 336 ASN B N 1
ATOM 3072 C CA . ASN B 2 306 ? -29.34400 56.36000 -31.87900 1.000 44.66000 336 ASN B CA 1
ATOM 3073 C C . ASN B 2 306 ? -30.53400 56.69000 -30.96700 1.000 43.29000 336 ASN B C 1
ATOM 3074 O O . ASN B 2 306 ? -31.07400 55.82100 -30.27400 1.000 40.89000 336 ASN B O 1
ATOM 3079 N N . HIS B 2 307 ? -30.96700 57.95800 -30.95700 1.000 41.57000 337 HIS B N 1
ATOM 3080 C CA . HIS B 2 307 ? -32.18000 58.37700 -30.23300 1.000 39.01000 337 HIS B CA 1
ATOM 3081 C C . HIS B 2 307 ? -32.06300 58.19500 -28.72100 1.000 35.72000 337 HIS B C 1
ATOM 3082 O O . HIS B 2 307 ? -33.06400 57.99400 -28.03700 1.000 43.63000 337 HIS B O 1
ATOM 3089 N N . GLY B 2 308 ? -30.84300 58.21600 -28.19400 1.000 35.89000 338 GLY B N 1
ATOM 3090 C CA . GLY B 2 308 ? -30.63200 58.10000 -26.76800 1.000 30.74000 338 GLY B CA 1
ATOM 3091 C C . GLY B 2 308 ? -30.81100 56.71300 -26.20000 1.000 38.60000 338 GLY B C 1
ATOM 3092 O O . GLY B 2 308 ? -30.72200 56.55600 -24.97700 1.000 34.66000 338 GLY B O 1
ATOM 3093 N N . LEU B 2 309 ? -31.05200 55.70400 -27.04500 1.000 40.07000 339 LEU B N 1
ATOM 3094 C CA . LEU B 2 309 ? -31.22000 54.32600 -26.57500 1.000 40.22000 339 LEU B CA 1
ATOM 3095 C C . LEU B 2 309 ? -29.93700 53.80700 -25.92100 1.000 42.50000 339 LEU B C 1
ATOM 3096 O O . LEU B 2 309 ? -28.90400 53.68000 -26.58500 1.000 45.50000 339 LEU B O 1
ATOM 3101 N N . MET B 2 310 ? -30.01000 53.49300 -24.62900 1.000 37.02000 340 MET B N 1
ATOM 3102 C CA . MET B 2 310 ? -28.85500 53.00000 -23.89300 1.000 44.09000 340 MET B CA 1
ATOM 3103 C C . MET B 2 310 ? -28.50800 51.56700 -24.29200 1.000 51.57000 340 MET B C 1
ATOM 3104 O O . MET B 2 310 ? -29.39100 50.72700 -24.50100 1.000 50.37000 340 MET B O 1
ATOM 3109 N N . GLN B 2 311 ? -27.21400 51.28400 -24.41100 1.000 59.10000 341 GLN B N 1
ATOM 3110 C CA . GLN B 2 311 ? -26.74000 49.95300 -24.78100 1.000 61.68000 341 GLN B CA 1
ATOM 3111 C C . GLN B 2 311 ? -26.20100 49.24600 -23.54500 1.000 55.48000 341 GLN B C 1
ATOM 3112 O O . GLN B 2 311 ? -25.42800 49.82900 -22.77700 1.000 59.31000 341 GLN B O 1
ATOM 3118 N N . ASN B 2 312 ? -26.66000 48.01600 -23.33000 1.000 54.94000 342 ASN B N 1
ATOM 3119 C CA . ASN B 2 312 ? -26.20800 47.20400 -22.19500 1.000 67.80000 342 ASN B CA 1
ATOM 3120 C C . ASN B 2 312 ? -24.89300 46.51200 -22.54900 1.000 72.50000 342 ASN B C 1
ATOM 3121 O O . ASN B 2 312 ? -24.86800 45.69000 -23.47700 1.000 72.35000 342 ASN B O 1
ATOM 3126 N N . PRO B 2 313 ? -23.78800 46.80000 -21.85000 1.000 74.29000 343 PRO B N 1
ATOM 3127 C CA . PRO B 2 313 ? -22.53200 46.09300 -22.15000 1.000 76.02000 343 PRO B CA 1
ATOM 3128 C C . PRO B 2 313 ? -22.58200 44.60200 -21.83500 1.000 80.82000 343 PRO B C 1
ATOM 3129 O O . PRO B 2 313 ? -21.78300 43.84500 -22.39700 1.000 87.39000 343 PRO B O 1
ATOM 3133 N N . GLN B 2 314 ? -23.47400 44.17200 -20.94000 1.000 78.26000 344 GLN B N 1
ATOM 3134 C CA . GLN B 2 314 ? -23.63900 42.75400 -20.61300 1.000 79.37000 344 GLN B CA 1
ATOM 3135 C C . GLN B 2 314 ? -24.05400 41.88800 -21.79700 1.000 83.27000 344 GLN B C 1
ATOM 3136 O O . GLN B 2 314 ? -23.34800 40.93600 -22.15600 1.000 94.65000 344 GLN B O 1
ATOM 3142 N N . ASN B 2 315 ? -25.18800 42.19800 -22.41300 1.000 78.44000 345 ASN B N 1
ATOM 3143 C CA . ASN B 2 315 ? -25.72700 41.33000 -23.44300 1.000 81.47000 345 ASN B CA 1
ATOM 3144 C C . ASN B 2 315 ? -25.64200 41.87900 -24.85900 1.000 82.31000 345 ASN B C 1
ATOM 3145 O O . ASN B 2 315 ? -26.14700 41.22400 -25.78300 1.000 82.68000 345 ASN B O 1
ATOM 3150 N N . GLN B 2 316 ? -25.04800 43.05300 -25.05900 1.000 80.20000 346 GLN B N 1
ATOM 3151 C CA . GLN B 2 316 ? -24.88300 43.73800 -26.33300 1.000 80.22000 346 GLN B CA 1
ATOM 3152 C C . GLN B 2 316 ? -26.16000 44.37000 -26.88200 1.000 76.93000 346 GLN B C 1
ATOM 3153 O O . GLN B 2 316 ? -26.11600 44.91700 -27.99300 1.000 81.95000 346 GLN B O 1
ATOM 3159 N N . THR B 2 317 ? -27.26500 44.38200 -26.14700 1.000 76.60000 347 THR B N 1
ATOM 3160 C CA . THR B 2 317 ? -28.54200 44.87300 -26.66000 1.000 75.95000 347 THR B CA 1
ATOM 3161 C C . THR B 2 317 ? -29.01500 46.05600 -25.81800 1.000 66.39000 347 THR B C 1
ATOM 3162 O O . THR B 2 317 ? -28.31100 46.53500 -24.92700 1.000 68.47000 347 THR B O 1
ATOM 3166 N N . ALA B 2 318 ? -30.22300 46.52800 -26.12300 1.000 67.50000 348 ALA B N 1
ATOM 3167 C CA . ALA B 2 318 ? -30.86300 47.60000 -25.37000 1.000 62.11000 348 ALA B CA 1
ATOM 3168 C C . ALA B 2 318 ? -31.53900 47.12200 -24.08500 1.000 60.26000 348 ALA B C 1
ATOM 3169 O O . ALA B 2 318 ? -31.96900 47.95900 -23.28400 1.000 58.90000 348 ALA B O 1
ATOM 3171 N N . LYS B 2 319 ? -31.65500 45.81300 -23.87500 1.000 62.61000 349 LYS B N 1
ATOM 3172 C CA . LYS B 2 319 ? -32.38700 45.27000 -22.73500 1.000 58.77000 349 LYS B CA 1
ATOM 3173 C C . LYS B 2 319 ? -31.49000 45.25600 -21.49800 1.000 58.68000 349 LYS B C 1
ATOM 3174 O O . LYS B 2 319 ? -30.41500 44.65500 -21.51700 1.000 58.65000 349 LYS B O 1
ATOM 3180 N N . PHE B 2 320 ? -31.91600 45.92200 -20.42600 1.000 57.66000 350 PHE B N 1
ATOM 3181 C CA . PHE B 2 320 ? -31.20700 45.88500 -19.15400 1.000 54.77000 350 PHE B CA 1
ATOM 3182 C C . PHE B 2 320 ? -32.03000 45.12800 -18.12500 1.000 59.63000 350 PHE B C 1
ATOM 3183 O O . PHE B 2 320 ? -33.23300 45.35800 -18.00600 1.000 58.09000 350 PHE B O 1
ATOM 3191 N N . GLU B 2 321 ? -31.37600 44.28400 -17.33200 1.000 60.08000 351 GLU B N 1
ATOM 3192 C CA . GLU B 2 321 ? -31.93100 43.96000 -16.02900 1.000 57.99000 351 GLU B CA 1
ATOM 3193 C C . GLU B 2 321 ? -31.62500 45.11800 -15.09000 1.000 60.89000 351 GLU B C 1
ATOM 3194 O O . GLU B 2 321 ? -30.62600 45.82000 -15.25800 1.000 70.58000 351 GLU B O 1
ATOM 3200 N N . MET B 2 322 ? -32.48100 45.30500 -14.08200 1.000 63.55000 352 MET B N 1
ATOM 3201 C CA . MET B 2 322 ? -32.38900 46.50600 -13.25400 1.000 58.13000 352 MET B CA 1
ATOM 3202 C C . MET B 2 322 ? -31.00700 46.66700 -12.63300 1.000 66.54000 352 MET B C 1
ATOM 3203 O O . MET B 2 322 ? -30.55600 47.79600 -12.41300 1.000 60.47000 352 MET B O 1
ATOM 3208 N N . GLN B 2 323 ? -30.30600 45.56200 -12.37100 1.000 73.04000 353 GLN B N 1
ATOM 3209 C CA . GLN B 2 323 ? -29.01600 45.65000 -11.69900 1.000 75.62000 353 GLN B CA 1
ATOM 3210 C C . GLN B 2 323 ? -27.89700 46.02000 -12.65700 1.000 67.45000 353 GLN B C 1
ATOM 3211 O O . GLN B 2 323 ? -26.84400 46.47400 -12.20200 1.000 69.77000 353 GLN B O 1
ATOM 3217 N N . ASP B 2 324 ? -28.09800 45.81500 -13.96200 1.000 65.56000 354 ASP B N 1
ATOM 3218 C CA . ASP B 2 324 ? -27.15200 46.20700 -14.99800 1.000 57.78000 354 ASP B CA 1
ATOM 3219 C C . ASP B 2 324 ? -27.20400 47.69400 -15.33100 1.000 63.64000 354 ASP B C 1
ATOM 3220 O O . ASP B 2 324 ? -26.48600 48.12800 -16.24300 1.000 54.63000 354 ASP B O 1
ATOM 3225 N N . LEU B 2 325 ? -28.07200 48.46400 -14.67200 1.000 62.68000 355 LEU B N 1
ATOM 3226 C CA . LEU B 2 325 ? -28.22600 49.89100 -14.92000 1.000 56.78000 355 LEU B CA 1
ATOM 3227 C C . LEU B 2 325 ? -27.34300 50.68200 -13.95800 1.000 58.32000 355 LEU B C 1
ATOM 3228 O O . LEU B 2 325 ? -27.16100 50.27000 -12.80700 1.000 55.34000 355 LEU B O 1
ATOM 3233 N N . PRO B 2 326 ? -26.79300 51.80900 -14.40900 1.000 56.37000 356 PRO B N 1
ATOM 3234 C CA . PRO B 2 326 ? -26.19200 52.75600 -13.46700 1.000 46.92000 356 PRO B CA 1
ATOM 3235 C C . PRO B 2 326 ? -27.15100 53.02400 -12.32000 1.000 59.87000 356 PRO B C 1
ATOM 3236 O O . PRO B 2 326 ? -28.36400 53.16600 -12.51100 1.000 49.37000 356 PRO B O 1
ATOM 3240 N N . GLN B 2 327 ? -26.59100 53.05000 -11.11100 1.000 49.05000 357 GLN B N 1
ATOM 3241 C CA . GLN B 2 327 ? -27.41300 52.98300 -9.91200 1.000 61.11000 357 GLN B CA 1
ATOM 3242 C C . GLN B 2 327 ? -28.38400 54.15800 -9.81000 1.000 56.77000 357 GLN B C 1
ATOM 3243 O O . GLN B 2 327 ? -29.51600 53.99300 -9.34100 1.000 56.29000 357 GLN B O 1
ATOM 3249 N N . GLU B 2 328 ? -27.99100 55.33800 -10.28800 1.000 51.12000 358 GLU B N 1
ATOM 3250 C CA . GLU B 2 328 ? -28.90900 56.47200 -10.23400 1.000 51.55000 358 GLU B CA 1
ATOM 3251 C C . GLU B 2 328 ? -30.06500 56.30200 -11.21400 1.000 48.40000 358 GLU B C 1
ATOM 3252 O O . GLU B 2 328 ? -31.17600 56.78200 -10.95500 1.000 50.68000 358 GLU B O 1
ATOM 3258 N N . ILE B 2 329 ? -29.82700 55.62600 -12.33900 1.000 48.38000 359 ILE B N 1
ATOM 3259 C CA . ILE B 2 329 ? -30.87300 55.43100 -13.34100 1.000 43.24000 359 ILE B CA 1
ATOM 3260 C C . ILE B 2 329 ? -31.83900 54.34000 -12.89400 1.000 50.93000 359 ILE B C 1
ATOM 3261 O O . ILE B 2 329 ? -33.06400 54.49100 -12.99500 1.000 48.07000 359 ILE B O 1
ATOM 3266 N N . ALA B 2 330 ? -31.29300 53.22200 -12.40100 1.000 50.75000 360 ALA B N 1
ATOM 3267 C CA . ALA B 2 330 ? -32.10300 52.14400 -11.83700 1.000 52.87000 360 ALA B CA 1
ATOM 3268 C C . ALA B 2 330 ? -33.11800 52.66800 -10.82200 1.000 52.89000 360 ALA B C 1
ATOM 3269 O O . ALA B 2 330 ? -34.28800 52.27100 -10.83300 1.000 58.28000 360 ALA B O 1
ATOM 3271 N N . LYS B 2 331 ? -32.68200 53.56400 -9.93600 1.000 50.30000 361 LYS B N 1
ATOM 3272 C CA . LYS B 2 331 ? -33.54100 54.02600 -8.85500 1.000 46.60000 361 LYS B CA 1
ATOM 3273 C C . LYS B 2 331 ? -34.67200 54.89600 -9.39200 1.000 57.24000 361 LYS B C 1
ATOM 3274 O O . LYS B 2 331 ? -35.78400 54.91300 -8.84100 1.000 52.48000 361 LYS B O 1
ATOM 3280 N N . VAL B 2 332 ? -34.39000 55.65300 -10.45100 1.000 49.24000 362 VAL B N 1
ATOM 3281 C CA . VAL B 2 332 ? -35.41400 56.47000 -11.08600 1.000 53.95000 362 VAL B CA 1
ATOM 3282 C C . VAL B 2 332 ? -36.35600 55.59000 -11.90500 1.000 48.04000 362 VAL B C 1
ATOM 3283 O O . VAL B 2 332 ? -37.58400 55.68800 -11.79300 1.000 43.44000 362 VAL B O 1
ATOM 3287 N N . VAL B 2 333 ? -35.78000 54.71000 -12.73100 1.000 46.72000 363 VAL B N 1
ATOM 3288 C CA . VAL B 2 333 ? -36.56200 53.85800 -13.62300 1.000 42.76000 363 VAL B CA 1
ATOM 3289 C C . VAL B 2 333 ? -37.52400 52.98100 -12.82100 1.000 48.43000 363 VAL B C 1
ATOM 3290 O O . VAL B 2 333 ? -38.65900 52.73000 -13.24500 1.000 47.30000 363 VAL B O 1
ATOM 3294 N N . ASP B 2 334 ? -37.08400 52.50300 -11.64800 1.000 45.41000 364 ASP B N 1
ATOM 3295 C CA . ASP B 2 334 ? -37.89100 51.58600 -10.84400 1.000 48.02000 364 ASP B CA 1
ATOM 3296 C C . ASP B 2 334 ? -39.28500 52.13200 -10.54600 1.000 50.96000 364 ASP B C 1
ATOM 3297 O O . ASP B 2 334 ? -40.23900 51.36000 -10.43500 1.000 54.22000 364 ASP B O 1
ATOM 3302 N N . LYS B 2 335 ? -39.43500 53.45200 -10.44200 1.000 55.81000 365 LYS B N 1
ATOM 3303 C CA . LYS B 2 335 ? -40.68900 54.06700 -10.02400 1.000 54.31000 365 LYS B CA 1
ATOM 3304 C C . LYS B 2 335 ? -41.52900 54.52000 -11.21100 1.000 47.85000 365 LYS B C 1
ATOM 3305 O O . LYS B 2 335 ? -42.56800 55.15800 -11.01200 1.000 57.88000 365 LYS B O 1
ATOM 3311 N N . MET B 2 336 ? -41.11500 54.17500 -12.43200 1.000 40.93000 366 MET B N 1
ATOM 3312 C CA . MET B 2 336 ? -41.60100 54.77600 -13.66700 1.000 36.99000 366 MET B CA 1
ATOM 3313 C C . MET B 2 336 ? -42.53000 53.83700 -14.42300 1.000 41.68000 366 MET B C 1
ATOM 3314 O O . MET B 2 336 ? -42.36400 52.61300 -14.40000 1.000 46.56000 366 MET B O 1
ATOM 3319 N N . ASN B 2 337 ? -43.49900 54.42600 -15.11300 1.000 36.46000 367 ASN B N 1
ATOM 3320 C CA . ASN B 2 337 ? -44.30400 53.69400 -16.07500 1.000 40.18000 367 ASN B CA 1
ATOM 3321 C C . ASN B 2 337 ? -43.74000 53.80800 -17.48600 1.000 42.65000 367 ASN B C 1
ATOM 3322 O O . ASN B 2 337 ? -42.97300 54.71900 -17.81100 1.000 42.17000 367 ASN B O 1
ATOM 3327 N N . ILE B 2 338 ? -44.14100 52.85000 -18.32500 1.000 41.59000 368 ILE B N 1
ATOM 3328 C CA . ILE B 2 338 ? -43.74500 52.83300 -19.72300 1.000 40.54000 368 ILE B CA 1
ATOM 3329 C C . ILE B 2 338 ? -44.13000 54.15500 -20.36600 1.000 47.25000 368 ILE B C 1
ATOM 3330 O O . ILE B 2 338 ? -45.26200 54.63400 -20.22400 1.000 44.59000 368 ILE B O 1
ATOM 3335 N N . GLY B 2 339 ? -43.17500 54.76800 -21.05500 1.000 35.38000 369 GLY B N 1
ATOM 3336 C CA . GLY B 2 339 ? -43.43500 56.00300 -21.75600 1.000 31.69000 369 GLY B CA 1
ATOM 3337 C C . GLY B 2 339 ? -43.20600 57.23900 -20.91900 1.000 37.69000 369 GLY B C 1
ATOM 3338 O O . GLY B 2 339 ? -43.16500 58.34500 -21.47000 1.000 36.08000 369 GLY B O 1
ATOM 3339 N N . GLU B 2 340 ? -43.04600 57.08400 -19.61000 1.000 29.35000 370 GLU B N 1
ATOM 3340 C CA . GLU B 2 340 ? -42.83000 58.22800 -18.74000 1.000 37.40000 370 GLU B CA 1
ATOM 3341 C C . GLU B 2 340 ? -41.44300 58.82100 -18.99000 1.000 33.21000 370 GLU B C 1
ATOM 3342 O O . GLU B 2 340 ? -40.51300 58.13000 -19.40400 1.000 32.17000 370 GLU B O 1
ATOM 3348 N N . ILE B 2 341 ? -41.32200 60.12100 -18.76900 1.000 31.51000 371 ILE B N 1
ATOM 3349 C CA . ILE B 2 341 ? -40.03900 60.80300 -18.73300 1.000 30.04000 371 ILE B CA 1
ATOM 3350 C C . ILE B 2 341 ? -39.76000 61.25100 -17.30400 1.000 36.77000 371 ILE B C 1
ATOM 3351 O O . ILE B 2 341 ? -40.60000 61.90200 -16.66300 1.000 34.57000 371 ILE B O 1
ATOM 3356 N N . SER B 2 342 ? -38.56800 60.93000 -16.82200 1.000 29.55000 372 SER B N 1
ATOM 3357 C CA . SER B 2 342 ? -38.18400 61.21500 -15.45600 1.000 25.95000 372 SER B CA 1
ATOM 3358 C C . SER B 2 342 ? -37.98300 62.71500 -15.24100 1.000 32.26000 372 SER B C 1
ATOM 3359 O O . SER B 2 342 ? -37.65100 63.47500 -16.16500 1.000 32.68000 372 SER B O 1
ATOM 3362 N N . LYS B 2 343 ? -38.13900 63.12400 -13.98200 1.000 32.40000 373 LYS B N 1
ATOM 3363 C CA . LYS B 2 343 ? -37.53600 64.35700 -13.50200 1.000 36.78000 373 LYS B CA 1
ATOM 3364 C C . LYS B 2 343 ? -36.03000 64.30300 -13.76000 1.000 32.31000 373 LYS B C 1
ATOM 3365 O O . LYS B 2 343 ? -35.42200 63.22500 -13.78700 1.000 24.90000 373 LYS B O 1
ATOM 3371 N N . ALA B 2 344 ? -35.43800 65.47000 -14.03000 1.000 32.32000 374 ALA B N 1
ATOM 3372 C CA . ALA B 2 344 ? -33.99600 65.56400 -14.25000 1.000 36.66000 374 ALA B CA 1
ATOM 3373 C C . ALA B 2 344 ? -33.23300 65.22000 -12.97800 1.000 34.00000 374 ALA B C 1
ATOM 3374 O O . ALA B 2 344 ? -33.61300 65.64200 -11.89000 1.000 35.18000 374 ALA B O 1
ATOM 3376 N N . PHE B 2 345 ? -32.14500 64.46100 -13.11300 1.000 33.96000 375 PHE B N 1
ATOM 3377 C CA . PHE B 2 345 ? -31.34700 64.09900 -11.94500 1.000 33.70000 375 PHE B CA 1
ATOM 3378 C C . PHE B 2 345 ? -29.86500 64.17700 -12.27400 1.000 42.14000 375 PHE B C 1
ATOM 3379 O O . PHE B 2 345 ? -29.45400 63.96900 -13.42200 1.000 35.18000 375 PHE B O 1
ATOM 3387 N N . THR B 2 346 ? -29.06600 64.47200 -11.24100 1.000 41.21000 376 THR B N 1
ATOM 3388 C CA . THR B 2 346 ? -27.61500 64.41700 -11.35000 1.000 40.10000 376 THR B CA 1
ATOM 3389 C C . THR B 2 346 ? -27.11900 62.98600 -11.17800 1.000 49.21000 376 THR B C 1
ATOM 3390 O O . THR B 2 346 ? -27.61300 62.23900 -10.32700 1.000 50.09000 376 THR B O 1
ATOM 3394 N N . MET B 2 347 ? -26.15300 62.60100 -12.01200 1.000 43.53000 377 MET B N 1
ATOM 3395 C CA . MET B 2 347 ? -25.46800 61.32600 -11.88000 1.000 52.01000 377 MET B CA 1
ATOM 3396 C C . MET B 2 347 ? -23.98900 61.50700 -12.21200 1.000 56.50000 377 MET B C 1
ATOM 3397 O O . MET B 2 347 ? -23.58100 62.51600 -12.79400 1.000 50.38000 377 MET B O 1
ATOM 3402 N N . VAL B 2 348 ? -23.18000 60.52300 -11.81800 1.000 64.10000 378 VAL B N 1
ATOM 3403 C CA . VAL B 2 348 ? -21.78200 60.44000 -12.23600 1.000 69.02000 378 VAL B CA 1
ATOM 3404 C C . VAL B 2 348 ? -21.67000 59.35400 -13.29800 1.000 59.56000 378 VAL B C 1
ATOM 3405 O O . VAL B 2 348 ? -21.88600 58.17100 -13.01100 1.000 73.04000 378 VAL B O 1
ATOM 3409 N N . ASN B 2 349 ? -21.38100 59.76500 -14.53800 1.000 64.74000 379 ASN B N 1
ATOM 3410 C CA . ASN B 2 349 ? -21.22600 58.78700 -15.64900 1.000 67.51000 379 ASN B CA 1
ATOM 3411 C C . ASN B 2 349 ? -20.01200 57.90700 -15.35200 1.000 72.26000 379 ASN B C 1
ATOM 3412 O O . ASN B 2 349 ? -18.95500 58.46900 -15.00100 1.000 73.18000 379 ASN B O 1
ATOM 3417 N N . PRO B 2 350 ? -20.09600 56.56400 -15.47500 1.000 75.74000 380 PRO B N 1
ATOM 3418 C CA . PRO B 2 350 ? -18.96600 55.70300 -15.09100 1.000 58.94000 380 PRO B CA 1
ATOM 3419 C C . PRO B 2 350 ? -17.82500 55.67800 -16.09700 1.000 67.69000 380 PRO B C 1
ATOM 3420 O O . PRO B 2 350 ? -16.75500 55.15600 -15.76400 1.000 63.21000 380 PRO B O 1
ATOM 3424 N N . LYS B 2 351 ? -18.01600 56.18900 -17.32000 1.000 76.19000 381 LYS B N 1
ATOM 3425 C CA . LYS B 2 351 ? -16.93900 56.13800 -18.30300 1.000 75.87000 381 LYS B CA 1
ATOM 3426 C C . LYS B 2 351 ? -15.86700 57.19500 -18.02300 1.000 72.09000 381 LYS B C 1
ATOM 3427 O O . LYS B 2 351 ? -14.68100 56.95000 -18.28000 1.000 72.00000 381 LYS B O 1
ATOM 3433 N N . ASP B 2 352 ? -16.25000 58.38600 -17.52000 1.000 71.00000 382 ASP B N 1
ATOM 3434 C CA . ASP B 2 352 ? -15.26800 59.44400 -17.27800 1.000 65.45000 382 ASP B CA 1
ATOM 3435 C C . ASP B 2 352 ? -15.22200 60.05100 -15.87700 1.000 68.03000 382 ASP B C 1
ATOM 3436 O O . ASP B 2 352 ? -14.41700 60.96400 -15.65300 1.000 70.24000 382 ASP B O 1
ATOM 3441 N N . GLY B 2 353 ? -16.06600 59.62800 -14.94500 1.000 62.87000 383 GLY B N 1
ATOM 3442 C CA . GLY B 2 353 ? -16.04000 60.23500 -13.62200 1.000 49.89000 383 GLY B CA 1
ATOM 3443 C C . GLY B 2 353 ? -16.73600 61.58200 -13.48800 1.000 56.28000 383 GLY B C 1
ATOM 3444 O O . GLY B 2 353 ? -16.80400 62.11000 -12.36700 1.000 56.12000 383 GLY B O 1
ATOM 3445 N N . LYS B 2 354 ? -17.30500 62.13800 -14.56600 1.000 62.45000 384 LYS B N 1
ATOM 3446 C CA . LYS B 2 354 ? -17.88200 63.48800 -14.52900 1.000 65.32000 384 LYS B CA 1
ATOM 3447 C C . LYS B 2 354 ? -19.36300 63.47900 -14.14300 1.000 64.25000 384 LYS B C 1
ATOM 3448 O O . LYS B 2 354 ? -20.14500 62.65900 -14.63900 1.000 54.09000 384 LYS B O 1
ATOM 3454 N N . GLU B 2 355 ? -19.72600 64.38200 -13.22800 1.000 56.90000 385 GLU B N 1
ATOM 3455 C CA . GLU B 2 355 ? -21.11800 64.72600 -12.96600 1.000 52.07000 385 GLU B CA 1
ATOM 3456 C C . GLU B 2 355 ? -21.81200 65.22800 -14.23400 1.000 52.74000 385 GLU B C 1
ATOM 3457 O O . GLU B 2 355 ? -21.35400 66.18400 -14.87500 1.000 45.08000 385 GLU B O 1
ATOM 3463 N N . VAL B 2 356 ? -22.92600 64.58500 -14.59200 1.000 43.67000 386 VAL B N 1
ATOM 3464 C CA . VAL B 2 356 ? -23.79500 65.06100 -15.65500 1.000 43.42000 386 VAL B CA 1
ATOM 3465 C C . VAL B 2 356 ? -25.22800 65.05200 -15.14100 1.000 43.17000 386 VAL B C 1
ATOM 3466 O O . VAL B 2 356 ? -25.56000 64.41300 -14.14300 1.000 36.39000 386 VAL B O 1
ATOM 3470 N N . CYS B 2 357 ? -26.07800 65.77700 -15.85200 1.000 35.19000 387 CYS B N 1
ATOM 3471 C CA . CYS B 2 357 ? -27.49800 65.85000 -15.57300 1.000 35.80000 387 CYS B CA 1
ATOM 3472 C C . CYS B 2 357 ? -28.23300 65.14200 -16.69600 1.000 31.35000 387 CYS B C 1
ATOM 3473 O O . CYS B 2 357 ? -27.82500 65.23000 -17.85400 1.000 39.49000 387 CYS B O 1
ATOM 3476 N N . ALA B 2 358 ? -29.26400 64.37600 -16.34300 1.000 34.49000 388 ALA B N 1
ATOM 3477 C CA . ALA B 2 358 ? -29.96200 63.52600 -17.29800 1.000 36.05000 388 ALA B CA 1
ATOM 3478 C C . ALA B 2 358 ? -31.46700 63.50800 -17.03100 1.000 30.95000 388 ALA B C 1
ATOM 3479 O O . ALA B 2 358 ? -31.91500 63.68900 -15.89800 1.000 32.81000 388 ALA B O 1
ATOM 3481 N N . ILE B 2 359 ? -32.24500 63.29400 -18.09900 1.000 31.49000 389 ILE B N 1
ATOM 3482 C CA . ILE B 2 359 ? -33.60000 62.75400 -18.01300 1.000 28.66000 389 ILE B CA 1
ATOM 3483 C C . ILE B 2 359 ? -33.61600 61.41600 -18.73600 1.000 31.56000 389 ILE B C 1
ATOM 3484 O O . ILE B 2 359 ? -32.91200 61.22700 -19.73500 1.000 31.56000 389 ILE B O 1
ATOM 3489 N N . VAL B 2 360 ? -34.40700 60.47200 -18.23000 1.000 31.34000 390 VAL B N 1
ATOM 3490 C CA . VAL B 2 360 ? -34.58200 59.20400 -18.93200 1.000 28.23000 390 VAL B CA 1
ATOM 3491 C C . VAL B 2 360 ? -36.05300 58.95600 -19.24500 1.000 27.70000 390 VAL B C 1
ATOM 3492 O O . VAL B 2 360 ? -36.95000 59.38400 -18.51100 1.000 35.32000 390 VAL B O 1
ATOM 3496 N N . LYS B 2 361 ? -36.29000 58.25800 -20.35500 1.000 29.67000 391 LYS B N 1
ATOM 3497 C CA . LYS B 2 361 ? -37.59600 57.73000 -20.73300 1.000 27.20000 391 LYS B CA 1
ATOM 3498 C C . LYS B 2 361 ? -37.57100 56.20900 -20.62900 1.000 33.77000 391 LYS B C 1
ATOM 3499 O O . LYS B 2 361 ? -36.62900 55.56300 -21.11200 1.000 33.95000 391 LYS B O 1
ATOM 3505 N N . LEU B 2 362 ? -38.58700 55.63500 -19.98900 1.000 36.16000 392 LEU B N 1
ATOM 3506 C CA . LEU B 2 362 ? -38.76300 54.17800 -20.00300 1.000 39.18000 392 LEU B CA 1
ATOM 3507 C C . LEU B 2 362 ? -39.41900 53.77300 -21.32400 1.000 37.68000 392 LEU B C 1
ATOM 3508 O O . LEU B 2 362 ? -40.63500 53.90200 -21.49300 1.000 40.40000 392 LEU B O 1
ATOM 3513 N N . LYS B 2 363 ? -38.61200 53.27300 -22.26900 1.000 37.18000 393 LYS B N 1
ATOM 3514 C CA . LYS B 2 363 ? -39.15400 52.84900 -23.56000 1.000 38.35000 393 LYS B CA 1
ATOM 3515 C C . LYS B 2 363 ? -40.06200 51.63300 -23.41700 1.000 44.08000 393 LYS B C 1
ATOM 3516 O O . LYS B 2 363 ? -41.07200 51.52100 -24.12300 1.000 40.04000 393 LYS B O 1
ATOM 3522 N N . SER B 2 364 ? -39.70500 50.69700 -22.53600 1.000 41.03000 394 SER B N 1
ATOM 3523 C CA . SER B 2 364 ? -40.40100 49.41900 -22.46000 1.000 42.81000 394 SER B CA 1
ATOM 3524 C C . SER B 2 364 ? -39.99200 48.70500 -21.18100 1.000 46.35000 394 SER B C 1
ATOM 3525 O O . SER B 2 364 ? -38.87300 48.87700 -20.68700 1.000 48.29000 394 SER B O 1
ATOM 3528 N N . ARG B 2 365 ? -40.92600 47.92900 -20.63800 1.000 47.53000 395 ARG B N 1
ATOM 3529 C CA . ARG B 2 365 ? -40.64000 47.02300 -19.53700 1.000 44.45000 395 ARG B CA 1
ATOM 3530 C C . ARG B 2 365 ? -41.32200 45.70100 -19.85600 1.000 53.73000 395 ARG B C 1
ATOM 3531 O O . ARG B 2 365 ? -42.53100 45.66500 -20.11700 1.000 51.04000 395 ARG B O 1
ATOM 3539 N N . ILE B 2 366 ? -40.54400 44.62500 -19.85000 1.000 52.32000 396 ILE B N 1
ATOM 3540 C CA . ILE B 2 366 ? -41.05100 43.26500 -19.97600 1.000 46.25000 396 ILE B CA 1
ATOM 3541 C C . ILE B 2 366 ? -40.84000 42.58000 -18.63400 1.000 47.05000 396 ILE B C 1
ATOM 3542 O O . ILE B 2 366 ? -39.70500 42.42200 -18.17000 1.000 48.44000 396 ILE B O 1
ATOM 3547 N N . ASN B 2 367 ? -41.94300 42.23800 -17.98500 1.000 44.93000 397 ASN B N 1
ATOM 3548 C CA . ASN B 2 367 ? -41.91600 41.59500 -16.68500 1.000 52.87000 397 ASN B CA 1
ATOM 3549 C C . ASN B 2 367 ? -41.24700 40.22500 -16.78200 1.000 48.45000 397 ASN B C 1
ATOM 3550 O O . ASN B 2 367 ? -41.28600 39.55200 -17.82200 1.000 50.14000 397 ASN B O 1
ATOM 3555 N N . GLY B 2 368 ? -40.66900 39.79400 -15.66200 1.000 43.86000 398 GLY B N 1
ATOM 3556 C CA . GLY B 2 368 ? -40.10900 38.45800 -15.52100 1.000 46.72000 398 GLY B CA 1
ATOM 3557 C C . GLY B 2 368 ? -40.99200 37.30700 -15.96300 1.000 47.29000 398 GLY B C 1
ATOM 3558 O O . GLY B 2 368 ? -42.20200 37.32600 -15.72100 1.000 44.24000 398 GLY B O 1
ATOM 3559 N N . HIS B 2 369 ? -40.39000 36.30700 -16.61300 1.000 40.67000 399 HIS B N 1
ATOM 3560 C CA . HIS B 2 369 ? -41.12400 35.18600 -17.18400 1.000 45.68000 399 HIS B CA 1
ATOM 3561 C C . HIS B 2 369 ? -40.18200 34.01100 -17.42400 1.000 47.77000 399 HIS B C 1
ATOM 3562 O O . HIS B 2 369 ? -38.96700 34.17600 -17.53400 1.000 43.84000 399 HIS B O 1
ATOM 3569 N N . LYS B 2 370 ? -40.76600 32.81900 -17.52000 1.000 52.45000 400 LYS B N 1
ATOM 3570 C CA . LYS B 2 370 ? -40.02600 31.65800 -17.99500 1.000 52.93000 400 LYS B CA 1
ATOM 3571 C C . LYS B 2 370 ? -39.73800 31.81700 -19.48400 1.000 49.27000 400 LYS B C 1
ATOM 3572 O O . LYS B 2 370 ? -40.60400 32.22900 -20.26300 1.000 44.30000 400 LYS B O 1
ATOM 3578 N N . ALA B 2 371 ? -38.50400 31.51600 -19.87900 1.000 45.59000 401 ALA B N 1
ATOM 3579 C CA . ALA B 2 371 ? -38.08700 31.73700 -21.26000 1.000 42.85000 401 ALA B CA 1
ATOM 3580 C C . ALA B 2 371 ? -38.81700 30.81600 -22.23300 1.000 42.61000 401 ALA B C 1
ATOM 3581 O O . ALA B 2 371 ? -39.12300 29.66000 -21.92600 1.000 40.64000 401 ALA B O 1
ATOM 3583 N N . THR B 2 372 ? -39.07300 31.34600 -23.43100 1.000 41.8700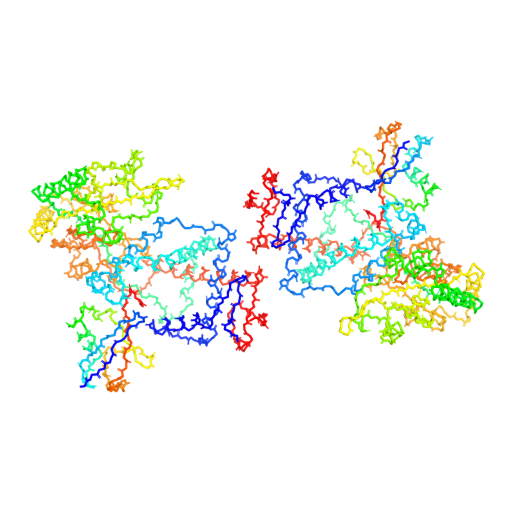0 402 THR B N 1
ATOM 3584 C CA . THR B 2 372 ? -39.58500 30.59300 -24.56700 1.000 42.97000 402 THR B CA 1
ATOM 3585 C C . THR B 2 372 ? -38.65000 30.76200 -25.75200 1.000 41.91000 402 THR B C 1
ATOM 3586 O O . THR B 2 372 ? -37.99800 31.80000 -25.90500 1.000 46.80000 402 THR B O 1
ATOM 3590 N N . ILE B 2 373 ? -38.61300 29.73900 -26.60900 1.000 42.64000 403 ILE B N 1
ATOM 3591 C CA . ILE B 2 373 ? -37.80600 29.80000 -27.82200 1.000 41.87000 403 ILE B CA 1
ATOM 3592 C C . ILE B 2 373 ? -38.34100 30.85800 -28.78100 1.000 39.86000 403 ILE B C 1
ATOM 3593 O O . ILE B 2 373 ? -37.58100 31.42600 -29.57100 1.000 48.33000 403 ILE B O 1
ATOM 3598 N N . THR B 2 374 ? -39.64100 31.15600 -28.72800 1.000 43.67000 404 THR B N 1
ATOM 3599 C CA . THR B 2 374 ? -40.20300 32.12600 -29.66300 1.000 48.19000 404 THR B CA 1
ATOM 3600 C C . THR B 2 374 ? -39.77000 33.54200 -29.31300 1.000 48.76000 404 THR B C 1
ATOM 3601 O O . THR B 2 374 ? -39.38000 34.31700 -30.19900 1.000 44.23000 404 THR B O 1
ATOM 3605 N N . ASP B 2 375 ? -39.82000 33.89400 -28.02100 1.000 49.67000 405 ASP B N 1
ATOM 3606 C CA . ASP B 2 375 ? -39.67300 35.27200 -27.57200 1.000 44.03000 405 ASP B CA 1
ATOM 3607 C C . ASP B 2 375 ? -38.40700 35.53400 -26.76600 1.000 43.97000 405 ASP B C 1
ATOM 3608 O O . ASP B 2 375 ? -38.05600 36.70200 -26.56800 1.000 42.55000 405 ASP B O 1
ATOM 3613 N N . ASP B 2 376 ? -37.70600 34.49900 -26.30400 1.000 43.76000 406 ASP B N 1
ATOM 3614 C CA . ASP B 2 376 ? -36.46300 34.67300 -25.54900 1.000 42.36000 406 ASP B CA 1
ATOM 3615 C C . ASP B 2 376 ? -35.34000 33.86400 -26.16400 1.000 43.28000 406 ASP B C 1
ATOM 3616 O O . ASP B 2 376 ? -34.52800 33.26000 -25.45500 1.000 39.38000 406 ASP B O 1
ATOM 3621 N N . TYR B 2 377 ? -35.29200 33.82400 -27.49700 1.000 42.33000 407 TYR B N 1
ATOM 3622 C CA . TYR B 2 377 ? -34.31700 32.98400 -28.18100 1.000 41.71000 407 TYR B CA 1
ATOM 3623 C C . TYR B 2 377 ? -32.89600 33.35300 -27.76800 1.000 42.26000 407 TYR B C 1
ATOM 3624 O O . TYR B 2 377 ? -32.13400 32.49900 -27.31100 1.000 39.61000 407 TYR B O 1
ATOM 3633 N N . GLN B 2 378 ? -32.52600 34.62900 -27.94000 1.000 42.60000 408 GLN B N 1
ATOM 3634 C CA . GLN B 2 378 ? -31.17600 35.09800 -27.62400 1.000 42.71000 408 GLN B CA 1
ATOM 3635 C C . GLN B 2 378 ? -30.75000 34.67300 -26.22100 1.000 49.31000 408 GLN B C 1
ATOM 3636 O O . GLN B 2 378 ? -29.58800 34.31200 -25.99300 1.000 44.75000 408 GLN B O 1
ATOM 3642 N N . ASN B 2 379 ? -31.68000 34.73000 -25.26200 1.000 45.64000 409 ASN B N 1
ATOM 3643 C CA . ASN B 2 379 ? -31.38500 34.29900 -23.90600 1.000 38.93000 409 ASN B CA 1
ATOM 3644 C C . ASN B 2 379 ? -31.04900 32.81000 -23.88200 1.000 44.04000 409 ASN B C 1
ATOM 3645 O O . ASN B 2 379 ? -30.03300 32.40000 -23.31300 1.000 43.71000 409 ASN B O 1
ATOM 3650 N N . LEU B 2 380 ? -31.90800 31.97900 -24.48600 1.000 43.09000 410 LEU B N 1
ATOM 3651 C CA . LEU B 2 380 ? -31.65800 30.54000 -24.50700 1.000 41.56000 410 LEU B CA 1
ATOM 3652 C C . LEU B 2 380 ? -30.42400 30.20100 -25.34500 1.000 41.96000 410 LEU B C 1
ATOM 3653 O O . LEU B 2 380 ? -29.65600 29.29800 -24.99400 1.000 41.88000 410 LEU B O 1
ATOM 3658 N N . LYS B 2 381 ? -30.22300 30.92200 -26.45000 1.000 36.65000 411 LYS B N 1
ATOM 3659 C CA . LYS B 2 381 ? -29.08500 30.67000 -27.32500 1.000 46.67000 411 LYS B CA 1
ATOM 3660 C C . LYS B 2 381 ? -27.76900 30.91400 -26.60200 1.000 46.11000 411 LYS B C 1
ATOM 3661 O O . LYS B 2 381 ? -26.82600 30.13200 -26.74600 1.000 39.86000 411 LYS B O 1
ATOM 3667 N N . GLU B 2 382 ? -27.68100 32.00400 -25.83300 1.000 48.37000 412 GLU B N 1
ATOM 3668 C CA . GLU B 2 382 ? -26.43800 32.32000 -25.13800 1.000 47.02000 412 GLU B CA 1
ATOM 3669 C C . GLU B 2 382 ? -26.08700 31.21800 -24.14200 1.000 46.97000 412 GLU B C 1
ATOM 3670 O O . GLU B 2 382 ? -24.91700 30.84400 -24.00800 1.000 44.32000 412 GLU B O 1
ATOM 3676 N N . ILE B 2 383 ? -27.09600 30.65600 -23.46400 1.000 45.37000 413 ILE B N 1
ATOM 3677 C CA . ILE B 2 383 ? -26.84900 29.56400 -22.52500 1.000 37.63000 413 ILE B CA 1
ATOM 3678 C C . ILE B 2 383 ? -26.15700 28.41500 -23.24300 1.000 42.61000 413 ILE B C 1
ATOM 3679 O O . ILE B 2 383 ? -25.13900 27.88800 -22.78100 1.000 39.53000 413 ILE B O 1
ATOM 3684 N N . VAL B 2 384 ? -26.68300 28.04500 -24.41400 1.000 41.92000 414 VAL B N 1
ATOM 3685 C CA . VAL B 2 384 ? -26.19100 26.87100 -25.12600 1.000 47.44000 414 VAL B CA 1
ATOM 3686 C C . VAL B 2 384 ? -24.81000 27.16000 -25.70300 1.000 44.00000 414 VAL B C 1
ATOM 3687 O O . VAL B 2 384 ? -23.89700 26.32900 -25.62000 1.000 39.88000 414 VAL B O 1
ATOM 3691 N N . LEU B 2 385 ? -24.65100 28.34100 -26.31000 1.000 41.34000 415 LEU B N 1
ATOM 3692 C CA . LEU B 2 385 ? -23.35400 28.79900 -26.79100 1.000 44.62000 415 LEU B CA 1
ATOM 3693 C C . LEU B 2 385 ? -22.30300 28.67900 -25.69700 1.000 45.58000 415 LEU B C 1
ATOM 3694 O O . LEU B 2 385 ? -21.24500 28.07200 -25.89400 1.000 44.63000 415 LEU B O 1
ATOM 3699 N N . ASP B 2 386 ? -22.58300 29.26700 -24.53100 1.000 42.97000 416 ASP B N 1
ATOM 3700 C CA . ASP B 2 386 ? -21.60400 29.24900 -23.44800 1.000 48.20000 416 ASP B CA 1
ATOM 3701 C C . ASP B 2 386 ? -21.22800 27.82600 -23.05200 1.000 39.90000 416 ASP B C 1
ATOM 3702 O O . ASP B 2 386 ? -20.05200 27.55200 -22.79300 1.000 35.41000 416 ASP B O 1
ATOM 3707 N N . LYS B 2 387 ? -22.19100 26.89500 -23.04900 1.000 35.79000 417 LYS B N 1
ATOM 3708 C CA . LYS B 2 387 ? -21.83600 25.51200 -22.73300 1.000 37.70000 417 LYS B CA 1
ATOM 3709 C C . LYS B 2 387 ? -20.93100 24.90900 -23.80900 1.000 49.80000 417 LYS B C 1
ATOM 3710 O O . LYS B 2 387 ? -19.95400 24.22200 -23.48300 1.000 42.02000 417 LYS B O 1
ATOM 3716 N N . ARG B 2 388 ? -21.21600 25.16300 -25.09800 1.000 42.94000 418 ARG B N 1
ATOM 3717 C CA . ARG B 2 388 ? -20.35900 24.60400 -26.14400 1.000 51.37000 418 ARG B CA 1
ATOM 3718 C C . ARG B 2 388 ? -18.97700 25.25400 -26.14700 1.000 42.21000 418 ARG B C 1
ATOM 3719 O O . ARG B 2 388 ? -17.97600 24.56200 -26.35800 1.000 35.95000 418 ARG B O 1
ATOM 3727 N N . ARG B 2 389 ? -18.89600 26.56900 -25.93700 1.000 33.86000 419 ARG B N 1
ATOM 3728 C CA . ARG B 2 389 ? -17.59400 27.20600 -25.73900 1.000 40.77000 419 ARG B CA 1
ATOM 3729 C C . ARG B 2 389 ? -16.80200 26.53500 -24.60800 1.000 42.27000 419 ARG B C 1
ATOM 3730 O O . ARG B 2 389 ? -15.61200 26.22600 -24.76300 1.000 37.54000 419 ARG B O 1
ATOM 3738 N N . GLU B 2 390 ? -17.45600 26.31700 -23.45500 1.000 35.17000 420 GLU B N 1
ATOM 3739 C CA . GLU B 2 390 ? -16.79300 25.73500 -22.28800 1.000 38.42000 420 GLU B CA 1
ATOM 3740 C C . GLU B 2 390 ? -16.23900 24.36000 -22.61100 1.000 39.89000 420 GLU B C 1
ATOM 3741 O O . GLU B 2 390 ? -15.11800 24.02500 -22.21300 1.000 29.98000 420 GLU B O 1
ATOM 3747 N N . GLU B 2 391 ? -17.02600 23.54900 -23.32800 1.000 33.13000 421 GLU B N 1
ATOM 3748 C CA . GLU B 2 391 ? -16.60800 22.20900 -23.70500 1.000 36.21000 421 GLU B CA 1
ATOM 3749 C C . GLU B 2 391 ? -15.40600 22.26100 -24.63500 1.000 38.42000 421 GLU B C 1
ATOM 3750 O O . GLU B 2 391 ? -14.51900 21.40500 -24.55900 1.000 37.01000 421 GLU B O 1
ATOM 3756 N N . ALA B 2 392 ? -15.37600 23.24200 -25.54200 1.000 36.56000 422 ALA B N 1
ATOM 3757 C CA . ALA B 2 392 ? -14.22900 23.38600 -26.43100 1.000 43.70000 422 ALA B CA 1
ATOM 3758 C C . ALA B 2 392 ? -12.96700 23.75900 -25.65000 1.000 34.44000 422 ALA B C 1
ATOM 3759 O O . ALA B 2 392 ? -11.90500 23.16400 -25.85500 1.000 37.20000 422 ALA B O 1
ATOM 3761 N N . LEU B 2 393 ? -13.08000 24.72000 -24.72500 1.000 33.00000 423 LEU B N 1
ATOM 3762 C CA . LEU B 2 393 ? -11.93800 25.14400 -23.92000 1.000 33.95000 423 LEU B CA 1
ATOM 3763 C C . LEU B 2 393 ? -11.40900 24.00400 -23.06100 1.000 31.25000 423 LEU B C 1
ATOM 3764 O O . LEU B 2 393 ? -10.19500 23.88900 -22.85900 1.000 32.69000 423 LEU B O 1
ATOM 3769 N N . GLN B 2 394 ? -12.29700 23.14100 -22.57000 1.000 31.45000 424 GLN B N 1
ATOM 3770 C CA . GLN B 2 394 ? -11.85600 22.00400 -21.77500 1.000 33.72000 424 GLN B CA 1
ATOM 3771 C C . GLN B 2 394 ? -11.06100 21.03400 -22.62700 1.000 38.87000 424 GLN B C 1
ATOM 3772 O O . GLN B 2 394 ? -10.00100 20.55000 -22.20800 1.000 34.82000 424 GLN B O 1
ATOM 3778 N N . LYS B 2 395 ? -11.56500 20.73400 -23.82900 1.000 36.15000 425 LYS B N 1
ATOM 3779 C CA . LYS B 2 395 ? -10.81800 19.90500 -24.76100 1.000 38.35000 425 LYS B CA 1
ATOM 3780 C C . LYS B 2 395 ? -9.47400 20.54200 -25.10500 1.000 35.01000 425 LYS B C 1
ATOM 3781 O O . LYS B 2 395 ? -8.45300 19.84800 -25.17000 1.000 40.49000 425 LYS B O 1
ATOM 3787 N N . TRP B 2 396 ? -9.45400 21.86000 -25.34100 1.000 30.57000 426 TRP B N 1
ATOM 3788 C CA . TRP B 2 396 ? -8.19400 22.55200 -25.63400 1.000 31.54000 426 TRP B CA 1
ATOM 3789 C C . TRP B 2 396 ? -7.18300 22.41400 -24.47400 1.000 31.85000 426 TRP B C 1
ATOM 3790 O O . TRP B 2 396 ? -5.98000 22.23400 -24.70700 1.000 27.73000 426 TRP B O 1
ATOM 3801 N N . ILE B 2 397 ? -7.65100 22.52000 -23.22000 1.000 29.62000 427 ILE B N 1
ATOM 3802 C CA . ILE B 2 397 ? -6.74700 22.47200 -22.06900 1.000 32.38000 427 ILE B CA 1
ATOM 3803 C C . ILE B 2 397 ? -6.01500 21.14300 -22.03800 1.000 29.62000 427 ILE B C 1
ATOM 3804 O O . ILE B 2 397 ? -4.80900 21.08500 -21.76700 1.000 32.69000 427 ILE B O 1
ATOM 3809 N N . VAL B 2 398 ? -6.73900 20.06200 -22.31200 1.000 30.09000 428 VAL B N 1
ATOM 3810 C CA . VAL B 2 398 ? -6.16600 18.72600 -22.30300 1.000 31.14000 428 VAL B CA 1
ATOM 3811 C C . VAL B 2 398 ? -5.10200 18.58600 -23.39500 1.000 36.52000 428 VAL B C 1
ATOM 3812 O O . VAL B 2 398 ? -4.03400 18.00800 -23.15500 1.000 40.47000 428 VAL B O 1
ATOM 3816 N N . GLU B 2 399 ? -5.36600 19.11500 -24.60300 1.000 32.83000 429 GLU B N 1
ATOM 3817 C CA . GLU B 2 399 ? -4.35100 19.11000 -25.66700 1.000 34.76000 429 GLU B CA 1
ATOM 3818 C C . GLU B 2 399 ? -3.14400 19.97500 -25.29600 1.000 34.71000 429 GLU B C 1
ATOM 3819 O O . GLU B 2 399 ? -1.99300 19.56300 -25.47900 1.000 37.88000 429 GLU B O 1
ATOM 3825 N N . LYS B 2 400 ? -3.38800 21.17300 -24.75200 1.000 30.67000 430 LYS B N 1
ATOM 3826 C CA . LYS B 2 400 ? -2.29600 22.09800 -24.46600 1.000 29.37000 430 LYS B CA 1
ATOM 3827 C C . LYS B 2 400 ? -1.35000 21.53400 -23.40600 1.000 31.32000 430 LYS B C 1
ATOM 3828 O O . LYS B 2 400 ? -0.12100 21.63100 -23.53900 1.000 28.37000 430 LYS B O 1
ATOM 3834 N N . GLN B 2 401 ? -1.89500 20.93500 -22.34600 1.000 32.73000 431 GLN B N 1
ATOM 3835 C CA . GLN B 2 401 ? -1.00700 20.47000 -21.28700 1.000 33.70000 431 GLN B CA 1
ATOM 3836 C C . GLN B 2 401 ? -0.11100 19.32700 -21.77000 1.000 31.61000 431 GLN B C 1
ATOM 3837 O O . GLN B 2 401 ? 1.02400 19.20100 -21.29700 1.000 32.65000 431 GLN B O 1
ATOM 3843 N N . LYS B 2 402 ? -0.57000 18.52800 -22.74000 1.000 29.46000 432 LYS B N 1
ATOM 3844 C CA . LYS B 2 402 ? 0.28900 17.50800 -23.33500 1.000 33.27000 432 LYS B CA 1
ATOM 3845 C C . LYS B 2 402 ? 1.45100 18.11900 -24.12100 1.000 36.80000 432 LYS B C 1
ATOM 3846 O O . LYS B 2 402 ? 2.43400 17.42000 -24.40000 1.000 33.59000 432 LYS B O 1
ATOM 3852 N N . HIS B 2 403 ? 1.37300 19.40400 -24.47700 1.000 31.44000 433 HIS B N 1
ATOM 3853 C CA . HIS B 2 403 ? 2.42700 20.06900 -25.23700 1.000 30.58000 433 HIS B CA 1
ATOM 3854 C C . HIS B 2 403 ? 3.13700 21.12300 -24.40000 1.000 26.18000 433 HIS B C 1
ATOM 3855 O O . HIS B 2 403 ? 3.79900 22.01000 -24.94000 1.000 25.15000 433 HIS B O 1
ATOM 3862 N N . THR B 2 404 ? 3.00800 21.04000 -23.08000 1.000 28.13000 434 THR B N 1
ATOM 3863 C CA . THR B 2 404 ? 3.56600 22.02600 -22.17000 1.000 25.80000 434 THR B CA 1
ATOM 3864 C C . THR B 2 404 ? 4.27500 21.31300 -21.02800 1.000 26.88000 434 THR B C 1
ATOM 3865 O O . THR B 2 404 ? 3.82600 20.26300 -20.55700 1.000 27.75000 434 THR B O 1
ATOM 3869 N N . TYR B 2 405 ? 5.39100 21.88600 -20.58600 1.000 28.01000 435 TYR B N 1
ATOM 3870 C CA . TYR B 2 405 ? 6.06100 21.36700 -19.39800 1.000 36.97000 435 TYR B CA 1
ATOM 3871 C C . TYR B 2 405 ? 5.20200 21.59100 -18.14000 1.000 32.18000 435 TYR B C 1
ATOM 3872 O O . TYR B 2 405 ? 4.89400 22.72800 -17.77500 1.000 29.58000 435 TYR B O 1
ATOM 3881 N N . VAL B 2 406 ? 4.87300 20.50800 -17.43900 1.000 29.94000 436 VAL B N 1
ATOM 3882 C CA . VAL B 2 406 ? 4.06500 20.57300 -16.22800 1.000 32.52000 436 VAL B CA 1
ATOM 3883 C C . VAL B 2 406 ? 4.70500 19.68700 -15.16000 1.000 39.12000 436 VAL B C 1
ATOM 3884 O O . VAL B 2 406 ? 5.09500 18.54900 -15.44000 1.000 41.37000 436 VAL B O 1
ATOM 3888 N N . ARG B 2 407 ? 4.78600 20.19900 -13.93200 1.000 33.59000 437 ARG B N 1
ATOM 3889 C CA . ARG B 2 407 ? 5.16800 19.40700 -12.76700 1.000 40.26000 437 ARG B CA 1
ATOM 3890 C C . ARG B 2 407 ? 4.31700 19.82100 -11.57700 1.000 42.01000 437 ARG B C 1
ATOM 3891 O O . ARG B 2 407 ? 4.07700 21.01700 -11.37100 1.000 34.41000 437 ARG B O 1
ATOM 3899 N N . ILE B 2 408 ? 3.86000 18.82800 -10.80700 1.000 38.59000 438 ILE B N 1
ATOM 3900 C CA . ILE B 2 408 ? 2.96200 19.03100 -9.67700 1.000 36.65000 438 ILE B CA 1
ATOM 3901 C C . ILE B 2 408 ? 3.61500 18.51700 -8.39400 1.000 40.31000 438 ILE B C 1
ATOM 3902 O O . ILE B 2 408 ? 4.23000 17.44200 -8.37300 1.000 37.65000 438 ILE B O 1
ATOM 3907 N N . ASN B 2 409 ? 3.49100 19.30200 -7.33100 1.000 38.14000 439 ASN B N 1
ATOM 3908 C CA . ASN B 2 409 ? 3.91400 18.87800 -6.00300 1.000 33.67000 439 ASN B CA 1
ATOM 3909 C C . ASN B 2 409 ? 3.27200 17.53600 -5.63900 1.000 36.31000 439 ASN B C 1
ATOM 3910 O O . ASN B 2 409 ? 2.03500 17.40200 -5.68800 1.000 33.67000 439 ASN B O 1
ATOM 3915 N N . PRO B 2 410 ? 4.065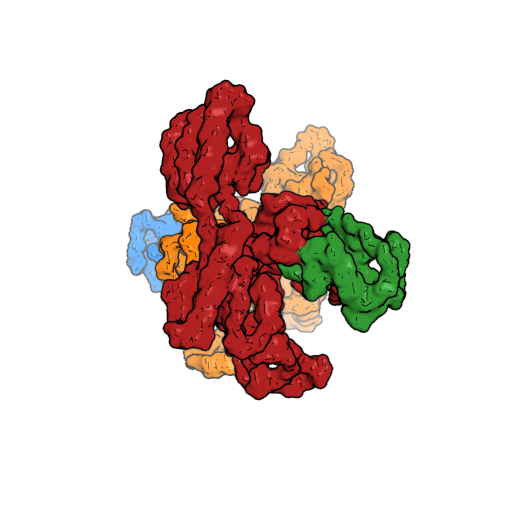00 16.53300 -5.25000 1.000 37.09000 440 PRO B N 1
ATOM 3916 C CA . PRO B 2 410 ? 3.50700 15.19100 -5.00200 1.000 44.07000 440 PRO B CA 1
ATOM 3917 C C . PRO B 2 410 ? 2.57100 15.11600 -3.79700 1.000 44.98000 440 PRO B C 1
ATOM 3918 O O . PRO B 2 410 ? 1.91600 14.08600 -3.61900 1.000 40.36000 440 PRO B O 1
ATOM 3922 N N . ALA B 2 411 ? 2.48000 16.16000 -2.96900 1.000 35.79000 441 ALA B N 1
ATOM 3923 C CA . ALA B 2 411 ? 1.44300 16.18100 -1.94300 1.000 42.26000 441 ALA B CA 1
ATOM 3924 C C . ALA B 2 411 ? 0.04700 16.28900 -2.53800 1.000 38.02000 441 ALA B C 1
ATOM 3925 O O . ALA B 2 411 ? -0.93500 16.12800 -1.80900 1.000 40.72000 441 ALA B O 1
ATOM 3927 N N . TRP B 2 412 ? -0.07100 16.56500 -3.83200 1.000 31.98000 442 TRP B N 1
ATOM 3928 C CA . TRP B 2 412 ? -1.36500 16.60700 -4.49400 1.000 33.16000 442 TRP B CA 1
ATOM 3929 C C . TRP B 2 412 ? -1.63700 15.36100 -5.32800 1.000 48.97000 442 TRP B C 1
ATOM 3930 O O . TRP B 2 412 ? -2.61800 15.34100 -6.08500 1.000 44.84000 442 TRP B O 1
ATOM 3941 N N . GLN B 2 413 ? -0.81800 14.30600 -5.18800 1.000 40.97000 443 GLN B N 1
ATOM 3942 C CA . GLN B 2 413 ? -0.98800 13.14400 -6.05500 1.000 52.37000 443 GLN B CA 1
ATOM 3943 C C . GLN B 2 413 ? -2.29600 12.40000 -5.80600 1.000 49.03000 443 GLN B C 1
ATOM 3944 O O . GLN B 2 413 ? -2.78200 11.73300 -6.71700 1.000 54.26000 443 GLN B O 1
ATOM 3950 N N . ARG B 2 414 ? -2.88400 12.49800 -4.61700 1.000 39.86000 444 ARG B N 1
ATOM 3951 C CA . ARG B 2 414 ? -4.17400 11.86700 -4.36200 1.000 43.94000 444 ARG B CA 1
ATOM 3952 C C . ARG B 2 414 ? -5.35300 12.57300 -5.03900 1.000 43.34000 444 ARG B C 1
ATOM 3953 O O . ARG B 2 414 ? -6.48300 12.09100 -4.92300 1.000 44.77000 444 ARG B O 1
ATOM 3961 N N . CYS B 2 415 ? -5.14600 13.71400 -5.69300 1.000 41.43000 445 CYS B N 1
ATOM 3962 C CA . CYS B 2 415 ? -6.25400 14.48500 -6.25200 1.000 42.28000 445 CYS B CA 1
ATOM 3963 C C . CYS B 2 415 ? -6.83000 13.86000 -7.52500 1.000 44.55000 445 CYS B C 1
ATOM 3964 O O . CYS B 2 415 ? -6.10900 13.25300 -8.32700 1.000 39.28000 445 CYS B O 1
ATOM 3967 N N . ASP B 2 416 ? -8.14900 13.98700 -7.67700 1.000 40.27000 446 ASP B N 1
ATOM 3968 C CA . ASP B 2 416 ? -8.84200 13.75000 -8.94400 1.000 48.52000 446 ASP B CA 1
ATOM 3969 C C . ASP B 2 416 ? -8.88300 15.06600 -9.70400 1.000 46.10000 446 ASP B C 1
ATOM 3970 O O . ASP B 2 416 ? -9.64900 15.96700 -9.35300 1.000 47.93000 446 ASP B O 1
ATOM 3975 N N . PHE B 2 417 ? -8.01100 15.21400 -10.69600 1.000 42.11000 447 PHE B N 1
ATOM 3976 C CA . PHE B 2 417 ? -7.97600 16.43500 -11.48400 1.000 41.95000 447 PHE B CA 1
ATOM 3977 C C . PHE B 2 417 ? -8.91600 16.34600 -12.68400 1.000 47.58000 447 PHE B C 1
ATOM 3978 O O . PHE B 2 417 ? -9.06700 15.28800 -13.30500 1.000 49.85000 447 PHE B O 1
ATOM 3986 N N . LYS B 2 418 ? -9.51900 17.48900 -13.02600 1.000 44.55000 448 LYS B N 1
ATOM 3987 C CA . LYS B 2 418 ? -10.36900 17.57700 -14.21300 1.000 45.39000 448 LYS B CA 1
ATOM 3988 C C . LYS B 2 418 ? -9.58100 17.33600 -15.49600 1.000 41.67000 448 LYS B C 1
ATOM 3989 O O . LYS B 2 418 ? -9.99500 16.55100 -16.35400 1.000 40.72000 448 LYS B O 1
ATOM 3995 N N . TYR B 2 419 ? -8.44400 18.00600 -15.65100 1.000 39.80000 449 TYR B N 1
ATOM 3996 C CA . TYR B 2 419 ? -7.79700 18.09900 -16.94900 1.000 36.24000 449 TYR B CA 1
ATOM 3997 C C . TYR B 2 419 ? -6.51400 17.27800 -17.06100 1.000 41.30000 449 TYR B C 1
ATOM 3998 O O . TYR B 2 419 ? -5.95700 17.19400 -18.16000 1.000 36.34000 449 TYR B O 1
ATOM 4007 N N . TRP B 2 420 ? -5.96300 16.78000 -15.95200 1.000 42.27000 450 TRP B N 1
ATOM 4008 C CA . TRP B 2 420 ? -4.74700 15.96900 -15.96200 1.000 46.87000 450 TRP B CA 1
ATOM 4009 C C . TRP B 2 420 ? -5.05300 14.56500 -15.44800 1.000 56.42000 450 TRP B C 1
ATOM 4010 O O . TRP B 2 420 ? -5.44500 14.39900 -14.28600 1.000 50.47000 450 TRP B O 1
ATOM 4021 N N . SER B 2 421 ? -4.92000 13.56000 -16.31800 1.000 55.89000 451 SER B N 1
ATOM 4022 C CA . SER B 2 421 ? -5.20100 12.18500 -15.91400 1.000 57.39000 451 SER B CA 1
ATOM 4023 C C . SER B 2 421 ? -4.00600 11.48800 -15.27300 1.000 69.45000 451 SER B C 1
ATOM 4024 O O . SER B 2 421 ? -4.20000 10.64300 -14.39300 1.000 75.32000 451 SER B O 1
ATOM 4027 N N . HIS B 2 422 ? -2.77900 11.79900 -15.68900 1.000 67.76000 452 HIS B N 1
ATOM 4028 C CA . HIS B 2 422 ? -1.57400 11.17000 -15.13600 1.000 77.38000 452 HIS B CA 1
ATOM 4029 C C . HIS B 2 422 ? -0.43200 12.18200 -15.07300 1.000 76.88000 452 HIS B C 1
ATOM 4030 O O . HIS B 2 422 ? 0.58200 12.05700 -15.77400 1.000 77.85000 452 HIS B O 1
ATOM 4037 N N . PRO B 2 423 ? -0.56800 13.21600 -14.24000 1.000 66.27000 453 PRO B N 1
ATOM 4038 C CA . PRO B 2 423 ? 0.44100 14.27800 -14.20600 1.000 61.63000 453 PRO B CA 1
ATOM 4039 C C . PRO B 2 423 ? 1.75500 13.76800 -13.63200 1.000 59.87000 453 PRO B C 1
ATOM 4040 O O . PRO B 2 423 ? 1.82000 12.73400 -12.96400 1.000 57.22000 453 PRO B O 1
ATOM 4044 N N . GLN B 2 424 ? 2.81900 14.49800 -13.94200 1.000 50.84000 454 GLN B N 1
ATOM 4045 C CA . GLN B 2 424 ? 4.15400 14.14700 -13.48300 1.000 56.51000 454 GLN B CA 1
ATOM 4046 C C . GLN B 2 424 ? 4.42900 14.87400 -12.16600 1.000 63.24000 454 GLN B C 1
ATOM 4047 O O . GLN B 2 424 ? 4.35100 16.10600 -12.10100 1.000 54.04000 454 GLN B O 1
ATOM 4053 N N . PHE B 2 425 ? 4.77800 14.11900 -11.12700 1.000 60.02000 455 PHE B N 1
ATOM 4054 C CA . PHE B 2 425 ? 4.96700 14.66500 -9.78300 1.000 61.16000 455 PHE B CA 1
ATOM 4055 C C . PHE B 2 425 ? 6.45500 14.72300 -9.45800 1.000 68.24000 455 PHE B C 1
ATOM 4056 O O . PHE B 2 425 ? 6.99600 13.80400 -8.84500 1.000 69.74000 455 PHE B O 1
ATOM 4064 N N . GLU B 2 426 ? 7.12200 15.79100 -9.90800 1.000 61.14000 456 GLU B N 1
ATOM 4065 C CA . GLU B 2 426 ? 8.48600 16.08300 -9.47600 1.000 78.36000 456 GLU B CA 1
ATOM 4066 C C . GLU B 2 426 ? 8.50100 17.31200 -8.57000 1.000 80.09000 456 GLU B C 1
ATOM 4067 O O . GLU B 2 426 ? 8.68600 17.17000 -7.36000 1.000 74.86000 456 GLU B O 1
ATOM 4073 N N . LYS B 2 427 ? 8.29100 18.50300 -9.13000 1.000 76.17000 457 LYS B N 1
ATOM 4074 C CA . LYS B 2 427 ? 8.47700 19.77000 -8.42800 1.000 77.45000 457 LYS B CA 1
ATOM 4075 C C . LYS B 2 427 ? 7.28400 20.12900 -7.55300 1.000 79.51000 457 LYS B C 1
ATOM 4076 O O . LYS B 2 427 ? 7.41400 20.92400 -6.61800 1.000 79.42000 457 LYS B O 1
ATOM 4082 N N . VAL C 1 3 ? 38.04800 12.14300 -65.44400 1.000 106.38000 3 VAL C N 1
ATOM 4083 C CA . VAL C 1 3 ? 37.09100 12.86700 -64.61300 1.000 100.45000 3 VAL C CA 1
ATOM 4084 C C . VAL C 1 3 ? 37.48600 12.77400 -63.13800 1.000 98.28000 3 VAL C C 1
ATOM 4085 O O . VAL C 1 3 ? 38.26900 11.90300 -62.74900 1.000 96.80000 3 VAL C O 1
ATOM 4089 N N . PHE C 1 4 ? 36.96000 13.68900 -62.32000 1.000 95.85000 4 PHE C N 1
ATOM 4090 C CA . PHE C 1 4 ? 37.06600 13.61000 -60.86400 1.000 91.62000 4 PHE C CA 1
ATOM 4091 C C . PHE C 1 4 ? 35.82300 12.94600 -60.27300 1.000 80.99000 4 PHE C C 1
ATOM 4092 O O . PHE C 1 4 ? 34.69400 13.28500 -60.64800 1.000 73.17000 4 PHE C O 1
ATOM 4100 N N . ILE C 1 5 ? 36.03100 12.01400 -59.34200 1.000 79.56000 5 ILE C N 1
ATOM 4101 C CA . ILE C 1 5 ? 34.97000 11.52100 -58.46800 1.000 73.27000 5 ILE C CA 1
ATOM 4102 C C . ILE C 1 5 ? 35.17100 12.15400 -57.09700 1.000 68.67000 5 ILE C C 1
ATOM 4103 O O . ILE C 1 5 ? 36.28500 12.14000 -56.55900 1.000 66.31000 5 ILE C O 1
ATOM 4108 N N . LYS C 1 6 ? 34.09600 12.72400 -56.54400 1.000 68.29000 6 LYS C N 1
ATOM 4109 C CA . LYS C 1 6 ? 34.12700 13.55700 -55.34300 1.000 62.46000 6 LYS C CA 1
ATOM 4110 C C . LYS C 1 6 ? 32.99500 13.14300 -54.41200 1.000 55.09000 6 LYS C C 1
ATOM 4111 O O . LYS C 1 6 ? 31.85700 12.98600 -54.87000 1.000 50.44000 6 LYS C O 1
ATOM 4117 N N . ASN C 1 7 ? 33.29000 12.99300 -53.10900 1.000 57.24000 7 ASN C N 1
ATOM 4118 C CA . ASN C 1 7 ? 32.23200 12.89900 -52.10800 1.000 50.53000 7 ASN C CA 1
ATOM 4119 C C . ASN C 1 7 ? 32.14600 14.20900 -51.32700 1.000 54.72000 7 ASN C C 1
ATOM 4120 O O . ASN C 1 7 ? 32.90000 15.15500 -51.56500 1.000 58.60000 7 ASN C O 1
ATOM 4125 N N . ARG C 1 8 ? 31.21600 14.26100 -50.37700 1.000 54.56000 8 ARG C N 1
ATOM 4126 C CA . ARG C 1 8 ? 30.92900 15.50300 -49.67100 1.000 62.49000 8 ARG C CA 1
ATOM 4127 C C . ARG C 1 8 ? 31.92600 15.83800 -48.55700 1.000 60.28000 8 ARG C C 1
ATOM 4128 O O . ARG C 1 8 ? 31.79200 16.90500 -47.94700 1.000 56.63000 8 ARG C O 1
ATOM 4136 N N . TYR C 1 9 ? 32.88000 14.95600 -48.23700 1.000 57.87000 9 TYR C N 1
ATOM 4137 C CA . TYR C 1 9 ? 33.87300 15.21700 -47.19600 1.000 57.99000 9 TYR C CA 1
ATOM 4138 C C . TYR C 1 9 ? 35.24600 15.61900 -47.73100 1.000 68.79000 9 TYR C C 1
ATOM 4139 O O . TYR C 1 9 ? 36.23200 15.53800 -46.99100 1.000 70.19000 9 TYR C O 1
ATOM 4148 N N . GLY C 1 10 ? 35.34300 16.04200 -48.99100 1.000 66.71000 10 GLY C N 1
ATOM 4149 C CA . GLY C 1 10 ? 36.63800 16.40500 -49.54700 1.000 73.71000 10 GLY C CA 1
ATOM 4150 C C . GLY C 1 10 ? 37.51500 15.26000 -50.00800 1.000 75.93000 10 GLY C C 1
ATOM 4151 O O . GLY C 1 10 ? 38.72700 15.44300 -50.17100 1.000 74.66000 10 GLY C O 1
ATOM 4152 N N . TRP C 1 11 ? 36.94300 14.07900 -50.21100 1.000 71.75000 11 TRP C N 1
ATOM 4153 C CA . TRP C 1 11 ? 37.64700 12.94000 -50.78200 1.000 61.93000 11 TRP C CA 1
ATOM 4154 C C . TRP C 1 11 ? 37.42500 12.95300 -52.29000 1.000 69.61000 11 TRP C C 1
ATOM 4155 O O . TRP C 1 11 ? 36.27800 13.03500 -52.75100 1.000 63.56000 11 TRP C O 1
ATOM 4166 N N . THR C 1 12 ? 38.52000 12.88900 -53.05200 1.000 68.63000 12 THR C N 1
ATOM 4167 C CA . THR C 1 12 ? 38.46700 12.89100 -54.51000 1.000 75.11000 12 THR C CA 1
ATOM 4168 C C . THR C 1 12 ? 39.49800 11.93700 -55.08900 1.000 78.97000 12 THR C C 1
ATOM 4169 O O . THR C 1 12 ? 40.64400 11.90800 -54.63100 1.000 73.29000 12 THR C O 1
ATOM 4173 N N . ILE C 1 13 ? 39.08100 11.15000 -56.08300 1.000 79.72000 13 ILE C N 1
ATOM 4174 C CA . ILE C 1 13 ? 39.99700 10.37300 -56.90500 1.000 80.31000 13 ILE C CA 1
ATOM 4175 C C . ILE C 1 13 ? 39.89100 10.89300 -58.32900 1.000 92.23000 13 ILE C C 1
ATOM 4176 O O . ILE C 1 13 ? 38.90500 11.52700 -58.71000 1.000 90.15000 13 ILE C O 1
ATOM 4181 N N . THR C 1 14 ? 40.91700 10.60500 -59.12800 1.000 99.44000 14 THR C N 1
ATOM 4182 C CA . THR C 1 14 ? 40.87300 10.83600 -60.57000 1.000 100.37000 14 THR C CA 1
ATOM 4183 C C . THR C 1 14 ? 40.68600 9.52700 -61.31900 1.000 94.13000 14 THR C C 1
ATOM 4184 O O . THR C 1 14 ? 41.46400 8.58500 -61.13100 1.000 94.50000 14 THR C O 1
ATOM 4188 N N . LEU C 1 15 ? 39.66000 9.47700 -62.17900 1.000 91.00000 15 LEU C N 1
ATOM 4189 C CA . LEU C 1 15 ? 39.34100 8.25500 -62.93600 1.000 100.49000 15 LEU C CA 1
ATOM 4190 C C . LEU C 1 15 ? 38.92900 8.64600 -64.36200 1.000 114.16000 15 LEU C C 1
ATOM 4191 O O . LEU C 1 15 ? 37.75300 8.58100 -64.72100 1.000 127.55000 15 LEU C O 1
ATOM 4196 N N . GLU C 1 16 ? 39.89500 9.09800 -65.16700 1.000 135.70000 16 GLU C N 1
ATOM 4197 C CA . GLU C 1 16 ? 39.60000 9.33200 -66.61100 1.000 135.57000 16 GLU C CA 1
ATOM 4198 C C . GLU C 1 16 ? 39.93200 8.01800 -67.30800 1.000 132.70000 16 GLU C C 1
ATOM 4199 O O . GLU C 1 16 ? 41.09400 7.59100 -67.24400 1.000 129.51000 16 GLU C O 1
ATOM 4205 N N . VAL C 1 17 ? 38.93900 7.39600 -67.92100 1.000 135.06000 17 VAL C N 1
ATOM 4206 C CA . VAL C 1 17 ? 39.09900 6.06900 -68.49800 1.000 132.57000 17 VAL C CA 1
ATOM 4207 C C . VAL C 1 17 ? 38.59500 6.11100 -69.93500 1.000 139.01000 17 VAL C C 1
ATOM 4208 O O . VAL C 1 17 ? 39.39200 6.04700 -70.87900 1.000 169.26000 17 VAL C O 1
ATOM 4212 N N . SER C 1 18 ? 37.28300 6.27000 -70.11000 1.000 120.22000 18 SER C N 1
ATOM 4213 C CA . SER C 1 18 ? 36.64300 6.41400 -71.41400 1.000 118.59000 18 SER C CA 1
ATOM 4214 C C . SER C 1 18 ? 35.15200 6.61500 -71.19600 1.000 109.36000 18 SER C C 1
ATOM 4215 O O . SER C 1 18 ? 34.63200 6.16100 -70.16500 1.000 111.89000 18 SER C O 1
ATOM 4218 N N . PRO C 1 19 ? 34.42900 7.31000 -72.08800 1.000 104.31000 19 PRO C N 1
ATOM 4219 C CA . PRO C 1 19 ? 32.96800 7.20900 -72.02700 1.000 109.08000 19 PRO C CA 1
ATOM 4220 C C . PRO C 1 19 ? 32.52400 5.75100 -72.08800 1.000 113.06000 19 PRO C C 1
ATOM 4221 O O . PRO C 1 19 ? 32.08300 5.29100 -73.14500 1.000 120.52000 19 PRO C O 1
ATOM 4225 N N . THR C 1 20 ? 32.75400 5.02600 -70.97900 1.000 113.62000 20 THR C N 1
ATOM 4226 C CA . THR C 1 20 ? 32.18900 3.66600 -70.80600 1.000 113.09000 20 THR C CA 1
ATOM 4227 C C . THR C 1 20 ? 30.80600 4.04600 -70.32000 1.000 111.24000 20 THR C C 1
ATOM 4228 O O . THR C 1 20 ? 30.65200 4.28400 -69.10700 1.000 105.84000 20 THR C O 1
ATOM 4232 N N . ASP C 1 21 ? 29.84500 4.11000 -71.22600 1.000 116.38000 21 ASP C N 1
ATOM 4233 C CA . ASP C 1 21 ? 28.56600 4.72200 -70.92200 1.000 120.05000 21 ASP C CA 1
ATOM 4234 C C . ASP C 1 21 ? 27.57900 3.79400 -70.22700 1.000 123.76000 21 ASP C C 1
ATOM 4235 O O . ASP C 1 21 ? 26.42200 4.17600 -70.10200 1.000 126.95000 21 ASP C O 1
ATOM 4240 N N . THR C 1 22 ? 28.04100 2.64900 -69.71200 1.000 125.94000 22 THR C N 1
ATOM 4241 C CA . THR C 1 22 ? 27.14200 1.67000 -69.03400 1.000 127.47000 22 THR C CA 1
ATOM 4242 C C . THR C 1 22 ? 26.72600 2.18900 -67.65300 1.000 133.41000 22 THR C C 1
ATOM 4243 O O . THR C 1 22 ? 25.80800 1.58500 -67.07500 1.000 168.15000 22 THR C O 1
ATOM 4247 N N . VAL C 1 23 ? 27.37100 3.24600 -67.15100 1.000 124.85000 23 VAL C N 1
ATOM 4248 C CA . VAL C 1 23 ? 27.08200 3.84500 -65.84700 1.000 122.50000 23 VAL C CA 1
ATOM 4249 C C . VAL C 1 23 ? 27.43800 2.78600 -64.80500 1.000 113.08000 23 VAL C C 1
ATOM 4250 O O . VAL C 1 23 ? 28.32000 3.00700 -63.96800 1.000 108.54000 23 VAL C O 1
ATOM 4254 N N . GLU C 1 24 ? 26.76200 1.63000 -64.83800 1.000 109.04000 24 GLU C N 1
ATOM 4255 C CA . GLU C 1 24 ? 27.16000 0.50200 -63.99500 1.000 98.29000 24 GLU C CA 1
ATOM 4256 C C . GLU C 1 24 ? 28.56400 -0.01000 -64.31200 1.000 97.11000 24 GLU C C 1
ATOM 4257 O O . GLU C 1 24 ? 29.11500 -0.78200 -63.51600 1.000 90.84000 24 GLU C O 1
ATOM 4263 N N . ASN C 1 25 ? 29.14300 0.37900 -65.45900 1.000 97.11000 25 ASN C N 1
ATOM 4264 C CA . ASN C 1 25 ? 30.53000 0.03700 -65.77000 1.000 96.42000 25 ASN C CA 1
ATOM 4265 C C . ASN C 1 25 ? 31.50000 0.98600 -65.07500 1.000 89.55000 25 ASN C C 1
ATOM 4266 O O . ASN C 1 25 ? 32.53500 0.55400 -64.55500 1.000 87.13000 25 ASN C O 1
ATOM 4271 N N . VAL C 1 26 ? 31.20700 2.28700 -65.09400 1.000 92.20000 26 VAL C N 1
ATOM 4272 C CA . VAL C 1 26 ? 31.99400 3.21500 -64.28700 1.000 91.27000 26 VAL C CA 1
ATOM 4273 C C . VAL C 1 26 ? 31.94700 2.79400 -62.82000 1.000 84.13000 26 VAL C C 1
ATOM 4274 O O . VAL C 1 26 ? 32.96000 2.83900 -62.11300 1.000 83.68000 26 VAL C O 1
ATOM 4278 N N . LYS C 1 27 ? 30.76400 2.37700 -62.34500 1.000 85.02000 27 LYS C N 1
ATOM 4279 C CA . LYS C 1 27 ? 30.62100 1.84700 -60.99100 1.000 85.55000 27 LYS C CA 1
ATOM 4280 C C . LYS C 1 27 ? 31.49400 0.61400 -60.77800 1.000 89.95000 27 LYS C C 1
ATOM 4281 O O . LYS C 1 27 ? 31.93400 0.34900 -59.65300 1.000 94.34000 27 LYS C O 1
ATOM 4287 N N . GLN C 1 28 ? 31.77200 -0.11000 -61.86500 1.000 97.32000 28 GLN C N 1
ATOM 4288 C CA . GLN C 1 28 ? 32.70500 -1.26200 -61.76600 1.000 97.47000 28 GLN C CA 1
ATOM 4289 C C . GLN C 1 28 ? 34.12800 -0.70200 -61.74400 1.000 93.67000 28 GLN C C 1
ATOM 4290 O O . GLN C 1 28 ? 34.91900 -1.13400 -60.88300 1.000 93.45000 28 GLN C O 1
ATOM 4296 N N . LYS C 1 29 ? 34.43300 0.23200 -62.65200 1.000 82.94000 29 LYS C N 1
ATOM 4297 C CA . LYS C 1 29 ? 35.75200 0.85500 -62.66200 1.000 86.03000 29 LYS C CA 1
ATOM 4298 C C . LYS C 1 29 ? 36.10900 1.44600 -61.30200 1.000 94.02000 29 LYS C C 1
ATOM 4299 O O . LYS C 1 29 ? 37.29900 1.60800 -61.00100 1.000 95.44000 29 LYS C O 1
ATOM 4305 N N . ILE C 1 30 ? 35.11000 1.77700 -60.47500 1.000 84.88000 30 ILE C N 1
ATOM 4306 C CA . ILE C 1 30 ? 35.39300 2.27600 -59.13300 1.000 90.15000 30 ILE C CA 1
ATOM 4307 C C . ILE C 1 30 ? 35.65700 1.11500 -58.18300 1.000 88.96000 30 ILE C C 1
ATOM 4308 O O . ILE C 1 30 ? 36.59500 1.15300 -57.37800 1.000 83.56000 30 ILE C O 1
ATOM 4313 N N . GLN C 1 31 ? 34.81900 0.07700 -58.25400 1.000 86.26000 31 GLN C N 1
ATOM 4314 C CA . GLN C 1 31 ? 35.06000 -1.13600 -57.48200 1.000 92.94000 31 GLN C CA 1
ATOM 4315 C C . GLN C 1 31 ? 36.43800 -1.71600 -57.78500 1.000 94.36000 31 GLN C C 1
ATOM 4316 O O . GLN C 1 31 ? 37.13600 -2.18400 -56.87700 1.000 91.59000 31 GLN C O 1
ATOM 4322 N N . ASP C 1 32 ? 36.84000 -1.70300 -59.06100 1.000 93.08000 32 ASP C N 1
ATOM 4323 C CA . ASP C 1 32 ? 38.18400 -2.14400 -59.43200 1.000 101.33000 32 ASP C CA 1
ATOM 4324 C C . ASP C 1 32 ? 39.25000 -1.38900 -58.64000 1.000 97.29000 32 ASP C C 1
ATOM 4325 O O . ASP C 1 32 ? 40.17000 -1.99300 -58.07600 1.000 107.23000 32 ASP C O 1
ATOM 4330 N N . LYS C 1 33 ? 39.12500 -0.06200 -58.56500 1.000 87.53000 33 LYS C N 1
ATOM 4331 C CA . LYS C 1 33 ? 40.21300 0.79400 -58.10600 1.000 89.64000 33 LYS C CA 1
ATOM 4332 C C . LYS C 1 33 ? 40.20200 1.02700 -56.60100 1.000 86.51000 33 LYS C C 1
ATOM 4333 O O . LYS C 1 33 ? 41.27100 1.18700 -56.00000 1.000 85.93000 33 LYS C O 1
ATOM 4339 N N . GLU C 1 34 ? 39.02600 1.06600 -55.97500 1.000 89.84000 34 GLU C N 1
ATOM 4340 C CA . GLU C 1 34 ? 38.90000 1.46400 -54.57700 1.000 85.75000 34 GLU C CA 1
ATOM 4341 C C . GLU C 1 34 ? 38.15900 0.44300 -53.72300 1.000 87.23000 34 GLU C C 1
ATOM 4342 O O . GLU C 1 34 ? 38.21600 0.54600 -52.49000 1.000 94.64000 34 GLU C O 1
ATOM 4348 N N . GLY C 1 35 ? 37.45100 -0.51200 -54.32800 1.000 89.97000 35 GLY C N 1
ATOM 4349 C CA . GLY C 1 35 ? 36.94900 -1.68100 -53.62600 1.000 89.96000 35 GLY C CA 1
ATOM 4350 C C . GLY C 1 35 ? 35.52400 -1.59100 -53.13000 1.000 92.72000 35 GLY C C 1
ATOM 4351 O O . GLY C 1 35 ? 35.11300 -2.43400 -52.32400 1.000 93.85000 35 GLY C O 1
ATOM 4352 N N . PHE C 1 36 ? 34.75700 -0.59300 -53.57800 1.000 86.43000 36 PHE C N 1
ATOM 4353 C CA . PHE C 1 36 ? 33.38200 -0.38700 -53.14000 1.000 87.26000 36 PHE C CA 1
ATOM 4354 C C . PHE C 1 36 ? 32.41900 -1.28800 -53.91700 1.000 91.02000 36 PHE C C 1
ATOM 4355 O O . PHE C 1 36 ? 32.63000 -1.55400 -55.09800 1.000 91.84000 36 PHE C O 1
ATOM 4363 N N . PRO C 1 37 ? 31.34100 -1.74900 -53.28700 1.000 89.71000 37 PRO C N 1
ATOM 4364 C CA . PRO C 1 37 ? 30.36500 -2.59200 -54.00200 1.000 93.78000 37 PRO C CA 1
ATOM 4365 C C . PRO C 1 37 ? 29.43800 -1.75700 -54.87400 1.000 97.44000 37 PRO C C 1
ATOM 4366 O O . PRO C 1 37 ? 28.81000 -0.79400 -54.40200 1.000 88.30000 37 PRO C O 1
ATOM 4370 N N . PRO C 1 38 ? 29.33600 -2.08800 -56.16900 1.000 98.55000 38 PRO C N 1
ATOM 4371 C CA . PRO C 1 38 ? 28.62400 -1.20700 -57.11200 1.000 96.45000 38 PRO C CA 1
ATOM 4372 C C . PRO C 1 38 ? 27.10700 -1.20800 -56.96700 1.000 93.84000 38 PRO C C 1
ATOM 4373 O O . PRO C 1 38 ? 26.47700 -0.23300 -57.39100 1.000 89.53000 38 PRO C O 1
ATOM 4377 N N . ASP C 1 39 ? 26.48500 -2.26100 -56.41500 1.000 103.07000 39 ASP C N 1
ATOM 4378 C CA . ASP C 1 39 ? 25.06000 -2.14300 -56.09600 1.000 102.23000 39 ASP C CA 1
ATOM 4379 C C . ASP C 1 39 ? 24.82300 -1.12500 -54.98500 1.000 102.49000 39 ASP C C 1
ATOM 4380 O O . ASP C 1 39 ? 23.66600 -0.79500 -54.69500 1.000 103.87000 39 ASP C O 1
ATOM 4385 N N . LYS C 1 40 ? 25.89200 -0.64200 -54.34500 1.000 98.30000 40 LYS C N 1
ATOM 4386 C CA . LYS C 1 40 ? 25.82400 0.37400 -53.30300 1.000 96.54000 40 LYS C CA 1
ATOM 4387 C C . LYS C 1 40 ? 26.24400 1.75100 -53.80500 1.000 87.81000 40 LYS C C 1
ATOM 4388 O O . LYS C 1 40 ? 25.84900 2.76100 -53.21100 1.000 84.52000 40 LYS C O 1
ATOM 4394 N N . ILE C 1 41 ? 27.04500 1.80600 -54.87500 1.000 82.74000 41 ILE C N 1
ATOM 4395 C CA . ILE C 1 41 ? 27.52100 3.07600 -55.41800 1.000 76.97000 41 ILE C CA 1
ATOM 4396 C C . ILE C 1 41 ? 26.36400 3.85200 -56.03000 1.000 77.07000 41 ILE C C 1
ATOM 4397 O O . ILE C 1 41 ? 25.53400 3.29500 -56.76200 1.000 72.78000 41 ILE C O 1
ATOM 4402 N N . ARG C 1 42 ? 26.30700 5.15100 -55.73800 1.000 71.26000 42 ARG C N 1
ATOM 4403 C CA . ARG C 1 42 ? 25.40500 6.07500 -56.40800 1.000 70.60000 42 ARG C CA 1
ATOM 4404 C C . ARG C 1 42 ? 26.26700 7.17500 -57.02700 1.000 66.69000 42 ARG C C 1
ATOM 4405 O O . ARG C 1 42 ? 27.17000 7.69800 -56.36600 1.000 56.97000 42 ARG C O 1
ATOM 4413 N N . LEU C 1 43 ? 26.05000 7.47400 -58.30700 1.000 63.24000 43 LEU C N 1
ATOM 4414 C CA . LEU C 1 43 ? 26.80100 8.51000 -59.00800 1.000 67.83000 43 LEU C CA 1
ATOM 4415 C C . LEU C 1 43 ? 25.86200 9.63000 -59.44800 1.000 75.98000 43 LEU C C 1
ATOM 4416 O O . LEU C 1 43 ? 24.72200 9.36900 -59.84600 1.000 78.80000 43 LEU C O 1
ATOM 4421 N N . ILE C 1 44 ? 26.34000 10.87900 -59.38300 1.000 71.11000 44 ILE C N 1
ATOM 4422 C CA . ILE C 1 44 ? 25.50400 12.05900 -59.60600 1.000 74.21000 44 ILE C CA 1
ATOM 4423 C C . ILE C 1 44 ? 26.22700 13.05500 -60.51300 1.000 71.22000 44 ILE C C 1
ATOM 4424 O O . ILE C 1 44 ? 27.37800 13.41600 -60.24300 1.000 65.41000 44 ILE C O 1
ATOM 4429 N N . TYR C 1 45 ? 25.55600 13.50100 -61.58300 1.000 71.73000 45 TYR C N 1
ATOM 4430 C CA . TYR C 1 45 ? 26.04900 14.60400 -62.40700 1.000 78.62000 45 TYR C CA 1
ATOM 4431 C C . TYR C 1 45 ? 24.86900 15.43400 -62.89700 1.000 77.76000 45 TYR C C 1
ATOM 4432 O O . TYR C 1 45 ? 23.77700 14.90900 -63.15200 1.000 78.95000 45 TYR C O 1
ATOM 4441 N N . GLY C 1 46 ? 25.10000 16.74400 -62.99500 1.000 74.24000 46 GLY C N 1
ATOM 4442 C CA . GLY C 1 46 ? 24.05800 17.72600 -63.23500 1.000 86.90000 46 GLY C CA 1
ATOM 4443 C C . GLY C 1 46 ? 22.83500 17.55000 -62.35800 1.000 94.83000 46 GLY C C 1
ATOM 4444 O O . GLY C 1 46 ? 21.70100 17.80800 -62.78000 1.000 102.13000 46 GLY C O 1
ATOM 4445 N N . GLY C 1 47 ? 23.06100 17.10500 -61.12200 1.000 91.05000 47 GLY C N 1
ATOM 4446 C CA . GLY C 1 47 ? 22.00200 16.98000 -60.14300 1.000 86.25000 47 GLY C CA 1
ATOM 4447 C C . GLY C 1 47 ? 21.11500 15.76500 -60.29300 1.000 88.48000 47 GLY C C 1
ATOM 4448 O O . GLY C 1 47 ? 20.20500 15.58400 -59.47500 1.000 89.82000 47 GLY C O 1
ATOM 4449 N N . LYS C 1 48 ? 21.32700 14.93600 -61.31200 1.000 101.04000 48 LYS C N 1
ATOM 4450 C CA . LYS C 1 48 ? 20.55500 13.71300 -61.49200 1.000 104.51000 48 LYS C CA 1
ATOM 4451 C C . LYS C 1 48 ? 21.37400 12.49500 -61.06900 1.000 90.11000 48 LYS C C 1
ATOM 4452 O O . LYS C 1 48 ? 22.56000 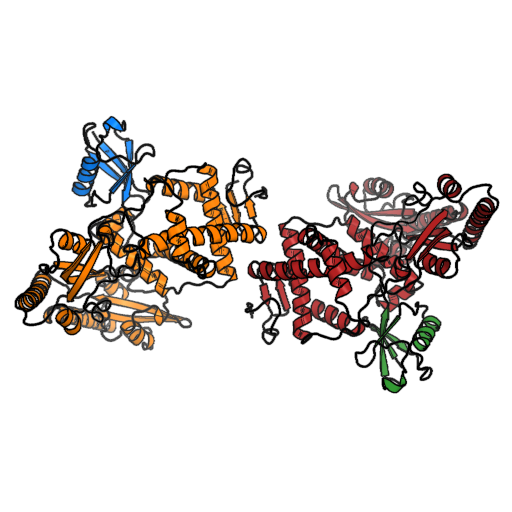12.38700 -61.41000 1.000 81.11000 48 LYS C O 1
ATOM 4458 N N . GLN C 1 49 ? 20.74300 11.60000 -60.30000 1.000 89.36000 49 GLN C N 1
ATOM 4459 C CA . GLN C 1 49 ? 21.24000 10.23700 -60.12000 1.000 84.47000 49 GLN C CA 1
ATOM 4460 C C . GLN C 1 49 ? 21.39200 9.55400 -61.47200 1.000 95.43000 49 GLN C C 1
ATOM 4461 O O . GLN C 1 49 ? 20.45300 9.53500 -62.27400 1.000 104.52000 49 GLN C O 1
ATOM 4467 N N . MET C 1 50 ? 22.56400 8.97600 -61.72700 1.000 101.29000 50 MET C N 1
ATOM 4468 C CA . MET C 1 50 ? 22.79600 8.30900 -63.00400 1.000 101.28000 50 MET C CA 1
ATOM 4469 C C . MET C 1 50 ? 22.17900 6.91100 -62.98800 1.000 105.30000 50 MET C C 1
ATOM 4470 O O . MET C 1 50 ? 22.63600 6.02600 -62.25100 1.000 98.06000 50 MET C O 1
ATOM 4475 N N . GLU C 1 51 ? 21.12800 6.71800 -63.78900 1.000 112.50000 51 GLU C N 1
ATOM 4476 C CA . GLU C 1 51 ? 20.57000 5.38500 -63.98700 1.000 114.44000 51 GLU C CA 1
ATOM 4477 C C . GLU C 1 51 ? 21.55600 4.48300 -64.71600 1.000 113.18000 51 GLU C C 1
ATOM 4478 O O . GLU C 1 51 ? 22.19400 4.89200 -65.69200 1.000 111.82000 51 GLU C O 1
ATOM 4484 N N . ASP C 1 52 ? 21.69400 3.26100 -64.19900 1.000 110.41000 52 ASP C N 1
ATOM 4485 C CA . ASP C 1 52 ? 22.58700 2.26100 -64.77400 1.000 114.83000 52 ASP C CA 1
ATOM 4486 C C . ASP C 1 52 ? 22.35300 2.08000 -66.27400 1.000 124.66000 52 ASP C C 1
ATOM 4487 O O . ASP C 1 52 ? 23.29000 2.14000 -67.07200 1.000 131.74000 52 ASP C O 1
ATOM 4492 N N . GLY C 1 53 ? 21.10500 1.91600 -66.68500 1.000 131.07000 53 GLY C N 1
ATOM 4493 C CA . GLY C 1 53 ? 20.82000 1.71800 -68.09700 1.000 130.61000 53 GLY C CA 1
ATOM 4494 C C . GLY C 1 53 ? 20.66600 2.99800 -68.90100 1.000 129.69000 53 GLY C C 1
ATOM 4495 O O . GLY C 1 53 ? 19.61800 3.22300 -69.51600 1.000 128.38000 53 GLY C O 1
ATOM 4496 N N . ARG C 1 54 ? 21.70800 3.83500 -68.91200 1.000 127.56000 54 ARG C N 1
ATOM 4497 C CA . ARG C 1 54 ? 21.75100 5.09400 -69.66000 1.000 128.37000 54 ARG C CA 1
ATOM 4498 C C . ARG C 1 54 ? 23.20200 5.33600 -70.06700 1.000 120.64000 54 ARG C C 1
ATOM 4499 O O . ARG C 1 54 ? 24.07000 4.51800 -69.77400 1.000 117.69000 54 ARG C O 1
ATOM 4507 N N . THR C 1 55 ? 23.48000 6.44700 -70.76200 1.000 121.78000 55 THR C N 1
ATOM 4508 C CA . THR C 1 55 ? 24.82700 6.68700 -71.28000 1.000 124.37000 55 THR C CA 1
ATOM 4509 C C . THR C 1 55 ? 25.46300 7.91900 -70.64600 1.000 124.01000 55 THR C C 1
ATOM 4510 O O . THR C 1 55 ? 24.79100 8.92300 -70.38700 1.000 119.76000 55 THR C O 1
ATOM 4514 N N . LEU C 1 56 ? 26.78600 7.82900 -70.44500 1.000 121.98000 56 LEU C N 1
ATOM 4515 C CA . LEU C 1 56 ? 27.57000 8.92500 -69.87700 1.000 119.53000 56 LEU C CA 1
ATOM 4516 C C . LEU C 1 56 ? 27.62200 10.12300 -70.81600 1.000 124.82000 56 LEU C C 1
ATOM 4517 O O . LEU C 1 56 ? 27.65000 11.27400 -70.36400 1.000 127.30000 56 LEU C O 1
ATOM 4522 N N . ALA C 1 57 ? 27.70200 9.86700 -72.12600 1.000 126.16000 57 ALA C N 1
ATOM 4523 C CA . ALA C 1 57 ? 27.68400 10.94000 -73.11700 1.000 128.14000 57 ALA C CA 1
ATOM 4524 C C . ALA C 1 57 ? 26.46400 11.83600 -72.95400 1.000 133.80000 57 ALA C C 1
ATOM 4525 O O . ALA C 1 57 ? 26.59100 13.05900 -72.85500 1.000 132.20000 57 ALA C O 1
ATOM 4527 N N . ASP C 1 58 ? 25.26500 11.24500 -72.94900 1.000 147.20000 58 ASP C N 1
ATOM 4528 C CA . ASP C 1 58 ? 24.01700 12.00800 -72.91300 1.000 150.49000 58 ASP C CA 1
ATOM 4529 C C . ASP C 1 58 ? 23.81000 12.78900 -71.61700 1.000 138.69000 58 ASP C C 1
ATOM 4530 O O . ASP C 1 58 ? 22.88200 13.60500 -71.55200 1.000 123.81000 58 ASP C O 1
ATOM 4535 N N . TYR C 1 59 ? 24.60400 12.53000 -70.57600 1.000 129.16000 59 TYR C N 1
ATOM 4536 C CA . TYR C 1 59 ? 24.59200 13.39500 -69.40400 1.000 122.32000 59 TYR C CA 1
ATOM 4537 C C . TYR C 1 59 ? 25.52400 14.57600 -69.61500 1.000 126.44000 59 TYR C C 1
ATOM 4538 O O . TYR C 1 59 ? 25.58600 15.47100 -68.76300 1.000 126.35000 59 TYR C O 1
ATOM 4547 N N . ASN C 1 60 ? 26.24800 14.56100 -70.73900 1.000 129.11000 60 ASN C N 1
ATOM 4548 C CA . ASN C 1 60 ? 27.15800 15.61000 -71.19600 1.000 134.87000 60 ASN C CA 1
ATOM 4549 C C . ASN C 1 60 ? 28.40300 15.67800 -70.31900 1.000 130.76000 60 ASN C C 1
ATOM 4550 O O . ASN C 1 60 ? 29.02400 16.73600 -70.18100 1.000 132.55000 60 ASN C O 1
ATOM 4555 N N . VAL C 1 61 ? 28.76700 14.53200 -69.73500 1.000 132.36000 61 VAL C N 1
ATOM 4556 C CA . VAL C 1 61 ? 29.95300 14.45000 -68.89300 1.000 137.35000 61 VAL C CA 1
ATOM 4557 C C . VAL C 1 61 ? 31.16700 14.85300 -69.71300 1.000 133.20000 61 VAL C C 1
ATOM 4558 O O . VAL C 1 61 ? 31.52900 14.17800 -70.68400 1.000 148.10000 61 VAL C O 1
ATOM 4562 N N . GLN C 1 62 ? 31.79400 15.96200 -69.33500 1.000 123.86000 62 GLN C N 1
ATOM 4563 C CA . GLN C 1 62 ? 33.00800 16.41900 -69.99100 1.000 121.07000 62 GLN C CA 1
ATOM 4564 C C . GLN C 1 62 ? 34.22800 15.70200 -69.41800 1.000 116.73000 62 GLN C C 1
ATOM 4565 O O . GLN C 1 62 ? 34.12700 14.82400 -68.55500 1.000 117.27000 62 GLN C O 1
ATOM 4571 N N . LYS C 1 63 ? 35.39700 16.06700 -69.93100 1.000 113.39000 63 LYS C N 1
ATOM 4572 C CA . LYS C 1 63 ? 36.65900 15.62600 -69.36300 1.000 113.85000 63 LYS C CA 1
ATOM 4573 C C . LYS C 1 63 ? 37.14400 16.69800 -68.39600 1.000 112.02000 63 LYS C C 1
ATOM 4574 O O . LYS C 1 63 ? 36.97500 17.89500 -68.65000 1.000 106.44000 63 LYS C O 1
ATOM 4580 N N . ASP C 1 64 ? 37.72300 16.25800 -67.27400 1.000 117.08000 64 ASP C N 1
ATOM 4581 C CA . ASP C 1 64 ? 38.11300 17.11100 -66.14800 1.000 119.63000 64 ASP C CA 1
ATOM 4582 C C . ASP C 1 64 ? 36.90900 17.72500 -65.43700 1.000 123.42000 64 ASP C C 1
ATOM 4583 O O . ASP C 1 64 ? 37.04100 18.73900 -64.74200 1.000 112.39000 64 ASP C O 1
ATOM 4588 N N . SER C 1 65 ? 35.73600 17.11400 -65.61400 1.000 113.42000 65 SER C N 1
ATOM 4589 C CA . SER C 1 65 ? 34.52000 17.45000 -64.89200 1.000 107.93000 65 SER C CA 1
ATOM 4590 C C . SER C 1 65 ? 34.36100 16.52800 -63.68500 1.000 101.44000 65 SER C C 1
ATOM 4591 O O . SER C 1 65 ? 34.86700 15.40400 -63.66700 1.000 98.92000 65 SER C O 1
ATOM 4594 N N . THR C 1 66 ? 33.64200 17.01100 -62.67600 1.000 98.99000 66 THR C N 1
ATOM 4595 C CA . THR C 1 66 ? 33.52000 16.32200 -61.39600 1.000 86.08000 66 THR C CA 1
ATOM 4596 C C . THR C 1 66 ? 32.20700 15.54100 -61.33700 1.000 79.47000 66 THR C C 1
ATOM 4597 O O . THR C 1 66 ? 31.13300 16.10800 -61.57100 1.000 78.56000 66 THR C O 1
ATOM 4601 N N . ILE C 1 67 ? 32.30300 14.23500 -61.02700 1.000 67.94000 67 ILE C N 1
ATOM 4602 C CA . ILE C 1 67 ? 31.15200 13.38500 -60.72800 1.000 68.92000 67 ILE C CA 1
ATOM 4603 C C . ILE C 1 67 ? 31.02800 13.23000 -59.21400 1.000 67.76000 67 ILE C C 1
ATOM 4604 O O . ILE C 1 67 ? 32.03800 13.06900 -58.51300 1.000 61.68000 67 ILE C O 1
ATOM 4609 N N . LEU C 1 68 ? 29.79200 13.26500 -58.70300 1.000 58.80000 68 LEU C N 1
ATOM 4610 C CA . LEU C 1 68 ? 29.54000 13.13000 -57.26700 1.000 63.87000 68 LEU C CA 1
ATOM 4611 C C . LEU C 1 68 ? 29.25500 11.67500 -56.89500 1.000 59.36000 68 LEU C C 1
ATOM 4612 O O . LEU C 1 68 ? 28.53000 10.97100 -57.60700 1.000 56.24000 68 LEU C O 1
ATOM 4617 N N . ILE C 1 69 ? 29.82100 11.22800 -55.76900 1.000 48.66000 69 ILE C N 1
ATOM 4618 C CA . ILE C 1 69 ? 29.62000 9.86500 -55.28400 1.000 51.58000 69 ILE C CA 1
ATOM 4619 C C . ILE C 1 69 ? 29.09500 9.87100 -53.85000 1.000 52.35000 69 ILE C C 1
ATOM 4620 O O . ILE C 1 69 ? 29.47900 10.72200 -53.04000 1.000 48.75000 69 ILE C O 1
ATOM 4625 N N . CYS C 1 70 ? 28.19000 8.93100 -53.55400 1.000 49.59000 70 CYS C N 1
ATOM 4626 C CA . CYS C 1 70 ? 27.91400 8.45900 -52.20000 1.000 55.15000 70 CYS C CA 1
ATOM 4627 C C . CYS C 1 70 ? 27.73300 6.94600 -52.26000 1.000 58.49000 70 CYS C C 1
ATOM 4628 O O . CYS C 1 70 ? 27.61200 6.36000 -53.34100 1.000 62.86000 70 CYS C O 1
ATOM 4631 N N . ILE C 1 71 ? 27.69700 6.31000 -51.08600 1.000 59.75000 71 ILE C N 1
ATOM 4632 C CA . ILE C 1 71 ? 27.64700 4.85300 -50.96100 1.000 68.84000 71 ILE C CA 1
ATOM 4633 C C . ILE C 1 71 ? 26.42500 4.47800 -50.12500 1.000 72.89000 71 ILE C C 1
ATOM 4634 O O . ILE C 1 71 ? 26.25100 4.98600 -49.01200 1.000 70.54000 71 ILE C O 1
ATOM 4639 N N . ARG C 1 72 ? 25.57900 3.59900 -50.67200 1.000 77.55000 72 ARG C N 1
ATOM 4640 C CA . ARG C 1 72 ? 24.32000 3.21500 -50.03600 1.000 80.80000 72 ARG C CA 1
ATOM 4641 C C . ARG C 1 72 ? 24.56100 2.62900 -48.64700 1.000 82.84000 72 ARG C C 1
ATOM 4642 O O . ARG C 1 72 ? 25.37800 1.71900 -48.48100 1.000 80.75000 72 ARG C O 1
ATOM 4650 N N . ASP C 1 73 ? 23.84800 3.16500 -47.64800 1.000 87.26000 73 ASP C N 1
ATOM 4651 C CA . ASP C 1 73 ? 23.88000 2.71300 -46.25400 1.000 85.37000 73 ASP C CA 1
ATOM 4652 C C . ASP C 1 73 ? 25.19600 3.05100 -45.56500 1.000 79.28000 73 ASP C C 1
ATOM 4653 O O . ASP C 1 73 ? 25.50400 2.49300 -44.50500 1.000 78.90000 73 ASP C O 1
ATOM 4658 N N . VAL C 1 74 ? 25.97700 3.95800 -46.15900 1.000 70.83000 74 VAL C N 1
ATOM 4659 C CA . VAL C 1 74 ? 27.14800 4.57400 -45.53700 1.000 71.02000 74 VAL C CA 1
ATOM 4660 C C . VAL C 1 74 ? 26.87600 6.07200 -45.41100 1.000 72.27000 74 VAL C C 1
ATOM 4661 O O . VAL C 1 74 ? 26.69800 6.58400 -44.30200 1.000 72.99000 74 VAL C O 1
ATOM 4665 N N . ASP C 1 75 ? 26.84600 6.79700 -46.53500 1.000 70.34000 75 ASP C N 1
ATOM 4666 C CA . ASP C 1 75 ? 26.50200 8.21000 -46.49300 1.000 62.31000 75 ASP C CA 1
ATOM 4667 C C . ASP C 1 75 ? 25.25100 8.53200 -47.30000 1.000 63.21000 75 ASP C C 1
ATOM 4668 O O . ASP C 1 75 ? 24.81700 9.68900 -47.30600 1.000 63.52000 75 ASP C O 1
ATOM 4673 N N . CYS C 1 76 ? 24.64900 7.54100 -47.95200 1.000 69.43000 76 CYS C N 1
ATOM 4674 C CA . CYS C 1 76 ? 23.30800 7.67100 -48.52100 1.000 76.70000 76 CYS C CA 1
ATOM 4675 C C . CYS C 1 76 ? 22.66400 6.29400 -48.53300 1.000 76.53000 76 CYS C C 1
ATOM 4676 O O . CYS C 1 76 ? 22.79600 5.54400 -47.56400 1.000 71.71000 76 CYS C O 1
ATOM 4679 N N . MET D 2 1 ? 22.23600 37.38500 -36.50200 1.000 83.61000 31 MET D N 1
ATOM 4680 C CA . MET D 2 1 ? 21.87700 36.11100 -35.89300 1.000 73.98000 31 MET D CA 1
ATOM 4681 C C . MET D 2 1 ? 22.54000 34.97500 -36.67700 1.000 72.59000 31 MET D C 1
ATOM 4682 O O . MET D 2 1 ? 22.25800 34.78900 -37.86200 1.000 101.43000 31 MET D O 1
ATOM 4687 N N . GLU D 2 2 ? 23.43700 34.23000 -36.02500 1.000 69.11000 32 GLU D N 1
ATOM 4688 C CA . GLU D 2 2 ? 24.14000 33.10900 -36.65200 1.000 65.59000 32 GLU D CA 1
ATOM 4689 C C . GLU D 2 2 ? 23.39500 31.78100 -36.50600 1.000 59.47000 32 GLU D C 1
ATOM 4690 O O . GLU D 2 2 ? 23.78900 30.77600 -37.12400 1.000 54.10000 32 GLU D O 1
ATOM 4696 N N . VAL D 2 3 ? 22.38400 31.75200 -35.64300 1.000 49.33000 33 VAL D N 1
ATOM 4697 C CA . VAL D 2 3 ? 21.43500 30.65100 -35.51000 1.000 42.35000 33 VAL D CA 1
ATOM 4698 C C . VAL D 2 3 ? 20.37200 30.77100 -36.60200 1.000 35.30000 33 VAL D C 1
ATOM 4699 O O . VAL D 2 3 ? 19.84100 31.86300 -36.86700 1.000 33.74000 33 VAL D O 1
ATOM 4703 N N . VAL D 2 4 ? 20.03400 29.65300 -37.24100 1.000 27.59000 34 VAL D N 1
ATOM 4704 C CA . VAL D 2 4 ? 18.99700 29.71800 -38.27400 1.000 30.62000 34 VAL D CA 1
ATOM 4705 C C . VAL D 2 4 ? 17.59800 29.68600 -37.65800 1.000 30.47000 34 VAL D C 1
ATOM 4706 O O . VAL D 2 4 ? 16.70700 30.42700 -38.08700 1.000 28.25000 34 VAL D O 1
ATOM 4710 N N . TRP D 2 5 ? 17.39000 28.85800 -36.63500 1.000 26.76000 35 TRP D N 1
ATOM 4711 C CA . TRP D 2 5 ? 16.05500 28.48000 -36.18500 1.000 28.21000 35 TRP D CA 1
ATOM 4712 C C . TRP D 2 5 ? 16.17100 27.96400 -34.75900 1.000 30.72000 35 TRP D C 1
ATOM 4713 O O . TRP D 2 5 ? 17.01100 27.10400 -34.48500 1.000 26.81000 35 TRP D O 1
ATOM 4724 N N . VAL D 2 6 ? 15.35500 28.49000 -33.85400 1.000 27.78000 36 VAL D N 1
ATOM 4725 C CA . VAL D 2 6 ? 15.28600 27.98600 -32.49100 1.000 27.68000 36 VAL D CA 1
ATOM 4726 C C . VAL D 2 6 ? 13.96200 27.25700 -32.30400 1.000 30.32000 36 VAL D C 1
ATOM 4727 O O . VAL D 2 6 ? 12.90100 27.78000 -32.67000 1.000 30.36000 36 VAL D O 1
ATOM 4731 N N . ILE D 2 7 ? 14.03300 26.04100 -31.75400 1.000 26.64000 37 ILE D N 1
ATOM 4732 C CA . ILE D 2 7 ? 12.87100 25.26500 -31.32500 1.000 25.06000 37 ILE D CA 1
ATOM 4733 C C . ILE D 2 7 ? 13.05700 24.96200 -29.84100 1.000 29.31000 37 ILE D C 1
ATOM 4734 O O . ILE D 2 7 ? 14.02200 24.28200 -29.46100 1.000 25.06000 37 ILE D O 1
ATOM 4739 N N . GLY D 2 8 ? 12.13100 25.44700 -29.00400 1.000 25.14000 38 GLY D N 1
ATOM 4740 C CA . GLY D 2 8 ? 12.32800 25.35300 -27.56600 1.000 28.48000 38 GLY D CA 1
ATOM 4741 C C . GLY D 2 8 ? 13.63800 26.02200 -27.20000 1.000 33.10000 38 GLY D C 1
ATOM 4742 O O . GLY D 2 8 ? 13.82300 27.20900 -27.47600 1.000 33.87000 38 GLY D O 1
ATOM 4743 N N . ASP D 2 9 ? 14.57700 25.23900 -26.66000 1.000 38.53000 39 ASP D N 1
ATOM 4744 C CA . ASP D 2 9 ? 15.92000 25.78400 -26.32000 1.000 48.96000 39 ASP D CA 1
ATOM 4745 C C . ASP D 2 9 ? 16.97400 25.13600 -27.22400 1.000 44.94000 39 ASP D C 1
ATOM 4746 O O . ASP D 2 9 ? 18.16700 25.19300 -26.86700 1.000 39.40000 39 ASP D O 1
ATOM 4751 N N . GLU D 2 10 ? 16.55100 24.54300 -28.34400 1.000 29.06000 40 GLU D N 1
ATOM 4752 C CA . GLU D 2 10 ? 17.48400 23.91500 -29.27500 1.000 35.40000 40 GLU D CA 1
ATOM 4753 C C . GLU D 2 10 ? 17.69500 24.79900 -30.50500 1.000 35.57000 40 GLU D C 1
ATOM 4754 O O . GLU D 2 10 ? 16.73000 25.20200 -31.17200 1.000 33.72000 40 GLU D O 1
ATOM 4760 N N . ALA D 2 11 ? 18.96300 25.06400 -30.82700 1.000 27.53000 41 ALA D N 1
ATOM 4761 C CA . ALA D 2 11 ? 19.32500 25.88700 -31.96900 1.000 27.84000 41 ALA D CA 1
ATOM 4762 C C . ALA D 2 11 ? 19.73100 25.01100 -33.15000 1.000 29.14000 41 ALA D C 1
ATOM 4763 O O . ALA D 2 11 ? 20.41600 24.00100 -32.98400 1.000 35.93000 41 ALA D O 1
ATOM 4765 N N . ILE D 2 12 ? 19.28000 25.39700 -34.34000 1.000 35.87000 42 ILE D N 1
ATOM 4766 C CA . ILE D 2 12 ? 19.73100 24.83900 -35.61300 1.000 29.54000 42 ILE D CA 1
ATOM 4767 C C . ILE D 2 12 ? 20.75100 25.80000 -36.22200 1.000 29.31000 42 ILE D C 1
ATOM 4768 O O . ILE D 2 12 ? 20.46300 26.98800 -36.41200 1.000 31.56000 42 ILE D O 1
ATOM 4773 N N . LEU D 2 13 ? 21.94700 25.30300 -36.50900 1.000 32.04000 43 LEU D N 1
ATOM 4774 C CA . LEU D 2 13 ? 23.04900 26.13700 -36.96500 1.000 28.74000 43 LEU D CA 1
ATOM 4775 C C . LEU D 2 13 ? 23.18400 26.09000 -38.48100 1.000 30.85000 43 LEU D C 1
ATOM 4776 O O . LEU D 2 13 ? 22.69700 25.17200 -39.15200 1.000 30.55000 43 LEU D O 1
ATOM 4781 N N . LYS D 2 14 ? 23.89000 27.09200 -39.01100 1.000 29.06000 44 LYS D N 1
ATOM 4782 C CA . LYS D 2 14 ? 24.18900 27.11600 -40.43500 1.000 38.23000 44 LYS D CA 1
ATOM 4783 C C . LYS D 2 14 ? 24.92400 25.85200 -40.85800 1.000 34.95000 44 LYS D C 1
ATOM 4784 O O . LYS D 2 14 ? 24.65100 25.29400 -41.92900 1.000 37.40000 44 LYS D O 1
ATOM 4790 N N . SER D 2 15 ? 25.82700 25.36500 -40.01100 1.000 31.30000 45 SER D N 1
ATOM 4791 C CA . SER D 2 15 ? 26.52700 24.12800 -40.32700 1.000 37.02000 45 SER D CA 1
ATOM 4792 C C . SER D 2 15 ? 25.56100 22.94900 -40.38200 1.000 36.91000 45 SER D C 1
ATOM 4793 O O . SER D 2 15 ? 25.77300 22.02500 -41.17400 1.000 36.48000 45 SER D O 1
ATOM 4796 N N . ASP D 2 16 ? 24.48200 22.96900 -39.57200 1.000 33.59000 46 ASP D N 1
ATOM 4797 C CA . ASP D 2 16 ? 23.48100 21.90500 -39.66500 1.000 30.87000 46 ASP D CA 1
ATOM 4798 C C . ASP D 2 16 ? 22.76000 21.96400 -41.00200 1.000 31.11000 46 ASP D C 1
ATOM 4799 O O . ASP D 2 16 ? 22.50300 20.92600 -41.62300 1.000 31.92000 46 ASP D O 1
ATOM 4804 N N . VAL D 2 17 ? 22.39500 23.17000 -41.44000 1.000 30.46000 47 VAL D N 1
ATOM 4805 C CA . VAL D 2 17 ? 21.69100 23.32500 -42.71300 1.000 32.54000 47 VAL D CA 1
ATOM 4806 C C . VAL D 2 17 ? 22.58400 22.86900 -43.86400 1.000 36.50000 47 VAL D C 1
ATOM 4807 O O . VAL D 2 17 ? 22.16800 22.08300 -44.72400 1.000 35.40000 47 VAL D O 1
ATOM 4811 N N . GLU D 2 18 ? 23.84300 23.32600 -43.86800 1.000 38.15000 48 GLU D N 1
ATOM 4812 C CA . GLU D 2 18 ? 24.78000 22.95700 -44.93300 1.000 43.71000 48 GLU D CA 1
ATOM 4813 C C . GLU D 2 18 ? 24.97600 21.44300 -45.00600 1.000 39.46000 48 GLU D C 1
ATOM 4814 O O . GLU D 2 18 ? 24.98600 20.86500 -46.09700 1.000 49.66000 48 GLU D O 1
ATOM 4820 N N . GLU D 2 19 ? 25.10900 20.77500 -43.85900 1.000 45.96000 49 GLU D N 1
ATOM 4821 C CA . GLU D 2 19 ? 25.25100 19.32100 -43.88600 1.000 51.43000 49 GLU D CA 1
ATOM 4822 C C . GLU D 2 19 ? 24.00400 18.66200 -44.48000 1.000 45.75000 49 GLU D C 1
ATOM 4823 O O . GLU D 2 19 ? 24.10500 17.67900 -45.22100 1.000 35.93000 49 GLU D O 1
ATOM 4829 N N . ALA D 2 20 ? 22.81300 19.17300 -44.15000 1.000 38.41000 50 ALA D N 1
ATOM 4830 C CA . ALA D 2 20 ? 21.60200 18.58700 -44.71100 1.000 42.52000 50 ALA D CA 1
ATOM 4831 C C . ALA D 2 20 ? 21.44300 18.95200 -46.19200 1.000 39.60000 50 ALA D C 1
ATOM 4832 O O . ALA D 2 20 ? 20.84300 18.18700 -46.96100 1.000 37.44000 50 ALA D O 1
ATOM 4834 N N . ARG D 2 21 ? 21.95300 20.12100 -46.60100 1.000 41.95000 51 ARG D N 1
ATOM 4835 C CA . ARG D 2 21 ? 21.86900 20.51900 -48.00200 1.000 44.54000 51 ARG D CA 1
ATOM 4836 C C . ARG D 2 21 ? 22.83100 19.69600 -48.84700 1.000 46.40000 51 ARG D C 1
ATOM 4837 O O . ARG D 2 21 ? 22.47400 19.23100 -49.93300 1.000 43.47000 51 ARG D O 1
ATOM 4845 N N . LEU D 2 22 ? 24.05000 19.47500 -48.34600 1.000 49.59000 52 LEU D N 1
ATOM 4846 C CA . LEU D 2 22 ? 24.97800 18.59600 -49.04800 1.000 52.14000 52 LEU D CA 1
ATOM 4847 C C . LEU D 2 22 ? 24.42900 17.17600 -49.12200 1.000 50.00000 52 LEU D C 1
ATOM 4848 O O . LEU D 2 22 ? 24.50900 16.53100 -50.17300 1.000 50.81000 52 LEU D O 1
ATOM 4853 N N . ALA D 2 23 ? 23.85200 16.67700 -48.02200 1.000 42.22000 53 ALA D N 1
ATOM 4854 C CA . ALA D 2 23 ? 23.25200 15.34800 -48.03500 1.000 40.53000 53 ALA D CA 1
ATOM 4855 C C . ALA D 2 23 ? 22.22300 15.22100 -49.14600 1.000 51.26000 53 ALA D C 1
ATOM 4856 O O . ALA D 2 23 ? 22.19500 14.21700 -49.86600 1.000 51.87000 53 ALA D O 1
ATOM 4858 N N . ALA D 2 24 ? 21.35400 16.22600 -49.28900 1.000 51.38000 54 ALA D N 1
ATOM 4859 C CA . ALA D 2 24 ? 20.33700 16.18500 -50.33600 1.000 50.82000 54 ALA D CA 1
ATOM 4860 C C . ALA D 2 24 ? 20.96700 16.14900 -51.72600 1.000 51.32000 54 ALA D C 1
ATOM 4861 O O . ALA D 2 24 ? 20.49300 15.43200 -52.61400 1.000 51.21000 54 ALA D O 1
ATOM 4863 N N . LEU D 2 25 ? 22.03100 16.92600 -51.93400 1.000 44.74000 55 LEU D N 1
ATOM 4864 C CA . LEU D 2 25 ? 22.66600 16.99000 -53.24500 1.000 56.25000 55 LEU D CA 1
ATOM 4865 C C . LEU D 2 25 ? 23.29700 15.64700 -53.63000 1.000 58.98000 55 LEU D C 1
ATOM 4866 O O . LEU D 2 25 ? 22.95500 15.06800 -54.66700 1.000 63.68000 55 LEU D O 1
ATOM 4871 N N . TYR D 2 26 ? 24.21100 15.13000 -52.79500 1.000 54.36000 56 TYR D N 1
ATOM 4872 C CA . TYR D 2 26 ? 24.89800 13.86800 -53.08200 1.000 57.42000 56 TYR D CA 1
ATOM 4873 C C . TYR D 2 26 ? 23.91700 12.69300 -53.17400 1.000 60.36000 56 TYR D C 1
ATOM 4874 O O . TYR D 2 26 ? 24.21200 11.69500 -53.84000 1.000 61.36000 56 TYR D O 1
ATOM 4883 N N . GLU D 2 27 ? 22.73000 12.80900 -52.58600 1.000 55.86000 57 GLU D N 1
ATOM 4884 C CA . GLU D 2 27 ? 21.70600 11.74200 -52.72900 1.000 62.03000 57 GLU D CA 1
ATOM 4885 C C . GLU D 2 27 ? 20.90900 11.99500 -54.00500 1.000 68.07000 57 GLU D C 1
ATOM 4886 O O . GLU D 2 27 ? 20.03600 11.18300 -54.32400 1.000 56.36000 57 GLU D O 1
ATOM 4892 N N . GLY D 2 28 ? 21.20600 13.08900 -54.69800 1.000 62.27000 58 GLY D N 1
ATOM 4893 C CA . GLY D 2 28 ? 20.44500 13.48500 -55.87700 1.000 68.33000 58 GLY D CA 1
ATOM 4894 C C . GLY D 2 28 ? 18.97900 13.75100 -55.62300 1.000 66.98000 58 GLY D C 1
ATOM 4895 O O . GLY D 2 28 ? 18.14100 13.47100 -56.48800 1.000 73.16000 58 GLY D O 1
ATOM 4896 N N . ARG D 2 29 ? 18.64900 14.29800 -54.45400 1.000 69.04000 59 ARG D N 1
ATOM 4897 C CA . ARG D 2 29 ? 17.26500 14.63900 -54.15600 1.000 72.91000 59 ARG D CA 1
ATOM 4898 C C . ARG D 2 29 ? 16.79600 15.76800 -55.06700 1.000 70.04000 59 ARG D C 1
ATOM 4899 O O . ARG D 2 29 ? 17.53800 16.71400 -55.34200 1.000 66.36000 59 ARG D O 1
ATOM 4907 N N . LYS D 2 30 ? 15.55100 15.66600 -55.52400 1.000 75.42000 60 LYS D N 1
ATOM 4908 C CA . LYS D 2 30 ? 14.88600 16.68800 -56.32400 1.000 81.17000 60 LYS D CA 1
ATOM 4909 C C . LYS D 2 30 ? 13.79900 17.31400 -55.45700 1.000 72.98000 60 LYS D C 1
ATOM 4910 O O . LYS D 2 30 ? 13.02400 16.59100 -54.81700 1.000 65.41000 60 LYS D O 1
ATOM 4916 N N . PHE D 2 31 ? 13.70900 18.64500 -55.46100 1.000 71.58000 61 PHE D N 1
ATOM 4917 C CA . PHE D 2 31 ? 13.01800 19.35800 -54.39000 1.000 74.09000 61 PHE D CA 1
ATOM 4918 C C . PHE D 2 31 ? 11.61500 19.82200 -54.74800 1.000 64.93000 61 PHE D C 1
ATOM 4919 O O . PHE D 2 31 ? 11.40000 20.51600 -55.74800 1.000 68.63000 61 PHE D O 1
ATOM 4927 N N . ASP D 2 32 ? 10.68900 19.47500 -53.85000 1.000 66.11000 62 ASP D N 1
ATOM 4928 C CA . ASP D 2 32 ? 9.30600 19.92700 -53.85700 1.000 77.76000 62 ASP D CA 1
ATOM 4929 C C . ASP D 2 32 ? 9.17900 21.44400 -53.80600 1.000 74.94000 62 ASP D C 1
ATOM 4930 O O . ASP D 2 32 ? 8.19400 22.00200 -54.30400 1.000 96.01000 62 ASP D O 1
ATOM 4935 N N . GLY D 2 33 ? 10.11600 22.11700 -53.16500 1.000 67.24000 63 GLY D N 1
ATOM 4936 C CA . GLY D 2 33 ? 10.12500 23.56800 -53.07800 1.000 55.78000 63 GLY D CA 1
ATOM 4937 C C . GLY D 2 33 ? 11.54000 24.07800 -53.16900 1.000 48.10000 63 GLY D C 1
ATOM 4938 O O . GLY D 2 33 ? 12.42200 23.41900 -53.72200 1.000 55.55000 63 GLY D O 1
ATOM 4939 N N . ASP D 2 34 ? 11.75400 25.26800 -52.64000 1.000 38.54000 64 ASP D N 1
ATOM 4940 C CA . ASP D 2 34 ? 13.08100 25.85700 -52.59700 1.000 37.12000 64 ASP D CA 1
ATOM 4941 C C . ASP D 2 34 ? 13.87700 25.23800 -51.44600 1.000 39.33000 64 ASP D C 1
ATOM 4942 O O . ASP D 2 34 ? 13.50900 25.42300 -50.28000 1.000 37.52000 64 ASP D O 1
ATOM 4947 N N . PRO D 2 35 ? 14.96300 24.49800 -51.72800 1.000 43.27000 65 PRO D N 1
ATOM 4948 C CA . PRO D 2 35 ? 15.72800 23.85700 -50.64000 1.000 37.57000 65 PRO D CA 1
ATOM 4949 C C . PRO D 2 35 ? 16.25900 24.83300 -49.58400 1.000 34.72000 65 PRO D C 1
ATOM 4950 O O . PRO D 2 35 ? 16.49600 24.41900 -48.44400 1.000 36.99000 65 PRO D O 1
ATOM 4954 N N . TYR D 2 36 ? 16.45800 26.10400 -49.93000 1.000 35.87000 66 TYR D N 1
ATOM 4955 C CA . TYR D 2 36 ? 16.78900 27.11300 -48.93200 1.000 41.02000 66 TYR D CA 1
ATOM 4956 C C . TYR D 2 36 ? 15.79100 27.12100 -47.77400 1.000 33.62000 66 TYR D C 1
ATOM 4957 O O . TYR D 2 36 ? 16.16900 27.34500 -46.61800 1.000 34.57000 66 TYR D O 1
ATOM 4966 N N . CYS D 2 37 ? 14.51100 26.91000 -48.07300 1.000 32.63000 67 CYS D N 1
ATOM 4967 C CA . CYS D 2 37 ? 13.43200 26.90300 -47.09500 1.000 32.02000 67 CYS D CA 1
ATOM 4968 C C . CYS D 2 37 ? 13.13100 25.49600 -46.58900 1.000 32.42000 67 CYS D C 1
ATOM 4969 O O . CYS D 2 37 ? 12.86700 25.30800 -45.39200 1.000 29.07000 67 CYS D O 1
ATOM 4972 N N . VAL D 2 38 ? 13.14100 24.50900 -47.49000 1.000 29.44000 68 VAL D N 1
ATOM 4973 C CA . VAL D 2 38 ? 12.64300 23.18300 -47.13800 1.000 32.37000 68 VAL D CA 1
ATOM 4974 C C . VAL D 2 38 ? 13.56300 22.51200 -46.12700 1.000 25.29000 68 VAL D C 1
ATOM 4975 O O . VAL D 2 38 ? 13.09500 21.85600 -45.19400 1.000 30.09000 68 VAL D O 1
ATOM 4979 N N . ILE D 2 39 ? 14.87300 22.66700 -46.28600 1.000 29.64000 69 ILE D N 1
ATOM 4980 C CA . ILE D 2 39 ? 15.83600 21.93100 -45.46800 1.000 29.10000 69 ILE D CA 1
ATOM 4981 C C . ILE D 2 39 ? 15.78000 22.45000 -44.03000 1.000 25.27000 69 ILE D C 1
ATOM 4982 O O . ILE D 2 39 ? 15.61600 21.64200 -43.11100 1.000 27.75000 69 ILE D O 1
ATOM 4987 N N . PRO D 2 40 ? 15.90500 23.75600 -43.76600 1.000 24.28000 70 PRO D N 1
ATOM 4988 C CA . PRO D 2 40 ? 15.79600 24.19700 -42.35900 1.000 26.40000 70 PRO D CA 1
ATOM 4989 C C . PRO D 2 40 ? 14.48800 23.79800 -41.71400 1.000 24.74000 70 PRO D C 1
ATOM 4990 O O . PRO D 2 40 ? 14.48300 23.44500 -40.52800 1.000 24.00000 70 PRO D O 1
ATOM 4994 N N . GLU D 2 41 ? 13.38300 23.81500 -42.47500 1.000 21.23000 71 GLU D N 1
ATOM 4995 C CA . GLU D 2 41 ? 12.09500 23.45800 -41.90600 1.000 23.15000 71 GLU D CA 1
ATOM 4996 C C . GLU D 2 41 ? 12.08600 21.99100 -41.51300 1.000 24.85000 71 GLU D C 1
ATOM 4997 O O . GLU D 2 41 ? 11.57900 21.62800 -40.44000 1.000 23.66000 71 GLU D O 1
ATOM 5003 N N . GLU D 2 42 ? 12.65200 21.13600 -42.37000 1.000 24.13000 72 GLU D N 1
ATOM 5004 C CA . GLU D 2 42 ? 12.75300 19.71700 -42.04900 1.000 21.26000 72 GLU D CA 1
ATOM 5005 C C . GLU D 2 42 ? 13.57000 19.50500 -40.78000 1.000 21.89000 72 GLU D C 1
ATOM 5006 O O . GLU D 2 42 ? 13.22700 18.66300 -39.94400 1.000 28.52000 72 GLU D O 1
ATOM 5012 N N . LEU D 2 43 ? 14.66500 20.25400 -40.62400 1.000 24.60000 73 LEU D N 1
ATOM 5013 C CA . LEU D 2 43 ? 15.45600 20.13700 -39.40500 1.000 31.38000 73 LEU D CA 1
ATOM 5014 C C . LEU D 2 43 ? 14.63500 20.59100 -38.19800 1.000 28.76000 73 LEU D C 1
ATOM 5015 O O . LEU D 2 43 ? 14.72900 19.98300 -37.12800 1.000 27.62000 73 LEU D O 1
ATOM 5020 N N . ALA D 2 44 ? 13.75400 21.58600 -38.38600 1.000 27.81000 74 ALA D N 1
ATOM 5021 C CA . ALA D 2 44 ? 12.96600 22.11300 -37.27300 1.000 28.44000 74 ALA D CA 1
ATOM 5022 C C . ALA D 2 44 ? 11.90500 21.10900 -36.85700 1.000 24.07000 74 ALA D C 1
ATOM 5023 O O . ALA D 2 44 ? 11.63500 20.93600 -35.65800 1.000 24.82000 74 ALA D O 1
ATOM 5025 N N . VAL D 2 45 ? 11.29500 20.44200 -37.84500 1.000 25.12000 75 VAL D N 1
ATOM 5026 C CA . VAL D 2 45 ? 10.31800 19.39300 -37.57600 1.000 27.13000 75 VAL D CA 1
ATOM 5027 C C . VAL D 2 45 ? 10.94000 18.29000 -36.72200 1.000 28.18000 75 VAL D C 1
ATOM 5028 O O . VAL D 2 45 ? 10.31200 17.79800 -35.77800 1.000 28.29000 75 VAL D O 1
ATOM 5032 N N . GLN D 2 46 ? 12.17200 17.87400 -37.05100 1.000 28.74000 76 GLN D N 1
ATOM 5033 C CA . GLN D 2 46 ? 12.89100 16.90100 -36.22700 1.000 31.18000 76 GLN D CA 1
ATOM 5034 C C . GLN D 2 46 ? 13.02800 17.39200 -34.78500 1.000 31.57000 76 GLN D C 1
ATOM 5035 O O . GLN D 2 46 ? 12.81400 16.62600 -33.83600 1.000 26.60000 76 GLN D O 1
ATOM 5041 N N . LYS D 2 47 ? 13.40700 18.66500 -34.60400 1.000 25.21000 77 LYS D N 1
ATOM 5042 C CA . LYS D 2 47 ? 13.50200 19.23200 -33.26000 1.000 29.33000 77 LYS D CA 1
ATOM 5043 C C . LYS D 2 47 ? 12.15800 19.18700 -32.52300 1.000 25.80000 77 LYS D C 1
ATOM 5044 O O . LYS D 2 47 ? 12.14100 19.12600 -31.29500 1.000 31.71000 77 LYS D O 1
ATOM 5050 N N . LEU D 2 48 ? 11.03200 19.27800 -33.23900 1.000 23.70000 78 LEU D N 1
ATOM 5051 C CA . LEU D 2 48 ? 9.72200 19.14700 -32.59800 1.000 25.52000 78 LEU D CA 1
ATOM 5052 C C . LEU D 2 48 ? 9.55000 17.77100 -31.95500 1.000 27.26000 78 LEU D C 1
ATOM 5053 O O . LEU D 2 48 ? 9.06500 17.66100 -30.82100 1.000 26.30000 78 LEU D O 1
ATOM 5058 N N . TYR D 2 49 ? 9.91500 16.70200 -32.68100 1.000 27.51000 79 TYR D N 1
ATOM 5059 C CA . TYR D 2 49 ? 9.83300 15.35100 -32.12500 1.000 27.47000 79 TYR D CA 1
ATOM 5060 C C . TYR D 2 49 ? 10.72500 15.20200 -30.89600 1.000 29.44000 79 TYR D C 1
ATOM 5061 O O . TYR D 2 49 ? 10.33300 14.55600 -29.91600 1.000 28.25000 79 TYR D O 1
ATOM 5070 N N . MET D 2 50 ? 11.95300 15.73900 -30.95800 1.000 25.41000 80 MET D N 1
ATOM 5071 C CA . MET D 2 50 ? 12.85300 15.66600 -29.80700 1.000 27.84000 80 MET D CA 1
ATOM 5072 C C . MET D 2 50 ? 12.30600 16.47400 -28.63800 1.000 31.35000 80 MET D C 1
ATOM 5073 O O . MET D 2 50 ? 12.50000 16.10900 -27.47200 1.000 31.12000 80 MET D O 1
ATOM 5078 N N . HIS D 2 51 ? 11.67000 17.61100 -28.94100 1.000 27.83000 81 HIS D N 1
ATOM 5079 C CA . HIS D 2 51 ? 11.04900 18.44200 -27.91400 1.000 27.89000 81 HIS D CA 1
ATOM 5080 C C . HIS D 2 51 ? 9.95900 17.66600 -27.17300 1.000 28.86000 81 HIS D C 1
ATOM 5081 O O . HIS D 2 51 ? 9.98300 17.56600 -25.94300 1.000 29.94000 81 HIS D O 1
ATOM 5088 N N . GLN D 2 52 ? 9.02400 17.06400 -27.91800 1.000 26.52000 82 GLN D N 1
ATOM 5089 C CA . GLN D 2 52 ? 8.00900 16.21200 -27.30600 1.000 26.16000 82 GLN D CA 1
ATOM 5090 C C . GLN D 2 52 ? 8.62700 15.06100 -26.51900 1.000 34.78000 82 GLN D C 1
ATOM 5091 O O . GLN D 2 52 ? 8.06300 14.64400 -25.50100 1.000 32.46000 82 GLN D O 1
ATOM 5097 N N . ALA D 2 53 ? 9.77000 14.52400 -26.98000 1.000 29.97000 83 ALA D N 1
ATOM 5098 C CA . ALA D 2 53 ? 10.38100 13.37800 -26.31200 1.000 33.27000 83 ALA D CA 1
ATOM 5099 C C . ALA D 2 53 ? 10.91500 13.76000 -24.93800 1.000 30.35000 83 ALA D C 1
ATOM 5100 O O . ALA D 2 53 ? 10.87900 12.94600 -24.00700 1.000 35.66000 83 ALA D O 1
ATOM 5102 N N . VAL D 2 54 ? 11.43100 14.98100 -24.79600 1.000 28.77000 84 VAL D N 1
ATOM 5103 C CA . VAL D 2 54 ? 11.79000 15.48700 -23.47400 1.000 28.37000 84 VAL D CA 1
ATOM 5104 C C . VAL D 2 54 ? 10.54900 15.58300 -22.59000 1.000 37.78000 84 VAL D C 1
ATOM 5105 O O . VAL D 2 54 ? 10.56100 15.17100 -21.41900 1.000 31.54000 84 VAL D O 1
ATOM 5109 N N . LEU D 2 55 ? 9.45300 16.12600 -23.13900 1.000 33.77000 85 LEU D N 1
ATOM 5110 C CA . LEU D 2 55 ? 8.24900 16.34100 -22.34400 1.000 33.75000 85 LEU D CA 1
ATOM 5111 C C . LEU D 2 55 ? 7.67200 15.03100 -21.84500 1.000 31.32000 85 LEU D C 1
ATOM 5112 O O . LEU D 2 55 ? 7.06800 14.99900 -20.77400 1.000 42.86000 85 LEU D O 1
ATOM 5117 N N . ASP D 2 56 ? 7.80500 13.96100 -22.62200 1.000 37.01000 86 ASP D N 1
ATOM 5118 C CA . ASP D 2 56 ? 7.21900 12.66600 -22.31400 1.000 32.74000 86 ASP D CA 1
ATOM 5119 C C . ASP D 2 56 ? 8.25100 11.70300 -21.73000 1.000 38.00000 86 ASP D C 1
ATOM 5120 O O . ASP D 2 56 ? 7.97000 10.50700 -21.61200 1.000 39.79000 86 ASP D O 1
ATOM 5125 N N . SER D 2 57 ? 9.45000 12.20300 -21.39500 1.000 35.63000 87 SER D N 1
ATOM 5126 C CA . SER D 2 57 ? 10.53700 11.41200 -20.80400 1.000 40.37000 87 SER D CA 1
ATOM 5127 C C . SER D 2 57 ? 10.89000 10.19100 -21.65300 1.000 51.41000 87 SER D C 1
ATOM 5128 O O . SER D 2 57 ? 11.12800 9.08900 -21.13700 1.000 38.31000 87 SER D O 1
ATOM 5131 N N . ILE D 2 58 ? 10.88700 10.37000 -22.97300 1.000 43.27000 88 ILE D N 1
ATOM 5132 C CA . ILE D 2 58 ? 11.40000 9.35000 -23.87900 1.000 41.40000 88 ILE D CA 1
ATOM 5133 C C . ILE D 2 58 ? 12.89800 9.60300 -24.02800 1.000 47.54000 88 ILE D C 1
ATOM 5134 O O . ILE D 2 58 ? 13.30300 10.64900 -24.53700 1.000 50.26000 88 ILE D O 1
ATOM 5139 N N . GLU D 2 59 ? 13.67300 8.63700 -23.55200 1.000 51.94000 89 GLU D N 1
ATOM 5140 C CA . GLU D 2 59 ? 15.14200 8.75400 -23.61800 1.000 55.12000 89 GLU D CA 1
ATOM 5141 C C . GLU D 2 59 ? 15.72200 7.46600 -24.19100 1.000 57.88000 89 GLU D C 1
ATOM 5142 O O . GLU D 2 59 ? 15.02700 6.44200 -24.19700 1.000 57.43000 89 GLU D O 1
ATOM 5148 N N . VAL D 2 60 ? 16.94600 7.54900 -24.68200 1.000 54.94000 90 VAL D N 1
ATOM 5149 C CA . VAL D 2 60 ? 17.63500 6.39900 -25.25400 1.000 66.74000 90 VAL D CA 1
ATOM 5150 C C . VAL D 2 60 ? 18.88000 6.11900 -24.42100 1.000 59.16000 90 VAL D C 1
ATOM 5151 O O . VAL D 2 60 ? 19.75000 6.99200 -24.29000 1.000 56.17000 90 VAL D O 1
ATOM 5155 N N . PRO D 2 61 ? 19.00600 4.92900 -23.82700 1.000 65.20000 91 PRO D N 1
ATOM 5156 C CA . PRO D 2 61 ? 20.18400 4.63800 -23.00300 1.000 59.19000 91 PRO D CA 1
ATOM 5157 C C . PRO D 2 61 ? 21.44100 4.66900 -23.85700 1.000 66.18000 91 PRO D C 1
ATOM 5158 O O . PRO D 2 61 ? 21.45700 4.16200 -24.98200 1.000 65.08000 91 PRO D O 1
ATOM 5162 N N . GLU D 2 62 ? 22.49200 5.28500 -23.30500 1.000 58.62000 92 GLU D N 1
ATOM 5163 C CA . GLU D 2 62 ? 23.76200 5.41100 -24.01100 1.000 59.07000 92 GLU D CA 1
ATOM 5164 C C . GLU D 2 62 ? 24.20000 4.05600 -24.56500 1.000 67.85000 92 GLU D C 1
ATOM 5165 O O . GLU D 2 62 ? 24.74400 3.97200 -25.67200 1.000 64.35000 92 GLU D O 1
ATOM 5171 N N . ALA D 2 63 ? 23.94800 2.98000 -23.80700 1.000 71.27000 93 ALA D N 1
ATOM 5172 C CA . ALA D 2 63 ? 24.25800 1.62700 -24.26100 1.000 74.13000 93 ALA D CA 1
ATOM 5173 C C . ALA D 2 63 ? 23.71300 1.37300 -25.66000 1.000 69.24000 93 ALA D C 1
ATOM 5174 O O . ALA D 2 63 ? 24.44000 0.91700 -26.54600 1.000 67.07000 93 ALA D O 1
ATOM 5176 N N . GLU D 2 64 ? 22.42000 1.64500 -25.87000 1.000 71.07000 94 GLU D N 1
ATOM 5177 C CA . GLU D 2 64 ? 21.78900 1.33200 -27.14800 1.000 66.56000 94 GLU D CA 1
ATOM 5178 C C . GLU D 2 64 ? 22.40000 2.15600 -28.27600 1.000 69.39000 94 GLU D C 1
ATOM 5179 O O . GLU D 2 64 ? 22.48600 1.69000 -29.41800 1.000 72.38000 94 GLU D O 1
ATOM 5185 N N . VAL D 2 65 ? 22.82700 3.38100 -27.96900 1.000 66.47000 95 VAL D N 1
ATOM 5186 C CA . VAL D 2 65 ? 23.43000 4.25900 -28.96700 1.000 63.51000 95 VAL D CA 1
ATOM 5187 C C . VAL D 2 65 ? 24.77700 3.70000 -29.42200 1.000 66.70000 95 VAL D C 1
ATOM 5188 O O . VAL D 2 65 ? 25.06700 3.62100 -30.62500 1.000 66.05000 95 VAL D O 1
ATOM 5192 N N . ILE D 2 66 ? 25.61900 3.30300 -28.46200 1.000 65.95000 96 ILE D N 1
ATOM 5193 C CA . ILE D 2 66 ? 26.95200 2.79100 -28.76900 1.000 68.13000 96 ILE D CA 1
ATOM 5194 C C . ILE D 2 66 ? 26.85200 1.47600 -29.53800 1.000 68.02000 96 ILE D C 1
ATOM 5195 O O . ILE D 2 66 ? 27.62900 1.22100 -30.46500 1.000 61.29000 96 ILE D O 1
ATOM 5200 N N . GLN D 2 67 ? 25.87600 0.63700 -29.17800 1.000 65.39000 97 GLN D N 1
ATOM 5201 C CA . GLN D 2 67 ? 25.60300 -0.60100 -29.90600 1.000 70.35000 97 GLN D CA 1
ATOM 5202 C C . GLN D 2 67 ? 25.25300 -0.29500 -31.36200 1.000 70.05000 97 GLN D C 1
ATOM 5203 O O . GLN D 2 67 ? 25.75500 -0.94400 -32.29000 1.000 65.55000 97 GLN D O 1
ATOM 5209 N N . ARG D 2 68 ? 24.39800 0.71000 -31.57800 1.000 69.37000 98 ARG D N 1
ATOM 5210 C CA . ARG D 2 68 ? 24.00000 1.08900 -32.93100 1.000 69.24000 98 ARG D CA 1
ATOM 5211 C C . ARG D 2 68 ? 25.19000 1.60200 -33.73000 1.000 59.53000 98 ARG D C 1
ATOM 5212 O O . ARG D 2 68 ? 25.41500 1.17200 -34.86400 1.000 52.43000 98 ARG D O 1
ATOM 5220 N N . VAL D 2 69 ? 25.96100 2.52500 -33.14600 1.000 62.22000 99 VAL D N 1
ATOM 5221 C CA . VAL D 2 69 ? 27.13900 3.08300 -33.81400 1.000 54.66000 99 VAL D CA 1
ATOM 5222 C C . VAL D 2 69 ? 28.11200 1.97800 -34.23500 1.000 60.13000 99 VAL D C 1
ATOM 5223 O O . VAL D 2 69 ? 28.53400 1.90900 -35.39600 1.000 60.89000 99 VAL D O 1
ATOM 5227 N N . ASP D 2 70 ? 28.51500 1.12500 -33.28200 1.000 57.36000 100 ASP D N 1
ATOM 5228 C CA . ASP D 2 70 ? 29.48400 0.06900 -33.56800 1.000 56.83000 100 ASP D CA 1
ATOM 5229 C C . ASP D 2 70 ? 28.99200 -0.82400 -34.69400 1.000 53.97000 100 ASP D C 1
ATOM 5230 O O . ASP D 2 70 ? 29.76600 -1.20100 -35.58100 1.000 52.81000 100 ASP D O 1
ATOM 5235 N N . TYR D 2 71 ? 27.69700 -1.16000 -34.67000 1.000 53.77000 101 TYR D N 1
ATOM 5236 C CA . TYR D 2 71 ? 27.06600 -1.94700 -35.72800 1.000 57.14000 101 TYR D CA 1
ATOM 5237 C C . TYR D 2 71 ? 27.20300 -1.25700 -37.08200 1.000 59.13000 101 TYR D C 1
ATOM 5238 O O . TYR D 2 71 ? 27.56300 -1.89000 -38.08400 1.000 51.30000 101 TYR D O 1
ATOM 5247 N N . GLN D 2 72 ? 26.88900 0.03500 -37.11100 1.000 56.68000 102 GLN D N 1
ATOM 5248 C CA . GLN D 2 72 ? 26.98600 0.81000 -38.37200 1.000 57.16000 102 GLN D CA 1
ATOM 5249 C C . GLN D 2 72 ? 28.43200 0.83600 -38.87700 1.000 50.53000 102 GLN D C 1
ATOM 5250 O O . GLN D 2 72 ? 28.64200 0.53700 -40.05100 1.000 53.90000 102 GLN D O 1
ATOM 5256 N N . ILE D 2 73 ? 29.37600 1.20200 -38.01400 1.000 47.70000 103 ILE D N 1
ATOM 5257 C CA . ILE D 2 73 ? 30.81100 1.28900 -38.41900 1.000 52.62000 103 ILE D CA 1
ATOM 5258 C C . ILE D 2 73 ? 31.22200 -0.03400 -39.07100 1.000 48.57000 103 ILE D C 1
ATOM 5259 O O . ILE D 2 73 ? 31.84400 0.00900 -40.14800 1.000 48.94000 103 ILE D O 1
ATOM 5264 N N . ASN D 2 74 ? 30.89000 -1.16100 -38.43700 1.000 44.97000 104 ASN D N 1
ATOM 5265 C CA . ASN D 2 74 ? 31.28300 -2.46200 -38.96600 1.000 49.19000 104 ASN D CA 1
ATOM 5266 C C . ASN D 2 74 ? 30.66100 -2.70400 -40.33400 1.000 51.39000 104 ASN D C 1
ATOM 5267 O O . ASN D 2 74 ? 31.35300 -3.12900 -41.26700 1.000 50.42000 104 ASN D O 1
ATOM 5272 N N . ASN D 2 75 ? 29.36100 -2.41200 -40.48600 1.000 47.51000 105 ASN D N 1
ATOM 5273 C CA . ASN D 2 75 ? 28.76800 -2.43500 -41.82400 1.000 49.32000 105 ASN D CA 1
ATOM 5274 C C . ASN D 2 75 ? 29.51600 -1.49500 -42.76600 1.000 49.04000 105 ASN D C 1
ATOM 5275 O O . ASN D 2 75 ? 29.79400 -1.85900 -43.91500 1.000 47.44000 105 ASN D O 1
ATOM 5280 N N . TYR D 2 76 ? 29.88200 -0.29600 -42.29200 1.000 39.65000 106 TYR D N 1
ATOM 5281 C CA . TYR D 2 76 ? 30.65400 0.62200 -43.13500 1.000 53.16000 106 TYR D CA 1
ATOM 5282 C C . TYR D 2 76 ? 31.98500 0.00800 -43.56900 1.000 55.25000 106 TYR D C 1
ATOM 5283 O O . TYR D 2 76 ? 32.37000 0.12000 -44.73900 1.000 46.64000 106 TYR D O 1
ATOM 5292 N N . ILE D 2 77 ? 32.70200 -0.64300 -42.64300 1.000 47.47000 107 ILE D N 1
ATOM 5293 C CA . ILE D 2 77 ? 34.01500 -1.19800 -42.97400 1.000 48.33000 107 ILE D CA 1
ATOM 5294 C C . ILE D 2 77 ? 33.88100 -2.33100 -43.98600 1.000 53.74000 107 ILE D C 1
ATOM 5295 O O . ILE D 2 77 ? 34.70000 -2.46500 -44.90500 1.000 48.29000 107 ILE D O 1
ATOM 5300 N N . GLN D 2 78 ? 32.82700 -3.12900 -43.84300 1.000 50.59000 108 GLN D N 1
ATOM 5301 C CA . GLN D 2 78 ? 32.58200 -4.22500 -44.80700 1.000 51.71000 108 GLN D CA 1
ATOM 5302 C C . GLN D 2 78 ? 32.32900 -3.59700 -46.18300 1.000 54.33000 108 GLN D C 1
ATOM 5303 O O . GLN D 2 78 ? 32.91000 -4.08000 -47.16000 1.000 57.50000 108 GLN D O 1
ATOM 5309 N N . ALA D 2 79 ? 31.51200 -2.54700 -46.23700 1.000 48.30000 109 ALA D N 1
ATOM 5310 C CA . ALA D 2 79 ? 31.25400 -1.88900 -47.52300 1.000 52.59000 109 ALA D CA 1
ATOM 5311 C C . ALA D 2 79 ? 32.52700 -1.24700 -48.08500 1.000 55.43000 109 ALA D C 1
ATOM 5312 O O . ALA D 2 79 ? 32.76400 -1.27500 -49.30200 1.000 58.78000 109 ALA D O 1
ATOM 5314 N N . MET D 2 80 ? 33.36300 -0.67100 -47.21700 1.000 45.66000 110 MET D N 1
ATOM 5315 C CA . MET D 2 80 ? 34.55200 0.06200 -47.64800 1.000 57.89000 110 MET D CA 1
ATOM 5316 C C . MET D 2 80 ? 35.77500 -0.83800 -47.80700 1.000 58.40000 110 MET D C 1
ATOM 5317 O O . MET D 2 80 ? 36.80500 -0.38100 -48.32300 1.000 60.70000 110 MET D O 1
ATOM 5322 N N . GLY D 2 81 ? 35.68000 -2.09600 -47.37600 1.000 52.44000 111 GLY D N 1
ATOM 5323 C CA . GLY D 2 81 ? 36.79500 -3.02200 -47.35400 1.000 48.20000 111 GLY D CA 1
ATOM 5324 C C . GLY D 2 81 ? 37.57600 -2.99300 -46.05500 1.000 50.67000 111 GLY D C 1
ATOM 5325 O O . GLY D 2 81 ? 37.61900 -3.98100 -45.31500 1.000 54.33000 111 GLY D O 1
ATOM 5326 N N . THR D 2 82 ? 38.18300 -1.84900 -45.75700 1.000 52.16000 112 THR D N 1
ATOM 5327 C CA . THR D 2 82 ? 39.05200 -1.70000 -44.60300 1.000 53.80000 112 THR D CA 1
ATOM 5328 C C . THR D 2 82 ? 38.68800 -0.44900 -43.81800 1.000 60.56000 112 THR D C 1
ATOM 5329 O O . THR D 2 82 ? 38.12900 0.51000 -44.36300 1.000 54.90000 112 THR D O 1
ATOM 5333 N N . ARG D 2 83 ? 39.01500 -0.47800 -42.52100 1.000 59.14000 113 ARG D N 1
ATOM 5334 C CA . ARG D 2 83 ? 38.94100 0.72100 -41.69100 1.000 60.97000 113 ARG D CA 1
ATOM 5335 C C . ARG D 2 83 ? 39.72100 1.88100 -42.31200 1.000 67.83000 113 ARG D C 1
ATOM 5336 O O . ARG D 2 83 ? 39.26900 3.03400 -42.28100 1.000 64.42000 113 ARG D O 1
ATOM 5344 N N . GLU D 2 84 ? 40.89200 1.59300 -42.89100 1.000 63.42000 114 GLU D N 1
ATOM 5345 C CA . GLU D 2 84 ? 41.75400 2.65400 -43.40400 1.000 64.88000 114 GLU D CA 1
ATOM 5346 C C . GLU D 2 84 ? 41.09300 3.36700 -44.58200 1.000 69.20000 114 GLU D C 1
ATOM 5347 O O . GLU D 2 84 ? 41.23100 4.58900 -44.73600 1.000 70.33000 114 GLU D O 1
ATOM 5353 N N . LYS D 2 85 ? 40.37100 2.61600 -45.42300 1.000 62.33000 115 LYS D N 1
ATOM 5354 C CA . LYS D 2 85 ? 39.56400 3.22100 -46.48000 1.000 67.26000 115 LYS D CA 1
ATOM 5355 C C . LYS D 2 85 ? 38.47300 4.10700 -45.88700 1.000 61.16000 115 LYS D C 1
ATOM 5356 O O . LYS D 2 85 ? 38.27800 5.24700 -46.32200 1.000 59.49000 115 LYS D O 1
ATOM 5362 N N . LEU D 2 86 ? 37.72200 3.56900 -44.92000 1.000 58.49000 116 LEU D N 1
ATOM 5363 C CA . LEU D 2 86 ? 36.65200 4.31100 -44.25800 1.000 57.04000 116 LEU D CA 1
ATOM 5364 C C . LEU D 2 86 ? 37.14500 5.67900 -43.79400 1.000 64.37000 116 LEU D C 1
ATOM 5365 O O . LEU D 2 86 ? 36.49700 6.70500 -44.03700 1.000 62.29000 116 LEU D O 1
ATOM 5370 N N . GLU D 2 87 ? 38.30600 5.70000 -43.12400 1.000 64.62000 117 GLU D N 1
ATOM 5371 C CA . GLU D 2 87 ? 38.91200 6.94100 -42.64200 1.000 63.48000 117 GLU D CA 1
ATOM 5372 C C . GLU D 2 87 ? 39.23400 7.90800 -43.78200 1.000 64.46000 117 GLU D C 1
ATOM 5373 O O . GLU D 2 87 ? 39.07600 9.12500 -43.63100 1.000 61.57000 117 GLU D O 1
ATOM 5379 N N . GLU D 2 88 ? 39.67100 7.38500 -44.93000 1.000 59.53000 118 GLU D N 1
ATOM 5380 C CA . GLU D 2 88 ? 40.03700 8.27200 -46.06800 1.000 65.62000 118 GLU D CA 1
ATOM 5381 C C . GLU D 2 88 ? 38.76900 8.85500 -46.69200 1.000 64.95000 118 GLU D C 1
ATOM 5382 O O . GLU D 2 88 ? 38.79300 10.04200 -47.06900 1.000 62.05000 118 GLU D O 1
ATOM 5388 N N . TYR D 2 89 ? 37.70500 8.05800 -46.78200 1.000 58.52000 119 TYR D N 1
ATOM 5389 C CA . TYR D 2 89 ? 36.47400 8.47300 -47.44500 1.000 59.99000 119 TYR D CA 1
ATOM 5390 C C . TYR D 2 89 ? 35.76800 9.56700 -46.65600 1.000 59.94000 119 TYR D C 1
ATOM 5391 O O . TYR D 2 89 ? 35.36600 10.59200 -47.21800 1.000 56.74000 119 TYR D O 1
ATOM 5400 N N . PHE D 2 90 ? 35.61100 9.36500 -45.34700 1.000 54.03000 120 PHE D N 1
ATOM 5401 C CA . PHE D 2 90 ? 35.06000 10.39600 -44.47600 1.000 62.80000 120 PHE D CA 1
ATOM 5402 C C . PHE D 2 90 ? 36.08600 11.47000 -44.14100 1.000 66.93000 120 PHE D C 1
ATOM 5403 O O . PHE D 2 90 ? 35.71600 12.51800 -43.59200 1.000 66.51000 120 PHE D O 1
ATOM 5411 N N . ASN D 2 91 ? 37.36300 11.21100 -44.42800 1.000 65.32000 121 ASN D N 1
ATOM 5412 C CA . ASN D 2 91 ? 38.45300 12.14500 -44.16800 1.000 73.06000 121 ASN D CA 1
ATOM 5413 C C . ASN D 2 91 ? 38.54700 12.49000 -42.68100 1.000 73.57000 121 ASN D C 1
ATOM 5414 O O . ASN D 2 91 ? 38.58700 13.65600 -42.28700 1.000 78.43000 121 ASN D O 1
ATOM 5419 N N . LYS D 2 92 ? 38.57300 11.44900 -41.85300 1.000 68.45000 122 LYS D N 1
ATOM 5420 C CA . LYS D 2 92 ? 38.51000 11.58100 -40.40500 1.000 64.05000 122 LYS D CA 1
ATOM 5421 C C . LYS D 2 92 ? 38.99200 10.27100 -39.79800 1.000 64.59000 122 LYS D C 1
ATOM 5422 O O . LYS D 2 92 ? 38.99800 9.22700 -40.45800 1.000 59.74000 122 LYS D O 1
ATOM 5428 N N . THR D 2 93 ? 39.43000 10.33900 -38.54400 1.000 66.10000 123 THR D N 1
ATOM 5429 C CA . THR D 2 93 ? 39.79500 9.12100 -37.84800 1.000 60.18000 123 THR D CA 1
ATOM 5430 C C . THR D 2 93 ? 38.53800 8.34400 -37.47300 1.000 64.06000 123 THR D C 1
ATOM 5431 O O . THR D 2 93 ? 37.43700 8.89900 -37.36400 1.000 62.68000 123 THR D O 1
ATOM 5435 N N . SER D 2 94 ? 38.71100 7.04200 -37.24300 1.000 52.54000 124 SER D N 1
ATOM 5436 C CA . SER D 2 94 ? 37.55900 6.22600 -36.78800 1.000 60.34000 124 SER D CA 1
ATOM 5437 C C . SER D 2 94 ? 36.94000 6.88900 -35.55500 1.000 60.88000 124 SER D C 1
ATOM 5438 O O . SER D 2 94 ? 35.70400 6.81800 -35.40900 1.000 54.20000 124 SER D O 1
ATOM 5441 N N . THR D 2 95 ? 37.76400 7.52000 -34.70900 1.000 59.40000 125 THR D N 1
ATOM 5442 C CA . THR D 2 95 ? 37.22600 8.09000 -33.47900 1.000 61.14000 125 THR D CA 1
ATOM 5443 C C . THR D 2 95 ? 36.43000 9.36900 -33.74700 1.000 62.56000 125 THR D C 1
ATOM 5444 O O . THR D 2 95 ? 35.40800 9.61500 -33.09200 1.000 54.21000 125 THR D O 1
ATOM 5448 N N . GLN D 2 96 ? 36.88600 10.19900 -34.69100 1.000 57.48000 126 GLN D N 1
ATOM 5449 C CA . GLN D 2 96 ? 36.09900 11.36000 -35.10700 1.000 60.67000 126 GLN D CA 1
ATOM 5450 C C . GLN D 2 96 ? 34.75400 10.92600 -35.68200 1.000 57.79000 126 GLN D C 1
ATOM 5451 O O . GLN D 2 96 ? 33.71800 11.55500 -35.42400 1.000 57.68000 126 GLN D O 1
ATOM 5457 N N . ILE D 2 97 ? 34.76000 9.84100 -36.46000 1.000 61.33000 127 ILE D N 1
ATOM 5458 C CA . ILE D 2 97 ? 33.54700 9.30700 -37.07300 1.000 55.25000 127 ILE D CA 1
ATOM 5459 C C . ILE D 2 97 ? 32.59600 8.76400 -36.00900 1.000 58.00000 127 ILE D C 1
ATOM 5460 O O . ILE D 2 97 ? 31.38200 9.00200 -36.06100 1.000 54.70000 127 ILE D O 1
ATOM 5465 N N . ARG D 2 98 ? 33.12600 8.00100 -35.04600 1.000 58.78000 128 ARG D N 1
ATOM 5466 C CA . ARG D 2 98 ? 32.28300 7.44400 -33.98900 1.000 60.58000 128 ARG D CA 1
ATOM 5467 C C . ARG D 2 98 ? 31.55700 8.53700 -33.20600 1.000 65.80000 128 ARG D C 1
ATOM 5468 O O . ARG D 2 98 ? 30.37800 8.37400 -32.87100 1.000 67.02000 128 ARG D O 1
ATOM 5476 N N . GLU D 2 99 ? 32.24500 9.63400 -32.85800 1.000 70.86000 129 GLU D N 1
ATOM 5477 C CA . GLU D 2 99 ? 31.58100 10.71100 -32.12100 1.000 65.56000 129 GLU D CA 1
ATOM 5478 C C . GLU D 2 99 ? 30.43000 11.30900 -32.92900 1.000 68.00000 129 GLU D C 1
ATOM 5479 O O . GLU D 2 99 ? 29.32000 11.48200 -32.40900 1.000 64.23000 129 GLU D O 1
ATOM 5485 N N . ALA D 2 100 ? 30.68200 11.66000 -34.20000 1.000 63.86000 130 ALA D N 1
ATOM 5486 C CA . ALA D 2 100 ? 29.61700 12.22900 -35.02800 1.000 58.46000 130 ALA D CA 1
ATOM 5487 C C . ALA D 2 100 ? 28.45900 11.25200 -35.14500 1.000 56.63000 130 ALA D C 1
ATOM 5488 O O . ALA D 2 100 ? 27.29000 11.64800 -35.07300 1.000 57.65000 130 ALA D O 1
ATOM 5490 N N . MET D 2 101 ? 28.76500 9.96100 -35.28800 1.000 53.52000 131 MET D N 1
ATOM 5491 C CA . MET D 2 101 ? 27.69900 8.98900 -35.47000 1.000 55.70000 131 MET D CA 1
ATOM 5492 C C . MET D 2 101 ? 26.89800 8.83100 -34.18600 1.000 57.80000 131 MET D C 1
ATOM 5493 O O . MET D 2 101 ? 25.73500 8.41400 -34.23300 1.000 56.63000 131 MET D O 1
ATOM 5498 N N . ARG D 2 102 ? 27.50000 9.17400 -33.04000 1.000 51.71000 132 ARG D N 1
ATOM 5499 C CA . ARG D 2 102 ? 26.81700 9.02100 -31.76000 1.000 61.19000 132 ARG D CA 1
ATOM 5500 C C . ARG D 2 102 ? 25.75600 10.10300 -31.60000 1.000 52.94000 132 ARG D C 1
ATOM 5501 O O . ARG D 2 102 ? 24.61500 9.81600 -31.22300 1.000 60.39000 132 ARG D O 1
ATOM 5509 N N . GLU D 2 103 ? 26.11900 11.35500 -31.88800 1.000 55.31000 133 GLU D N 1
ATOM 5510 C CA . GLU D 2 103 ? 25.13800 12.43500 -31.93100 1.000 61.98000 133 GLU D CA 1
ATOM 5511 C C . GLU D 2 103 ? 23.95500 12.06900 -32.82500 1.000 57.43000 133 GLU D C 1
ATOM 5512 O O . GLU D 2 103 ? 22.80300 12.04100 -32.37300 1.000 53.77000 133 GLU D O 1
ATOM 5518 N N . ASN D 2 104 ? 24.23100 11.74600 -34.09500 1.000 48.38000 134 ASN D N 1
ATOM 5519 C CA . ASN D 2 104 ? 23.15700 11.45800 -35.04600 1.000 47.87000 134 ASN D CA 1
ATOM 5520 C C . ASN D 2 104 ? 22.34000 10.24300 -34.63100 1.000 50.43000 134 ASN D C 1
ATOM 5521 O O . ASN D 2 104 ? 21.11900 10.21600 -34.83600 1.000 45.23000 134 ASN D O 1
ATOM 5526 N N . ALA D 2 105 ? 22.99700 9.21000 -34.08600 1.000 50.09000 135 ALA D N 1
ATOM 5527 C CA . ALA D 2 105 ? 22.28300 7.98300 -33.73100 1.000 47.25000 135 ALA D CA 1
ATOM 5528 C C . ALA D 2 105 ? 21.34900 8.21600 -32.55600 1.000 49.17000 135 ALA D C 1
ATOM 5529 O O . ALA D 2 105 ? 20.23100 7.68900 -32.53400 1.000 48.80000 135 ALA D O 1
ATOM 5531 N N . ARG D 2 106 ? 21.80500 8.97200 -31.55200 1.000 49.53000 136 ARG D N 1
ATOM 5532 C CA . ARG D 2 106 ? 20.93900 9.31400 -30.42700 1.000 53.91000 136 ARG D CA 1
ATOM 5533 C C . ARG D 2 106 ? 19.68800 10.03300 -30.91800 1.000 42.96000 136 ARG D C 1
ATOM 5534 O O . ARG D 2 106 ? 18.56200 9.56800 -30.70800 1.000 44.27000 136 ARG D O 1
ATOM 5542 N N . ASP D 2 107 ? 19.87900 11.17400 -31.58900 1.000 43.27000 137 ASP D N 1
ATOM 5543 C CA . ASP D 2 107 ? 18.76400 11.96600 -32.10300 1.000 43.14000 137 ASP D CA 1
ATOM 5544 C C . ASP D 2 107 ? 17.84700 11.12000 -32.98200 1.000 42.42000 137 ASP D C 1
ATOM 5545 O O . ASP D 2 107 ? 16.62000 11.13000 -32.81900 1.000 39.30000 137 ASP D O 1
ATOM 5550 N N . GLY D 2 108 ? 18.44200 10.39200 -33.93200 1.000 39.54000 138 GLY D N 1
ATOM 5551 C CA . GLY D 2 108 ? 17.68300 9.46700 -34.76000 1.000 39.00000 138 GLY D CA 1
ATOM 5552 C C . GLY D 2 108 ? 16.84000 8.48800 -33.96500 1.000 46.10000 138 GLY D C 1
ATOM 5553 O O . GLY D 2 108 ? 15.69300 8.20600 -34.32400 1.000 38.65000 138 GLY D O 1
ATOM 5554 N N . LEU D 2 109 ? 17.42900 7.88800 -32.92300 1.000 38.51000 139 LEU D N 1
ATOM 5555 C CA . LEU D 2 109 ? 16.71600 6.89900 -32.12000 1.000 43.84000 139 LEU D CA 1
ATOM 5556 C C . LEU D 2 109 ? 15.63400 7.55700 -31.26200 1.000 44.32000 139 LEU D C 1
ATOM 5557 O O . LEU D 2 109 ? 14.59000 6.94000 -30.99400 1.000 43.58000 139 LEU D O 1
ATOM 5562 N N . ILE D 2 110 ? 15.86700 8.79600 -30.80300 1.000 38.55000 140 ILE D N 1
ATOM 5563 C CA . ILE D 2 110 ? 14.83600 9.50600 -30.04900 1.000 37.45000 140 ILE D CA 1
ATOM 5564 C C . ILE D 2 110 ? 13.63900 9.78500 -30.94400 1.000 42.74000 140 ILE D C 1
ATOM 5565 O O . ILE D 2 110 ? 12.48900 9.50000 -30.58100 1.000 35.71000 140 ILE D O 1
ATOM 5570 N N . VAL D 2 111 ? 13.89800 10.31400 -32.14400 1.000 35.08000 141 VAL D N 1
ATOM 5571 C CA . VAL D 2 111 ? 12.80900 10.63400 -33.05900 1.000 38.77000 141 VAL D CA 1
ATOM 5572 C C . VAL D 2 111 ? 12.01600 9.37200 -33.38100 1.000 37.71000 141 VAL D C 1
ATOM 5573 O O . VAL D 2 111 ? 10.78100 9.37500 -33.39800 1.000 40.18000 141 VAL D O 1
ATOM 5577 N N . GLN D 2 112 ? 12.72400 8.27000 -33.63200 1.000 40.07000 142 GLN D N 1
ATOM 5578 C CA . GLN D 2 112 ? 12.07200 7.00900 -33.96300 1.000 44.95000 142 GLN D CA 1
ATOM 5579 C C . GLN D 2 112 ? 11.15600 6.54200 -32.83400 1.000 41.77000 142 GLN D C 1
ATOM 5580 O O . GLN D 2 112 ? 10.01200 6.15100 -33.07400 1.000 42.14000 142 GLN D O 1
ATOM 5586 N N . ARG D 2 113 ? 11.63700 6.58700 -31.59000 1.000 37.67000 143 ARG D N 1
ATOM 5587 C CA . ARG D 2 113 ? 10.77300 6.22600 -30.47100 1.000 46.11000 143 ARG D CA 1
ATOM 5588 C C . ARG D 2 113 ? 9.59700 7.19500 -30.34100 1.000 46.49000 143 ARG D C 1
ATOM 5589 O O . ARG D 2 113 ? 8.45700 6.76900 -30.11600 1.000 39.77000 143 ARG D O 1
ATOM 5597 N N . MET D 2 114 ? 9.84500 8.50300 -30.48100 1.000 40.27000 144 MET D N 1
ATOM 5598 C CA . MET D 2 114 ? 8.73800 9.44900 -30.40500 1.000 35.69000 144 MET D CA 1
ATOM 5599 C C . MET D 2 114 ? 7.69300 9.14400 -31.47500 1.000 40.82000 144 MET D C 1
ATOM 5600 O O . MET D 2 114 ? 6.49400 9.09800 -31.18200 1.000 36.89000 144 MET D O 1
ATOM 5605 N N . GLN D 2 115 ? 8.12800 8.88000 -32.71300 1.000 37.37000 145 GLN D N 1
ATOM 5606 C CA . GLN D 2 115 ? 7.16100 8.62500 -33.77900 1.000 41.84000 145 GLN D CA 1
ATOM 5607 C C . GLN D 2 115 ? 6.41600 7.31500 -33.55000 1.000 47.17000 145 GLN D C 1
ATOM 5608 O O . GLN D 2 115 ? 5.22000 7.22100 -33.85500 1.000 43.47000 145 GLN D O 1
ATOM 5614 N N . GLN D 2 116 ? 7.10100 6.28600 -33.03400 1.000 49.11000 146 GLN D N 1
ATOM 5615 C CA . GLN D 2 116 ? 6.40900 5.02500 -32.76700 1.000 62.14000 146 GLN D CA 1
ATOM 5616 C C . GLN D 2 116 ? 5.30100 5.22300 -31.74100 1.000 50.89000 146 GLN D C 1
ATOM 5617 O O . GLN D 2 116 ? 4.20200 4.66900 -31.88200 1.000 53.34000 146 GLN D O 1
ATOM 5623 N N . LYS D 2 117 ? 5.57600 6.00300 -30.69500 1.000 46.00000 147 LYS D N 1
ATOM 5624 C CA . LYS D 2 117 ? 4.54100 6.31700 -29.71500 1.000 46.46000 147 LYS D CA 1
ATOM 5625 C C . LYS D 2 117 ? 3.38000 7.05700 -30.37000 1.000 47.71000 147 LYS D C 1
ATOM 5626 O O . LYS D 2 117 ? 2.21300 6.78400 -30.07600 1.000 52.11000 147 LYS D O 1
ATOM 5632 N N . LEU D 2 118 ? 3.68900 8.01900 -31.24900 1.000 40.86000 148 LEU D N 1
ATOM 5633 C CA . LEU D 2 118 ? 2.66600 8.87800 -31.83800 1.000 37.37000 148 LEU D CA 1
ATOM 5634 C C . LEU D 2 118 ? 1.74000 8.10900 -32.78000 1.000 45.54000 148 LEU D C 1
ATOM 5635 O O . LEU D 2 118 ? 0.57500 8.48700 -32.92900 1.000 43.11000 148 LEU D O 1
ATOM 5640 N N . VAL D 2 119 ? 2.22400 7.05100 -33.44100 1.000 47.17000 149 VAL D N 1
ATOM 5641 C CA . VAL D 2 119 ? 1.46100 6.39300 -34.49400 1.000 45.44000 149 VAL D CA 1
ATOM 5642 C C . VAL D 2 119 ? 1.19300 4.92600 -34.18000 1.000 50.64000 149 VAL D C 1
ATOM 5643 O O . VAL D 2 119 ? 0.66200 4.20700 -35.02500 1.000 53.20000 149 VAL D O 1
ATOM 5647 N N . GLY D 2 120 ? 1.55400 4.46200 -32.98000 1.000 48.04000 150 GLY D N 1
ATOM 5648 C CA . GLY D 2 120 ? 1.49800 3.03400 -32.67100 1.000 50.68000 150 GLY D CA 1
ATOM 5649 C C . GLY D 2 120 ? 0.08800 2.46600 -32.56800 1.000 57.93000 150 GLY D C 1
ATOM 5650 O O . GLY D 2 120 ? -0.06800 1.24000 -32.54100 1.000 66.94000 150 GLY D O 1
ATOM 5651 N N . ASP D 2 121 ? -0.93000 3.31700 -32.48600 1.000 47.56000 151 ASP D N 1
ATOM 5652 C CA . ASP D 2 121 ? -2.32200 2.89500 -32.46600 1.000 60.76000 151 ASP D CA 1
ATOM 5653 C C . ASP D 2 121 ? -3.01800 3.09600 -33.80800 1.000 66.29000 151 ASP D C 1
ATOM 5654 O O . ASP D 2 121 ? -4.22200 2.82300 -33.91400 1.000 65.71000 151 ASP D O 1
ATOM 5659 N N . ILE D 2 122 ? -2.30100 3.58000 -34.82500 1.000 60.43000 152 ILE D N 1
ATOM 5660 C CA . ILE D 2 122 ? -2.87000 3.75200 -36.16000 1.000 62.87000 152 ILE D CA 1
ATOM 5661 C C . ILE D 2 122 ? -3.00000 2.37900 -36.81200 1.000 60.81000 152 ILE D C 1
ATOM 5662 O O . ILE D 2 122 ? -2.01300 1.65800 -36.97400 1.000 66.35000 152 ILE D O 1
ATOM 5667 N N . LYS D 2 123 ? -4.21800 2.01300 -37.19400 1.000 64.08000 153 LYS D N 1
ATOM 5668 C CA . LYS D 2 123 ? -4.51500 0.69400 -37.73600 1.000 67.50000 153 LYS D CA 1
ATOM 5669 C C . LYS D 2 123 ? -5.17300 0.79200 -39.10600 1.000 67.89000 153 LYS D C 1
ATOM 5670 O O . LYS D 2 123 ? -5.73700 1.82300 -39.47500 1.000 67.24000 153 LYS D O 1
ATOM 5676 N N . VAL D 2 124 ? -5.07200 -0.30200 -39.87000 1.000 70.68000 154 VAL D N 1
ATOM 5677 C CA . VAL D 2 124 ? -5.74900 -0.44800 -41.15600 1.000 66.08000 154 VAL D CA 1
ATOM 5678 C C . VAL D 2 124 ? -6.55000 -1.74500 -41.17800 1.000 68.48000 154 VAL D C 1
ATOM 5679 O O . VAL D 2 124 ? -6.20700 -2.72000 -40.50300 1.000 67.65000 154 VAL D O 1
ATOM 5683 N N . THR D 2 125 ? -7.73000 -1.74400 -42.00700 1.000 76.30000 155 THR D N 1
ATOM 5684 C CA . THR D 2 125 ? -8.53700 -2.94800 -42.20400 1.000 79.52000 155 THR D CA 1
ATOM 5685 C C . THR D 2 125 ? -8.16200 -3.65000 -43.50600 1.000 78.45000 155 THR D C 1
ATOM 5686 O O . THR D 2 125 ? -7.71000 -3.00800 -44.46400 1.000 74.87000 155 THR D O 1
ATOM 5690 N N . PRO D 2 126 ? -8.34400 -4.98300 -43.53700 1.000 78.23000 156 PRO D N 1
ATOM 5691 C CA . PRO D 2 126 ? -8.20800 -5.73700 -44.79400 1.000 80.42000 156 PRO D CA 1
ATOM 5692 C C . PRO D 2 126 ? -8.92000 -5.09200 -45.97600 1.000 70.24000 156 PRO D C 1
ATOM 5693 O O . PRO D 2 126 ? -8.37500 -5.04100 -47.08700 1.000 69.69000 156 PRO D O 1
ATOM 5697 N N . ALA D 2 127 ? -10.14600 -4.61500 -45.74900 1.000 70.18000 157 ALA D N 1
ATOM 5698 C CA . ALA D 2 127 ? -10.89100 -3.94700 -46.81200 1.000 76.99000 157 ALA D CA 1
ATOM 5699 C C . ALA D 2 127 ? -10.11300 -2.75400 -47.36200 1.000 74.00000 157 ALA D C 1
ATOM 5700 O O . ALA D 2 127 ? -10.11200 -2.50600 -48.57400 1.000 66.69000 157 ALA D O 1
ATOM 5702 N N . GLU D 2 128 ? -9.45500 -1.99700 -46.47400 1.000 79.58000 158 GLU D N 1
ATOM 5703 C CA . GLU D 2 128 ? -8.67200 -0.83400 -46.88700 1.000 77.37000 158 GLU D CA 1
ATOM 5704 C C . GLU D 2 128 ? -7.48500 -1.24100 -47.75200 1.000 68.89000 158 GLU D C 1
ATOM 5705 O O . GLU D 2 128 ? -7.15300 -0.55600 -48.72700 1.000 69.00000 158 GLU D O 1
ATOM 5711 N N . VAL D 2 129 ? -6.82100 -2.34300 -47.39700 1.000 69.75000 159 VAL D N 1
ATOM 5712 C CA . VAL D 2 129 ? -5.69000 -2.82800 -48.18800 1.000 71.91000 159 VAL D CA 1
ATOM 5713 C C . VAL D 2 129 ? -6.15300 -3.20900 -49.59800 1.000 71.47000 159 VAL D C 1
ATOM 5714 O O . VAL D 2 129 ? -5.56500 -2.78000 -50.60300 1.000 66.54000 159 VAL D O 1
ATOM 5718 N N . ARG D 2 130 ? -7.21600 -4.02300 -49.68800 1.000 70.90000 160 ARG D N 1
ATOM 5719 C CA . ARG D 2 130 ? -7.78900 -4.41200 -50.97700 1.000 66.41000 160 ARG D CA 1
ATOM 5720 C C . ARG D 2 130 ? -8.10000 -3.18900 -51.83700 1.000 70.24000 160 ARG D C 1
ATOM 5721 O O . ARG D 2 130 ? -7.80100 -3.16300 -53.03800 1.000 66.07000 160 ARG D O 1
ATOM 5729 N N . ARG D 2 131 ? -8.70700 -2.16500 -51.22900 1.000 68.75000 161 ARG D N 1
ATOM 5730 C CA . ARG D 2 131 ? -9.05500 -0.94900 -51.96200 1.000 73.10000 161 ARG D CA 1
ATOM 5731 C C . ARG D 2 131 ? -7.80900 -0.25800 -52.50700 1.000 74.41000 161 ARG D C 1
ATOM 5732 O O . ARG D 2 131 ? -7.76000 0.11300 -53.68700 1.000 72.74000 161 ARG D O 1
ATOM 5740 N N . TYR D 2 132 ? -6.80000 -0.04500 -51.65000 1.000 72.58000 162 TYR D N 1
ATOM 5741 C CA . TYR D 2 132 ? -5.54700 0.56400 -52.09800 1.000 68.44000 162 TYR D CA 1
ATOM 5742 C C . TYR D 2 132 ? -4.96600 -0.16400 -53.30900 1.000 62.89000 162 TYR D C 1
ATOM 5743 O O . TYR D 2 132 ? -4.50900 0.46800 -54.27100 1.000 65.79000 162 TYR D O 1
ATOM 5752 N N . PHE D 2 133 ? -4.97300 -1.49800 -53.28800 1.000 71.32000 163 PHE D N 1
ATOM 5753 C CA . PHE D 2 133 ? -4.35200 -2.21500 -54.39600 1.000 69.41000 163 PHE D CA 1
ATOM 5754 C C . PHE D 2 133 ? -5.23800 -2.16000 -55.63000 1.000 70.93000 163 PHE D C 1
ATOM 5755 O O . PHE D 2 133 ? -4.73400 -1.97600 -56.74500 1.000 69.37000 163 PHE D O 1
ATOM 5763 N N . LYS D 2 134 ? -6.55300 -2.33800 -55.44300 1.000 68.30000 164 LYS D N 1
ATOM 5764 C CA . LYS D 2 134 ? -7.49000 -2.27400 -56.56100 1.000 72.14000 164 LYS D CA 1
ATOM 5765 C C . LYS D 2 134 ? -7.27200 -1.00200 -57.37200 1.000 74.66000 164 LYS D C 1
ATOM 5766 O O . LYS D 2 134 ? -7.29400 -1.03300 -58.60700 1.000 75.57000 164 LYS D O 1
ATOM 5772 N N . GLU D 2 135 ? -7.01500 0.12200 -56.69100 1.000 71.15000 165 GLU D N 1
ATOM 5773 C CA . GLU D 2 135 ? -7.03600 1.44600 -57.30200 1.000 72.71000 165 GLU D CA 1
ATOM 5774 C C . GLU D 2 135 ? -5.72300 1.87400 -57.95400 1.000 74.82000 165 GLU D C 1
ATOM 5775 O O . GLU D 2 135 ? -5.69300 2.94800 -58.56100 1.000 75.49000 165 GLU D O 1
ATOM 5781 N N . LEU D 2 136 ? -4.65100 1.07400 -57.88500 1.000 72.82000 166 LEU D N 1
ATOM 5782 C CA . LEU D 2 136 ? -3.42800 1.56600 -58.51700 1.000 77.54000 166 LEU D CA 1
ATOM 5783 C C . LEU D 2 136 ? -3.45800 1.35400 -60.03000 1.000 80.43000 166 LEU D C 1
ATOM 5784 O O . LEU D 2 136 ? -4.16400 0.46700 -60.52400 1.000 79.17000 166 LEU D O 1
ATOM 5789 N N . PRO D 2 137 ? -2.71600 2.17600 -60.79700 1.000 78.95000 167 PRO D N 1
ATOM 5790 C CA . PRO D 2 137 ? -2.53800 1.86600 -62.22100 1.000 89.19000 167 PRO D CA 1
ATOM 5791 C C . PRO D 2 137 ? -1.60400 0.68000 -62.39200 1.000 95.69000 167 PRO D C 1
ATOM 5792 O O . PRO D 2 137 ? -1.06100 0.16500 -61.40900 1.000 98.46000 167 PRO D O 1
ATOM 5796 N N . GLN D 2 138 ? -1.35000 0.29600 -63.64200 1.000 98.54000 168 GLN D N 1
ATOM 5797 C CA . GLN D 2 138 ? -0.42800 -0.83900 -63.90500 1.000 105.85000 168 GLN D CA 1
ATOM 5798 C C . GLN D 2 138 ? 1.01500 -0.43100 -63.59300 1.000 101.69000 168 GLN D C 1
ATOM 5799 O O . GLN D 2 138 ? 1.74400 -1.26400 -63.02100 1.000 107.28000 168 GLN D O 1
ATOM 5805 N N . ASP D 2 139 ? 1.41200 0.80000 -63.93200 1.000 99.71000 169 ASP D N 1
ATOM 5806 C CA . ASP D 2 139 ? 2.80800 1.18800 -63.76000 1.000 96.89000 169 ASP D CA 1
ATOM 5807 C C . ASP D 2 139 ? 3.14400 1.53400 -62.31600 1.000 92.97000 169 ASP D C 1
ATOM 5808 O O . ASP D 2 139 ? 4.30500 1.84000 -62.02600 1.000 90.71000 169 ASP D O 1
ATOM 5813 N N . SER D 2 140 ? 2.15700 1.51200 -61.41700 1.000 92.40000 170 SER D N 1
ATOM 5814 C CA . SER D 2 140 ? 2.34000 1.84400 -60.01000 1.000 92.38000 170 SER D CA 1
ATOM 5815 C C . SER D 2 140 ? 2.16200 0.62400 -59.10600 1.000 79.65000 170 SER D C 1
ATOM 5816 O O . SER D 2 140 ? 1.89100 0.77500 -57.90900 1.000 79.36000 170 SER D O 1
ATOM 5819 N N . ILE D 2 141 ? 2.29100 -0.57800 -59.65500 1.000 79.79000 171 ILE D N 1
ATOM 5820 C CA . ILE D 2 141 ? 2.27100 -1.79000 -58.82900 1.000 70.63000 171 ILE D CA 1
ATOM 5821 C C . ILE D 2 141 ? 3.61000 -1.92700 -58.10700 1.000 56.73000 171 ILE D C 1
ATOM 5822 O O . ILE D 2 141 ? 4.66900 -1.90500 -58.76000 1.000 61.79000 171 ILE D O 1
ATOM 5827 N N . PRO D 2 142 ? 3.59500 -2.09000 -56.78400 1.000 53.21000 172 PRO D N 1
ATOM 5828 C CA . PRO D 2 142 ? 4.84700 -2.14400 -56.01200 1.000 58.63000 172 PRO D CA 1
ATOM 5829 C C . PRO D 2 142 ? 5.64900 -3.42000 -56.23700 1.000 51.77000 172 PRO D C 1
ATOM 5830 O O . PRO D 2 142 ? 5.09900 -4.52200 -56.27400 1.000 55.76000 172 PRO D O 1
ATOM 5834 N N . TYR D 2 143 ? 6.95900 -3.25000 -56.40900 1.000 41.98000 173 TYR D N 1
ATOM 5835 C CA . TYR D 2 143 ? 7.89200 -4.37200 -56.47700 1.000 47.01000 173 TYR D CA 1
ATOM 5836 C C . TYR D 2 143 ? 8.23400 -4.89700 -55.07800 1.000 56.46000 173 TYR D C 1
ATOM 5837 O O . TYR D 2 143 ? 8.65700 -4.13100 -54.20600 1.000 48.59000 173 TYR D O 1
ATOM 5846 N N . VAL D 2 144 ? 8.05400 -6.20100 -54.88200 1.000 52.34000 174 VAL D N 1
ATOM 5847 C CA . VAL D 2 144 ? 8.45600 -6.88100 -53.64900 1.000 48.08000 174 VAL D CA 1
ATOM 5848 C C . VAL D 2 144 ? 9.86400 -7.47300 -53.88500 1.000 47.26000 174 VAL D C 1
ATOM 5849 O O . VAL D 2 144 ? 10.00000 -8.34600 -54.74900 1.000 49.62000 174 VAL D O 1
ATOM 5853 N N . PRO D 2 145 ? 10.88700 -7.00300 -53.18200 1.000 49.09000 175 PRO D N 1
ATOM 5854 C CA . PRO D 2 145 ? 12.24000 -7.53900 -53.42800 1.000 46.04000 175 PRO D CA 1
ATOM 5855 C C . PRO D 2 145 ? 12.37700 -8.98700 -52.97600 1.000 37.59000 175 PRO D C 1
ATOM 5856 O O . PRO D 2 145 ? 11.58700 -9.49800 -52.18600 1.000 35.51000 175 PRO D O 1
ATOM 5860 N N . THR D 2 146 ? 13.40300 -9.64600 -53.51600 1.000 35.90000 176 THR D N 1
ATOM 5861 C CA . THR D 2 146 ? 13.80600 -10.98100 -53.07500 1.000 38.26000 176 THR D CA 1
ATOM 5862 C C . THR D 2 146 ? 13.93400 -11.08200 -51.55400 1.000 35.94000 176 THR D C 1
ATOM 5863 O O . THR D 2 146 ? 14.55100 -10.22400 -50.91800 1.000 39.59000 176 THR D O 1
ATOM 5867 N N . GLN D 2 147 ? 13.33000 -12.12800 -50.97500 1.000 33.68000 177 GLN D N 1
ATOM 5868 C CA . GLN D 2 147 ? 13.42100 -12.44000 -49.55000 1.000 39.12000 177 GLN D CA 1
ATOM 5869 C C . GLN D 2 147 ? 13.97000 -13.85100 -49.35300 1.000 37.87000 177 GLN D C 1
ATOM 5870 O O . GLN D 2 147 ? 13.48100 -14.79900 -49.97200 1.000 35.16000 177 GLN D O 1
ATOM 5876 N N . VAL D 2 148 ? 14.97100 -13.99200 -48.47300 1.000 39.32000 178 VAL D N 1
ATOM 5877 C CA . VAL D 2 148 ? 15.59400 -15.27400 -48.14300 1.000 34.72000 178 VAL D CA 1
ATOM 5878 C C . VAL D 2 148 ? 15.47800 -15.51200 -46.64600 1.000 40.39000 178 VAL D C 1
ATOM 5879 O O . VAL D 2 148 ? 15.46300 -14.55700 -45.86600 1.000 44.95000 178 VAL D O 1
ATOM 5883 N N . GLU D 2 149 ? 15.38200 -16.78800 -46.24700 1.000 42.04000 179 GLU D N 1
ATOM 5884 C CA . GLU D 2 149 ? 15.64800 -17.23300 -44.88100 1.000 32.14000 179 GLU D CA 1
ATOM 5885 C C . GLU D 2 149 ? 16.96600 -18.00700 -44.84700 1.000 36.55000 179 GLU D C 1
ATOM 5886 O O . GLU D 2 149 ? 17.27700 -18.76200 -45.78500 1.000 36.21000 179 GLU D O 1
ATOM 5892 N N . VAL D 2 150 ? 17.75900 -17.79600 -43.78800 1.000 32.59000 180 VAL D N 1
ATOM 5893 C CA . VAL D 2 150 ? 19.13700 -18.29200 -43.70700 1.000 29.42000 180 VAL D CA 1
ATOM 5894 C C . VAL D 2 150 ? 19.39700 -18.86000 -42.31400 1.000 34.24000 180 VAL D C 1
ATOM 5895 O O . VAL D 2 150 ? 19.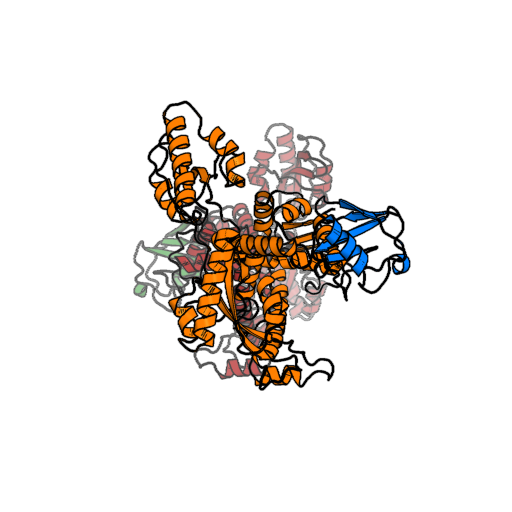13500 -18.19000 -41.31300 1.000 36.24000 180 VAL D O 1
ATOM 5899 N N . GLN D 2 151 ? 19.91800 -20.08700 -42.24600 1.000 29.06000 181 GLN D N 1
ATOM 5900 C CA . GLN D 2 151 ? 20.38000 -20.69000 -41.00200 1.000 31.21000 181 GLN D CA 1
ATOM 5901 C C . GLN D 2 151 ? 21.89900 -20.67200 -40.97400 1.000 28.59000 181 GLN D C 1
ATOM 5902 O O . GLN D 2 151 ? 22.54900 -20.80100 -42.01700 1.000 28.24000 181 GLN D O 1
ATOM 5908 N N . ILE D 2 152 ? 22.46800 -20.47000 -39.78900 1.000 25.13000 182 ILE D N 1
ATOM 5909 C CA . ILE D 2 152 ? 23.90400 -20.25700 -39.67600 1.000 25.56000 182 ILE D CA 1
ATOM 5910 C C . ILE D 2 152 ? 24.47100 -21.11700 -38.55000 1.000 28.00000 182 ILE D C 1
ATOM 5911 O O . ILE D 2 152 ? 23.80300 -21.36000 -37.53800 1.000 27.92000 182 ILE D O 1
ATOM 5916 N N . ILE D 2 153 ? 25.68300 -21.62000 -38.76700 1.000 25.10000 183 ILE D N 1
ATOM 5917 C CA . ILE D 2 153 ? 26.53600 -22.20400 -37.73800 1.000 30.56000 183 ILE D CA 1
ATOM 5918 C C . ILE D 2 153 ? 27.87000 -21.46300 -37.77300 1.000 32.94000 183 ILE D C 1
ATOM 5919 O O . ILE D 2 153 ? 28.46000 -21.29900 -38.84800 1.000 33.28000 183 ILE D O 1
ATOM 5924 N N . THR D 2 154 ? 28.33200 -21.00300 -36.61400 1.000 26.06000 184 THR D N 1
ATOM 5925 C CA . THR D 2 154 ? 29.56000 -20.21800 -36.50100 1.000 33.64000 184 THR D CA 1
ATOM 5926 C C . THR D 2 154 ? 30.54000 -20.85300 -35.51600 1.000 34.48000 184 THR D C 1
ATOM 5927 O O . THR D 2 154 ? 30.14100 -21.51900 -34.55000 1.000 33.89000 184 THR D O 1
ATOM 5931 N N . GLN D 2 155 ? 31.83000 -20.62200 -35.76500 1.000 36.00000 185 GLN D N 1
ATOM 5932 C CA . GLN D 2 155 ? 32.90200 -20.90600 -34.81100 1.000 43.36000 185 GLN D CA 1
ATOM 5933 C C . GLN D 2 155 ? 33.95800 -19.81000 -34.84700 1.000 33.56000 185 GLN D C 1
ATOM 5934 O O . GLN D 2 155 ? 34.32700 -19.34300 -35.92800 1.000 30.91000 185 GLN D O 1
ATOM 5940 N N . GLN D 2 156 ? 34.37100 -19.35100 -33.65400 1.000 38.93000 186 GLN D N 1
ATOM 5941 C CA . GLN D 2 156 ? 35.47900 -18.40600 -33.54200 1.000 43.43000 186 GLN D CA 1
ATOM 5942 C C . GLN D 2 156 ? 36.79400 -19.11400 -33.85900 1.000 36.12000 186 GLN D C 1
ATOM 5943 O O . GLN D 2 156 ? 37.01400 -20.23700 -33.39800 1.000 41.80000 186 GLN D O 1
ATOM 5949 N N . PRO D 2 157 ? 37.70300 -18.47600 -34.59400 1.000 44.23000 187 PRO D N 1
ATOM 5950 C CA . PRO D 2 157 ? 39.05600 -19.03100 -34.73400 1.000 44.54000 187 PRO D CA 1
ATOM 5951 C C . PRO D 2 157 ? 39.79500 -19.05200 -33.39800 1.000 41.92000 187 PRO D C 1
ATOM 5952 O O . PRO D 2 157 ? 39.50100 -18.27300 -32.49100 1.000 43.58000 187 PRO D O 1
ATOM 5956 N N . LYS D 2 158 ? 40.74200 -19.98900 -33.28100 1.000 53.05000 188 LYS D N 1
ATOM 5957 C CA . LYS D 2 158 ? 41.55300 -20.15500 -32.07600 1.000 52.94000 188 LYS D CA 1
ATOM 5958 C C . LYS D 2 158 ? 42.73300 -19.18200 -32.07700 1.000 43.32000 188 LYS D C 1
ATOM 5959 O O . LYS D 2 158 ? 43.43100 -19.04800 -33.09200 1.000 50.25000 188 LYS D O 1
ATOM 5965 N N . ILE D 2 159 ? 42.94200 -18.48400 -30.97000 1.000 47.17000 189 ILE D N 1
ATOM 5966 C CA . ILE D 2 159 ? 44.15500 -17.69600 -30.75100 1.000 51.06000 189 ILE D CA 1
ATOM 5967 C C . ILE D 2 159 ? 45.20700 -18.62200 -30.12300 1.000 49.31000 189 ILE D C 1
ATOM 5968 O O . ILE D 2 159 ? 45.01100 -19.03500 -28.96800 1.000 55.58000 189 ILE D O 1
ATOM 5973 N N . PRO D 2 160 ? 46.31600 -18.91200 -30.79000 1.000 43.70000 190 PRO D N 1
ATOM 5974 C CA . PRO D 2 160 ? 47.34500 -19.77500 -30.17900 1.000 48.65000 190 PRO D CA 1
ATOM 5975 C C . PRO D 2 160 ? 47.98500 -19.12200 -28.96200 1.000 54.56000 190 PRO D C 1
ATOM 5976 O O . PRO D 2 160 ? 48.12100 -17.89800 -28.88900 1.000 51.06000 190 PRO D O 1
ATOM 5980 N N . VAL D 2 161 ? 48.38800 -19.96000 -27.99800 1.000 64.03000 191 VAL D N 1
ATOM 5981 C CA . VAL D 2 161 ? 49.01200 -19.44600 -26.77500 1.000 60.90000 191 VAL D CA 1
ATOM 5982 C C . VAL D 2 161 ? 50.25400 -18.60300 -27.09600 1.000 48.29000 191 VAL D C 1
ATOM 5983 O O . VAL D 2 161 ? 50.49300 -17.57100 -26.46100 1.000 48.68000 191 VAL D O 1
ATOM 5987 N N . ALA D 2 162 ? 51.04100 -18.99900 -28.10400 1.000 52.74000 192 ALA D N 1
ATOM 5988 C CA . ALA D 2 162 ? 52.23400 -18.23200 -28.45200 1.000 48.83000 192 ALA D CA 1
ATOM 5989 C C . ALA D 2 162 ? 51.89300 -16.78000 -28.77000 1.000 56.22000 192 ALA D C 1
ATOM 5990 O O . ALA D 2 162 ? 52.71400 -15.88700 -28.52300 1.000 49.88000 192 ALA D O 1
ATOM 5992 N N . GLU D 2 163 ? 50.69400 -16.52300 -29.31900 1.000 53.81000 193 GLU D N 1
ATOM 5993 C CA . GLU D 2 163 ? 50.28400 -15.15900 -29.65800 1.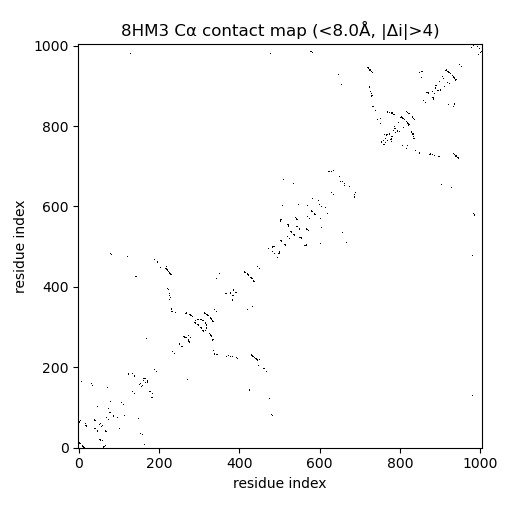000 52.08000 193 GLU D CA 1
ATOM 5994 C C . GLU D 2 163 ? 49.87600 -14.37700 -28.41200 1.000 47.16000 193 GLU D C 1
ATOM 5995 O O . GLU D 2 163 ? 50.16400 -13.17900 -28.30700 1.000 43.73000 193 GLU D O 1
ATOM 6001 N N . ILE D 2 164 ? 49.15900 -15.01900 -27.48400 1.000 44.14000 194 ILE D N 1
ATOM 6002 C CA . ILE D 2 164 ? 48.82600 -14.35600 -26.22800 1.000 42.06000 194 ILE D CA 1
ATOM 6003 C C . ILE D 2 164 ? 50.10900 -13.97900 -25.49200 1.000 59.18000 194 ILE D C 1
ATOM 6004 O O . ILE D 2 164 ? 50.21300 -12.89800 -24.89400 1.000 50.35000 194 ILE D O 1
ATOM 6009 N N . GLU D 2 165 ? 51.11200 -14.86800 -25.53400 1.000 47.57000 195 GLU D N 1
ATOM 6010 C CA . GLU D 2 165 ? 52.35800 -14.62700 -24.81900 1.000 52.97000 195 GLU D CA 1
ATOM 6011 C C . GLU D 2 165 ? 53.13300 -13.48000 -25.46100 1.000 55.24000 195 GLU D C 1
ATOM 6012 O O . GLU D 2 165 ? 53.78800 -12.70100 -24.75600 1.000 48.86000 195 GLU D O 1
ATOM 6018 N N . ASP D 2 166 ? 53.06200 -13.35200 -26.79600 1.000 45.40000 196 ASP D N 1
ATOM 6019 C CA . ASP D 2 166 ? 53.74500 -12.24900 -27.47600 1.000 52.23000 196 ASP D CA 1
ATOM 6020 C C . ASP D 2 166 ? 53.15800 -10.90800 -27.04500 1.000 53.15000 196 ASP D C 1
ATOM 6021 O O . ASP D 2 166 ? 53.88900 -9.92800 -26.86300 1.000 55.57000 196 ASP D O 1
ATOM 6026 N N . VAL D 2 167 ? 51.83300 -10.85300 -26.87500 1.000 50.45000 197 VAL D N 1
ATOM 6027 C CA . VAL D 2 167 ? 51.17300 -9.64300 -26.38600 1.000 51.06000 197 VAL D CA 1
ATOM 6028 C C . VAL D 2 167 ? 51.63500 -9.33300 -24.96300 1.000 51.12000 197 VAL D C 1
ATOM 6029 O O . VAL D 2 167 ? 51.93200 -8.18100 -24.61900 1.000 44.39000 197 VAL D O 1
ATOM 6033 N N . LYS D 2 168 ? 51.64600 -10.35400 -24.09900 1.000 50.77000 198 LYS D N 1
ATOM 6034 C CA . LYS D 2 168 ? 52.08300 -10.15800 -22.72300 1.000 52.47000 198 LYS D CA 1
ATOM 6035 C C . LYS D 2 168 ? 53.52600 -9.67100 -22.68500 1.000 56.51000 198 LYS D C 1
ATOM 6036 O O . LYS D 2 168 ? 53.85800 -8.74500 -21.93600 1.000 55.11000 198 LYS D O 1
ATOM 6042 N N . ARG D 2 169 ? 54.38200 -10.26100 -23.52800 1.000 49.62000 199 ARG D N 1
ATOM 6043 C CA . ARG D 2 169 ? 55.77900 -9.85200 -23.63900 1.000 51.50000 199 ARG D CA 1
ATOM 6044 C C . ARG D 2 169 ? 55.91300 -8.35600 -23.90900 1.000 56.29000 199 ARG D C 1
ATOM 6045 O O . ARG D 2 169 ? 56.64000 -7.65000 -23.20200 1.000 55.24000 199 ARG D O 1
ATOM 6053 N N . ARG D 2 170 ? 55.21400 -7.85700 -24.93600 1.000 53.05000 200 ARG D N 1
ATOM 6054 C CA . ARG D 2 170 ? 55.31700 -6.44500 -25.29900 1.000 52.70000 200 ARG D CA 1
ATOM 6055 C C . ARG D 2 170 ? 54.84100 -5.53300 -24.16900 1.000 53.51000 200 ARG D C 1
ATOM 6056 O O . ARG D 2 170 ? 55.42700 -4.46900 -23.93700 1.000 53.56000 200 ARG D O 1
ATOM 6064 N N . LEU D 2 171 ? 53.76100 -5.90900 -23.48000 1.000 44.98000 201 LEU D N 1
ATOM 6065 C CA . LEU D 2 171 ? 53.27700 -5.08200 -22.37700 1.000 54.60000 201 LEU D CA 1
ATOM 6066 C C . LEU D 2 171 ? 54.28200 -5.04900 -21.22300 1.000 58.71000 201 LEU D C 1
ATOM 6067 O O . LEU D 2 171 ? 54.42900 -4.01500 -20.55800 1.000 64.55000 201 LEU D O 1
ATOM 6072 N N . ARG D 2 172 ? 54.98500 -6.16100 -20.96900 1.000 52.65000 202 ARG D N 1
ATOM 6073 C CA . ARG D 2 172 ? 56.03500 -6.13200 -19.95200 1.000 61.63000 202 ARG D CA 1
ATOM 6074 C C . ARG D 2 172 ? 57.19900 -5.24700 -20.38500 1.000 61.44000 202 ARG D C 1
ATOM 6075 O O . ARG D 2 172 ? 57.78100 -4.54600 -19.54900 1.000 52.52000 202 ARG D O 1
ATOM 6083 N N . GLU D 2 173 ? 57.52200 -5.22700 -21.69100 1.000 58.48000 203 GLU D N 1
ATOM 6084 C CA . GLU D 2 173 ? 58.59600 -4.36000 -22.17500 1.000 56.05000 203 GLU D CA 1
ATOM 6085 C C . GLU D 2 173 ? 58.19900 -2.89700 -22.06600 1.000 58.12000 203 GLU D C 1
ATOM 6086 O O . GLU D 2 173 ? 58.98400 -2.06500 -21.59700 1.000 59.25000 203 GLU D O 1
ATOM 6092 N N . TYR D 2 174 ? 56.99500 -2.55500 -22.53100 1.000 54.13000 204 TYR D N 1
ATOM 6093 C CA . TYR D 2 174 ? 56.52400 -1.18400 -22.38300 1.000 58.93000 204 TYR D CA 1
ATOM 6094 C C . TYR D 2 174 ? 56.56100 -0.78100 -20.90800 1.000 59.25000 204 TYR D C 1
ATOM 6095 O O . TYR D 2 174 ? 56.99100 0.32700 -20.57000 1.000 56.53000 204 TYR D O 1
ATOM 6104 N N . THR D 2 175 ? 56.10700 -1.67200 -20.01300 1.000 51.39000 205 THR D N 1
ATOM 6105 C CA . THR D 2 175 ? 56.15800 -1.39500 -18.57500 1.000 62.37000 205 THR D CA 1
ATOM 6106 C C . THR D 2 175 ? 57.59100 -1.10100 -18.12000 1.000 65.13000 205 THR D C 1
ATOM 6107 O O . THR D 2 175 ? 57.83800 -0.14800 -17.37100 1.000 61.12000 205 THR D O 1
ATOM 6111 N N . ASP D 2 176 ? 58.54800 -1.92800 -18.54500 1.000 64.82000 206 ASP D N 1
ATOM 6112 C CA . ASP D 2 176 ? 59.93400 -1.72500 -18.13800 1.000 63.72000 206 ASP D CA 1
ATOM 6113 C C . ASP D 2 176 ? 60.45700 -0.37700 -18.62500 1.000 65.28000 206 ASP D C 1
ATOM 6114 O O . ASP D 2 176 ? 61.06000 0.38000 -17.85600 1.000 75.63000 206 ASP D O 1
ATOM 6119 N N . ARG D 2 177 ? 60.22800 -0.06100 -19.90400 1.000 57.30000 207 ARG D N 1
ATOM 6120 C CA . ARG D 2 177 ? 60.78100 1.15100 -20.50600 1.000 59.64000 207 ARG D CA 1
ATOM 6121 C C . ARG D 2 177 ? 60.23900 2.41300 -19.83500 1.000 67.75000 207 ARG D C 1
ATOM 6122 O O . ARG D 2 177 ? 60.98900 3.36900 -19.60000 1.000 68.23000 207 ARG D O 1
ATOM 6130 N N . ILE D 2 178 ? 58.93700 2.43800 -19.51800 1.000 62.87000 208 ILE D N 1
ATOM 6131 C CA . ILE D 2 178 ? 58.35500 3.62400 -18.88700 1.000 62.81000 208 ILE D CA 1
ATOM 6132 C C . ILE D 2 178 ? 58.87800 3.79100 -17.45900 1.000 65.35000 208 ILE D C 1
ATOM 6133 O O . ILE D 2 178 ? 59.19500 4.90800 -17.03100 1.000 67.44000 208 ILE D O 1
ATOM 6138 N N . ASN D 2 179 ? 58.96300 2.69000 -16.69900 1.000 63.97000 209 ASN D N 1
ATOM 6139 C CA . ASN D 2 179 ? 59.46200 2.76000 -15.32600 1.000 68.58000 209 ASN D CA 1
ATOM 6140 C C . ASN D 2 179 ? 60.88600 3.29200 -15.29600 1.000 64.99000 209 ASN D C 1
ATOM 6141 O O . ASN D 2 179 ? 61.24200 4.10300 -14.43600 1.000 74.01000 209 ASN D O 1
ATOM 6146 N N . LYS D 2 180 ? 61.70000 2.87200 -16.25200 1.000 69.68000 210 LYS D N 1
ATOM 6147 C CA . LYS D 2 180 ? 63.12200 3.15800 -16.29700 1.000 69.01000 210 LYS D CA 1
ATOM 6148 C C . LYS D 2 180 ? 63.42000 4.47000 -17.00400 1.000 68.25000 210 LYS D C 1
ATOM 6149 O O . LYS D 2 180 ? 64.58000 4.74100 -17.32500 1.000 71.94000 210 LYS D O 1
ATOM 6155 N N . GLY D 2 181 ? 62.39100 5.25900 -17.30100 1.000 61.92000 211 GLY D N 1
ATOM 6156 C CA . GLY D 2 181 ? 62.57900 6.58000 -17.86000 1.000 64.16000 211 GLY D CA 1
ATOM 6157 C C . GLY D 2 181 ? 62.96800 6.61000 -19.31600 1.000 76.74000 211 GLY D C 1
ATOM 6158 O O . GLY D 2 181 ? 63.26800 7.69300 -19.83200 1.000 73.92000 211 GLY D O 1
ATOM 6159 N N . GLU D 2 182 ? 62.93000 5.46300 -20.01100 1.000 71.72000 212 GLU D N 1
ATOM 6160 C CA . GLU D 2 182 ? 63.34400 5.43300 -21.41000 1.000 65.59000 212 GLU D CA 1
ATOM 6161 C C . GLU D 2 182 ? 62.24200 5.98200 -22.31000 1.000 66.73000 212 GLU D C 1
ATOM 6162 O O . GLU D 2 182 ? 62.52600 6.47400 -23.40800 1.000 65.78000 212 GLU D O 1
ATOM 6168 N N . SER D 2 183 ? 60.99500 5.90600 -21.83800 1.000 64.17000 213 SER D N 1
ATOM 6169 C CA . SER D 2 183 ? 59.84100 6.42900 -22.61700 1.000 63.68000 213 SER D CA 1
ATOM 6170 C C . SER D 2 183 ? 58.69100 6.72000 -21.64900 1.000 65.23000 213 SER D C 1
ATOM 6171 O O . SER D 2 183 ? 58.56600 5.97700 -20.66200 1.000 60.87000 213 SER D O 1
ATOM 6174 N N . ASP D 2 184 ? 57.88700 7.75500 -21.90700 1.000 57.61000 214 ASP D N 1
ATOM 6175 C CA . ASP D 2 184 ? 56.75300 7.98700 -21.02600 1.000 65.90000 214 ASP D CA 1
ATOM 6176 C C . ASP D 2 184 ? 55.51200 7.25900 -21.54500 1.000 60.16000 214 ASP D C 1
ATOM 6177 O O . ASP D 2 184 ? 55.40700 6.89400 -22.72100 1.000 54.33000 214 ASP D O 1
ATOM 6182 N N . PHE D 2 185 ? 54.56500 7.06100 -20.62600 1.000 55.62000 215 PHE D N 1
ATOM 6183 C CA . PHE D 2 185 ? 53.38100 6.25200 -20.89300 1.000 56.64000 215 PHE D CA 1
ATOM 6184 C C . PHE D 2 185 ? 52.60000 6.77900 -22.09400 1.000 60.60000 215 PHE D C 1
ATOM 6185 O O . PHE D 2 185 ? 52.10900 5.99300 -22.91300 1.000 56.42000 215 PHE D O 1
ATOM 6193 N N . SER D 2 186 ? 52.45400 8.10400 -22.20500 1.000 52.28000 216 SER D N 1
ATOM 6194 C CA . SER D 2 186 ? 51.64600 8.67900 -23.27800 1.000 55.47000 216 SER D CA 1
ATOM 6195 C C . SER D 2 186 ? 52.22500 8.36600 -24.65400 1.000 55.09000 216 SER D C 1
ATOM 6196 O O . SER D 2 186 ? 51.47800 8.09500 -25.60300 1.000 54.90000 216 SER D O 1
ATOM 6199 N N . THR D 2 187 ? 53.55000 8.40400 -24.78000 1.000 54.82000 217 THR D N 1
ATOM 6200 C CA . THR D 2 187 ? 54.18900 8.14100 -26.06700 1.000 53.96000 217 THR D CA 1
ATOM 6201 C C . THR D 2 187 ? 53.97200 6.70100 -26.52200 1.000 54.34000 217 THR D C 1
ATOM 6202 O O . THR D 2 187 ? 53.58800 6.45300 -27.67200 1.000 54.89000 217 THR D O 1
ATOM 6206 N N . LEU D 2 188 ? 54.20100 5.73300 -25.63200 1.000 48.70000 218 LEU D N 1
ATOM 6207 C CA . LEU D 2 188 ? 53.99700 4.33800 -26.00400 1.000 51.11000 218 LEU D CA 1
ATOM 6208 C C . LEU D 2 188 ? 52.52300 4.05900 -26.29700 1.000 54.22000 218 LEU D C 1
ATOM 6209 O O . LEU D 2 188 ? 52.20700 3.20600 -27.13500 1.000 50.80000 218 LEU D O 1
ATOM 6214 N N . ALA D 2 189 ? 51.61700 4.77700 -25.62900 1.000 47.88000 219 ALA D N 1
ATOM 6215 C CA . ALA D 2 189 ? 50.19000 4.63000 -25.89000 1.000 48.54000 219 ALA D CA 1
ATOM 6216 C C . ALA D 2 189 ? 49.83000 5.15700 -27.27500 1.000 52.67000 219 ALA D C 1
ATOM 6217 O O . ALA D 2 189 ? 49.05000 4.52900 -28.00400 1.000 52.13000 219 ALA D O 1
ATOM 6219 N N . LEU D 2 190 ? 50.33400 6.34600 -27.62600 1.000 53.25000 220 LEU D N 1
ATOM 6220 C CA . LEU D 2 190 ? 50.13600 6.87400 -28.97600 1.000 61.66000 220 LEU D CA 1
ATOM 6221 C C . LEU D 2 190 ? 50.66100 5.90000 -30.02500 1.000 52.62000 220 LEU D C 1
ATOM 6222 O O . LEU D 2 190 ? 49.99800 5.63200 -31.03200 1.000 56.42000 220 LEU D O 1
ATOM 6227 N N . LEU D 2 191 ? 51.85700 5.36200 -29.79700 1.000 45.04000 221 LEU D N 1
ATOM 6228 C CA . LEU D 2 191 ? 52.49900 4.49100 -30.77200 1.000 48.56000 221 LEU D CA 1
ATOM 6229 C C . LEU D 2 191 ? 51.79900 3.14100 -30.88400 1.000 54.75000 221 LEU D C 1
ATOM 6230 O O . LEU D 2 191 ? 51.63200 2.61600 -31.99400 1.000 52.21000 221 LEU D O 1
ATOM 6235 N N . TYR D 2 192 ? 51.40000 2.54900 -29.75300 1.000 48.24000 222 TYR D N 1
ATOM 6236 C CA . TYR D 2 192 ? 51.14200 1.11100 -29.74100 1.000 48.02000 222 TYR D CA 1
ATOM 6237 C C . TYR D 2 192 ? 49.75200 0.71300 -29.25800 1.000 48.57000 222 TYR D C 1
ATOM 6238 O O . TYR D 2 192 ? 49.27900 -0.37400 -29.59500 1.000 51.41000 222 TYR D O 1
ATOM 6247 N N . SER D 2 193 ? 49.09700 1.55500 -28.46100 1.000 34.58000 223 SER D N 1
ATOM 6248 C CA . SER D 2 193 ? 47.77100 1.21300 -27.96300 1.000 45.60000 223 SER D CA 1
ATOM 6249 C C . SER D 2 193 ? 46.79100 1.03400 -29.11800 1.000 53.43000 223 SER D C 1
ATOM 6250 O O . SER D 2 193 ? 46.77600 1.81100 -30.07400 1.000 52.78000 223 SER D O 1
ATOM 6253 N N . GLU D 2 194 ? 45.95600 0.00200 -29.01700 1.000 53.93000 224 GLU D N 1
ATOM 6254 C CA . GLU D 2 194 ? 44.94400 -0.30200 -30.02000 1.000 54.02000 224 GLU D CA 1
ATOM 6255 C C . GLU D 2 194 ? 43.54900 0.15400 -29.60700 1.000 52.98000 224 GLU D C 1
ATOM 6256 O O . GLU D 2 194 ? 42.58800 -0.09500 -30.33600 1.000 58.01000 224 GLU D O 1
ATOM 6262 N N . ASP D 2 195 ? 43.41700 0.81100 -28.45600 1.000 56.33000 225 ASP D N 1
ATOM 6263 C CA . ASP D 2 195 ? 42.23700 1.62300 -28.14800 1.000 64.99000 225 ASP D CA 1
ATOM 6264 C C . ASP D 2 195 ? 42.35700 2.98900 -28.82100 1.000 70.80000 225 ASP D C 1
ATOM 6265 O O . ASP D 2 195 ? 42.88200 3.94200 -28.24300 1.000 68.87000 225 ASP D O 1
ATOM 6270 N N . ARG D 2 196 ? 41.85900 3.07600 -30.06500 1.000 74.91000 226 ARG D N 1
ATOM 6271 C CA . ARG D 2 196 ? 41.99400 4.28300 -30.88900 1.000 83.83000 226 ARG D CA 1
ATOM 6272 C C . ARG D 2 196 ? 41.52300 5.54700 -30.16700 1.000 79.45000 226 ARG D C 1
ATOM 6273 O O . ARG D 2 196 ? 42.12800 6.61900 -30.31700 1.000 66.84000 226 ARG D O 1
ATOM 6281 N N . GLY D 2 197 ? 40.41700 5.44200 -29.41800 1.000 76.22000 227 GLY D N 1
ATOM 6282 C CA . GLY D 2 197 ? 39.82800 6.60700 -28.76900 1.000 81.64000 227 GLY D CA 1
ATOM 6283 C C . GLY D 2 197 ? 40.70300 7.22900 -27.69500 1.000 80.86000 227 GLY D C 1
ATOM 6284 O O . GLY D 2 197 ? 40.71500 8.44900 -27.52400 1.000 84.23000 227 GLY D O 1
ATOM 6285 N N . SER D 2 198 ? 41.41700 6.40600 -26.93300 1.000 76.86000 228 SER D N 1
ATOM 6286 C CA . SER D 2 198 ? 42.28700 6.92200 -25.88100 1.000 73.90000 228 SER D CA 1
ATOM 6287 C C . SER D 2 198 ? 43.72000 7.16600 -26.36000 1.000 69.12000 228 SER D C 1
ATOM 6288 O O . SER D 2 198 ? 44.42200 7.99900 -25.77900 1.000 66.69000 228 SER D O 1
ATOM 6291 N N . ALA D 2 199 ? 44.17000 6.43900 -27.39200 1.000 71.81000 229 ALA D N 1
ATOM 6292 C CA . ALA D 2 199 ? 45.56600 6.48200 -27.83700 1.000 64.46000 229 ALA D CA 1
ATOM 6293 C C . ALA D 2 199 ? 46.02500 7.89600 -28.21200 1.000 70.14000 229 ALA D C 1
ATOM 6294 O O . ALA D 2 199 ? 47.14600 8.30400 -27.87700 1.000 62.42000 229 ALA D O 1
ATOM 6296 N N . ILE D 2 200 ? 45.19600 8.64000 -28.94700 1.000 75.49000 230 ILE D N 1
ATOM 6297 C CA . ILE D 2 200 ? 45.62900 9.99300 -29.41500 1.000 76.87000 230 ILE D CA 1
ATOM 6298 C C . ILE D 2 200 ? 45.84900 10.88800 -28.19300 1.000 73.58000 230 ILE D C 1
ATOM 6299 O O . ILE D 2 200 ? 46.71600 11.77800 -28.26600 1.000 77.98000 230 ILE D O 1
ATOM 6304 N N . LYS D 2 201 ? 45.09900 10.65400 -27.11600 1.000 69.37000 231 LYS D N 1
ATOM 6305 C CA . LYS D 2 201 ? 45.19000 11.44500 -25.88600 1.000 75.27000 231 LYS D CA 1
ATOM 6306 C C . LYS D 2 201 ? 46.19500 10.82700 -24.92100 1.000 67.89000 231 LYS D C 1
ATOM 6307 O O . LYS D 2 201 ? 45.99400 10.83300 -23.70200 1.000 65.35000 231 LYS D O 1
ATOM 6313 N N . GLY D 2 202 ? 47.26900 10.26400 -25.47000 1.000 66.54000 232 GLY D N 1
ATOM 6314 C CA . GLY D 2 202 ? 48.27700 9.56800 -24.67300 1.000 62.18000 232 GLY D CA 1
ATOM 6315 C C . GLY D 2 202 ? 47.72800 8.51200 -23.74000 1.000 63.36000 232 GLY D C 1
ATOM 6316 O O . GLY D 2 202 ? 48.28400 8.30000 -22.65500 1.000 58.87000 232 GLY D O 1
ATOM 6317 N N . GLY D 2 203 ? 46.65000 7.83000 -24.14000 1.000 56.72000 233 GLY D N 1
ATOM 6318 C CA . GLY D 2 203 ? 46.08900 6.75000 -23.35000 1.000 57.46000 233 GLY D CA 1
ATOM 6319 C C . GLY D 2 203 ? 44.97000 7.14300 -22.40600 1.000 60.51000 233 GLY D C 1
ATOM 6320 O O . GLY D 2 203 ? 44.35900 6.25400 -21.80300 1.000 64.29000 233 GLY D O 1
ATOM 6321 N N . GLU D 2 204 ? 44.66300 8.43900 -22.29000 1.000 63.75000 234 GLU D N 1
ATOM 6322 C CA . GLU D 2 204 ? 43.73700 8.96300 -21.28200 1.000 68.42000 234 GLU D CA 1
ATOM 6323 C C . GLU D 2 204 ? 42.28300 8.57800 -21.56900 1.000 73.05000 234 GLU D C 1
ATOM 6324 O O . GLU D 2 204 ? 41.76600 8.85900 -22.65500 1.000 70.59000 234 GLU D O 1
ATOM 6330 N N . THR D 2 205 ? 41.63300 7.92100 -20.59100 1.000 73.28000 235 THR D N 1
ATOM 6331 C CA . THR D 2 205 ? 40.22700 7.51600 -20.68100 1.000 74.89000 235 THR D CA 1
ATOM 6332 C C . THR D 2 205 ? 39.23300 8.61900 -20.30600 1.000 83.21000 235 THR D C 1
ATOM 6333 O O . THR D 2 205 ? 38.07900 8.57300 -20.74800 1.000 86.41000 235 THR D O 1
ATOM 6337 N N . GLY D 2 206 ? 39.63600 9.59300 -19.49000 1.000 80.60000 236 GLY D N 1
ATOM 6338 C CA . GLY D 2 206 ? 38.70400 10.46100 -18.79500 1.000 90.71000 236 GLY D CA 1
ATOM 6339 C C . GLY D 2 206 ? 38.07000 9.76400 -17.59700 1.000 90.31000 236 GLY D C 1
ATOM 6340 O O . GLY D 2 206 ? 38.16200 8.54900 -17.42100 1.000 94.21000 236 GLY D O 1
ATOM 6341 N N . PHE D 2 207 ? 37.39700 10.55600 -16.75700 1.000 83.94000 237 PHE D N 1
ATOM 6342 C CA . PHE D 2 207 ? 36.94000 10.04700 -15.46400 1.000 85.13000 237 PHE D CA 1
ATOM 6343 C C . PHE D 2 207 ? 35.81200 9.03300 -15.63600 1.000 73.93000 237 PHE D C 1
ATOM 6344 O O . PHE D 2 207 ? 34.99300 9.13300 -16.55200 1.000 76.79000 237 PHE D O 1
ATOM 6352 N N . MET D 2 208 ? 35.75700 8.06800 -14.71400 1.000 76.55000 238 MET D N 1
ATOM 6353 C CA . MET D 2 208 ? 34.87700 6.90900 -14.83100 1.000 80.41000 238 MET D CA 1
ATOM 6354 C C . MET D 2 208 ? 34.61700 6.34300 -13.43900 1.000 81.50000 238 MET D C 1
ATOM 6355 O O . MET D 2 208 ? 35.56100 6.18200 -12.65400 1.000 87.65000 238 MET D O 1
ATOM 6360 N N . GLY D 2 209 ? 33.34500 6.04900 -13.13800 1.000 79.22000 239 GLY D N 1
ATOM 6361 C CA . GLY D 2 209 ? 32.99800 5.33700 -11.90700 1.000 84.05000 239 GLY D CA 1
ATOM 6362 C C . GLY D 2 209 ? 33.17200 3.82800 -12.02700 1.000 86.74000 239 GLY D C 1
ATOM 6363 O O . GLY D 2 209 ? 33.09500 3.25400 -13.11300 1.000 88.49000 239 GLY D O 1
ATOM 6364 N N . LYS D 2 210 ? 33.37800 3.17700 -10.87000 1.000 84.26000 240 LYS D N 1
ATOM 6365 C CA . LYS D 2 210 ? 33.76600 1.76200 -10.83500 1.000 87.84000 240 LYS D CA 1
ATOM 6366 C C . LYS D 2 210 ? 32.79600 0.85800 -11.59200 1.000 94.76000 240 LYS D C 1
ATOM 6367 O O . LYS D 2 210 ? 33.21800 -0.14800 -12.17900 1.000 88.13000 240 LYS D O 1
ATOM 6373 N N . GLY D 2 211 ? 31.50100 1.17800 -11.57200 1.000 103.56000 241 GLY D N 1
ATOM 6374 C CA . GLY D 2 211 ? 30.49900 0.36800 -12.24900 1.000 97.48000 241 GLY D CA 1
ATOM 6375 C C . GLY D 2 211 ? 30.40600 0.61200 -13.73700 1.000 93.59000 241 GLY D C 1
ATOM 6376 O O . GLY D 2 211 ? 29.66000 -0.08200 -14.43800 1.000 93.89000 241 GLY D O 1
ATOM 6377 N N . GLN D 2 212 ? 31.13800 1.61500 -14.21400 1.000 89.32000 242 GLN D N 1
ATOM 6378 C CA . GLN D 2 212 ? 31.17000 2.05700 -15.60000 1.000 95.39000 242 GLN D CA 1
ATOM 6379 C C . GLN D 2 212 ? 32.35400 1.46800 -16.36900 1.000 91.51000 242 GLN D C 1
ATOM 6380 O O . GLN D 2 212 ? 32.48900 1.71100 -17.57200 1.000 82.05000 242 GLN D O 1
ATOM 6386 N N . MET D 2 213 ? 33.19600 0.68500 -15.69500 1.000 88.28000 243 MET D N 1
ATOM 6387 C CA . MET D 2 213 ? 34.36500 0.01700 -16.24900 1.000 85.88000 243 MET D CA 1
ATOM 6388 C C . MET D 2 213 ? 34.13900 -1.49200 -16.26900 1.000 84.28000 243 MET D C 1
ATOM 6389 O O . MET D 2 213 ? 33.44400 -2.03600 -15.40400 1.000 85.46000 243 MET D O 1
ATOM 6394 N N . VAL D 2 214 ? 34.69800 -2.17000 -17.27400 1.000 85.60000 244 VAL D N 1
ATOM 6395 C CA . VAL D 2 214 ? 34.71100 -3.63800 -17.28400 1.000 85.95000 244 VAL D CA 1
ATOM 6396 C C . VAL D 2 214 ? 35.36200 -4.11600 -15.98800 1.000 85.03000 244 VAL D C 1
ATOM 6397 O O . VAL D 2 214 ? 36.27400 -3.44700 -15.48200 1.000 85.30000 244 VAL D O 1
ATOM 6401 N N . PRO D 2 215 ? 34.95200 -5.25500 -15.39100 1.000 89.06000 245 PRO D N 1
ATOM 6402 C CA . PRO D 2 215 ? 35.44900 -5.66200 -14.05200 1.000 92.24000 245 PRO D CA 1
ATOM 6403 C C . PRO D 2 215 ? 36.96500 -5.66900 -13.76100 1.000 88.78000 245 PRO D C 1
ATOM 6404 O O . PRO D 2 215 ? 37.40700 -5.07700 -12.75100 1.000 84.69000 245 PRO D O 1
ATOM 6408 N N . GLU D 2 216 ? 37.73500 -6.36200 -14.59500 1.000 91.17000 246 GLU D N 1
ATOM 6409 C CA . GLU D 2 216 ? 39.19100 -6.50000 -14.31500 1.000 90.55000 246 GLU D CA 1
ATOM 6410 C C . GLU D 2 216 ? 39.84300 -5.11500 -14.33400 1.000 81.35000 246 GLU D C 1
ATOM 6411 O O . GLU D 2 216 ? 40.57700 -4.77200 -13.35400 1.000 86.76000 246 GLU D O 1
ATOM 6417 N N . TYR D 2 217 ? 39.53400 -4.32900 -15.36200 1.000 79.25000 247 TYR D N 1
ATOM 6418 C CA . TYR D 2 217 ? 40.08100 -2.95300 -15.43200 1.000 79.83000 247 TYR D CA 1
ATOM 6419 C C . TYR D 2 217 ? 39.73600 -2.26300 -14.11900 1.000 81.35000 247 TYR D C 1
ATOM 6420 O O . TYR D 2 217 ? 40.64400 -1.81400 -13.43200 1.000 84.30000 247 TYR D O 1
ATOM 6429 N N . ALA D 2 218 ? 38.45800 -2.26400 -13.75500 1.000 85.04000 248 ALA D N 1
ATOM 6430 C CA . ALA D 2 218 ? 38.00900 -1.60500 -12.50800 1.000 78.52000 248 ALA D CA 1
ATOM 6431 C C . ALA D 2 218 ? 38.92100 -1.98700 -11.35100 1.000 81.99000 248 ALA D C 1
ATOM 6432 O O . ALA D 2 218 ? 39.55200 -1.08900 -10.78800 1.000 88.49000 248 ALA D O 1
ATOM 6434 N N . ASN D 2 219 ? 39.00500 -3.27500 -11.04100 1.000 84.00000 249 ASN D N 1
ATOM 6435 C CA . ASN D 2 219 ? 39.80200 -3.67800 -9.85300 1.000 94.97000 249 ASN D CA 1
ATOM 6436 C C . ASN D 2 219 ? 41.24400 -3.15100 -9.95400 1.000 109.35000 249 ASN D C 1
ATOM 6437 O O . ASN D 2 219 ? 41.71900 -2.38000 -9.02500 1.000 110.64000 249 ASN D O 1
ATOM 6442 N N . VAL D 2 220 ? 41.92500 -3.50400 -11.04900 1.000 101.56000 250 VAL D N 1
ATOM 6443 C CA . VAL D 2 220 ? 43.36700 -3.13100 -11.10100 1.000 93.84000 250 VAL D CA 1
ATOM 6444 C C . VAL D 2 220 ? 43.49600 -1.61900 -10.91500 1.000 91.26000 250 VAL D C 1
ATOM 6445 O O . VAL D 2 220 ? 44.39100 -1.19900 -10.18800 1.000 88.84000 250 VAL D O 1
ATOM 6449 N N . ALA D 2 221 ? 42.62900 -0.84000 -11.55000 1.000 87.09000 251 ALA D N 1
ATOM 6450 C CA . ALA D 2 221 ? 42.74000 0.63000 -11.48400 1.000 88.44000 251 ALA D CA 1
ATOM 6451 C C . ALA D 2 221 ? 42.52400 1.11500 -10.05300 1.000 94.77000 251 ALA D C 1
ATOM 6452 O O . ALA D 2 221 ? 43.39100 1.82700 -9.51800 1.000 100.13000 251 ALA D O 1
ATOM 6454 N N . PHE D 2 222 ? 41.40400 0.73500 -9.45600 1.000 94.90000 252 PHE D N 1
ATOM 6455 C CA . PHE D 2 222 ? 41.08100 1.23100 -8.09500 1.000 99.88000 252 PHE D CA 1
ATOM 6456 C C . PHE D 2 222 ? 42.17400 0.79900 -7.11200 1.000 99.58000 252 PHE D C 1
ATOM 6457 O O . PHE D 2 222 ? 42.21300 1.35100 -5.98900 1.000 101.12000 252 PHE D O 1
ATOM 6465 N N . ASN D 2 223 ? 43.05000 -0.13000 -7.51100 1.000 101.59000 253 ASN D N 1
ATOM 6466 C CA . ASN D 2 223 ? 44.18500 -0.39700 -6.56600 1.000 101.96000 253 ASN D CA 1
ATOM 6467 C C . ASN D 2 223 ? 45.42200 0.51200 -6.80600 1.000 101.09000 253 ASN D C 1
ATOM 6468 O O . ASN D 2 223 ? 46.43600 0.26600 -6.12300 1.000 103.73000 253 ASN D O 1
ATOM 6473 N N . LEU D 2 224 ? 45.35900 1.55700 -7.65000 1.000 99.78000 254 LEU D N 1
ATOM 6474 C CA . LEU D 2 224 ? 46.47000 2.44700 -7.98600 1.000 101.57000 254 LEU D CA 1
ATOM 6475 C C . LEU D 2 224 ? 46.45100 3.70600 -7.11200 1.000 100.94000 254 LEU D C 1
ATOM 6476 O O . LEU D 2 224 ? 45.49300 4.48700 -7.16100 1.000 107.67000 254 LEU D O 1
ATOM 6481 N N . GLN D 2 225 ? 47.53300 3.93200 -6.35500 1.000 100.43000 255 GLN D N 1
ATOM 6482 C CA . GLN D 2 225 ? 47.55600 4.95300 -5.31000 1.000 103.20000 255 GLN D CA 1
ATOM 6483 C C . GLN D 2 225 ? 48.28900 6.23100 -5.71900 1.000 99.45000 255 GLN D C 1
ATOM 6484 O O . GLN D 2 225 ? 48.10300 7.26900 -5.06900 1.000 97.62000 255 GLN D O 1
ATOM 6490 N N . ASP D 2 226 ? 49.12000 6.18600 -6.76500 1.000 95.98000 256 ASP D N 1
ATOM 6491 C CA . ASP D 2 226 ? 49.84800 7.35700 -7.24000 1.000 86.01000 256 ASP D CA 1
ATOM 6492 C C . ASP D 2 226 ? 49.94300 7.30400 -8.76100 1.000 78.14000 256 ASP D C 1
ATOM 6493 O O . ASP D 2 226 ? 49.57200 6.31600 -9.39800 1.000 81.87000 256 ASP D O 1
ATOM 6498 N N . THR D 2 227 ? 50.46700 8.38300 -9.34000 1.000 73.56000 257 THR D N 1
ATOM 6499 C CA . THR D 2 227 ? 50.43900 8.61400 -10.78000 1.000 71.91000 257 THR D CA 1
ATOM 6500 C C . THR D 2 227 ? 51.64900 8.01500 -11.50700 1.000 73.51000 257 THR D C 1
ATOM 6501 O O . THR D 2 227 ? 51.79400 8.19600 -12.72100 1.000 69.16000 257 THR D O 1
ATOM 6505 N N . LYS D 2 228 ? 52.48900 7.25200 -10.81400 1.000 71.07000 258 LYS D N 1
ATOM 6506 C CA . LYS D 2 228 ? 53.69500 6.68900 -11.40900 1.000 77.14000 258 LYS D CA 1
ATOM 6507 C C . LYS D 2 228 ? 53.58000 5.19600 -11.67500 1.000 74.27000 258 LYS D C 1
ATOM 6508 O O . LYS D 2 228 ? 54.07600 4.71400 -12.69700 1.000 76.74000 258 LYS D O 1
ATOM 6514 N N . LYS D 2 229 ? 52.95400 4.44900 -10.76400 1.000 73.84000 259 LYS D N 1
ATOM 6515 C CA . LYS D 2 229 ? 52.92900 2.99400 -10.84300 1.000 71.56000 259 LYS D CA 1
ATOM 6516 C C . LYS D 2 229 ? 52.10700 2.52400 -12.04500 1.000 68.38000 259 LYS D C 1
ATOM 6517 O O . LYS D 2 229 ? 51.06700 3.10300 -12.37800 1.000 68.18000 259 LYS D O 1
ATOM 6523 N N . ILE D 2 230 ? 52.59800 1.48200 -12.71700 1.000 66.45000 260 ILE D N 1
ATOM 6524 C CA . ILE D 2 230 ? 51.87600 0.82100 -13.80200 1.000 65.24000 260 ILE D CA 1
ATOM 6525 C C . ILE D 2 230 ? 51.30500 -0.49800 -13.30100 1.000 57.57000 260 ILE D C 1
ATOM 6526 O O . ILE D 2 230 ? 52.04000 -1.32700 -12.75700 1.000 54.78000 260 ILE D O 1
ATOM 6531 N N . SER D 2 231 ? 50.00200 -0.70200 -13.51700 1.000 59.37000 261 SER D N 1
ATOM 6532 C CA . SER D 2 231 ? 49.31500 -1.93500 -13.14300 1.000 58.08000 261 SER D CA 1
ATOM 6533 C C . SER D 2 231 ? 49.95200 -3.15600 -13.80800 1.000 61.47000 261 SER D C 1
ATOM 6534 O O . SER D 2 231 ? 50.64400 -3.06100 -14.82800 1.000 60.63000 261 SER D O 1
ATOM 6537 N N . LYS D 2 232 ? 49.71900 -4.31800 -13.20000 1.000 56.64000 262 LYS D N 1
ATOM 6538 C CA . LYS D 2 232 ? 49.96300 -5.58600 -13.86700 1.000 64.43000 262 LYS D CA 1
ATOM 6539 C C . LYS D 2 232 ? 49.11100 -5.69400 -15.13800 1.000 62.87000 262 LYS D C 1
ATOM 6540 O O . LYS D 2 232 ? 48.16700 -4.92400 -15.37000 1.000 56.44000 262 LYS D O 1
ATOM 6546 N N . ILE D 2 233 ? 49.48800 -6.65900 -15.98100 1.000 63.30000 263 ILE D N 1
ATOM 6547 C CA . ILE D 2 233 ? 48.71500 -6.99100 -17.17600 1.000 65.96000 263 ILE D CA 1
ATOM 6548 C C . ILE D 2 233 ? 47.34000 -7.50700 -16.77500 1.000 59.25000 263 ILE D C 1
ATOM 6549 O O . ILE D 2 233 ? 47.22200 -8.42500 -15.95700 1.000 66.29000 263 ILE D O 1
ATOM 6554 N N . VAL D 2 234 ? 46.28800 -6.92000 -17.34400 1.000 59.22000 264 VAL D N 1
ATOM 6555 C CA . VAL D 2 234 ? 44.92000 -7.32100 -17.03100 1.000 60.94000 264 VAL D CA 1
ATOM 6556 C C . VAL D 2 234 ? 44.16000 -7.59800 -18.32600 1.000 62.93000 264 VAL D C 1
ATOM 6557 O O . VAL D 2 234 ? 44.14200 -6.76000 -19.23400 1.000 68.43000 264 VAL D O 1
ATOM 6561 N N . GLU D 2 235 ? 43.54400 -8.78100 -18.41200 1.000 66.06000 265 GLU D N 1
ATOM 6562 C CA . GLU D 2 235 ? 42.74900 -9.18000 -19.57300 1.000 66.81000 265 GLU D CA 1
ATOM 6563 C C . GLU D 2 235 ? 41.30700 -8.69900 -19.44400 1.000 67.78000 265 GLU D C 1
ATOM 6564 O O . GLU D 2 235 ? 40.68800 -8.84800 -18.39000 1.000 71.29000 265 GLU D O 1
ATOM 6570 N N . SER D 2 236 ? 40.78500 -8.11200 -20.51900 1.000 64.27000 266 SER D N 1
ATOM 6571 C CA . SER D 2 236 ? 39.38900 -7.72100 -20.62200 1.000 65.84000 266 SER D CA 1
ATOM 6572 C C . SER D 2 236 ? 38.81400 -8.29800 -21.91000 1.000 66.21000 266 SER D C 1
ATOM 6573 O O . SER D 2 236 ? 39.51400 -8.94600 -22.69000 1.000 65.75000 266 SER D O 1
ATOM 6576 N N . GLU D 2 237 ? 37.53200 -8.02300 -22.15900 1.000 70.60000 267 GLU D N 1
ATOM 6577 C CA . GLU D 2 237 ? 36.89300 -8.49200 -23.41800 1.000 76.78000 267 GLU D CA 1
ATOM 6578 C C . GLU D 2 237 ? 37.55000 -7.78400 -24.60500 1.000 71.87000 267 GLU D C 1
ATOM 6579 O O . GLU D 2 237 ? 37.45700 -8.31300 -25.72900 1.000 72.69000 267 GLU D O 1
ATOM 6585 N N . TYR D 2 238 ? 38.19000 -6.63700 -24.36300 1.000 70.99000 268 TYR D N 1
ATOM 6586 C CA . TYR D 2 238 ? 38.83300 -5.87700 -25.42800 1.000 70.30000 268 TYR D CA 1
ATOM 6587 C C . TYR D 2 238 ? 40.25600 -6.33600 -25.71600 1.000 67.35000 268 TYR D C 1
ATOM 6588 O O . TYR D 2 238 ? 40.80300 -5.98000 -26.76700 1.000 56.77000 268 TYR D O 1
ATOM 6597 N N . GLY D 2 239 ? 40.87600 -7.08400 -24.80300 1.000 64.53000 269 GLY D N 1
ATOM 6598 C CA . GLY D 2 239 ? 42.25800 -7.50700 -24.95800 1.000 60.32000 269 GLY D CA 1
ATOM 6599 C C . GLY D 2 239 ? 43.07300 -7.41400 -23.68200 1.000 62.27000 269 GLY D C 1
ATOM 6600 O O . GLY D 2 239 ? 42.56600 -7.75400 -22.60900 1.000 64.12000 269 GLY D O 1
ATOM 6601 N N . PHE D 2 240 ? 44.33600 -6.99900 -23.77900 1.000 56.42000 270 PHE D N 1
ATOM 6602 C CA . PHE D 2 240 ? 45.25000 -6.95200 -22.63800 1.000 52.03000 270 PHE D CA 1
ATOM 6603 C C . PHE D 2 240 ? 45.70100 -5.51400 -22.35600 1.000 51.85000 270 PHE D C 1
ATOM 6604 O O . PHE D 2 240 ? 46.20800 -4.82900 -23.25300 1.000 55.75000 270 PHE D O 1
ATOM 6612 N N . HIS D 2 241 ? 45.54100 -5.07000 -21.10300 1.000 49.54000 271 HIS D N 1
ATOM 6613 C CA . HIS D 2 241 ? 45.78400 -3.69200 -20.67300 1.000 56.66000 271 HIS D CA 1
ATOM 6614 C C . HIS D 2 241 ? 46.95100 -3.58700 -19.69300 1.000 50.68000 271 HIS D C 1
ATOM 6615 O O . HIS D 2 241 ? 47.23100 -4.52700 -18.94100 1.000 48.78000 271 HIS D O 1
ATOM 6622 N N . ILE D 2 242 ? 47.64700 -2.44100 -19.72300 1.000 49.48000 272 ILE D N 1
ATOM 6623 C CA . ILE D 2 242 ? 48.35000 -1.89900 -18.55600 1.000 50.78000 272 ILE D CA 1
ATOM 6624 C C . ILE D 2 242 ? 47.81300 -0.50000 -18.26800 1.000 48.08000 272 ILE D C 1
ATOM 6625 O O . ILE D 2 242 ? 47.56700 0.28100 -19.19500 1.000 48.75000 272 ILE D O 1
ATOM 6630 N N . ILE D 2 243 ? 47.66600 -0.17000 -16.98100 1.000 50.40000 273 ILE D N 1
ATOM 6631 C CA . ILE D 2 243 ? 46.92400 1.00800 -16.53800 1.000 52.62000 273 ILE D CA 1
ATOM 6632 C C . ILE D 2 243 ? 47.79000 1.85900 -15.61300 1.000 59.42000 273 ILE D C 1
ATOM 6633 O O . ILE D 2 243 ? 48.53100 1.33000 -14.77500 1.000 60.17000 273 ILE D O 1
ATOM 6638 N N . GLN D 2 244 ? 47.70500 3.18500 -15.78200 1.000 60.14000 274 GLN D N 1
ATOM 6639 C CA . GLN D 2 244 ? 48.32900 4.15500 -14.89000 1.000 64.64000 274 GLN D CA 1
ATOM 6640 C C . GLN D 2 244 ? 47.31000 5.20000 -14.43700 1.000 67.88000 274 GLN D C 1
ATOM 6641 O O . GLN D 2 244 ? 46.47500 5.65300 -15.23100 1.000 65.18000 274 GLN D O 1
ATOM 6647 N N . LEU D 2 245 ? 47.37600 5.57100 -13.15500 1.000 70.06000 275 LEU D N 1
ATOM 6648 C CA . LEU D 2 245 ? 46.50600 6.60800 -12.60200 1.000 71.66000 275 LEU D CA 1
ATOM 6649 C C . LEU D 2 245 ? 46.85200 7.98500 -13.15600 1.000 72.95000 275 LEU D C 1
ATOM 6650 O O . LEU D 2 245 ? 48.02500 8.34200 -13.28200 1.000 75.88000 275 LEU D O 1
ATOM 6655 N N . ILE D 2 246 ? 45.82600 8.76000 -13.49100 1.000 76.64000 276 ILE D N 1
ATOM 6656 C CA . ILE D 2 246 ? 45.98200 10.18800 -13.76800 1.000 75.55000 276 ILE D CA 1
ATOM 6657 C C . ILE D 2 246 ? 45.53200 11.02900 -12.58200 1.000 84.14000 276 ILE D C 1
ATOM 6658 O O . ILE D 2 246 ? 46.27300 11.89300 -12.11200 1.000 83.50000 276 ILE D O 1
ATOM 6663 N N . GLU D 2 247 ? 44.30100 10.80500 -12.10600 1.000 91.86000 277 GLU D N 1
ATOM 6664 C CA . GLU D 2 247 ? 43.69100 11.62800 -11.06400 1.000 94.02000 277 GLU D CA 1
ATOM 6665 C C . GLU D 2 247 ? 42.54000 10.86700 -10.41400 1.000 102.08000 277 GLU D C 1
ATOM 6666 O O . GLU D 2 247 ? 41.67000 10.32600 -11.10600 1.000 104.29000 277 GLU D O 1
ATOM 6672 N N . LYS D 2 248 ? 42.55300 10.82600 -9.08400 1.000 107.82000 278 LYS D N 1
ATOM 6673 C CA . LYS D 2 248 ? 41.43300 10.37600 -8.26200 1.000 109.71000 278 LYS D CA 1
ATOM 6674 C C . LYS D 2 248 ? 40.55300 11.55800 -7.86700 1.000 113.89000 278 LYS D C 1
ATOM 6675 O O . LYS D 2 248 ? 41.06200 12.60500 -7.45200 1.000 117.17000 278 LYS D O 1
ATOM 6681 N N . ARG D 2 249 ? 39.22800 11.43200 -8.09500 1.000 116.21000 279 ARG D N 1
ATOM 6682 C CA . ARG D 2 249 ? 38.28500 12.47800 -7.67100 1.000 114.17000 279 ARG D CA 1
ATOM 6683 C C . ARG D 2 249 ? 37.03900 11.81300 -7.05000 1.000 109.69000 279 ARG D C 1
ATOM 6684 O O . ARG D 2 249 ? 35.96600 11.74600 -7.65000 1.000 95.39000 279 ARG D O 1
ATOM 6692 N N . GLY D 2 250 ? 37.16900 11.34500 -5.80800 1.000 109.89000 280 GLY D N 1
ATOM 6693 C CA . GLY D 2 250 ? 36.08700 10.63400 -5.11400 1.000 110.59000 280 GLY D CA 1
ATOM 6694 C C . GLY D 2 250 ? 36.15300 9.12500 -5.34400 1.000 112.00000 280 GLY D C 1
ATOM 6695 O O . GLY D 2 250 ? 37.17500 8.49900 -5.05700 1.000 111.02000 280 GLY D O 1
ATOM 6696 N N . ASP D 2 251 ? 35.04700 8.54800 -5.82200 1.000 111.71000 281 ASP D N 1
ATOM 6697 C CA . ASP D 2 251 ? 34.99900 7.14800 -6.23100 1.000 113.44000 281 ASP D CA 1
ATOM 6698 C C . ASP D 2 251 ? 35.16100 7.00400 -7.74300 1.000 105.93000 281 ASP D C 1
ATOM 6699 O O . ASP D 2 251 ? 34.96600 5.91000 -8.28300 1.000 105.01000 281 ASP D O 1
ATOM 6704 N N . ARG D 2 252 ? 35.44900 8.10800 -8.43200 1.000 101.78000 282 ARG D N 1
ATOM 6705 C CA . ARG D 2 252 ? 35.63000 8.16600 -9.87700 1.000 97.75000 282 ARG D CA 1
ATOM 6706 C C . ARG D 2 252 ? 37.10200 8.46000 -10.14000 1.000 105.30000 282 ARG D C 1
ATOM 6707 O O . ARG D 2 252 ? 37.64900 9.41400 -9.58100 1.000 134.70000 282 ARG D O 1
ATOM 6715 N N . ILE D 2 253 ? 37.74600 7.65000 -10.97900 1.000 102.18000 283 ILE D N 1
ATOM 6716 C CA . ILE D 2 253 ? 39.16500 7.81200 -11.28300 1.000 98.71000 283 ILE D CA 1
ATOM 6717 C C . ILE D 2 253 ? 39.35700 8.01800 -12.78000 1.000 92.00000 283 ILE D C 1
ATOM 6718 O O . ILE D 2 253 ? 38.63500 7.43900 -13.60100 1.000 86.99000 283 ILE D O 1
ATOM 6723 N N . ASN D 2 254 ? 40.32200 8.86700 -13.12600 1.000 88.70000 284 ASN D N 1
ATOM 6724 C CA . ASN D 2 254 ? 40.78500 9.04800 -14.49500 1.000 82.69000 284 ASN D CA 1
ATOM 6725 C C . ASN D 2 254 ? 42.07000 8.24900 -14.68500 1.000 81.00000 284 ASN D C 1
ATOM 6726 O O . ASN D 2 254 ? 42.99100 8.34000 -13.86400 1.000 80.79000 284 ASN D O 1
ATOM 6731 N N . THR D 2 255 ? 42.11900 7.44100 -15.74500 1.000 70.16000 285 THR D N 1
ATOM 6732 C CA . THR D 2 255 ? 43.27500 6.59300 -16.00900 1.000 71.23000 285 THR D CA 1
ATOM 6733 C C . THR D 2 255 ? 43.73100 6.72300 -17.45800 1.000 69.59000 285 THR D C 1
ATOM 6734 O O . THR D 2 255 ? 43.03000 7.26500 -18.31600 1.000 66.39000 285 THR D O 1
ATOM 6738 N N . ARG D 2 256 ? 44.94600 6.24300 -17.70000 1.000 65.83000 286 ARG D N 1
ATOM 6739 C CA . ARG D 2 256 ? 45.47300 6.02700 -19.03400 1.000 56.26000 286 ARG D CA 1
ATOM 6740 C C . ARG D 2 256 ? 45.87400 4.56400 -19.15800 1.000 54.57000 286 ARG D C 1
ATOM 6741 O O . ARG D 2 256 ? 46.23800 3.91700 -18.17000 1.000 53.74000 286 ARG D O 1
ATOM 6749 N N . HIS D 2 257 ? 45.77500 4.02300 -20.36700 1.000 51.74000 287 HIS D N 1
ATOM 6750 C CA . HIS D 2 257 ? 46.08700 2.61500 -20.52300 1.000 52.94000 287 HIS D CA 1
ATOM 6751 C C . HIS D 2 257 ? 46.68700 2.37700 -21.90000 1.000 52.94000 287 HIS D C 1
ATOM 6752 O O . HIS D 2 257 ? 46.58200 3.21300 -22.80100 1.000 50.41000 287 HIS D O 1
ATOM 6759 N N . ILE D 2 258 ? 47.35900 1.23500 -22.02900 1.000 50.78000 288 ILE D N 1
ATOM 6760 C CA . ILE D 2 258 ? 47.80400 0.70500 -23.31500 1.000 54.37000 288 ILE D CA 1
ATOM 6761 C C . ILE D 2 258 ? 47.11800 -0.63800 -23.52900 1.000 52.22000 288 ILE D C 1
ATOM 6762 O O . ILE D 2 258 ? 47.32800 -1.57600 -22.75300 1.000 54.11000 288 ILE D O 1
ATOM 6767 N N . LEU D 2 259 ? 46.32100 -0.73300 -24.59300 1.000 49.75000 289 LEU D N 1
ATOM 6768 C CA . LEU D 2 259 ? 45.56600 -1.93300 -24.94000 1.000 49.21000 289 LEU D CA 1
ATOM 6769 C C . LEU D 2 259 ? 46.21000 -2.64400 -26.12300 1.000 44.39000 289 LEU D C 1
ATOM 6770 O O . LEU D 2 259 ? 46.43700 -2.02500 -27.16500 1.000 45.63000 289 LEU D O 1
ATOM 6775 N N . LEU D 2 260 ? 46.53000 -3.92700 -25.95500 1.000 46.03000 290 LEU D N 1
ATOM 6776 C CA . LEU D 2 260 ? 46.98500 -4.77500 -27.05400 1.000 46.62000 290 LEU D CA 1
ATOM 6777 C C . LEU D 2 260 ? 45.99700 -5.90500 -27.31200 1.000 47.87000 290 LEU D C 1
ATOM 6778 O O . LEU D 2 260 ? 45.45100 -6.49100 -26.36800 1.000 43.13000 290 LEU D O 1
ATOM 6783 N N . LYS D 2 261 ? 45.76200 -6.20200 -28.60300 1.000 47.16000 291 LYS D N 1
ATOM 6784 C CA . LYS D 2 261 ? 44.85600 -7.26700 -29.04600 1.000 40.53000 291 LYS D CA 1
ATOM 6785 C C . LYS D 2 261 ? 45.63800 -8.39900 -29.70700 1.000 36.17000 291 LYS D C 1
ATOM 6786 O O . LYS D 2 261 ? 46.46500 -8.14100 -30.58900 1.000 42.24000 291 LYS D O 1
ATOM 6792 N N . PRO D 2 262 ? 45.44700 -9.64500 -29.28500 1.000 40.23000 292 PRO D N 1
ATOM 6793 C CA . PRO D 2 262 ? 46.04300 -10.77300 -30.01500 1.000 42.36000 292 PRO D CA 1
ATOM 6794 C C . PRO D 2 262 ? 45.49100 -10.90900 -31.42800 1.000 39.09000 292 PRO D C 1
ATOM 6795 O O . PRO D 2 262 ? 44.29200 -10.78800 -31.65600 1.000 44.94000 292 PRO D O 1
ATOM 6799 N N . LYS D 2 263 ? 46.38400 -11.15300 -32.38100 1.000 43.66000 293 LYS D N 1
ATOM 6800 C CA . LYS D 2 263 ? 46.00000 -11.29700 -33.77700 1.000 53.95000 293 LYS D CA 1
ATOM 6801 C C . LYS D 2 263 ? 45.51900 -12.71700 -34.08500 1.000 51.45000 293 LYS D C 1
ATOM 6802 O O . LYS D 2 263 ? 46.06800 -13.70300 -33.58000 1.000 52.32000 293 LYS D O 1
ATOM 6808 N N . VAL D 2 264 ? 44.49300 -12.80300 -34.92900 1.000 51.40000 294 VAL D N 1
ATOM 6809 C CA . VAL D 2 264 ? 44.09200 -14.04400 -35.59100 1.000 47.15000 294 VAL D CA 1
ATOM 6810 C C . VAL D 2 264 ? 44.88200 -14.19200 -36.88400 1.000 51.42000 294 VAL D C 1
ATOM 6811 O O . VAL D 2 264 ? 44.88400 -13.28300 -37.72000 1.000 54.09000 294 VAL D O 1
ATOM 6815 N N . SER D 2 265 ? 45.53900 -15.34200 -37.06500 1.000 47.25000 295 SER D N 1
ATOM 6816 C CA . SER D 2 265 ? 46.29600 -15.59600 -38.28600 1.000 50.51000 295 SER D CA 1
ATOM 6817 C C . SER D 2 265 ? 45.43400 -16.24700 -39.36600 1.000 52.86000 295 SER D C 1
ATOM 6818 O O . SER D 2 265 ? 44.42500 -16.90000 -39.08100 1.000 42.99000 295 SER D O 1
ATOM 6821 N N . ASP D 2 266 ? 45.87800 -16.09100 -40.62000 1.000 47.90000 296 ASP D N 1
ATOM 6822 C CA . ASP D 2 266 ? 45.32200 -16.86200 -41.72800 1.000 58.20000 296 ASP D CA 1
ATOM 6823 C C . ASP D 2 266 ? 45.34200 -18.36000 -41.43700 1.000 58.14000 296 ASP D C 1
ATOM 6824 O O . ASP D 2 266 ? 44.42200 -19.08700 -41.83200 1.000 63.78000 296 ASP D O 1
ATOM 6829 N N . LYS D 2 267 ? 46.38200 -18.84100 -40.74800 1.000 57.89000 297 LYS D N 1
ATOM 6830 C CA . LYS D 2 267 ? 46.48100 -20.27000 -40.46400 1.000 57.98000 297 LYS D CA 1
ATOM 6831 C C . LYS D 2 267 ? 45.28000 -20.75000 -39.66400 1.000 52.20000 297 LYS D C 1
ATOM 6832 O O . LYS D 2 267 ? 44.67000 -21.77300 -39.98800 1.000 51.74000 297 LYS D O 1
ATOM 6838 N N . GLU D 2 268 ? 44.92600 -20.01300 -38.61300 1.000 48.54000 298 GLU D N 1
ATOM 6839 C CA . GLU D 2 268 ? 43.85100 -20.44300 -37.73000 1.000 48.80000 298 GLU D CA 1
ATOM 6840 C C . GLU D 2 268 ? 42.48000 -20.23300 -38.37700 1.000 49.51000 298 GLU D C 1
ATOM 6841 O O . GLU D 2 268 ? 41.56500 -21.03100 -38.14600 1.000 50.46000 298 GLU D O 1
ATOM 6847 N N . LEU D 2 269 ? 42.31900 -19.19000 -39.20500 1.000 43.19000 299 LEU D N 1
ATOM 6848 C CA . LEU D 2 269 ? 41.06300 -19.01700 -39.93400 1.000 46.04000 299 LEU D CA 1
ATOM 6849 C C . LEU D 2 269 ? 40.81200 -20.19000 -40.87600 1.000 44.43000 299 LEU D C 1
ATOM 6850 O O . LEU D 2 269 ? 39.70000 -20.72700 -40.93100 1.000 45.02000 299 LEU D O 1
ATOM 6855 N N . ASP D 2 270 ? 41.84800 -20.61000 -41.61300 1.000 45.34000 300 ASP D N 1
ATOM 6856 C CA . ASP D 2 270 ? 41.73400 -21.76500 -42.50200 1.000 46.16000 300 ASP D CA 1
ATOM 6857 C C . ASP D 2 270 ? 41.39300 -23.03300 -41.72700 1.000 45.09000 300 ASP D C 1
ATOM 6858 O O . ASP D 2 270 ? 40.60100 -23.85700 -42.20000 1.000 49.30000 300 ASP D O 1
ATOM 6863 N N . GLU D 2 271 ? 42.01600 -23.24000 -40.55500 1.000 49.06000 301 GLU D N 1
ATOM 6864 C CA . GLU D 2 271 ? 41.70500 -24.44100 -39.77900 1.000 49.52000 301 GLU D CA 1
ATOM 6865 C C . GLU D 2 271 ? 40.27700 -24.40000 -39.25900 1.000 43.03000 301 GLU D C 1
ATOM 6866 O O . GLU D 2 271 ? 39.60900 -25.43800 -39.17400 1.000 45.68000 301 GLU D O 1
ATOM 6872 N N . ALA D 2 272 ? 39.80900 -23.21300 -38.86200 1.000 45.81000 302 ALA D N 1
ATOM 6873 C CA . ALA D 2 272 ? 38.44100 -23.07500 -38.38600 1.000 44.67000 302 ALA D CA 1
ATOM 6874 C C . ALA D 2 272 ? 37.45000 -23.33700 -39.52500 1.000 40.66000 302 ALA D C 1
ATOM 6875 O O . ALA D 2 272 ? 36.46600 -24.05800 -39.34300 1.000 33.82000 302 ALA D O 1
ATOM 6877 N N . ASN D 2 273 ? 37.70000 -22.76000 -40.70900 1.000 35.39000 303 ASN D N 1
ATOM 6878 C CA . ASN D 2 273 ? 36.85500 -23.04000 -41.86700 1.000 42.10000 303 ASN D CA 1
ATOM 6879 C C . ASN D 2 273 ? 36.89100 -24.51800 -42.24600 1.000 40.14000 303 ASN D C 1
ATOM 6880 O O . ASN D 2 273 ? 35.88700 -25.06300 -42.71400 1.000 45.13000 303 ASN D O 1
ATOM 6885 N N . ALA D 2 274 ? 38.03000 -25.18600 -42.05500 1.000 39.06000 304 ALA D N 1
ATOM 6886 C CA . ALA D 2 274 ? 38.10300 -26.60200 -42.39100 1.000 42.01000 304 ALA D CA 1
ATOM 6887 C C . ALA D 2 274 ? 37.25100 -27.42900 -41.43800 1.000 43.20000 304 ALA D C 1
ATOM 6888 O O . ALA D 2 274 ? 36.60600 -28.39600 -41.85600 1.000 46.46000 304 ALA D O 1
ATOM 6890 N N . ARG D 2 275 ? 37.25200 -27.07100 -40.14900 1.000 36.07000 305 ARG D N 1
ATOM 6891 C CA . ARG D 2 275 ? 36.39500 -27.75400 -39.18700 1.000 39.75000 305 ARG D CA 1
ATOM 6892 C C . ARG D 2 275 ? 34.91800 -27.53300 -39.51200 1.000 41.03000 305 ARG D C 1
ATOM 6893 O O . ARG D 2 275 ? 34.10100 -28.44600 -39.36500 1.000 45.05000 305 ARG D O 1
ATOM 6901 N N . LEU D 2 276 ? 34.55200 -26.32200 -39.94000 1.000 34.48000 306 LEU D N 1
ATOM 6902 C CA . LEU D 2 276 ? 33.16800 -26.08200 -40.34200 1.000 36.64000 306 LEU D CA 1
ATOM 6903 C C . LEU D 2 276 ? 32.81200 -26.84400 -41.61900 1.000 36.81000 306 LEU D C 1
ATOM 6904 O O . LEU D 2 276 ? 31.70400 -27.38300 -41.73100 1.000 30.33000 306 LEU D O 1
ATOM 6909 N N . ASP D 2 277 ? 33.74500 -26.92300 -42.58400 1.000 34.72000 307 ASP D N 1
ATOM 6910 C CA . ASP D 2 277 ? 33.49500 -27.70200 -43.79900 1.000 36.15000 307 ASP D CA 1
ATOM 6911 C C . ASP D 2 277 ? 33.30100 -29.18100 -43.47300 1.000 38.03000 307 ASP D C 1
ATOM 6912 O O . ASP D 2 277 ? 32.50400 -29.87700 -44.12400 1.000 34.83000 307 ASP D O 1
ATOM 6917 N N . SER D 2 278 ? 34.00900 -29.67400 -42.45400 1.000 30.24000 308 SER D N 1
ATOM 6918 C CA . SER D 2 278 ? 33.78800 -31.03400 -41.98300 1.000 31.09000 308 SER D CA 1
ATOM 6919 C C . SER D 2 278 ? 32.40200 -31.18000 -41.35500 1.000 36.18000 308 SER D C 1
ATOM 6920 O O . SER D 2 278 ? 31.70200 -32.16500 -41.60700 1.000 37.89000 308 SER D O 1
ATOM 6923 N N . ILE D 2 279 ? 31.98700 -30.20900 -40.53000 1.000 34.02000 309 ILE D N 1
ATOM 6924 C CA . ILE D 2 279 ? 30.63100 -30.21600 -39.97700 1.000 31.04000 309 ILE D CA 1
ATOM 6925 C C . ILE D 2 279 ? 29.60000 -30.21200 -41.10200 1.000 32.47000 309 ILE D C 1
ATOM 6926 O O . ILE D 2 279 ? 28.59500 -30.93100 -41.04900 1.000 26.96000 309 ILE D O 1
ATOM 6931 N N . ALA D 2 280 ? 29.81800 -29.36900 -42.12200 1.000 29.95000 310 ALA D N 1
ATOM 6932 C CA . ALA D 2 280 ? 28.88200 -29.30900 -43.23800 1.000 31.32000 310 ALA D CA 1
ATOM 6933 C C . ALA D 2 280 ? 28.74000 -30.67300 -43.90800 1.000 31.32000 310 ALA D C 1
ATOM 6934 O O . ALA D 2 280 ? 27.62800 -31.09000 -44.25000 1.000 32.68000 310 ALA D O 1
ATOM 6936 N N . ASN D 2 281 ? 29.85100 -31.38700 -44.09900 1.000 32.41000 311 ASN D N 1
ATOM 6937 C CA . ASN D 2 281 ? 29.75300 -32.70200 -44.72700 1.000 32.30000 311 ASN D CA 1
ATOM 6938 C C . ASN D 2 281 ? 29.07000 -33.70400 -43.81200 1.000 31.59000 311 ASN D C 1
ATOM 6939 O O . ASN D 2 281 ? 28.39900 -34.61900 -44.29700 1.000 39.53000 311 ASN D O 1
ATOM 6944 N N . ASP D 2 282 ? 29.22600 -33.55900 -42.49500 1.000 32.62000 312 ASP D N 1
ATOM 6945 C CA . ASP D 2 282 ? 28.47300 -34.41000 -41.57800 1.000 31.96000 312 ASP D CA 1
ATOM 6946 C C . ASP D 2 282 ? 26.96900 -34.19400 -41.71700 1.000 36.93000 312 ASP D C 1
ATOM 6947 O O . ASP D 2 282 ? 26.18900 -35.12800 -41.47500 1.000 32.57000 312 ASP D O 1
ATOM 6952 N N . ILE D 2 283 ? 26.53800 -32.96200 -42.03300 1.000 30.21000 313 ILE D N 1
ATOM 6953 C CA . ILE D 2 283 ? 25.11000 -32.69300 -42.18900 1.000 27.87000 313 ILE D CA 1
ATOM 6954 C C . ILE D 2 283 ? 24.59500 -33.30200 -43.49000 1.000 32.92000 313 ILE D C 1
ATOM 6955 O O . ILE D 2 283 ? 23.55600 -33.97100 -43.50700 1.000 36.75000 313 ILE D O 1
ATOM 6960 N N . ARG D 2 284 ? 25.34600 -33.12600 -44.58400 1.000 31.39000 314 ARG D N 1
ATOM 6961 C CA . ARG D 2 284 ? 24.96100 -33.68700 -45.88200 1.000 38.18000 314 ARG D CA 1
ATOM 6962 C C . ARG D 2 284 ? 24.93000 -35.21500 -45.84800 1.000 44.35000 314 ARG D C 1
ATOM 6963 O O . ARG D 2 284 ? 24.11700 -35.83100 -46.54700 1.000 43.54000 314 ARG D O 1
ATOM 6971 N N . SER D 2 285 ? 25.79900 -35.83700 -45.03600 1.000 40.70000 315 SER D N 1
ATOM 6972 C CA . SER D 2 285 ? 25.84400 -37.28000 -44.79300 1.000 37.92000 315 SER D CA 1
ATOM 6973 C C . SER D 2 285 ? 24.78600 -37.78500 -43.81300 1.000 45.83000 315 SER D C 1
ATOM 6974 O O . SER D 2 285 ? 24.78800 -38.98200 -43.50100 1.000 45.32000 315 SER D O 1
ATOM 6977 N N . ASP D 2 286 ? 23.93200 -36.91000 -43.28300 1.000 38.15000 316 ASP D N 1
ATOM 6978 C CA . ASP D 2 286 ? 22.90800 -37.26100 -42.29000 1.000 43.79000 316 ASP D CA 1
ATOM 6979 C C . ASP D 2 286 ? 23.47700 -37.83700 -40.99800 1.000 37.84000 316 ASP D C 1
ATOM 6980 O O . ASP D 2 286 ? 22.79400 -38.58800 -40.29400 1.000 47.21000 316 ASP D O 1
ATOM 6985 N N . LYS D 2 287 ? 24.71500 -37.47700 -40.65300 1.000 39.98000 317 LYS D N 1
ATOM 6986 C CA . LYS D 2 287 ? 25.19100 -37.68200 -39.28900 1.000 35.05000 317 LYS D CA 1
ATOM 6987 C C . LYS D 2 287 ? 24.49700 -36.70400 -38.34700 1.000 30.13000 317 LYS D C 1
ATOM 6988 O O . LYS D 2 287 ? 24.19500 -37.04400 -37.19500 1.000 34.15000 317 LYS D O 1
ATOM 6994 N N . PHE D 2 288 ? 24.15800 -35.52300 -38.86300 1.000 28.24000 318 PHE D N 1
ATOM 6995 C CA . PHE D 2 288 ? 23.38300 -34.51500 -38.16300 1.000 32.73000 318 PHE D CA 1
ATOM 6996 C C . PHE D 2 288 ? 22.42200 -33.87200 -39.14900 1.000 30.41000 318 PHE D C 1
ATOM 6997 O O . PHE D 2 288 ? 22.71500 -33.76600 -40.34600 1.000 32.15000 318 PHE D O 1
ATOM 7005 N N . THR D 2 289 ? 21.31900 -33.35800 -38.62400 1.000 29.81000 319 THR D N 1
ATOM 7006 C CA . THR D 2 289 ? 20.58900 -32.36200 -39.38200 1.000 36.00000 319 THR D CA 1
ATOM 7007 C C . THR D 2 289 ? 21.21600 -31.01200 -39.06800 1.000 32.67000 319 THR D C 1
ATOM 7008 O O . THR D 2 289 ? 21.97700 -30.87800 -38.10400 1.000 29.01000 319 THR D O 1
ATOM 7012 N N . PHE D 2 290 ? 20.89700 -30.00900 -39.89400 1.000 33.95000 320 PHE D N 1
ATOM 7013 C CA . PHE D 2 290 ? 21.40500 -28.67100 -39.62500 1.000 28.48000 320 PHE D CA 1
ATOM 7014 C C . PHE D 2 290 ? 20.97300 -28.18200 -38.24400 1.000 35.30000 320 PHE D C 1
ATOM 7015 O O . PHE D 2 290 ? 21.76000 -27.52600 -37.54200 1.000 34.52000 320 PHE D O 1
ATOM 7023 N N . ASP D 2 291 ? 19.73000 -28.48200 -37.83300 1.000 29.16000 321 ASP D N 1
ATOM 7024 C CA . ASP D 2 291 ? 19.27300 -28.03200 -36.51900 1.000 33.37000 321 ASP D CA 1
ATOM 7025 C C . ASP D 2 291 ? 20.14200 -28.61900 -35.40800 1.000 37.67000 321 ASP D C 1
ATOM 7026 O O . ASP D 2 291 ? 20.52700 -27.90900 -34.47000 1.000 34.20000 321 ASP D O 1
ATOM 7031 N N . GLN D 2 292 ? 20.42700 -29.93100 -35.48300 1.000 27.89000 322 GLN D N 1
ATOM 7032 C CA . GLN D 2 292 ? 21.16000 -30.60100 -34.42000 1.000 25.06000 322 GLN D CA 1
ATOM 7033 C C . GLN D 2 292 ? 22.59000 -30.10800 -34.36900 1.000 28.43000 322 GLN D C 1
ATOM 7034 O O . GLN D 2 292 ? 23.13100 -29.88600 -33.28300 1.000 33.26000 322 GLN D O 1
ATOM 7040 N N . ALA D 2 293 ? 23.22100 -29.94300 -35.53900 1.000 31.94000 323 ALA D N 1
ATOM 7041 C CA . ALA D 2 293 ? 24.58400 -29.43800 -35.57900 1.000 29.95000 323 ALA D CA 1
ATOM 7042 C C . ALA D 2 293 ? 24.64300 -28.01200 -35.04200 1.000 28.59000 323 ALA D C 1
ATOM 7043 O O . ALA D 2 293 ? 25.59100 -27.64700 -34.33700 1.000 26.47000 323 ALA D O 1
ATOM 7045 N N . ALA D 2 294 ? 23.65000 -27.18600 -35.37100 1.000 26.34000 324 ALA D N 1
ATOM 7046 C CA . ALA D 2 294 ? 23.64900 -25.82800 -34.82900 1.000 31.55000 324 ALA D CA 1
ATOM 7047 C C . ALA D 2 294 ? 23.52200 -25.86500 -33.30200 1.000 33.25000 324 ALA D C 1
ATOM 7048 O O . ALA D 2 294 ? 24.26700 -25.17400 -32.59000 1.000 31.35000 324 ALA D O 1
ATOM 7050 N N . SER D 2 295 ? 22.62100 -26.70800 -32.77200 1.000 28.73000 325 SER D N 1
ATOM 7051 C CA . SER D 2 295 ? 22.40400 -26.72600 -31.31900 1.000 32.04000 325 SER D CA 1
ATOM 7052 C C . SER D 2 295 ? 23.63000 -27.28800 -30.59300 1.000 33.17000 325 SER D C 1
ATOM 7053 O O . SER D 2 295 ? 23.96700 -26.84900 -29.48500 1.000 30.85000 325 SER D O 1
ATOM 7056 N N . ALA D 2 296 ? 24.32400 -28.24600 -31.21200 1.000 28.11000 326 ALA D N 1
ATOM 7057 C CA . ALA D 2 296 ? 25.46500 -28.87100 -30.55000 1.000 30.78000 326 ALA D CA 1
ATOM 7058 C C . ALA D 2 296 ? 26.75400 -28.07500 -30.74500 1.000 34.11000 326 ALA D C 1
ATOM 7059 O O . ALA D 2 296 ? 27.58900 -28.02200 -29.83600 1.000 31.86000 326 ALA D O 1
ATOM 7061 N N . LEU D 2 297 ? 26.94300 -27.45400 -31.90900 1.000 30.51000 327 LEU D N 1
ATOM 7062 C CA . LEU D 2 297 ? 28.26500 -26.98600 -32.29400 1.000 31.07000 327 LEU D CA 1
ATOM 7063 C C . LEU D 2 297 ? 28.38000 -25.48500 -32.49000 1.000 37.26000 327 LEU D C 1
ATOM 7064 O O . LEU D 2 297 ? 29.48100 -24.95100 -32.35400 1.000 31.05000 327 LEU D O 1
ATOM 7069 N N . SER D 2 298 ? 27.28500 -24.78800 -32.78800 1.000 34.05000 328 SER D N 1
ATOM 7070 C CA . SER D 2 298 ? 27.39000 -23.38100 -33.13800 1.000 32.53000 328 SER D CA 1
ATOM 7071 C C . SER D 2 298 ? 27.70900 -22.52200 -31.92400 1.000 34.13000 328 SER D C 1
ATOM 7072 O O . SER D 2 298 ? 27.13200 -22.69000 -30.85500 1.000 27.71000 328 SER D O 1
ATOM 7075 N N . GLN D 2 299 ? 28.56600 -21.53000 -32.13400 1.000 38.24000 329 GLN D N 1
ATOM 7076 C CA . GLN D 2 299 ? 28.87500 -20.54100 -31.11900 1.000 38.60000 329 GLN D CA 1
ATOM 7077 C C . GLN D 2 299 ? 28.07100 -19.25600 -31.26700 1.000 43.32000 329 GLN D C 1
ATOM 7078 O O . GLN D 2 299 ? 28.34200 -18.29300 -30.54100 1.000 41.70000 329 GLN D O 1
ATOM 7084 N N . ASP D 2 300 ? 27.07500 -19.21500 -32.16200 1.000 34.93000 330 ASP D N 1
ATOM 7085 C CA . ASP D 2 300 ? 26.26100 -18.00900 -32.33800 1.000 40.03000 330 ASP D CA 1
ATOM 7086 C C . ASP D 2 300 ? 25.09500 -18.04900 -31.34400 1.000 41.28000 330 ASP D C 1
ATOM 7087 O O . ASP D 2 300 ? 24.08100 -18.71600 -31.57800 1.000 38.32000 330 ASP D O 1
ATOM 7092 N N . LYS D 2 301 ? 25.26000 -17.33500 -30.22200 1.000 46.27000 331 LYS D N 1
ATOM 7093 C CA . LYS D 2 301 ? 24.26700 -17.31600 -29.14400 1.000 45.60000 331 LYS D CA 1
ATOM 7094 C C . LYS D 2 301 ? 22.89300 -16.87300 -29.64100 1.000 37.16000 331 LYS D C 1
ATOM 7095 O O . LYS D 2 301 ? 21.87400 -17.45000 -29.25100 1.000 42.15000 331 LYS D O 1
ATOM 7101 N N . ASP D 2 302 ? 22.84500 -15.86300 -30.51300 1.000 41.35000 332 ASP D N 1
ATOM 7102 C CA . ASP D 2 302 ? 21.56700 -15.31300 -30.96300 1.000 48.86000 332 ASP D CA 1
ATOM 7103 C C . ASP D 2 302 ? 20.69300 -16.34800 -31.67500 1.000 42.88000 332 ASP D C 1
ATOM 7104 O O . ASP D 2 302 ? 19.46400 -16.22600 -31.64800 1.000 47.11000 332 ASP D O 1
ATOM 7109 N N . THR D 2 303 ? 21.29000 -17.35700 -32.33300 1.000 36.61000 333 THR D N 1
ATOM 7110 C CA . THR D 2 303 ? 20.54400 -18.27600 -33.19100 1.000 39.82000 333 THR D CA 1
ATOM 7111 C C . THR D 2 303 ? 20.64300 -19.74600 -32.80500 1.000 36.86000 333 THR D C 1
ATOM 7112 O O . THR D 2 303 ? 19.76900 -20.51900 -33.19700 1.000 37.65000 333 THR D O 1
ATOM 7116 N N . ARG D 2 304 ? 21.68100 -20.16000 -32.07200 1.000 38.53000 334 ARG D N 1
ATOM 7117 C CA . ARG D 2 304 ? 21.89200 -21.58700 -31.83500 1.000 37.94000 334 ARG D CA 1
ATOM 7118 C C . ARG D 2 304 ? 20.72800 -22.25500 -31.09600 1.000 48.27000 334 ARG D C 1
ATOM 7119 O O . ARG D 2 304 ? 20.51800 -23.46300 -31.25400 1.000 45.60000 334 ARG D O 1
ATOM 7127 N N . ASN D 2 305 ? 19.95300 -21.51800 -30.30000 1.000 40.04000 335 ASN D N 1
ATOM 7128 C CA . ASN D 2 305 ? 18.85500 -22.14600 -29.51500 1.000 44.15000 335 ASN D CA 1
ATOM 7129 C C . ASN D 2 305 ? 17.58100 -22.20700 -30.36100 1.000 50.09000 335 ASN D C 1
ATOM 7130 O O . ASN D 2 305 ? 16.58700 -22.73400 -29.85900 1.000 52.86000 335 ASN D O 1
ATOM 7135 N N . ASN D 2 306 ? 17.62000 -21.70600 -31.59000 1.000 39.81000 336 ASN D N 1
ATOM 7136 C CA . ASN D 2 306 ? 16.50500 -21.71600 -32.51900 1.000 46.82000 336 ASN D CA 1
ATOM 7137 C C . ASN D 2 306 ? 16.96900 -22.22300 -33.88500 1.000 44.12000 336 ASN D C 1
ATOM 7138 O O . ASN D 2 306 ? 16.72300 -21.60900 -34.92300 1.000 44.73000 336 ASN D O 1
ATOM 7143 N N . HIS D 2 307 ? 17.70500 -23.33800 -33.89500 1.000 47.87000 337 HIS D N 1
ATOM 7144 C CA . HIS D 2 307 ? 18.06400 -24.05600 -35.12100 1.000 49.08000 337 HIS D CA 1
ATOM 7145 C C . HIS D 2 307 ? 18.98600 -23.25700 -36.04100 1.000 47.69000 337 HIS D C 1
ATOM 7146 O O . HIS D 2 307 ? 19.05900 -23.53800 -37.24600 1.000 43.52000 337 HIS D O 1
ATOM 7153 N N . GLY D 2 308 ? 19.69700 -22.26600 -35.49900 1.000 35.19000 338 GLY D N 1
ATOM 7154 C CA . GLY D 2 308 ? 20.56400 -21.40700 -36.28200 1.000 32.99000 338 GLY D CA 1
ATOM 7155 C C . GLY D 2 308 ? 19.83500 -20.40900 -37.15300 1.000 34.54000 338 GLY D C 1
ATOM 7156 O O . GLY D 2 308 ? 20.48700 -19.65000 -37.86900 1.000 35.40000 338 GLY D O 1
ATOM 7157 N N . LEU D 2 309 ? 18.50600 -20.36200 -37.08600 1.000 34.87000 339 LEU D N 1
ATOM 7158 C CA . LEU D 2 309 ? 17.72300 -19.44300 -37.90400 1.000 39.33000 339 LEU D CA 1
ATOM 7159 C C . LEU D 2 309 ? 18.06500 -17.98100 -37.60500 1.000 38.20000 339 LEU D C 1
ATOM 7160 O O . LEU D 2 309 ? 17.88200 -17.51600 -36.48300 1.000 38.87000 339 LEU D O 1
ATOM 7165 N N . MET D 2 310 ? 18.55700 -17.25800 -38.61300 1.000 37.88000 340 MET D N 1
ATOM 7166 C CA . MET D 2 310 ? 18.89000 -15.84700 -38.44800 1.000 38.05000 340 MET D CA 1
ATOM 7167 C C . MET D 2 310 ? 17.63500 -14.97800 -38.32800 1.000 48.78000 340 MET D C 1
ATOM 7168 O O . MET D 2 310 ? 16.64600 -15.16800 -39.04600 1.000 50.17000 340 MET D O 1
ATOM 7173 N N . GLN D 2 311 ? 17.68100 -14.01300 -37.40800 1.000 56.11000 341 GLN D N 1
ATOM 7174 C CA . GLN D 2 311 ? 16.57700 -13.08900 -37.16600 1.000 50.35000 341 GLN D CA 1
ATOM 7175 C C . GLN D 2 311 ? 16.93700 -11.73600 -37.76700 1.000 52.55000 341 GLN D C 1
ATOM 7176 O O . GLN D 2 311 ? 18.05400 -11.24000 -37.57500 1.000 49.13000 341 GLN D O 1
ATOM 7182 N N . ASN D 2 312 ? 16.01100 -11.18400 -38.54200 1.000 52.21000 342 ASN D N 1
ATOM 7183 C CA . ASN D 2 312 ? 16.19300 -9.88900 -39.21300 1.000 56.53000 342 ASN D CA 1
ATOM 7184 C C . ASN D 2 312 ? 15.92600 -8.76000 -38.22500 1.000 63.17000 342 ASN D C 1
ATOM 7185 O O . ASN D 2 312 ? 14.86400 -8.75300 -37.59900 1.000 59.76000 342 ASN D O 1
ATOM 7190 N N . PRO D 2 313 ? 16.89300 -7.86600 -37.96300 1.000 58.84000 343 PRO D N 1
ATOM 7191 C CA . PRO D 2 313 ? 16.61200 -6.72700 -37.07000 1.000 61.83000 343 PRO D CA 1
ATOM 7192 C C . PRO D 2 313 ? 15.65700 -5.69400 -37.66200 1.000 71.03000 343 PRO D C 1
ATOM 7193 O O . PRO D 2 313 ? 15.01600 -4.96400 -36.89600 1.000 80.09000 343 PRO D O 1
ATOM 7197 N N . GLN D 2 314 ? 15.55300 -5.60600 -38.99000 1.000 69.64000 344 GLN D N 1
ATOM 7198 C CA . GLN D 2 314 ? 14.63100 -4.67200 -39.63900 1.000 66.58000 344 GLN D CA 1
ATOM 7199 C C . GLN D 2 314 ? 13.18300 -4.93200 -39.24400 1.000 76.08000 344 GLN D C 1
ATOM 7200 O O . GLN D 2 314 ? 12.49900 -4.05000 -38.70900 1.000 87.57000 344 GLN D O 1
ATOM 7206 N N . ASN D 2 315 ? 12.70700 -6.14100 -39.49200 1.000 73.53000 345 ASN D N 1
ATOM 7207 C CA . ASN D 2 315 ? 11.38800 -6.55700 -39.06400 1.000 70.50000 345 ASN D CA 1
ATOM 7208 C C . ASN D 2 315 ? 11.69100 -7.46900 -37.89100 1.000 71.47000 345 ASN D C 1
ATOM 7209 O O . ASN D 2 315 ? 12.80900 -7.46700 -37.38100 1.000 73.77000 345 ASN D O 1
ATOM 7214 N N . GLN D 2 316 ? 10.73500 -8.25500 -37.42600 1.000 70.53000 346 GLN D N 1
ATOM 7215 C CA . GLN D 2 316 ? 11.05800 -9.09800 -36.28300 1.000 71.09000 346 GLN D CA 1
ATOM 7216 C C . GLN D 2 316 ? 11.11200 -10.57400 -36.66100 1.000 69.39000 346 GLN D C 1
ATOM 7217 O O . GLN D 2 316 ? 11.03700 -11.44000 -35.78000 1.000 67.59000 346 GLN D O 1
ATOM 7223 N N . THR D 2 317 ? 11.24400 -10.87700 -37.95400 1.000 60.84000 347 THR D N 1
ATOM 7224 C CA . THR D 2 317 ? 11.07600 -12.22400 -38.48500 1.000 64.40000 347 THR D CA 1
ATOM 7225 C C . THR D 2 317 ? 12.37600 -12.77500 -39.07300 1.000 57.94000 347 THR D C 1
ATOM 7226 O O . THR D 2 317 ? 13.43300 -12.13900 -39.05500 1.000 56.17000 347 THR D O 1
ATOM 7230 N N . ALA D 2 318 ? 12.26200 -13.98400 -39.62300 1.000 55.14000 348 ALA D N 1
ATOM 7231 C CA . ALA D 2 318 ? 13.35700 -14.65600 -40.30500 1.000 52.37000 348 ALA D CA 1
ATOM 7232 C C . ALA D 2 318 ? 13.56600 -14.17700 -41.74300 1.000 46.05000 348 ALA D C 1
ATOM 7233 O O . ALA D 2 318 ? 14.57000 -14.55000 -42.35300 1.000 47.04000 348 ALA D O 1
ATOM 7235 N N . LYS D 2 319 ? 12.65200 -13.38500 -42.30900 1.000 46.08000 349 LYS D N 1
ATOM 7236 C CA . LYS D 2 319 ? 12.75200 -12.98500 -43.70900 1.000 45.43000 349 LYS D CA 1
ATOM 7237 C C . LYS D 2 319 ? 13.69600 -11.80000 -43.86100 1.000 42.63000 349 LYS D C 1
ATOM 7238 O O . LYS D 2 319 ? 13.47900 -10.74000 -43.26400 1.000 47.87000 349 LYS D O 1
ATOM 7244 N N . PHE D 2 320 ? 14.72100 -11.96900 -44.68700 1.000 37.81000 350 PHE D N 1
ATOM 7245 C CA . PHE D 2 320 ? 15.64800 -10.90700 -45.03500 1.000 35.25000 350 PHE D CA 1
ATOM 7246 C C . PHE D 2 320 ? 15.46500 -10.49300 -46.48500 1.000 50.15000 350 PHE D C 1
ATOM 7247 O O . PHE D 2 320 ? 15.30200 -11.34700 -47.36100 1.000 45.35000 350 PHE D O 1
ATOM 7255 N N . GLU D 2 321 ? 15.52900 -9.19000 -46.75100 1.000 44.47000 351 GLU D N 1
ATOM 7256 C CA . GLU D 2 321 ? 15.98200 -8.80100 -48.07800 1.000 43.19000 351 GLU D CA 1
ATOM 7257 C C . GLU D 2 321 ? 17.50300 -8.87600 -48.13400 1.000 44.09000 351 GLU D C 1
ATOM 7258 O O . GLU D 2 321 ? 18.18200 -8.80600 -47.10700 1.000 45.65000 351 GLU D O 1
ATOM 7264 N N . MET D 2 322 ? 18.03500 -9.05200 -49.35300 1.000 35.98000 352 MET D N 1
ATOM 7265 C CA . MET D 2 322 ? 19.46500 -9.30000 -49.51400 1.000 39.16000 352 MET D CA 1
ATOM 7266 C C . MET D 2 322 ? 20.30400 -8.20500 -48.86200 1.000 52.88000 352 MET D C 1
ATOM 7267 O O . MET D 2 322 ? 21.43000 -8.46100 -48.41700 1.000 47.24000 352 MET D O 1
ATOM 7272 N N . GLN D 2 323 ? 19.78100 -6.98100 -48.80500 1.000 51.36000 353 GLN D N 1
ATOM 7273 C CA . GLN D 2 323 ? 20.56100 -5.87300 -48.28200 1.000 54.08000 353 GLN D CA 1
ATOM 7274 C C . GLN D 2 323 ? 20.50300 -5.83200 -46.75800 1.000 52.30000 353 GLN D C 1
ATOM 7275 O O . GLN D 2 323 ? 21.37200 -5.21500 -46.14100 1.000 54.31000 353 GLN D O 1
ATOM 7281 N N . ASP D 2 324 ? 19.49900 -6.48300 -46.14900 1.000 49.29000 354 ASP D N 1
ATOM 7282 C CA . ASP D 2 324 ? 19.33200 -6.60400 -44.70400 1.000 45.40000 354 ASP D CA 1
ATOM 7283 C C . ASP D 2 324 ? 20.28200 -7.62000 -44.08000 1.000 52.76000 354 ASP D C 1
ATOM 7284 O O . ASP D 2 324 ? 20.26400 -7.78800 -42.85300 1.000 48.13000 354 ASP D O 1
ATOM 7289 N N . LEU D 2 325 ? 21.07700 -8.28900 -44.86500 1.000 44.20000 355 LEU D N 1
ATOM 7290 C CA . LEU D 2 325 ? 21.98400 -9.33100 -44.42800 1.000 45.10000 355 LEU D CA 1
ATOM 7291 C C . LEU D 2 325 ? 23.36900 -8.75400 -44.17700 1.000 48.14000 355 LEU D C 1
ATOM 7292 O O . LEU D 2 325 ? 23.75600 -7.76900 -44.81600 1.000 49.94000 355 LEU D O 1
ATOM 7297 N N . PRO D 2 326 ? 24.13500 -9.29400 -43.23100 1.000 42.68000 356 PRO D N 1
ATOM 7298 C CA . PRO D 2 326 ? 25.57300 -9.01800 -43.24800 1.000 44.46000 356 PRO D CA 1
ATOM 7299 C C . PRO D 2 326 ? 26.06800 -9.35900 -44.63900 1.000 43.54000 356 PRO D C 1
ATOM 7300 O O . PRO D 2 326 ? 25.86000 -10.46900 -45.13000 1.000 45.69000 356 PRO D O 1
ATOM 7304 N N . GLN D 2 327 ? 26.72100 -8.39400 -45.28000 1.000 49.00000 357 GLN D N 1
ATOM 7305 C CA . GLN D 2 327 ? 26.96700 -8.51900 -46.70900 1.000 48.88000 357 GLN D CA 1
ATOM 7306 C C . GLN D 2 327 ? 27.94000 -9.64100 -47.06500 1.000 48.31000 357 GLN D C 1
ATOM 7307 O O . GLN D 2 327 ? 27.97500 -10.03700 -48.23100 1.000 43.77000 357 GLN D O 1
ATOM 7313 N N . GLU D 2 328 ? 28.78600 -10.11600 -46.14100 1.000 48.15000 358 GLU D N 1
ATOM 7314 C CA . GLU D 2 328 ? 29.57100 -11.30200 -46.48800 1.000 46.29000 358 GLU D CA 1
ATOM 7315 C C . GLU D 2 328 ? 28.65700 -12.51300 -46.64200 1.000 42.94000 358 GLU D C 1
ATOM 7316 O O . GLU D 2 328 ? 28.95100 -13.42300 -47.43000 1.000 37.72000 358 GLU D O 1
ATOM 7322 N N . ILE D 2 329 ? 27.55500 -12.53900 -45.88300 1.000 33.97000 359 ILE D N 1
ATOM 7323 C CA . ILE D 2 329 ? 26.58500 -13.62400 -45.96700 1.000 39.30000 359 ILE D CA 1
ATOM 7324 C C . ILE D 2 329 ? 25.72100 -13.46300 -47.22100 1.000 43.77000 359 ILE D C 1
ATOM 7325 O O . ILE D 2 329 ? 25.47100 -14.43600 -47.94400 1.000 35.08000 359 ILE D O 1
ATOM 7330 N N . ALA D 2 330 ? 25.24300 -12.23000 -47.48000 1.000 37.48000 360 ALA D N 1
ATOM 7331 C CA . ALA D 2 330 ? 24.52800 -11.90800 -48.72100 1.000 45.61000 360 ALA D CA 1
ATOM 7332 C C . ALA D 2 330 ? 25.29900 -12.36900 -49.95500 1.000 37.60000 360 ALA D C 1
ATOM 7333 O O . ALA D 2 330 ? 24.70700 -12.90500 -50.89500 1.000 40.05000 360 ALA D O 1
ATOM 7335 N N . LYS D 2 331 ? 26.62100 -12.15700 -49.97500 1.000 36.60000 361 LYS D N 1
ATOM 7336 C CA . LYS D 2 331 ? 27.42300 -12.52600 -51.14300 1.000 41.55000 361 LYS D CA 1
ATOM 7337 C C . LYS D 2 331 ? 27.44900 -14.03700 -51.33900 1.000 43.83000 361 LYS D C 1
ATOM 7338 O O . LYS D 2 331 ? 27.47800 -14.52400 -52.47700 1.000 43.39000 361 LYS D O 1
ATOM 7344 N N . VAL D 2 332 ? 27.44200 -14.78900 -50.23500 1.000 40.10000 362 VAL D N 1
ATOM 7345 C CA . VAL D 2 332 ? 27.42400 -16.24500 -50.30400 1.000 34.73000 362 VAL D CA 1
ATOM 7346 C C . VAL D 2 332 ? 26.03900 -16.73800 -50.71600 1.000 39.59000 362 VAL D C 1
ATOM 7347 O O . VAL D 2 332 ? 25.90200 -17.56100 -51.62700 1.000 36.99000 362 VAL D O 1
ATOM 7351 N N . VAL D 2 333 ? 24.99400 -16.24100 -50.04600 1.000 35.25000 363 VAL D N 1
ATOM 7352 C CA . VAL D 2 333 ? 23.62600 -16.68400 -50.30300 1.000 33.40000 363 VAL D CA 1
ATOM 7353 C C . VAL D 2 333 ? 23.24100 -16.44000 -51.75900 1.000 40.07000 363 VAL D C 1
ATOM 7354 O O . VAL D 2 333 ? 22.58100 -17.27200 -52.39800 1.000 36.45000 363 VAL D O 1
ATOM 7358 N N . ASP D 2 334 ? 23.67000 -15.30100 -52.31000 1.000 39.00000 364 ASP D N 1
ATOM 7359 C CA . ASP D 2 334 ? 23.29000 -14.90000 -53.66000 1.000 43.59000 364 ASP D CA 1
ATOM 7360 C C . ASP D 2 334 ? 23.59400 -15.99000 -54.67900 1.000 43.98000 364 ASP D C 1
ATOM 7361 O O . ASP D 2 334 ? 22.87700 -16.12600 -55.67200 1.000 49.63000 364 ASP D O 1
ATOM 7366 N N . LYS D 2 335 ? 24.61800 -16.80300 -54.43100 1.000 40.32000 365 LYS D N 1
ATOM 7367 C CA . LYS D 2 335 ? 25.06600 -17.80800 -55.38200 1.000 40.14000 365 LYS D CA 1
ATOM 7368 C C . LYS D 2 335 ? 24.55600 -19.21400 -55.04700 1.000 43.95000 365 LYS D C 1
ATOM 7369 O O . LYS D 2 335 ? 24.98700 -20.18300 -55.67700 1.000 41.83000 365 LYS D O 1
ATOM 7375 N N . MET D 2 336 ? 23.64200 -19.34700 -54.07900 1.000 34.30000 366 MET D N 1
ATOM 7376 C CA . MET D 2 336 ? 23.24400 -20.62900 -53.51000 1.000 33.64000 366 MET D CA 1
ATOM 7377 C C . MET D 2 336 ? 21.85200 -21.03100 -53.99600 1.000 31.14000 366 MET D C 1
ATOM 7378 O O . MET D 2 336 ? 20.99600 -20.18100 -54.22500 1.000 32.49000 366 MET D O 1
ATOM 7383 N N . ASN D 2 337 ? 21.61600 -22.33100 -54.13300 1.000 29.28000 367 ASN D N 1
ATOM 7384 C CA . ASN D 2 337 ? 20.24200 -22.77600 -54.29900 1.000 32.56000 367 ASN D CA 1
ATOM 7385 C C . ASN D 2 337 ? 19.64500 -23.10900 -52.93800 1.000 28.81000 367 ASN D C 1
ATOM 7386 O O . ASN D 2 337 ? 20.36700 -23.32100 -51.96000 1.000 28.94000 367 ASN D O 1
ATOM 7391 N N . ILE D 2 338 ? 18.30900 -23.14200 -52.88700 1.000 27.22000 368 ILE D N 1
ATOM 7392 C CA . ILE D 2 338 ? 17.60400 -23.52200 -51.66100 1.000 29.21000 368 ILE D CA 1
ATOM 7393 C C . ILE D 2 338 ? 18.05200 -24.90200 -51.20400 1.000 29.38000 368 ILE D C 1
ATOM 7394 O O . ILE D 2 338 ? 18.15200 -25.83900 -52.00300 1.000 34.51000 368 ILE D O 1
ATOM 7399 N N . GLY D 2 339 ? 18.34000 -25.02700 -49.90200 1.000 34.23000 369 GLY D N 1
ATOM 7400 C CA . GLY D 2 339 ? 18.72400 -26.28900 -49.30400 1.000 25.70000 369 GLY D CA 1
ATOM 7401 C C . GLY D 2 339 ? 20.21500 -26.54900 -49.27700 1.000 31.05000 369 GLY D C 1
ATOM 7402 O O . GLY D 2 339 ? 20.65200 -27.47700 -48.60100 1.000 32.33000 369 GLY D O 1
ATOM 7403 N N . GLU D 2 340 ? 21.01100 -25.77100 -50.00000 1.000 28.73000 370 GLU D N 1
ATOM 7404 C CA . GLU D 2 340 ? 22.45200 -25.96700 -49.95900 1.000 31.77000 370 GLU D CA 1
ATOM 7405 C C . GLU D 2 340 ? 23.02100 -25.45400 -48.63900 1.000 27.28000 370 GLU D C 1
ATOM 7406 O O . GLU D 2 340 ? 22.42700 -24.60800 -47.96300 1.000 26.55000 370 GLU D O 1
ATOM 7412 N N . ILE D 2 341 ? 24.15000 -26.03300 -48.25100 1.000 27.21000 371 ILE D N 1
ATOM 7413 C CA . ILE D 2 341 ? 25.01600 -25.49900 -47.21000 1.000 26.84000 371 ILE D CA 1
ATOM 7414 C C . ILE D 2 341 ? 26.27900 -24.96800 -47.88200 1.000 25.83000 371 ILE D C 1
ATOM 7415 O O . ILE D 2 341 ? 26.89200 -25.65600 -48.70800 1.000 28.26000 371 ILE D O 1
ATOM 7420 N N . SER D 2 342 ? 26.66000 -23.75000 -47.52800 1.000 25.09000 372 SER D N 1
ATOM 7421 C CA . SER D 2 342 ? 27.79000 -23.06800 -48.12600 1.000 24.68000 372 SER D CA 1
ATOM 7422 C C . SER D 2 342 ? 29.11600 -23.69100 -47.69200 1.000 36.25000 372 SER D C 1
ATOM 7423 O O . SER D 2 342 ? 29.22600 -24.34200 -46.64200 1.000 31.95000 372 SER D O 1
ATOM 7426 N N . LYS D 2 343 ? 30.14300 -23.46100 -48.51100 1.000 32.65000 373 LYS D N 1
ATOM 7427 C CA . LYS D 2 343 ? 31.51200 -23.52900 -48.02100 1.000 35.54000 373 LYS D CA 1
ATOM 7428 C C . LYS D 2 343 ? 31.66700 -22.59600 -46.82400 1.000 32.49000 373 LYS D C 1
ATOM 7429 O O . LYS D 2 343 ? 31.00400 -21.55800 -46.72700 1.000 34.48000 373 LYS D O 1
ATOM 7435 N N . ALA D 2 344 ? 32.52100 -22.99700 -45.88800 1.000 28.29000 374 ALA D N 1
ATOM 7436 C CA . ALA D 2 344 ? 32.84100 -22.16600 -44.73300 1.000 33.35000 374 ALA D CA 1
ATOM 7437 C C . ALA D 2 344 ? 33.58000 -20.90200 -45.15300 1.000 29.51000 374 ALA D C 1
ATOM 7438 O O . ALA D 2 344 ? 34.45500 -20.93100 -46.01400 1.000 33.47000 374 ALA D O 1
ATOM 7440 N N . PHE D 2 345 ? 33.22000 -19.78000 -44.54700 1.000 32.91000 375 PHE D N 1
ATOM 7441 C CA . PHE D 2 345 ? 33.82800 -18.51200 -44.90900 1.000 35.20000 375 PHE D CA 1
ATOM 7442 C C . PHE D 2 345 ? 34.07000 -17.67900 -43.65800 1.000 36.47000 375 PHE D C 1
ATOM 7443 O O . PHE D 2 345 ? 33.36500 -17.81600 -42.65500 1.000 35.35000 375 PHE D O 1
ATOM 7451 N N . THR D 2 346 ? 35.09300 -16.82600 -43.72300 1.000 40.92000 376 THR D N 1
ATOM 7452 C CA . THR D 2 346 ? 35.34600 -15.84300 -42.67100 1.000 43.31000 376 THR D CA 1
ATOM 7453 C C . THR D 2 346 ? 34.47400 -14.59800 -42.84800 1.000 34.11000 376 THR D C 1
ATOM 7454 O O . THR D 2 346 ? 34.27100 -14.11300 -43.95900 1.000 38.38000 376 THR D O 1
ATOM 7458 N N . MET D 2 347 ? 33.94500 -14.09100 -41.74400 1.000 35.50000 377 MET D N 1
ATOM 7459 C CA . MET D 2 347 ? 33.26900 -12.80400 -41.73900 1.000 43.62000 377 MET D CA 1
ATOM 7460 C C . MET D 2 347 ? 33.62300 -12.07300 -40.44900 1.000 41.42000 377 MET D C 1
ATOM 7461 O O . MET D 2 347 ? 34.16100 -12.65300 -39.50600 1.000 37.75000 377 MET D O 1
ATOM 7466 N N . VAL D 2 348 ? 33.34100 -10.78400 -40.43100 1.000 36.44000 378 VAL D N 1
ATOM 7467 C CA . VAL D 2 348 ? 33.38100 -9.99300 -39.21300 1.000 50.82000 378 VAL D CA 1
ATOM 7468 C C . VAL D 2 348 ? 31.94700 -9.78000 -38.75200 1.000 55.66000 378 VAL D C 1
ATOM 7469 O O . VAL D 2 348 ? 31.14000 -9.19300 -39.48200 1.000 55.49000 378 VAL D O 1
ATOM 7473 N N . ASN D 2 349 ? 31.62700 -10.25600 -37.55500 1.000 54.91000 379 ASN D N 1
ATOM 7474 C CA . ASN D 2 349 ? 30.26300 -10.13800 -37.05600 1.000 56.67000 379 ASN D CA 1
ATOM 7475 C C . ASN D 2 349 ? 30.00400 -8.66400 -36.77200 1.000 60.62000 379 ASN D C 1
ATOM 7476 O O . ASN D 2 349 ? 30.77000 -8.05000 -36.02000 1.000 60.64000 379 ASN D O 1
ATOM 7481 N N . PRO D 2 350 ? 28.95400 -8.05500 -37.33800 1.000 62.75000 380 PRO D N 1
ATOM 7482 C CA . PRO D 2 350 ? 28.84400 -6.58700 -37.27300 1.000 59.44000 380 PRO D CA 1
ATOM 7483 C C . PRO D 2 350 ? 28.40100 -6.07600 -35.91700 1.000 63.07000 380 PRO D C 1
ATOM 7484 O O . PRO D 2 350 ? 28.63300 -4.90000 -35.61500 1.000 57.69000 380 PRO D O 1
ATOM 7488 N N . LYS D 2 351 ? 27.81100 -6.93700 -35.08600 1.000 65.65000 381 LYS D N 1
ATOM 7489 C CA . LYS D 2 351 ? 27.29000 -6.55000 -33.78100 1.000 67.30000 381 LYS D CA 1
ATOM 7490 C C . LYS D 2 351 ? 28.39800 -6.38100 -32.75100 1.000 63.25000 381 LYS D C 1
ATOM 7491 O O . LYS D 2 351 ? 28.23700 -5.60900 -31.79600 1.000 71.12000 381 LYS D O 1
ATOM 7497 N N . ASP D 2 352 ? 29.48000 -7.15400 -32.86500 1.000 63.56000 382 ASP D N 1
ATOM 7498 C CA . ASP D 2 352 ? 30.56300 -7.08100 -31.89500 1.000 66.27000 382 ASP D CA 1
ATOM 7499 C C . ASP D 2 352 ? 31.96500 -6.86100 -32.47400 1.000 58.44000 382 ASP D C 1
ATOM 7500 O O . ASP D 2 352 ? 32.91200 -6.72200 -31.69200 1.000 61.91000 382 ASP D O 1
ATOM 7505 N N . GLY D 2 353 ? 32.13000 -6.80300 -33.80300 1.000 55.20000 383 GLY D N 1
ATOM 7506 C CA . GLY D 2 353 ? 33.43700 -6.57000 -34.41000 1.000 44.41000 383 GLY D CA 1
ATOM 7507 C C . GLY D 2 353 ? 34.38900 -7.75700 -34.52200 1.000 58.58000 383 GLY D C 1
ATOM 7508 O O . GLY D 2 353 ? 35.53500 -7.57200 -34.96000 1.000 48.01000 383 GLY D O 1
ATOM 7509 N N . LYS D 2 354 ? 33.98800 -8.95600 -34.10700 1.000 51.82000 384 LYS D N 1
ATOM 7510 C CA . LYS D 2 354 ? 34.89800 -10.10100 -34.03900 1.000 57.28000 384 LYS D CA 1
ATOM 7511 C C . LYS D 2 354 ? 34.85200 -10.93900 -35.32100 1.000 47.61000 384 LYS D C 1
ATOM 7512 O O . LYS D 2 354 ? 33.77100 -11.23100 -35.83800 1.000 49.69000 384 LYS D O 1
ATOM 7518 N N . GLU D 2 355 ? 36.02700 -11.27200 -35.86300 1.000 41.81000 385 GLU D N 1
ATOM 7519 C CA . GLU D 2 355 ? 36.13200 -12.29100 -36.90600 1.000 40.95000 385 GLU D CA 1
ATOM 7520 C C . GLU D 2 355 ? 35.57000 -13.63300 -36.43000 1.000 37.31000 385 GLU D C 1
ATOM 7521 O O . GLU D 2 355 ? 35.90800 -14.10900 -35.34400 1.000 44.60000 385 GLU D O 1
ATOM 7527 N N . VAL D 2 356 ? 34.64100 -14.20300 -37.20800 1.000 34.99000 386 VAL D N 1
ATOM 7528 C CA . VAL D 2 356 ? 34.13900 -15.55700 -36.99500 1.000 36.16000 386 VAL D CA 1
ATOM 7529 C C . VAL D 2 356 ? 34.14200 -16.31000 -38.31700 1.000 32.13000 386 VAL D C 1
ATOM 7530 O O . VAL D 2 356 ? 34.22000 -15.72800 -39.39500 1.000 35.50000 386 VAL D O 1
ATOM 7534 N N . CYS D 2 357 ? 34.02600 -17.62400 -38.21300 1.000 37.61000 387 CYS D N 1
ATOM 7535 C CA . CYS D 2 357 ? 33.91100 -18.52400 -39.34900 1.000 30.02000 387 CYS D CA 1
ATOM 7536 C C . CYS D 2 357 ? 32.52500 -19.14400 -39.35700 1.000 27.78000 387 CYS D C 1
ATOM 7537 O O . CYS D 2 357 ? 32.01200 -19.51900 -38.30900 1.000 33.35000 387 CYS D O 1
ATOM 7540 N N . ALA D 2 358 ? 31.91600 -19.24700 -40.53600 1.000 31.12000 388 ALA D N 1
ATOM 7541 C CA . ALA D 2 358 ? 30.52100 -19.65700 -40.62600 1.000 34.72000 388 ALA D CA 1
ATOM 7542 C C . ALA D 2 358 ? 30.27900 -20.56800 -41.82300 1.000 35.49000 388 ALA D C 1
ATOM 7543 O O . ALA D 2 358 ? 30.97000 -20.48300 -42.84300 1.000 31.87000 388 ALA D O 1
ATOM 7545 N N . ILE D 2 359 ? 29.28200 -21.44500 -41.68200 1.000 34.45000 389 ILE D N 1
ATOM 7546 C CA . ILE D 2 359 ? 28.57000 -22.03400 -42.81500 1.000 30.61000 389 ILE D CA 1
ATOM 7547 C C . ILE D 2 359 ? 27.11500 -21.58500 -42.73500 1.000 24.88000 389 ILE D C 1
ATOM 7548 O O . ILE D 2 359 ? 26.53900 -21.53100 -41.64400 1.000 30.07000 389 ILE D O 1
ATOM 7553 N N . VAL D 2 360 ? 26.51300 -21.28000 -43.88700 1.000 26.59000 390 VAL D N 1
ATOM 7554 C CA . VAL D 2 360 ? 25.09400 -20.95600 -43.93100 1.000 26.04000 390 VAL D CA 1
ATOM 7555 C C . VAL D 2 360 ? 24.35000 -21.92600 -44.82900 1.000 25.77000 390 VAL D C 1
ATOM 7556 O O . VAL D 2 360 ? 24.87300 -22.43000 -45.83300 1.000 33.64000 390 VAL D O 1
ATOM 7560 N N . LYS D 2 361 ? 23.10500 -22.17700 -44.44400 1.000 27.09000 391 LYS D N 1
ATOM 7561 C CA . LYS D 2 361 ? 22.14000 -22.90700 -45.24900 1.000 35.85000 391 LYS D CA 1
ATOM 7562 C C . LYS D 2 361 ? 21.03900 -21.96300 -45.72700 1.000 26.18000 391 LYS D C 1
ATOM 7563 O O . LYS D 2 361 ? 20.40400 -21.27400 -44.91600 1.000 28.59000 391 LYS D O 1
ATOM 7569 N N . LEU D 2 362 ? 20.77300 -21.98100 -47.02600 1.000 26.24000 392 LEU D N 1
ATOM 7570 C CA . LEU D 2 362 ? 19.63000 -21.25800 -47.58500 1.000 24.71000 392 LEU D CA 1
ATOM 7571 C C . LEU D 2 362 ? 18.36200 -22.06900 -47.33300 1.000 32.99000 392 LEU D C 1
ATOM 7572 O O . LEU D 2 362 ? 18.10600 -23.08400 -47.99300 1.000 28.80000 392 LEU D O 1
ATOM 7577 N N . LYS D 2 363 ? 17.58400 -21.64200 -46.33300 1.000 28.76000 393 LYS D N 1
ATOM 7578 C CA . LYS D 2 363 ? 16.32600 -22.31900 -46.02900 1.000 32.37000 393 LYS D CA 1
ATOM 7579 C C . LYS D 2 363 ? 15.27600 -22.09400 -47.11700 1.000 33.19000 393 LYS D C 1
ATOM 7580 O O . LYS D 2 363 ? 14.51000 -23.00700 -47.43600 1.000 35.53000 393 LYS D O 1
ATOM 7586 N N . SER D 2 364 ? 15.20100 -20.88700 -47.67100 1.000 29.68000 394 SER D N 1
ATOM 7587 C CA . SER D 2 364 ? 14.08300 -20.52300 -48.53200 1.000 33.14000 394 SER D CA 1
ATOM 7588 C C . SER D 2 364 ? 14.42200 -19.25300 -49.29800 1.000 33.17000 394 SER D C 1
ATOM 7589 O O . SER D 2 364 ? 15.17400 -18.40600 -48.81300 1.000 31.82000 394 SER D O 1
ATOM 7592 N N . ARG D 2 365 ? 13.89200 -19.14900 -50.51800 1.000 37.61000 395 ARG D N 1
ATOM 7593 C CA . ARG D 2 365 ? 14.02400 -17.93700 -51.32300 1.000 37.59000 395 ARG D CA 1
ATOM 7594 C C . ARG D 2 365 ? 12.71300 -17.64600 -52.04300 1.000 42.95000 395 ARG D C 1
ATOM 7595 O O . ARG D 2 365 ? 12.13400 -18.54300 -52.67000 1.000 37.69000 395 ARG D O 1
ATOM 7603 N N . ILE D 2 366 ? 12.22800 -16.41100 -51.92700 1.000 35.85000 396 ILE D N 1
ATOM 7604 C CA . ILE D 2 366 ? 11.10900 -15.92400 -52.72300 1.000 36.12000 396 ILE D CA 1
ATOM 7605 C C . ILE D 2 366 ? 11.67600 -14.84900 -53.63900 1.000 37.74000 396 ILE D C 1
ATOM 7606 O O . ILE D 2 366 ? 12.09100 -13.77900 -53.16800 1.000 39.19000 396 ILE D O 1
ATOM 7611 N N . ASN D 2 367 ? 11.72900 -15.13100 -54.94100 1.000 36.97000 397 ASN D N 1
ATOM 7612 C CA . ASN D 2 367 ? 12.33200 -14.18700 -55.88000 1.000 34.22000 397 ASN D CA 1
ATOM 7613 C C . ASN D 2 367 ? 11.52100 -12.88700 -55.93700 1.000 37.04000 397 ASN D C 1
ATOM 7614 O O . ASN D 2 367 ? 10.31900 -12.87200 -55.66400 1.000 32.98000 397 ASN D O 1
ATOM 7619 N N . GLY D 2 368 ? 12.20400 -11.78500 -56.28400 1.000 38.36000 398 GLY D N 1
ATOM 7620 C CA . GLY D 2 368 ? 11.56800 -10.50600 -56.53700 1.000 40.13000 398 GLY D CA 1
ATOM 7621 C C . GLY D 2 368 ? 10.40700 -10.57500 -57.51200 1.000 49.32000 398 GLY D C 1
ATOM 7622 O O . GLY D 2 368 ? 10.48900 -11.28000 -58.52100 1.000 44.99000 398 GLY D O 1
ATOM 7623 N N . HIS D 2 369 ? 9.33200 -9.83600 -57.23800 1.000 40.96000 399 HIS D N 1
ATOM 7624 C CA . HIS D 2 369 ? 8.12600 -9.92600 -58.04900 1.000 48.27000 399 HIS D CA 1
ATOM 7625 C C . HIS D 2 369 ? 7.26600 -8.68400 -57.84300 1.000 53.33000 399 HIS D C 1
ATOM 7626 O O . HIS D 2 369 ? 7.40200 -7.96800 -56.84800 1.000 45.37000 399 HIS D O 1
ATOM 7633 N N . LYS D 2 370 ? 6.38100 -8.44100 -58.81200 1.000 51.71000 400 LYS D N 1
ATOM 7634 C CA . LYS D 2 370 ? 5.30700 -7.47100 -58.64200 1.000 51.74000 400 LYS D CA 1
ATOM 7635 C C . LYS D 2 370 ? 4.29700 -8.01300 -57.64400 1.000 49.37000 400 LYS D C 1
ATOM 7636 O O . LYS D 2 370 ? 3.94000 -9.19600 -57.67800 1.000 44.61000 400 LYS D O 1
ATOM 7642 N N . ALA D 2 371 ? 3.85000 -7.14300 -56.74500 1.000 45.97000 401 ALA D N 1
ATOM 7643 C CA . ALA D 2 371 ? 2.95100 -7.53800 -55.67200 1.000 47.13000 401 ALA D CA 1
ATOM 7644 C C . ALA D 2 371 ? 1.59300 -7.98800 -56.20300 1.000 45.32000 401 ALA D C 1
ATOM 7645 O O . ALA D 2 371 ? 1.10800 -7.52400 -57.23800 1.000 47.48000 401 ALA D O 1
ATOM 7647 N N . THR D 2 372 ? 1.00200 -8.93900 -55.50300 1.000 39.10000 402 THR D N 1
ATOM 7648 C CA . THR D 2 372 ? -0.37700 -9.32600 -55.71600 1.000 50.39000 402 THR D CA 1
ATOM 7649 C C . THR D 2 372 ? -1.09100 -9.23500 -54.38100 1.000 47.93000 402 THR D C 1
ATOM 7650 O O . THR D 2 372 ? -0.48000 -9.44200 -53.33000 1.000 48.21000 402 THR D O 1
ATOM 7654 N N . ILE D 2 373 ? -2.39100 -8.93400 -54.42700 1.000 57.06000 403 ILE D N 1
ATOM 7655 C CA . ILE D 2 373 ? -3.17600 -8.89400 -53.19500 1.000 58.56000 403 ILE D CA 1
ATOM 7656 C C . ILE D 2 373 ? -3.28500 -10.28200 -52.57700 1.000 55.35000 403 ILE D C 1
ATOM 7657 O O . ILE D 2 373 ? -3.46000 -10.41200 -51.35900 1.000 50.94000 403 ILE D O 1
ATOM 7662 N N . THR D 2 374 ? -3.18800 -11.33300 -53.40000 1.000 58.26000 404 THR D N 1
ATOM 7663 C CA . THR D 2 374 ? -3.37000 -12.70000 -52.91700 1.000 63.25000 404 THR D CA 1
ATOM 7664 C C . THR D 2 374 ? -2.17100 -13.16900 -52.10200 1.000 63.87000 404 THR D C 1
ATOM 7665 O O . THR D 2 374 ? -2.33300 -13.76200 -51.02800 1.000 65.08000 404 THR D O 1
ATOM 7669 N N . ASP D 2 375 ? -0.95900 -12.91900 -52.61000 1.000 58.94000 405 ASP D N 1
ATOM 7670 C CA . ASP D 2 375 ? 0.27300 -13.49600 -52.08700 1.000 61.95000 405 ASP D CA 1
ATOM 7671 C C . ASP D 2 375 ? 1.20100 -12.47600 -51.44400 1.000 59.79000 405 ASP D C 1
ATOM 7672 O O . ASP D 2 375 ? 2.17700 -12.87800 -50.80100 1.000 62.08000 405 ASP D O 1
ATOM 7677 N N . ASP D 2 376 ? 0.94700 -11.18000 -51.61400 1.000 56.36000 406 ASP D N 1
ATOM 7678 C CA . ASP D 2 376 ? 1.75300 -10.13900 -50.99300 1.000 48.21000 406 ASP D CA 1
ATOM 7679 C C . ASP D 2 376 ? 0.88900 -9.18600 -50.16100 1.000 54.01000 406 ASP D C 1
ATOM 7680 O O . ASP D 2 376 ? 1.10600 -7.97200 -50.15000 1.000 55.63000 406 ASP D O 1
ATOM 7685 N N . TYR D 2 377 ? -0.11900 -9.73000 -49.46700 1.000 50.83000 407 TYR D N 1
ATOM 7686 C CA . TYR D 2 377 ? -0.99900 -8.90900 -48.63800 1.000 51.80000 407 TYR D CA 1
ATOM 7687 C C . TYR D 2 377 ? -0.20000 -8.17000 -47.56900 1.000 59.62000 407 TYR D C 1
ATOM 7688 O O . TYR D 2 377 ? -0.29400 -6.94400 -47.43900 1.000 65.19000 407 TYR D O 1
ATOM 7697 N N . GLN D 2 378 ? 0.56100 -8.92200 -46.76400 1.000 51.28000 408 GLN D N 1
ATOM 7698 C CA . GLN D 2 378 ? 1.34600 -8.35000 -45.67500 1.000 48.21000 408 GLN D CA 1
ATOM 7699 C C . GLN D 2 378 ? 2.22200 -7.19200 -46.14600 1.000 52.95000 408 GLN D C 1
ATOM 7700 O O . GLN D 2 378 ? 2.30500 -6.15500 -45.48000 1.000 55.95000 408 GLN D O 1
ATOM 7706 N N . ASN D 2 379 ? 2.88100 -7.35100 -47.29500 1.000 51.40000 409 ASN D N 1
ATOM 7707 C CA . ASN D 2 379 ? 3.70000 -6.27700 -47.84500 1.000 53.58000 409 ASN D CA 1
ATOM 7708 C C . ASN D 2 379 ? 2.83000 -5.07600 -48.20100 1.000 54.64000 409 ASN D C 1
ATOM 7709 O O . ASN D 2 379 ? 3.14900 -3.93200 -47.85500 1.000 53.97000 409 ASN D O 1
ATOM 7714 N N . LEU D 2 380 ? 1.72600 -5.32500 -48.91300 1.000 52.86000 410 LEU D N 1
ATOM 7715 C CA . LEU D 2 380 ? 0.82300 -4.26500 -49.33600 1.000 49.14000 410 LEU D CA 1
ATOM 7716 C C . LEU D 2 380 ? 0.21200 -3.57100 -48.12700 1.000 54.96000 410 LEU D C 1
ATOM 7717 O O . LEU D 2 380 ? -0.04600 -2.36100 -48.17000 1.000 49.88000 410 LEU D O 1
ATOM 7722 N N . LYS D 2 381 ? -0.01700 -4.32300 -47.04500 1.000 55.66000 411 LYS D N 1
ATOM 7723 C CA . LYS D 2 381 ? -0.54300 -3.74000 -45.81800 1.000 53.82000 411 LYS D CA 1
ATOM 7724 C C . LYS D 2 381 ? 0.43600 -2.73300 -45.23000 1.000 53.33000 411 LYS D C 1
ATOM 7725 O O . LYS D 2 381 ? 0.03200 -1.65300 -44.79100 1.000 52.83000 411 LYS D O 1
ATOM 7731 N N . GLU D 2 382 ? 1.72900 -3.07300 -45.19700 1.000 48.09000 412 GLU D N 1
ATOM 7732 C CA . GLU D 2 382 ? 2.70300 -2.15200 -44.61700 1.000 52.85000 412 GLU D CA 1
ATOM 7733 C C . GLU D 2 382 ? 2.75700 -0.84000 -45.39800 1.000 52.38000 412 GLU D C 1
ATOM 7734 O O . GLU D 2 382 ? 2.91000 0.23000 -44.80300 1.000 47.70000 412 GLU D O 1
ATOM 7740 N N . ILE D 2 383 ? 2.64900 -0.89800 -46.73000 1.000 49.99000 413 ILE D N 1
ATOM 7741 C CA . ILE D 2 383 ? 2.63400 0.33600 -47.51700 1.000 45.32000 413 ILE D CA 1
ATOM 7742 C C . ILE D 2 383 ? 1.47000 1.22100 -47.08900 1.000 51.61000 413 ILE D C 1
ATOM 7743 O O . ILE D 2 383 ? 1.62200 2.43900 -46.94200 1.000 51.55000 413 ILE D O 1
ATOM 7748 N N . VAL D 2 384 ? 0.28900 0.62600 -46.89300 1.000 53.39000 414 VAL D N 1
ATOM 7749 C CA . VAL D 2 384 ? -0.90700 1.40100 -46.56700 1.000 50.47000 414 VAL D CA 1
ATOM 7750 C C . VAL D 2 384 ? -0.80800 1.93900 -45.15000 1.000 54.59000 414 VAL D C 1
ATOM 7751 O O . VAL D 2 384 ? -1.11900 3.10600 -44.88200 1.000 56.31000 414 VAL D O 1
ATOM 7755 N N . LEU D 2 385 ? -0.39100 1.07600 -44.22200 1.000 55.77000 415 LEU D N 1
ATOM 7756 C CA . LEU D 2 385 ? -0.11900 1.47900 -42.85000 1.000 53.08000 415 LEU D CA 1
ATOM 7757 C C . LEU D 2 385 ? 0.78700 2.70300 -42.82500 1.000 52.69000 415 LEU D C 1
ATOM 7758 O O . LEU D 2 385 ? 0.44700 3.72700 -42.22200 1.000 47.57000 415 LEU D O 1
ATOM 7763 N N . ASP D 2 386 ? 1.93900 2.61300 -43.50600 1.000 51.18000 416 ASP D N 1
ATOM 7764 C CA . ASP D 2 386 ? 2.90100 3.71300 -43.53300 1.000 54.54000 416 ASP D CA 1
ATOM 7765 C C . ASP D 2 386 ? 2.29000 5.00000 -44.07400 1.000 50.37000 416 ASP D C 1
ATOM 7766 O O . ASP D 2 386 ? 2.63700 6.08900 -43.60700 1.000 46.27000 416 ASP D O 1
ATOM 7771 N N . LYS D 2 387 ? 1.41200 4.91000 -45.08000 1.000 50.16000 417 LYS D N 1
ATOM 7772 C CA . LYS D 2 387 ? 0.76800 6.12600 -45.56600 1.000 54.80000 417 LYS D CA 1
ATOM 7773 C C . LYS D 2 387 ? -0.15000 6.71600 -44.49700 1.000 54.13000 417 LYS D C 1
ATOM 7774 O O . LYS D 2 387 ? -0.20500 7.93900 -44.32800 1.000 49.40000 417 LYS D O 1
ATOM 7780 N N . ARG D 2 388 ? -0.86800 5.86300 -43.75900 1.000 50.59000 418 ARG D N 1
ATOM 7781 C CA . ARG D 2 388 ? -1.75800 6.35800 -42.71200 1.000 54.38000 418 ARG D CA 1
ATOM 7782 C C . ARG D 2 388 ? -0.95200 6.92700 -41.54400 1.000 52.09000 418 ARG D C 1
ATOM 7783 O O . ARG D 2 388 ? -1.28800 7.99200 -41.00800 1.000 47.48000 418 ARG D O 1
ATOM 7791 N N . ARG D 2 389 ? 0.11400 6.22200 -41.14100 1.000 43.91000 419 ARG D N 1
ATOM 7792 C CA . ARG D 2 389 ? 1.02800 6.73200 -40.12200 1.000 50.15000 419 ARG D CA 1
ATOM 7793 C C . ARG D 2 389 ? 1.51800 8.11500 -40.49500 1.000 45.42000 419 ARG D C 1
ATOM 7794 O O . ARG D 2 389 ? 1.50500 9.04400 -39.67600 1.000 39.03000 419 ARG D O 1
ATOM 7802 N N . GLU D 2 390 ? 1.96100 8.26000 -41.74400 1.000 46.39000 420 GLU D N 1
ATOM 7803 C CA . GLU D 2 390 ? 2.53500 9.51800 -42.19000 1.000 47.91000 420 GLU D CA 1
ATOM 7804 C C . GLU D 2 390 ? 1.51500 10.64300 -42.06800 1.000 44.49000 420 GLU D C 1
ATOM 7805 O O . GLU D 2 390 ? 1.86100 11.76600 -41.68600 1.000 42.06000 420 GLU D O 1
ATOM 7811 N N . GLU D 2 391 ? 0.25500 10.36100 -42.40800 1.000 42.10000 421 GLU D N 1
ATOM 7812 C CA . GLU D 2 391 ? -0.78600 11.37900 -42.31700 1.000 46.30000 421 GLU D CA 1
ATOM 7813 C C . GLU D 2 391 ? -1.00300 11.79100 -40.86100 1.000 40.18000 421 GLU D C 1
ATOM 7814 O O . GLU D 2 391 ? -1.19800 12.97500 -40.56600 1.000 43.29000 421 GLU D O 1
ATOM 7820 N N . ALA D 2 392 ? -0.94300 10.82400 -39.93600 1.000 33.28000 422 ALA D N 1
ATOM 7821 C CA . ALA D 2 392 ? -1.06100 11.13200 -38.51600 1.000 41.89000 422 ALA D CA 1
ATOM 7822 C C . ALA D 2 392 ? 0.10100 12.00500 -38.04700 1.000 39.23000 422 ALA D C 1
ATOM 7823 O O . ALA D 2 392 ? -0.10100 12.95200 -37.27700 1.000 37.69000 422 ALA D O 1
ATOM 7825 N N . LEU D 2 393 ? 1.32400 11.70100 -38.49400 1.000 35.01000 423 LEU D N 1
ATOM 7826 C CA . LEU D 2 393 ? 2.47300 12.51000 -38.09400 1.000 37.30000 423 LEU D CA 1
ATOM 7827 C C . LEU D 2 393 ? 2.33700 13.94500 -38.59100 1.000 35.52000 423 LEU D C 1
ATOM 7828 O O . LEU D 2 393 ? 2.68600 14.89000 -37.87200 1.000 36.49000 423 LEU D O 1
ATOM 7833 N N . GLN D 2 394 ? 1.79000 14.13400 -39.79600 1.000 30.53000 424 GLN D N 1
ATOM 7834 C CA . GLN D 2 394 ? 1.60100 15.48600 -40.31600 1.000 40.83000 424 GLN D CA 1
ATOM 7835 C C . GLN D 2 394 ? 0.55700 16.24400 -39.51200 1.000 32.98000 424 GLN D C 1
ATOM 7836 O O . GLN D 2 394 ? 0.71400 17.44600 -39.26900 1.000 35.77000 424 GLN D O 1
ATOM 7842 N N . LYS D 2 395 ? -0.55600 15.58400 -39.17200 1.000 30.65000 425 LYS D N 1
ATOM 7843 C CA . LYS D 2 395 ? -1.54400 16.21000 -38.29700 1.000 36.30000 425 LYS D CA 1
ATOM 7844 C C . LYS D 2 395 ? -0.90600 16.59000 -36.96400 1.000 36.59000 425 LYS D C 1
ATOM 7845 O O . LYS D 2 395 ? -1.12800 17.69300 -36.44800 1.000 34.19000 425 LYS D O 1
ATOM 7851 N N . TRP D 2 396 ? -0.08600 15.69000 -36.40000 1.000 31.72000 426 TRP D N 1
ATOM 7852 C CA . TRP D 2 396 ? 0.56100 15.97900 -35.12300 1.000 30.22000 426 TRP D CA 1
ATOM 7853 C C . TRP D 2 396 ? 1.46600 17.20700 -35.21400 1.000 28.94000 426 TRP D C 1
ATOM 7854 O O . TRP D 2 396 ? 1.43000 18.07900 -34.33300 1.000 29.05000 426 TRP D O 1
ATOM 7865 N N . ILE D 2 397 ? 2.25400 17.31500 -36.29400 1.000 29.83000 427 ILE D N 1
ATOM 7866 C CA . ILE D 2 397 ? 3.18300 18.43700 -36.44300 1.000 27.91000 427 ILE D CA 1
ATOM 7867 C C . ILE D 2 397 ? 2.42000 19.75500 -36.43300 1.000 32.38000 427 ILE D C 1
ATOM 7868 O O . ILE D 2 397 ? 2.86100 20.74100 -35.82400 1.000 27.26000 427 ILE D O 1
ATOM 7873 N N . VAL D 2 398 ? 1.26100 19.78300 -37.11600 1.000 32.55000 428 VAL D N 1
ATOM 7874 C CA . VAL D 2 398 ? 0.44200 20.99300 -37.21500 1.000 26.60000 428 VAL D CA 1
ATOM 7875 C C . VAL D 2 398 ? -0.02000 21.44800 -35.83500 1.000 28.64000 428 VAL D C 1
ATOM 7876 O O . VAL D 2 398 ? 0.04900 22.63700 -35.50500 1.000 32.25000 428 VAL D O 1
ATOM 7880 N N . GLU D 2 399 ? -0.51300 20.51300 -35.01700 1.000 31.33000 429 GLU D N 1
ATOM 7881 C CA . GLU D 2 399 ? -0.91600 20.85100 -33.65400 1.000 31.00000 429 GLU D CA 1
ATOM 7882 C C . GLU D 2 399 ? 0.28500 21.24400 -32.80000 1.000 32.63000 429 GLU D C 1
ATOM 7883 O O . GLU D 2 399 ? 0.21600 22.21000 -32.03200 1.000 34.75000 429 GLU D O 1
ATOM 7889 N N . LYS D 2 400 ? 1.40200 20.52000 -32.94500 1.000 28.33000 430 LYS D N 1
ATOM 7890 C CA . LYS D 2 400 ? 2.55000 20.71900 -32.06900 1.000 27.17000 430 LYS D CA 1
ATOM 7891 C C . LYS D 2 400 ? 3.15400 22.10600 -32.25700 1.000 29.98000 430 LYS D C 1
ATOM 7892 O O . LYS D 2 400 ? 3.53100 22.75800 -31.27200 1.000 28.74000 430 LYS D O 1
ATOM 7898 N N . GLN D 2 401 ? 3.25200 22.58000 -33.50900 1.000 28.23000 431 GLN D N 1
ATOM 7899 C CA . GLN D 2 401 ? 3.91900 23.85800 -33.76100 1.000 32.47000 431 GLN D CA 1
ATOM 7900 C C . GLN D 2 401 ? 3.14200 25.01500 -33.13800 1.000 27.75000 431 GLN D C 1
ATOM 7901 O O . GLN D 2 401 ? 3.73700 26.04200 -32.80900 1.000 28.99000 431 GLN D O 1
ATOM 7907 N N . LYS D 2 402 ? 1.82600 24.87300 -32.95600 1.000 29.15000 432 LYS D N 1
ATOM 7908 C CA . LYS D 2 402 ? 1.07900 25.93700 -32.28200 1.000 33.21000 432 LYS D CA 1
ATOM 7909 C C . LYS D 2 402 ? 1.47800 26.07900 -30.81700 1.000 34.75000 432 LYS D C 1
ATOM 7910 O O . LYS D 2 402 ? 1.28200 27.15100 -30.22000 1.000 29.10000 432 LYS D O 1
ATOM 7916 N N . HIS D 2 403 ? 2.06800 25.02800 -30.24600 1.000 24.34000 433 HIS D N 1
ATOM 7917 C CA . HIS D 2 403 ? 2.28400 24.92200 -28.81300 1.000 28.04000 433 HIS D CA 1
ATOM 7918 C C . HIS D 2 403 ? 3.76200 24.89300 -28.45500 1.000 29.53000 433 HIS D C 1
ATOM 7919 O O . HIS D 2 403 ? 4.12000 24.48600 -27.34700 1.000 33.41000 433 HIS D O 1
ATOM 7926 N N . THR D 2 404 ? 4.62600 25.33500 -29.36700 1.000 26.19000 434 THR D N 1
ATOM 7927 C CA . THR D 2 404 ? 6.06100 25.27200 -29.16700 1.000 25.52000 434 THR D CA 1
ATOM 7928 C C . THR D 2 404 ? 6.70600 26.61500 -29.48300 1.000 25.57000 434 THR D C 1
ATOM 7929 O O . THR D 2 404 ? 6.39000 27.25000 -30.48700 1.000 33.72000 434 THR D O 1
ATOM 7933 N N . TYR D 2 405 ? 7.64300 27.00700 -28.63500 1.000 26.18000 435 TYR D N 1
ATOM 7934 C CA . TYR D 2 405 ? 8.43700 28.20300 -28.84900 1.000 26.66000 435 TYR D CA 1
ATOM 7935 C C . TYR D 2 405 ? 9.32200 28.05000 -30.08000 1.000 31.46000 435 TYR D C 1
ATOM 7936 O O . TYR D 2 405 ? 10.02000 27.03900 -30.24400 1.000 29.42000 435 TYR D O 1
ATOM 7945 N N . VAL D 2 406 ? 9.28300 29.06600 -30.94700 1.000 25.87000 436 VAL D N 1
ATOM 7946 C CA . VAL D 2 406 ? 10.05800 28.98800 -32.21900 1.000 28.00000 436 VAL D CA 1
ATOM 7947 C C . VAL D 2 406 ? 10.48900 30.39100 -32.64700 1.000 32.98000 436 VAL D C 1
ATOM 7948 O O . VAL D 2 406 ? 9.62000 31.28300 -32.71700 1.000 29.32000 436 VAL D O 1
ATOM 7952 N N . ARG D 2 407 ? 11.78300 30.58200 -32.90500 1.000 25.67000 437 ARG D N 1
ATOM 7953 C CA . ARG D 2 407 ? 12.26900 31.85500 -33.42000 1.000 30.53000 437 ARG D CA 1
ATOM 7954 C C . ARG D 2 407 ? 13.16000 31.56400 -34.62100 1.000 30.46000 437 ARG D C 1
ATOM 7955 O O . ARG D 2 407 ? 13.99900 30.65600 -34.57400 1.000 26.11000 437 ARG D O 1
ATOM 7963 N N . ILE D 2 408 ? 12.96900 32.32300 -35.69900 1.000 26.58000 438 ILE D N 1
ATOM 7964 C CA . ILE D 2 408 ? 13.61700 32.05200 -36.97400 1.000 29.02000 438 ILE D CA 1
ATOM 7965 C C . ILE D 2 408 ? 14.49500 33.23700 -37.34600 1.000 29.87000 438 ILE D C 1
ATOM 7966 O O . ILE D 2 408 ? 14.11000 34.39500 -37.15500 1.000 33.20000 438 ILE D O 1
ATOM 7971 N N . ASN D 2 409 ? 15.69000 32.94100 -37.82300 1.000 31.55000 439 ASN D N 1
ATOM 7972 C CA . ASN D 2 409 ? 16.55400 33.95900 -38.41100 1.000 32.27000 439 ASN D CA 1
ATOM 7973 C C . ASN D 2 409 ? 15.82700 34.72300 -39.52600 1.000 36.34000 439 ASN D C 1
ATOM 7974 O O . ASN D 2 409 ? 15.23900 34.10300 -40.43300 1.000 29.84000 439 ASN D O 1
ATOM 7979 N N . PRO D 2 410 ? 15.82300 36.05700 -39.48700 1.000 39.22000 440 PRO D N 1
ATOM 7980 C CA . PRO D 2 410 ? 15.04800 36.82800 -40.47700 1.000 35.30000 440 PRO D CA 1
ATOM 7981 C C . PRO D 2 410 ? 15.56600 36.74000 -41.90600 1.000 40.26000 440 PRO D C 1
ATOM 7982 O O . PRO D 2 410 ? 14.86000 37.19000 -42.81500 1.000 31.81000 440 PRO D O 1
ATOM 7986 N N . ALA D 2 411 ? 16.74800 36.16000 -42.14900 1.000 34.51000 441 ALA D N 1
ATOM 7987 C CA . ALA D 2 411 ? 17.14300 35.86800 -43.52200 1.000 31.19000 441 ALA D CA 1
ATOM 7988 C C . ALA D 2 411 ? 16.29000 34.76700 -44.15200 1.000 36.77000 441 ALA D C 1
ATOM 7989 O O . ALA D 2 411 ? 16.44500 34.49800 -45.35700 1.000 30.10000 441 ALA D O 1
ATOM 7991 N N . TRP D 2 412 ? 15.46600 34.07400 -43.36000 1.000 29.94000 442 TRP D N 1
ATOM 7992 C CA . TRP D 2 412 ? 14.52800 33.08400 -43.87200 1.000 28.31000 442 TRP D CA 1
ATOM 7993 C C . TRP D 2 412 ? 13.10300 33.61500 -43.88400 1.000 31.16000 442 TRP D C 1
ATOM 7994 O O . TRP D 2 412 ? 12.15500 32.83100 -44.03100 1.000 33.31000 442 TRP D O 1
ATOM 8005 N N . GLN D 2 413 ? 12.93300 34.92800 -43.69700 1.000 28.23000 443 GLN D N 1
ATOM 8006 C CA . GLN D 2 413 ? 11.60600 35.52100 -43.76400 1.000 34.46000 443 GLN D CA 1
ATOM 8007 C C . GLN D 2 413 ? 11.02100 35.40500 -45.17200 1.000 31.58000 443 GLN D C 1
ATOM 8008 O O . GLN D 2 413 ? 9.80400 35.30800 -45.32300 1.000 34.09000 443 GLN D O 1
ATOM 8014 N N . ARG D 2 414 ? 11.87300 35.32300 -46.20200 1.000 30.33000 444 ARG D N 1
ATOM 8015 C CA . ARG D 2 414 ? 11.37900 35.18300 -47.56600 1.000 33.29000 444 ARG D CA 1
ATOM 8016 C C . ARG D 2 414 ? 10.63800 33.86500 -47.77200 1.000 34.18000 444 ARG D C 1
ATOM 8017 O O . ARG D 2 414 ? 9.86000 33.75300 -48.72500 1.000 32.40000 444 ARG D O 1
ATOM 8025 N N . CYS D 2 415 ? 10.81200 32.89900 -46.86900 1.000 30.65000 445 CYS D N 1
ATOM 8026 C CA . CYS D 2 415 ? 10.27500 31.55400 -47.04700 1.000 30.18000 445 CYS D CA 1
ATOM 8027 C C . CYS D 2 415 ? 8.78000 31.49000 -46.72300 1.000 35.53000 445 CYS D C 1
ATOM 8028 O O . CYS D 2 415 ? 8.33100 31.99900 -45.68800 1.000 30.91000 445 CYS D O 1
ATOM 8031 N N . ASP D 2 416 ? 8.01400 30.84200 -47.60200 1.000 33.67000 446 ASP D N 1
ATOM 8032 C CA . ASP D 2 416 ? 6.64900 30.40500 -47.29600 1.000 34.36000 446 ASP D CA 1
ATOM 8033 C C . ASP D 2 416 ? 6.73900 28.95600 -46.82500 1.000 39.55000 446 ASP D C 1
ATOM 8034 O O . ASP D 2 416 ? 6.84300 28.03500 -47.64000 1.000 27.85000 446 ASP D O 1
ATOM 8039 N N . PHE D 2 417 ? 6.68200 28.75200 -45.50400 1.000 34.91000 447 PHE D N 1
ATOM 8040 C CA . PHE D 2 417 ? 6.88200 27.43700 -44.90100 1.000 31.86000 447 PHE D CA 1
ATOM 8041 C C . PHE D 2 417 ? 5.60300 26.60100 -44.91700 1.000 31.84000 447 PHE D C 1
ATOM 8042 O O . PHE D 2 417 ? 4.49000 27.13200 -44.91000 1.000 31.34000 447 PHE D O 1
ATOM 8050 N N . LYS D 2 418 ? 5.78000 25.27500 -44.97500 1.000 30.18000 448 LYS D N 1
ATOM 8051 C CA . LYS D 2 418 ? 4.64700 24.35700 -44.87500 1.000 31.74000 448 LYS D CA 1
ATOM 8052 C C . LYS D 2 418 ? 3.91800 24.48500 -43.52500 1.000 42.49000 448 LYS D C 1
ATOM 8053 O O . LYS D 2 418 ? 2.69000 24.65800 -43.48500 1.000 28.89000 448 LYS D O 1
ATOM 8059 N N . TYR D 2 419 ? 4.65100 24.42800 -42.40600 1.000 30.65000 449 TYR D N 1
ATOM 8060 C CA . TYR D 2 419 ? 4.00300 24.25200 -41.10800 1.000 34.10000 449 TYR D CA 1
ATOM 8061 C C . TYR D 2 419 ? 3.96200 25.50700 -40.25700 1.000 35.05000 449 TYR D C 1
ATOM 8062 O O . TYR D 2 419 ? 3.08300 25.61700 -39.39600 1.000 34.33000 449 TYR D O 1
ATOM 8071 N N . TRP D 2 420 ? 4.82300 26.48100 -40.51100 1.000 30.91000 450 TRP D N 1
ATOM 8072 C CA . TRP D 2 420 ? 4.81800 27.71600 -39.74000 1.000 36.81000 450 TRP D CA 1
ATOM 8073 C C . TRP D 2 420 ? 4.27900 28.80000 -40.66500 1.000 42.59000 450 TRP D C 1
ATOM 8074 O O . TRP D 2 420 ? 4.98800 29.27800 -41.55600 1.000 37.45000 450 TRP D O 1
ATOM 8085 N N . SER D 2 421 ? 3.03000 29.20900 -40.40800 1.000 37.53000 451 SER D N 1
ATOM 8086 C CA . SER D 2 421 ? 2.30500 30.11900 -41.28700 1.000 46.51000 451 SER D CA 1
ATOM 8087 C C . SER D 2 421 ? 2.61200 31.57900 -41.00800 1.000 49.24000 451 SER D C 1
ATOM 8088 O O . SER D 2 421 ? 2.55000 32.39500 -41.93100 1.000 60.10000 451 SER D O 1
ATOM 8091 N N . HIS D 2 422 ? 2.90400 31.93300 -39.75500 1.000 48.44000 452 HIS D N 1
ATOM 8092 C CA . HIS D 2 422 ? 3.15200 33.32700 -39.36200 1.000 59.91000 452 HIS D CA 1
ATOM 8093 C C . HIS D 2 422 ? 4.23100 33.36600 -38.28400 1.000 52.38000 452 HIS D C 1
ATOM 8094 O O . HIS D 2 422 ? 4.00200 33.84100 -37.16900 1.000 56.11000 452 HIS D O 1
ATOM 8101 N N . PRO D 2 423 ? 5.43200 32.88100 -38.58800 1.000 53.34000 453 PRO D N 1
ATOM 8102 C CA . PRO D 2 423 ? 6.45500 32.73700 -37.54900 1.000 50.92000 453 PRO D CA 1
ATOM 8103 C C . PRO D 2 423 ? 7.02700 34.05900 -37.06100 1.000 51.52000 453 PRO D C 1
ATOM 8104 O O . PRO D 2 423 ? 6.92500 35.10900 -37.70000 1.000 55.11000 453 PRO D O 1
ATOM 8108 N N . GLN D 2 424 ? 7.64200 33.96400 -35.88800 1.000 51.00000 454 GLN D N 1
ATOM 8109 C CA . GLN D 2 424 ? 8.35500 35.05300 -35.23700 1.000 63.33000 454 GLN D CA 1
ATOM 8110 C C . GLN D 2 424 ? 9.81200 35.07400 -35.70800 1.000 58.70000 454 GLN D C 1
ATOM 8111 O O . GLN D 2 424 ? 10.50800 34.05400 -35.61400 1.000 51.26000 454 GLN D O 1
ATOM 8117 N N . PHE D 2 425 ? 10.25800 36.21500 -36.24100 1.000 53.21000 455 PHE D N 1
ATOM 8118 C CA . PHE D 2 425 ? 11.62400 36.43100 -36.75800 1.000 58.50000 455 PHE D CA 1
ATOM 8119 C C . PHE D 2 425 ? 12.37400 37.41200 -35.85200 1.000 74.83000 455 PHE D C 1
ATOM 8120 O O . PHE D 2 425 ? 12.39700 38.61800 -36.11200 1.000 87.97000 455 PHE D O 1
ATOM 8128 N N . GLU D 2 426 ? 13.06800 36.89900 -34.83800 1.000 81.13000 456 GLU D N 1
ATOM 8129 C CA . GLU D 2 426 ? 13.73600 37.79700 -33.89800 1.000 95.29000 456 GLU D CA 1
ATOM 8130 C C . GLU D 2 426 ? 15.10000 38.21700 -34.44300 1.000 96.32000 456 GLU D C 1
ATOM 8131 O O . GLU D 2 426 ? 15.97500 37.37600 -34.67100 1.000 78.79000 456 GLU D O 1
ATOM 8137 N N . LYS D 2 427 ? 15.27300 39.51700 -34.69300 1.000 101.30000 457 LYS D N 1
ATOM 8138 C CA . LYS D 2 427 ? 16.55100 39.98700 -35.29300 1.000 99.43000 457 LYS D CA 1
ATOM 8139 C C . LYS D 2 427 ? 17.70700 39.64200 -34.34600 1.000 105.01000 457 LYS D C 1
ATOM 8140 O O . LYS D 2 427 ? 18.50300 38.75800 -34.72000 1.000 96.78000 457 LYS D O 1
#

Foldseek 3Di:
DWEWEDEPPPDIDIFDDDQADFQLVVLVSCCVPPNADSVFKWKADPRDTGDRGGGNVVVPPDHHYYIYIDGHPPGD/DQFFKDWFNDTDGVVNLVVQVVVCVVVVPDDPFDSVFARVLVVNLLVLLVVVCVVVVQFDPLVVLLLVLLLVLLVLCLVQVHQVSSCVVVVHHPVVSSVVSSVVSRSVVSSVVSLCVLQVVDDDDLVRLVVVVVPDDDVPFDKDAKWFWKFKFWAAFDFDPVLLVVQLVVVVVLQVCCLVVNDPQLVCLLVAAPPVVQNVVSQKPPKDALVRDFPQCSVFQVPADDQRDWTDWTQDPQATKIKGWDDDDPRITIIGIGGDHRDDDPVRLVVQLVVVVVVLVCCVVVVDHLLVCLLPPGPPPVPNVPSRTDAQPPLRHSIDDLVSDSPVVSVQVVVDDAQDKGRKDWDQDSSRRGIMIMIMHGPDIDHMDRDDCVPCVSVSRVVVSVVVSVVSSLVVSLVSVVVIDMEGACVCVPDDDSRDDDHHHDD/DWEDEPPGDIDDDDDDQPFQLLVVLVVCCVPPNADSVFKWKDDPRDTDDRRGTPVVSVDDPPDYIYIDGHPPRD/DQFFKDWFNDTHGPVNLVVQVVVCVVVVHDDPDDSVFPSVVVVNLLVLLVVVCVVVVPFDPLVVLLLVLLLVVQLVCVVQVHLVSVCVVVVHHPQVVSVVSSVVSRSVVSSVVSLCVLQVPPDDDLVRLVVVQVPDDPVPFDKDAKKFWKFKFWDAFDQDPVLLVVQLVVVVVLQVCCLVVVDPQLVCLLVAAPPVNQNVVSQKDPKDALVRDFPQCSVQQVVADDQRDWGHWTQDPQAIKIKGFDDDDDRITIIGIGGDHGDDDPVRLVVRLVVVVVVQVCCVVVVDPLLRCLCVHGPPPVPSVPSRTDAQPVDGHSIDRLVSDSVVVSVQVVPDDAFDKTRKDWDQDSSPRGIMIMIMHTNDMDHMDRDDCVPCVVVSRVVVSVVSSVVSSVVVSLVSVVVIDMEGACVCVVDCHDRDHDHHHDD

Radius of gyration: 43.25 Å; Cα contacts (8 Å, |Δi|>4): 1603; chains: 4; bounding box: 110×123×96 Å

Solvent-accessible surface area: 54632 Å² total; per-residue (Å²): 151,63,0,68,0,102,1,66,70,69,18,77,18,51,5,111,10,37,50,118,15,41,0,101,52,0,10,77,62,0,65,108,117,33,27,2,33,29,117,51,0,36,2,0,38,68,43,95,56,9,94,67,74,115,27,1,57,88,26,107,6,102,71,94,20,60,0,39,0,0,0,92,96,14,18,26,142,105,23,0,0,7,2,16,140,94,47,4,71,77,67,52,16,129,124,20,90,74,30,7,63,4,87,26,98,199,55,167,41,80,30,96,10,16,5,0,3,68,49,0,20,78,57,0,10,49,55,4,3,116,44,46,74,27,129,15,74,58,75,67,0,60,74,100,0,37,60,43,2,16,54,22,27,39,4,0,46,49,71,110,56,0,43,94,0,27,97,94,62,0,43,89,6,62,106,53,26,74,114,115,9,57,44,40,22,18,14,93,81,0,51,105,129,57,8,45,138,58,164,11,69,82,44,49,0,155,125,70,33,169,123,52,84,132,128,54,63,28,131,2,50,44,25,1,35,0,6,8,0,10,23,86,15,128,50,54,126,76,34,36,90,48,0,67,101,44,0,134,65,10,30,58,78,25,100,136,70,119,26,73,3,35,58,6,0,105,117,97,13,60,48,87,20,6,8,124,113,8,0,64,37,18,46,39,17,116,81,102,16,31,95,74,12,3,94,14,0,42,109,16,148,34,73,153,101,25,9,152,46,15,104,10,87,114,8,7,4,0,0,14,12,54,62,103,142,81,123,106,2,8,0,72,9,0,6,2,83,28,129,56,48,110,134,15,20,93,65,0,23,58,75,0,42,65,22,0,82,44,19,137,62,115,150,58,62,4,55,102,1,0,64,79,70,6,69,37,137,101,8,78,138,73,91,0,27,21,93,1,86,131,70,146,57,11,67,4,53,52,152,32,11,30,95,32,1,19,161,37,0,93,173,8,108,108,39,74,15,4,165,11,26,44,10,52,36,21,97,67,34,85,72,17,0,0,0,0,56,0,98,26,64,72,106,24,48,119,12,62,67,114,119,12,53,108,59,9,52,77,61,5,16,75,90,77,72,84,71,31,17,64,158,33,6,48,92,0,24,96,18,10,64,14,21,0,10,60,45,9,104,196,22,141,26,132,35,9,109,152,25,67,64,109,93,16,83,0,79,0,39,66,54,24,70,20,85,12,99,65,47,68,31,42,69,2,79,35,6,17,63,57,0,73,118,111,29,44,0,28,39,122,20,6,24,1,1,50,60,45,122,77,11,122,65,77,96,35,15,59,107,24,116,16,123,110,119,15,54,1,30,0,0,0,114,90,14,18,28,53,128,36,0,0,21,2,9,147,90,40,3,82,104,76,53,20,72,116,22,94,44,28,8,77,10,68,13,94,198,50,122,36,78,49,84,15,24,5,0,12,68,44,0,15,72,35,0,6,31,49,7,1,113,26,56,64,27,133,16,74,80,78,68,0,50,85,99,0,50,54,36,9,22,45,24,32,53,1,1,49,67,62,98,42,0,43,84,0,20,95,101,65,8,37,94,8,90,113,44,21,82,95,94,10,58,51,41,18,24,11,94,88,0,48,109,130,49,10,49,138,57,156,13,69,66,51,47,0,135,142,48,42,176,122,41,78,146,132,55,34,25,143,2,50,38,39,1,31,0,9,8,0,8,26,87,12,116,58,54,112,75,37,40,90,48,0,64,106,42,0,127,80,16,26,77,86,21,94,145,68,107,19,89,6,42,62,2,0,103,110,95,13,57,47,119,26,5,10,108,116,9,0,59,42,20,60,44,18,114,86,127,18,36,106,88,12,7,95,16,0,44,100,2,147,71,49,149,115,12,4,150,37,6,98,15,136,123,8,6,7,1,0,14,8,40,76,100,129,67,109,101,5,8,2,43,8,0,4,2,86,33,127,45,49,114,139,18,20,94,67,0,23,57,93,0,40,65,18,0,86,41,17,126,70,124,148,61,74,6,51,106,0,0,70,72,61,4,66,24,150,104,8,74,127,73,90,0,30,20,97,3,85,129,61,144,69,14,66,3,50,45,129,26,6,23,42,43,1,5,153,33,0,97,173,14,98,100,42,76,16,8,168,9,28,45,7,58,35,14,100,80,36,106,68,14,0,0,0,0,55,0,99,31,60,72,103,22,51,143,5,54,52,116,120,14,58,122,52,0,52,82,49,9,18,74,116,83,65,93,96,23,16,62,152,33,9,63,74,0,34,89,10,5,87,18,71,0,7,34,59,15,114,191,13,143,14,137,31,8,91,166,30,75,48,61,154